Protein AF-A0AAE3GH94-F1 (afdb_monomer_lite)

pLDDT: mean 83.67, std 16.28, range [31.56, 98.62]

Structure (mmCIF, N/CA/C/O backbone):
data_AF-A0AAE3GH94-F1
#
_entry.id   AF-A0AAE3GH94-F1
#
loop_
_atom_site.group_PDB
_atom_site.id
_atom_site.type_symbol
_atom_site.label_atom_id
_atom_site.label_alt_id
_atom_site.label_comp_id
_atom_site.label_asym_id
_atom_site.label_entity_id
_atom_site.label_seq_id
_atom_site.pdbx_PDB_ins_code
_atom_site.Cartn_x
_atom_site.Cartn_y
_atom_site.Cartn_z
_atom_site.occupancy
_atom_site.B_iso_or_equiv
_atom_site.auth_seq_id
_atom_site.auth_comp_id
_atom_site.auth_asym_id
_atom_site.auth_atom_id
_atom_site.pdbx_PDB_model_num
ATOM 1 N N . MET A 1 1 ? 36.724 1.352 -7.245 1.00 81.75 1 MET A N 1
ATOM 2 C CA . MET A 1 1 ? 35.446 1.994 -6.883 1.00 81.75 1 MET A CA 1
ATOM 3 C C . MET A 1 1 ? 35.103 1.628 -5.450 1.00 81.75 1 MET A C 1
ATOM 5 O O . MET A 1 1 ? 35.293 0.478 -5.075 1.00 81.75 1 MET A O 1
ATOM 9 N N . SER A 1 2 ? 34.656 2.604 -4.660 1.00 83.94 2 SER A N 1
ATOM 10 C CA . SER A 1 2 ? 34.289 2.418 -3.252 1.00 83.94 2 SER A CA 1
ATOM 11 C C . SER A 1 2 ? 32.797 2.635 -3.061 1.00 83.94 2 SER A C 1
ATOM 13 O O . SER A 1 2 ? 32.262 3.632 -3.549 1.00 83.94 2 SER A O 1
ATOM 15 N N . PHE A 1 3 ? 32.158 1.734 -2.321 1.00 83.12 3 PHE A N 1
ATOM 16 C CA . PHE A 1 3 ? 30.743 1.806 -1.960 1.00 83.12 3 PHE A CA 1
ATOM 17 C C . PHE A 1 3 ? 30.519 2.267 -0.510 1.00 83.12 3 PHE A C 1
ATOM 19 O O . PHE A 1 3 ? 29.409 2.192 0.007 1.00 83.12 3 PHE A O 1
ATOM 26 N N . HIS A 1 4 ? 31.558 2.821 0.125 1.00 79.44 4 HIS A N 1
ATOM 27 C CA . HIS A 1 4 ? 31.550 3.304 1.515 1.00 79.44 4 HIS A CA 1
ATOM 28 C C . HIS A 1 4 ? 31.193 4.795 1.651 1.00 79.44 4 HIS A C 1
ATOM 30 O O . HIS A 1 4 ? 31.539 5.445 2.638 1.00 79.44 4 HIS A O 1
ATOM 36 N N . ARG A 1 5 ? 30.546 5.396 0.641 1.00 67.06 5 ARG A N 1
ATOM 37 C CA . ARG A 1 5 ? 30.229 6.835 0.648 1.00 67.06 5 ARG A CA 1
ATOM 38 C C . ARG A 1 5 ? 29.255 7.143 1.792 1.00 67.06 5 ARG A C 1
ATOM 40 O O . ARG A 1 5 ? 28.129 6.663 1.787 1.00 67.06 5 ARG A O 1
ATOM 47 N N . GLY A 1 6 ? 29.697 7.954 2.754 1.00 63.31 6 GLY A N 1
ATOM 48 C CA . GLY A 1 6 ? 28.941 8.278 3.972 1.00 63.31 6 GLY A CA 1
ATOM 49 C C . GLY A 1 6 ? 29.452 7.581 5.239 1.00 63.31 6 GLY A C 1
ATOM 50 O O . GLY A 1 6 ? 29.095 8.011 6.334 1.00 63.31 6 GLY A O 1
ATOM 51 N N . ASP A 1 7 ? 30.339 6.586 5.122 1.00 66.75 7 ASP A N 1
ATOM 52 C CA . ASP A 1 7 ? 31.065 6.036 6.269 1.00 66.75 7 ASP A CA 1
ATOM 53 C C . ASP A 1 7 ? 32.228 6.975 6.639 1.00 66.75 7 ASP A C 1
ATOM 55 O O . ASP A 1 7 ? 33.215 7.106 5.913 1.00 66.75 7 ASP A O 1
ATOM 59 N N . SER A 1 8 ? 32.117 7.656 7.782 1.00 65.75 8 SER A N 1
ATOM 60 C CA . SER A 1 8 ? 33.114 8.634 8.243 1.00 65.75 8 SER A CA 1
ATOM 61 C C . SER A 1 8 ? 34.468 8.022 8.619 1.00 65.75 8 SER A C 1
ATOM 63 O O . SER A 1 8 ? 35.457 8.750 8.704 1.00 65.75 8 SER A O 1
ATOM 65 N N . LYS A 1 9 ? 34.537 6.703 8.833 1.00 66.06 9 LYS A N 1
ATOM 66 C CA . LYS A 1 9 ? 35.761 5.973 9.194 1.00 66.06 9 LYS A CA 1
ATOM 67 C C . LYS A 1 9 ? 36.397 5.272 7.993 1.00 66.06 9 LYS A C 1
ATOM 69 O O . LYS A 1 9 ? 37.612 5.084 7.996 1.00 66.06 9 LYS A O 1
ATOM 74 N N . MET A 1 10 ? 35.598 4.919 6.985 1.00 70.31 10 MET A N 1
ATOM 75 C CA . MET A 1 10 ? 36.033 4.208 5.775 1.00 70.31 10 MET A CA 1
ATOM 76 C C . MET A 1 10 ? 36.027 5.072 4.511 1.00 70.31 10 MET A C 1
ATOM 78 O O . MET A 1 10 ? 36.464 4.602 3.473 1.00 70.31 10 MET A O 1
ATOM 82 N N . GLY A 1 11 ? 35.575 6.326 4.549 1.00 64.12 11 GLY A N 1
ATOM 83 C CA . GLY A 1 11 ? 35.437 7.144 3.338 1.00 64.12 11 GLY A CA 1
ATOM 84 C C . GLY A 1 11 ? 36.748 7.429 2.588 1.00 64.12 11 GLY A C 1
ATOM 85 O O . GLY A 1 11 ? 36.733 7.522 1.362 1.00 64.12 11 GLY A O 1
ATOM 86 N N . ASP A 1 12 ? 37.876 7.534 3.300 1.00 75.75 12 ASP A N 1
ATOM 87 C CA . ASP A 1 12 ? 39.181 7.893 2.713 1.00 75.75 12 ASP A CA 1
ATOM 88 C C . ASP A 1 12 ? 40.057 6.675 2.357 1.00 75.75 12 ASP A C 1
ATOM 90 O O . ASP A 1 12 ? 40.792 6.690 1.372 1.00 75.75 12 ASP A O 1
ATOM 94 N N . LEU A 1 13 ? 39.965 5.578 3.116 1.00 71.12 13 LEU A N 1
ATOM 95 C CA . LEU A 1 13 ? 40.850 4.413 2.949 1.00 71.12 13 LEU A CA 1
ATOM 96 C C . LEU A 1 13 ? 40.758 3.731 1.566 1.00 71.12 13 LEU A C 1
ATOM 98 O O . LEU A 1 13 ? 41.803 3.423 0.993 1.00 71.12 13 LEU A O 1
ATOM 102 N N . PRO A 1 14 ? 39.571 3.545 0.962 1.00 75.81 14 PRO A N 1
ATOM 103 C CA . PRO A 1 14 ? 39.425 2.960 -0.366 1.00 75.81 14 PRO A CA 1
ATOM 104 C C . PRO A 1 14 ? 40.081 3.778 -1.484 1.00 75.81 14 PRO A C 1
ATOM 106 O O . PRO A 1 14 ? 40.428 3.211 -2.515 1.00 75.81 14 PRO A O 1
ATOM 109 N N . GLN A 1 15 ? 40.269 5.092 -1.299 1.00 78.62 15 GLN A N 1
ATOM 110 C CA . GLN A 1 15 ? 40.975 5.947 -2.268 1.00 78.62 15 GLN A CA 1
ATOM 111 C C . GLN A 1 15 ? 42.496 5.744 -2.216 1.00 78.62 15 GLN A C 1
ATOM 113 O O . GLN A 1 15 ? 43.201 6.072 -3.167 1.00 78.62 15 GLN A O 1
ATOM 118 N N . ARG A 1 16 ? 43.009 5.192 -1.110 1.00 84.00 16 ARG A N 1
ATOM 119 C CA . ARG A 1 16 ? 44.436 4.908 -0.910 1.00 84.00 16 ARG A CA 1
ATOM 120 C C . ARG A 1 16 ? 44.835 3.526 -1.417 1.00 84.00 16 ARG A C 1
ATOM 122 O O . ARG A 1 16 ? 46.017 3.284 -1.652 1.00 84.00 16 ARG A O 1
ATOM 129 N N . VAL A 1 17 ? 43.865 2.626 -1.597 1.00 88.88 17 VAL A N 1
ATOM 130 C CA . VAL A 1 17 ? 44.097 1.291 -2.154 1.00 88.88 17 VAL A CA 1
ATOM 131 C C . VAL A 1 17 ? 44.686 1.425 -3.554 1.00 88.88 17 VAL A C 1
ATOM 133 O O . VAL A 1 17 ? 44.074 1.992 -4.461 1.00 88.88 17 VAL A O 1
ATOM 136 N N . ARG A 1 18 ? 45.890 0.879 -3.740 1.00 86.25 18 ARG A N 1
ATOM 137 C CA . ARG A 1 18 ? 46.581 0.937 -5.031 1.00 86.25 18 ARG A CA 1
ATOM 138 C C . ARG A 1 18 ? 45.798 0.158 -6.096 1.00 86.25 18 ARG A C 1
ATOM 140 O O . ARG A 1 18 ? 45.207 -0.877 -5.765 1.00 86.25 18 ARG A O 1
ATOM 147 N N . PRO A 1 19 ? 45.822 0.595 -7.368 1.00 88.69 19 PRO A N 1
ATOM 148 C CA . PRO A 1 19 ? 45.278 -0.186 -8.474 1.00 88.69 19 PRO A CA 1
ATOM 149 C C . PRO A 1 19 ? 45.817 -1.619 -8.477 1.00 88.69 19 PRO A C 1
ATOM 151 O O . PRO A 1 19 ? 46.950 -1.866 -8.059 1.00 88.69 19 PRO A O 1
ATOM 154 N N . ASP A 1 20 ? 44.994 -2.563 -8.928 1.00 91.31 20 ASP A N 1
ATOM 155 C CA . ASP A 1 20 ? 45.413 -3.957 -9.032 1.00 91.31 20 ASP A CA 1
ATOM 156 C C . ASP A 1 20 ? 46.510 -4.104 -10.101 1.00 91.31 20 ASP A C 1
ATOM 158 O O . ASP A 1 20 ? 46.304 -3.636 -11.225 1.00 91.31 20 ASP A O 1
ATOM 162 N N . PRO A 1 21 ? 47.668 -4.717 -9.791 1.00 89.50 21 PRO A N 1
ATOM 163 C CA . PRO A 1 21 ? 48.774 -4.824 -10.744 1.00 89.50 21 PRO A CA 1
ATOM 164 C C . PRO A 1 21 ? 48.435 -5.691 -11.965 1.00 89.50 21 PRO A C 1
ATOM 166 O O . PRO A 1 21 ? 48.989 -5.448 -13.033 1.00 89.50 21 PRO A O 1
ATOM 169 N N . ASP A 1 22 ? 47.488 -6.627 -11.839 1.00 91.81 22 ASP A N 1
ATOM 170 C CA . ASP A 1 22 ? 47.008 -7.462 -12.951 1.00 91.81 22 ASP A CA 1
ATOM 171 C C . ASP A 1 22 ? 45.865 -6.788 -13.740 1.00 91.81 22 ASP A C 1
ATOM 173 O O . ASP A 1 22 ? 45.250 -7.399 -14.612 1.00 91.81 22 ASP A O 1
ATOM 177 N N . GLY A 1 23 ? 45.539 -5.529 -13.428 1.00 93.69 23 GLY A N 1
ATOM 178 C CA . GLY A 1 23 ? 44.534 -4.749 -14.146 1.00 93.69 23 GLY A CA 1
ATOM 179 C C . GLY A 1 23 ? 43.080 -5.053 -13.776 1.00 93.69 23 GLY A C 1
ATOM 180 O O . GLY A 1 23 ? 42.188 -4.561 -14.469 1.00 93.69 23 GLY A O 1
ATOM 181 N N . ARG A 1 24 ? 42.806 -5.807 -12.698 1.00 95.75 24 ARG A N 1
ATOM 182 C CA . ARG A 1 24 ? 41.434 -6.090 -12.235 1.00 95.75 24 ARG A CA 1
ATOM 183 C C . ARG A 1 24 ? 40.701 -4.830 -11.775 1.00 95.75 24 ARG A C 1
ATOM 185 O O . ARG A 1 24 ? 41.271 -3.932 -11.149 1.00 95.75 24 ARG A O 1
ATOM 192 N N . PHE A 1 25 ? 39.393 -4.788 -12.009 1.00 96.19 25 PHE A N 1
ATOM 193 C CA . PHE A 1 25 ? 38.531 -3.746 -11.469 1.00 96.19 25 PHE A CA 1
ATOM 194 C C . PHE A 1 25 ? 38.387 -3.937 -9.960 1.00 96.19 25 PHE A C 1
ATOM 196 O O . PHE A 1 25 ? 37.930 -4.978 -9.503 1.00 96.19 25 PHE A O 1
ATOM 203 N N . THR A 1 26 ? 38.770 -2.941 -9.161 1.00 95.25 26 THR A N 1
ATOM 204 C CA . THR A 1 26 ? 38.653 -3.042 -7.699 1.00 95.25 26 THR A CA 1
ATOM 205 C C . THR A 1 26 ? 37.291 -2.544 -7.227 1.00 95.25 26 THR A C 1
ATOM 207 O O . THR A 1 26 ? 36.986 -1.361 -7.400 1.00 95.25 26 THR A O 1
ATOM 210 N N . ALA A 1 27 ? 36.516 -3.414 -6.583 1.00 94.94 27 ALA A N 1
ATOM 211 C CA . ALA A 1 27 ? 35.275 -3.077 -5.890 1.00 94.94 27 ALA A CA 1
ATOM 212 C C . ALA A 1 27 ? 35.483 -3.214 -4.373 1.00 94.94 27 ALA A C 1
ATOM 214 O O . ALA A 1 27 ? 35.805 -4.298 -3.899 1.00 94.94 27 ALA A O 1
ATOM 215 N N . ASP A 1 28 ? 35.323 -2.125 -3.618 1.00 93.31 28 ASP A N 1
ATOM 216 C CA . ASP A 1 28 ? 35.422 -2.110 -2.148 1.00 93.31 28 ASP A CA 1
ATOM 217 C C . ASP A 1 28 ? 34.030 -1.877 -1.546 1.00 93.31 28 ASP A C 1
ATOM 219 O O . 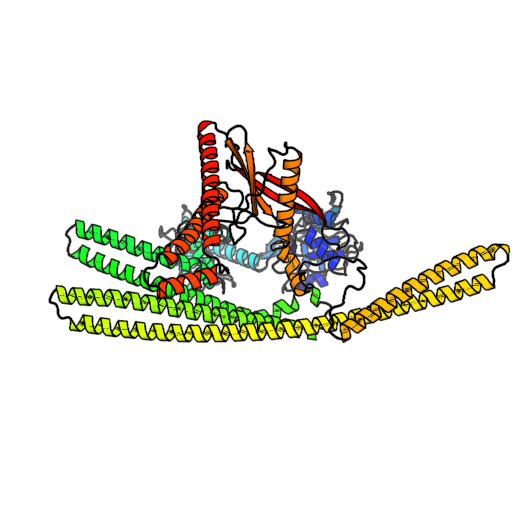ASP A 1 28 ? 33.422 -0.829 -1.789 1.00 93.31 28 ASP A O 1
ATOM 223 N N . VAL A 1 29 ? 33.503 -2.871 -0.823 1.00 93.00 29 VAL A N 1
ATOM 224 C CA . VAL A 1 29 ? 32.118 -2.900 -0.324 1.00 93.00 29 VAL A CA 1
ATOM 225 C C . VAL A 1 29 ? 32.013 -3.711 0.968 1.00 93.00 29 VAL A C 1
ATOM 227 O O . VAL A 1 29 ? 32.764 -4.660 1.191 1.00 93.00 29 VAL A O 1
ATOM 230 N N . HIS A 1 30 ? 31.062 -3.357 1.833 1.00 92.38 30 HIS A N 1
ATOM 231 C CA . HIS A 1 30 ? 30.691 -4.207 2.961 1.00 92.38 30 HIS A CA 1
ATOM 232 C C . HIS A 1 30 ? 29.959 -5.444 2.442 1.00 92.38 30 HIS A C 1
ATOM 234 O O . HIS A 1 30 ? 28.897 -5.307 1.842 1.00 92.38 30 HIS A O 1
ATOM 240 N N . VAL A 1 31 ? 30.493 -6.635 2.699 1.00 93.44 31 VAL A N 1
ATOM 241 C CA . VAL A 1 31 ? 29.781 -7.893 2.447 1.00 93.44 31 VAL A CA 1
ATOM 242 C C . VAL A 1 31 ? 29.333 -8.447 3.792 1.00 93.44 31 VAL A C 1
ATOM 244 O O . VAL A 1 31 ? 30.126 -8.543 4.728 1.00 93.44 31 VAL A O 1
ATOM 247 N N . THR A 1 32 ? 28.042 -8.729 3.913 1.00 89.19 32 THR A N 1
ATOM 248 C CA . THR A 1 32 ? 27.442 -9.264 5.130 1.00 89.19 32 THR A CA 1
ATOM 249 C C . THR A 1 32 ? 27.684 -10.774 5.235 1.00 89.19 32 THR A C 1
ATOM 251 O O . THR A 1 32 ? 27.890 -11.439 4.215 1.00 89.19 32 THR A O 1
ATOM 254 N N . PRO A 1 33 ? 27.644 -11.360 6.445 1.00 86.94 33 PRO A N 1
ATOM 255 C CA . PRO A 1 33 ? 27.850 -12.800 6.620 1.00 86.94 33 PRO A CA 1
ATOM 256 C C . PRO A 1 33 ? 26.886 -13.684 5.811 1.00 86.94 33 PRO A C 1
ATOM 258 O O . PRO A 1 33 ? 27.263 -14.776 5.403 1.00 86.94 33 PRO A O 1
ATOM 261 N N . ASP A 1 34 ? 25.668 -13.205 5.552 1.00 87.31 34 ASP A N 1
ATOM 262 C CA . ASP A 1 34 ? 24.623 -13.869 4.762 1.00 87.31 34 ASP A CA 1
ATOM 263 C C . ASP A 1 34 ? 24.766 -13.673 3.239 1.00 87.31 34 ASP A C 1
ATOM 265 O O . ASP A 1 34 ? 23.902 -14.106 2.481 1.00 87.31 34 ASP A O 1
ATOM 269 N N . GLY A 1 35 ? 25.857 -13.056 2.773 1.00 92.56 35 GLY A N 1
ATOM 270 C CA . GLY A 1 35 ? 26.172 -12.973 1.348 1.00 92.56 35 GLY A CA 1
ATOM 271 C C . GLY A 1 35 ? 25.426 -11.860 0.612 1.00 92.56 35 GLY A C 1
ATOM 272 O O . GLY A 1 35 ? 25.013 -12.057 -0.531 1.00 92.56 35 GLY A O 1
ATOM 273 N N . HIS A 1 36 ? 25.294 -10.683 1.231 1.00 95.44 36 HIS A N 1
ATOM 274 C CA . HIS A 1 36 ? 24.792 -9.470 0.582 1.00 95.44 36 HIS A CA 1
ATOM 275 C C . HIS A 1 36 ? 25.837 -8.351 0.599 1.00 95.44 36 HIS A C 1
ATOM 277 O O . HIS A 1 36 ? 26.591 -8.188 1.556 1.00 95.44 36 HIS A O 1
ATOM 283 N N . ALA A 1 37 ? 25.858 -7.530 -0.448 1.00 94.88 37 ALA A N 1
ATOM 284 C CA . ALA A 1 37 ? 26.577 -6.265 -0.444 1.00 94.88 37 ALA A CA 1
ATOM 285 C C . ALA A 1 37 ? 25.720 -5.207 0.256 1.00 94.88 37 ALA A C 1
ATOM 287 O O . ALA A 1 37 ? 24.566 -4.988 -0.105 1.00 94.88 37 ALA A O 1
ATOM 288 N N . ARG A 1 38 ? 26.282 -4.516 1.244 1.00 91.06 38 ARG A N 1
ATOM 289 C CA . ARG A 1 38 ? 25.618 -3.421 1.950 1.00 91.06 38 ARG A CA 1
ATOM 290 C C . ARG A 1 38 ? 26.154 -2.082 1.464 1.00 91.06 38 ARG A C 1
ATOM 292 O O . ARG A 1 38 ? 27.342 -1.796 1.600 1.00 91.06 38 ARG A O 1
ATOM 299 N N . ILE A 1 39 ? 25.257 -1.249 0.945 1.00 89.12 39 ILE A N 1
ATOM 300 C CA . ILE A 1 39 ? 25.559 0.114 0.495 1.00 89.12 39 ILE A CA 1
ATOM 301 C C . ILE A 1 39 ? 24.550 1.047 1.164 1.00 89.12 39 ILE A C 1
ATOM 303 O O . ILE A 1 39 ? 23.346 0.972 0.905 1.00 89.12 39 ILE A O 1
ATOM 307 N N . GLY A 1 40 ? 25.030 1.901 2.071 1.00 85.25 40 GLY A N 1
ATOM 308 C CA . GLY A 1 40 ? 24.155 2.655 2.970 1.00 85.25 40 GLY A CA 1
ATOM 309 C C . GLY A 1 40 ? 23.281 1.716 3.811 1.00 85.25 40 GLY A C 1
ATOM 310 O O . GLY A 1 40 ? 23.790 0.797 4.451 1.00 85.25 40 GLY A O 1
ATOM 311 N N . ASN A 1 41 ? 21.961 1.924 3.770 1.00 81.75 41 ASN A N 1
ATOM 312 C CA . ASN A 1 41 ? 20.976 1.116 4.504 1.00 81.75 41 ASN A CA 1
ATOM 313 C C . ASN A 1 41 ? 20.342 -0.002 3.659 1.00 81.75 41 ASN A C 1
ATOM 315 O O . ASN A 1 41 ? 19.369 -0.613 4.096 1.00 81.75 41 ASN A O 1
ATOM 319 N N . ARG A 1 42 ? 20.849 -0.251 2.445 1.00 87.88 42 ARG A N 1
ATOM 320 C CA . ARG A 1 42 ? 20.297 -1.257 1.533 1.00 87.88 42 ARG A CA 1
ATOM 321 C C . ARG A 1 42 ? 21.239 -2.447 1.389 1.00 87.88 42 ARG A C 1
ATOM 323 O O . ARG A 1 42 ? 22.458 -2.280 1.322 1.00 87.88 42 ARG A O 1
ATOM 330 N N . LEU A 1 43 ? 20.635 -3.629 1.331 1.00 93.25 43 LEU A N 1
ATOM 331 C CA . LEU A 1 43 ? 21.284 -4.885 0.982 1.00 93.25 43 LEU A CA 1
ATOM 332 C C . LEU A 1 43 ? 21.038 -5.178 -0.498 1.00 93.25 43 LEU A C 1
ATOM 334 O O . LEU A 1 43 ? 19.942 -4.940 -1.004 1.00 93.25 43 LEU A O 1
ATOM 338 N N . TYR A 1 44 ? 22.075 -5.663 -1.165 1.00 96.12 44 TYR A N 1
ATOM 339 C CA . TYR A 1 44 ? 22.068 -6.071 -2.560 1.00 96.12 44 TYR A CA 1
ATOM 340 C C . TYR A 1 44 ? 22.539 -7.515 -2.627 1.00 96.12 44 TYR A C 1
ATOM 342 O O . TYR A 1 44 ? 23.587 -7.864 -2.074 1.00 96.12 44 TYR A O 1
ATOM 350 N N . SER A 1 45 ? 21.780 -8.351 -3.319 1.00 97.81 45 SER A N 1
ATOM 351 C CA . SER A 1 45 ? 22.254 -9.666 -3.737 1.00 97.81 45 SER A CA 1
ATOM 352 C C . SER A 1 45 ? 23.493 -9.535 -4.644 1.00 97.81 45 SER A C 1
ATOM 354 O O . SER A 1 45 ? 23.744 -8.462 -5.207 1.00 97.81 45 SER A O 1
ATOM 356 N N . PRO A 1 46 ? 24.295 -10.602 -4.813 1.00 98.12 46 PRO A N 1
ATOM 357 C CA . PRO A 1 46 ? 25.414 -10.601 -5.756 1.00 98.12 46 PRO A CA 1
ATOM 358 C C . PRO A 1 46 ? 25.008 -10.203 -7.185 1.00 98.12 46 PRO A C 1
ATOM 360 O O . PRO A 1 46 ? 25.765 -9.514 -7.865 1.00 98.12 46 PRO A O 1
ATOM 363 N N . GLU A 1 47 ? 23.816 -10.599 -7.632 1.00 98.38 47 GLU A N 1
ATOM 364 C CA . GLU A 1 47 ? 23.283 -10.308 -8.964 1.00 98.38 47 GLU A CA 1
ATOM 365 C C . GLU A 1 47 ? 22.875 -8.833 -9.096 1.00 98.38 47 GLU A C 1
ATOM 367 O O . GLU A 1 47 ? 23.289 -8.161 -10.040 1.00 98.38 47 GLU A O 1
ATOM 372 N N . GLU A 1 48 ? 22.165 -8.279 -8.108 1.00 97.31 48 GLU A N 1
ATOM 373 C CA . GLU A 1 48 ? 21.858 -6.842 -8.087 1.00 97.31 48 GLU A CA 1
ATOM 374 C C . GLU A 1 48 ? 23.134 -5.991 -8.000 1.00 97.31 48 GLU A C 1
ATOM 376 O O . GLU A 1 48 ? 23.228 -4.924 -8.611 1.00 97.31 48 GLU A O 1
ATOM 381 N N . PHE A 1 49 ? 24.143 -6.458 -7.258 1.00 97.94 49 PHE A N 1
ATOM 382 C CA . PHE A 1 49 ? 25.436 -5.787 -7.188 1.00 97.94 49 PHE A CA 1
ATOM 383 C C . PHE A 1 49 ? 26.188 -5.854 -8.526 1.00 97.94 49 PHE A C 1
ATOM 385 O O . PHE A 1 49 ? 26.815 -4.868 -8.919 1.00 97.94 49 PHE A O 1
ATOM 392 N N . ALA A 1 50 ? 26.090 -6.963 -9.267 1.00 97.88 50 ALA A N 1
ATOM 393 C CA . ALA A 1 50 ? 26.630 -7.080 -10.623 1.00 97.88 50 ALA A CA 1
ATOM 394 C C . ALA A 1 50 ? 26.008 -6.044 -11.573 1.00 97.88 50 ALA A C 1
ATOM 396 O O . ALA A 1 50 ? 26.719 -5.366 -12.320 1.00 97.88 50 ALA A O 1
ATOM 397 N N . ASP A 1 51 ? 24.689 -5.866 -11.502 1.00 96.62 51 ASP A N 1
ATOM 398 C CA . ASP A 1 51 ? 23.980 -4.860 -12.293 1.00 96.62 51 ASP A CA 1
ATOM 399 C C . ASP A 1 51 ? 24.371 -3.438 -11.903 1.00 96.62 51 ASP A C 1
ATOM 401 O O . ASP A 1 51 ? 24.546 -2.575 -12.767 1.00 96.62 51 ASP A O 1
ATOM 405 N N . LEU A 1 52 ? 24.580 -3.197 -10.609 1.00 96.00 52 LEU A N 1
ATOM 406 C CA . LEU A 1 52 ? 25.084 -1.924 -10.114 1.00 96.00 52 LEU A CA 1
ATOM 407 C C . LEU A 1 52 ? 26.488 -1.628 -10.662 1.00 96.00 52 LEU A C 1
ATOM 409 O O . LEU A 1 52 ? 26.748 -0.505 -11.102 1.00 96.00 52 LEU A O 1
ATOM 413 N N . LEU A 1 53 ? 27.377 -2.627 -10.704 1.00 95.50 53 LEU A N 1
ATOM 414 C CA . LEU A 1 53 ? 28.704 -2.485 -11.306 1.00 95.50 53 LEU A CA 1
ATOM 415 C C . LEU A 1 53 ? 28.609 -2.124 -12.791 1.00 95.50 53 LEU A C 1
ATOM 417 O O . LEU A 1 53 ? 29.210 -1.131 -13.199 1.00 95.50 53 LEU A O 1
ATOM 421 N N . ARG A 1 54 ? 27.807 -2.847 -13.580 1.00 95.06 54 ARG A N 1
ATOM 422 C CA . ARG A 1 54 ? 27.596 -2.558 -15.013 1.00 95.06 54 ARG A CA 1
ATOM 423 C C . ARG A 1 54 ? 27.068 -1.149 -15.264 1.00 95.06 54 ARG A C 1
ATOM 425 O O . ARG A 1 54 ? 27.524 -0.473 -16.181 1.00 95.06 54 ARG A O 1
ATOM 432 N N . ARG A 1 55 ? 26.129 -0.689 -14.435 1.00 92.69 55 ARG A N 1
ATOM 433 C CA . ARG A 1 55 ? 25.509 0.641 -14.562 1.00 92.69 55 ARG A CA 1
ATOM 434 C C . ARG A 1 55 ? 26.403 1.780 -14.080 1.00 92.69 55 ARG A C 1
ATOM 436 O O . ARG A 1 55 ? 26.141 2.927 -14.414 1.00 92.69 55 ARG A O 1
ATOM 443 N N . SER A 1 56 ? 27.461 1.492 -13.320 1.00 85.88 56 SER A N 1
ATOM 444 C CA . SER A 1 56 ? 28.339 2.519 -12.745 1.00 85.88 56 SER A CA 1
ATOM 445 C C . SER A 1 56 ? 29.158 3.320 -13.769 1.00 85.88 56 SER A C 1
ATOM 447 O O . SER A 1 56 ? 29.827 4.279 -13.385 1.00 85.88 56 SER A O 1
ATOM 449 N N . GLY A 1 57 ? 29.183 2.899 -15.040 1.00 82.44 57 GLY A N 1
ATOM 450 C CA . GLY A 1 57 ? 29.943 3.525 -16.131 1.00 82.44 57 GLY A CA 1
ATOM 451 C C . GLY A 1 57 ? 31.463 3.317 -16.070 1.00 82.44 57 GLY A C 1
ATOM 452 O O . GLY A 1 57 ? 32.141 3.451 -17.082 1.00 82.44 57 GLY A O 1
ATOM 453 N N . ASN A 1 58 ? 32.008 2.946 -14.906 1.00 85.56 58 ASN A N 1
ATOM 454 C CA . ASN A 1 58 ? 33.448 2.768 -14.683 1.00 85.56 58 ASN A CA 1
ATOM 455 C C . ASN A 1 58 ? 33.909 1.306 -14.777 1.00 85.56 58 ASN A C 1
ATOM 457 O O . ASN A 1 58 ? 35.113 1.032 -14.783 1.00 85.56 58 ASN A O 1
ATOM 461 N N . TYR A 1 59 ? 32.963 0.369 -14.790 1.00 94.88 59 TYR A N 1
ATOM 462 C CA . TYR A 1 59 ? 33.227 -1.049 -14.972 1.00 94.88 59 TYR A CA 1
ATOM 463 C C . TYR A 1 59 ? 33.099 -1.418 -16.451 1.00 94.88 59 TYR A C 1
ATOM 465 O O . TYR A 1 59 ? 32.067 -1.183 -17.070 1.00 94.88 59 TYR A O 1
ATOM 473 N N . ASP A 1 60 ? 34.147 -2.009 -17.009 1.00 93.50 60 ASP A N 1
ATOM 474 C CA . ASP A 1 60 ? 34.309 -2.309 -18.437 1.00 93.50 60 ASP A CA 1
ATOM 475 C C . ASP A 1 60 ? 34.307 -3.821 -18.733 1.00 93.50 60 ASP A C 1
ATOM 477 O O . ASP A 1 60 ? 34.780 -4.249 -19.782 1.00 93.50 60 ASP A O 1
ATOM 481 N N . GLY A 1 61 ? 33.808 -4.643 -17.804 1.00 95.31 61 GLY A N 1
ATOM 482 C CA . GLY A 1 61 ? 33.738 -6.102 -17.960 1.00 95.31 61 GLY A CA 1
ATOM 483 C C . GLY A 1 61 ? 35.022 -6.861 -17.604 1.00 95.31 61 GLY A C 1
ATOM 484 O O . GLY A 1 61 ? 35.046 -8.090 -17.665 1.00 95.31 61 GLY A O 1
ATOM 485 N N . ARG A 1 62 ? 36.099 -6.173 -17.197 1.00 96.94 62 ARG A N 1
ATOM 486 C CA . ARG A 1 62 ? 37.338 -6.839 -16.754 1.00 96.94 62 ARG A CA 1
ATOM 487 C C . ARG A 1 62 ? 37.127 -7.655 -15.455 1.00 96.94 62 ARG A C 1
ATOM 489 O O . ARG A 1 62 ? 36.177 -7.377 -14.718 1.00 96.94 62 ARG A O 1
ATOM 496 N N . PRO A 1 63 ? 38.017 -8.606 -15.110 1.00 98.25 63 PRO A N 1
ATOM 497 C CA . PRO A 1 63 ? 37.928 -9.346 -13.848 1.00 98.25 63 PRO A CA 1
ATOM 498 C C . PRO A 1 63 ? 37.896 -8.433 -12.621 1.00 98.25 63 PRO A C 1
ATOM 500 O O . PRO A 1 63 ? 38.491 -7.353 -12.627 1.00 98.25 63 PRO A O 1
ATOM 503 N N . VAL A 1 64 ? 37.227 -8.862 -11.552 1.00 98.06 64 VAL A N 1
ATOM 504 C CA . VAL A 1 64 ? 37.005 -8.045 -10.351 1.00 98.06 64 VAL A CA 1
ATOM 505 C C . VAL A 1 64 ? 37.933 -8.475 -9.219 1.00 98.06 64 VAL A C 1
ATOM 507 O O . VAL A 1 64 ? 38.035 -9.651 -8.891 1.00 98.06 64 VAL A O 1
ATOM 510 N N . ARG A 1 65 ? 38.579 -7.509 -8.565 1.00 97.69 65 ARG A N 1
ATOM 511 C CA . ARG A 1 65 ? 39.146 -7.659 -7.222 1.00 97.69 65 ARG A CA 1
ATOM 512 C C . ARG A 1 65 ? 38.138 -7.116 -6.215 1.00 97.69 65 ARG A C 1
ATOM 514 O O . ARG A 1 65 ? 37.946 -5.902 -6.127 1.00 97.69 65 ARG A O 1
ATOM 521 N N . LEU A 1 66 ? 37.511 -8.005 -5.458 1.00 97.19 66 LEU A N 1
ATOM 522 C CA . LEU A 1 66 ? 36.510 -7.670 -4.455 1.00 97.19 66 LEU A CA 1
ATOM 523 C C . LEU A 1 66 ? 37.160 -7.547 -3.072 1.00 97.19 66 LEU A C 1
ATOM 525 O O . LEU A 1 66 ? 37.679 -8.517 -2.525 1.00 97.19 66 LEU A O 1
ATOM 529 N N . ILE A 1 67 ? 37.108 -6.349 -2.494 1.00 95.81 67 ILE A N 1
ATOM 530 C CA . ILE A 1 67 ? 37.526 -6.062 -1.120 1.00 95.81 67 ILE A CA 1
ATOM 531 C C . ILE A 1 67 ? 36.257 -6.015 -0.267 1.00 95.81 67 ILE A C 1
ATOM 533 O O . ILE A 1 67 ? 35.652 -4.963 -0.085 1.00 95.81 67 ILE A O 1
ATOM 537 N N . GLY A 1 68 ? 35.839 -7.180 0.217 1.00 93.88 68 GLY A N 1
ATOM 538 C CA . GLY A 1 68 ? 34.686 -7.348 1.097 1.00 93.88 68 GLY A CA 1
ATOM 539 C C . GLY A 1 68 ? 34.931 -8.508 2.051 1.00 93.88 68 GLY A C 1
ATOM 540 O O . GLY A 1 68 ? 35.516 -9.513 1.650 1.00 93.88 68 GLY A O 1
ATOM 541 N N . CYS A 1 69 ? 34.557 -8.352 3.320 1.00 92.62 69 CYS A N 1
ATOM 542 C CA . CYS A 1 69 ? 34.813 -9.377 4.331 1.00 92.62 69 CYS A CA 1
ATOM 543 C C . CYS A 1 69 ? 34.116 -10.689 3.980 1.00 92.62 69 CYS A C 1
ATOM 545 O O . CYS A 1 69 ? 32.945 -10.685 3.615 1.00 92.62 69 CYS A O 1
ATOM 547 N N . ASP A 1 70 ? 34.864 -11.790 4.079 1.00 90.75 70 ASP A N 1
ATOM 548 C CA . ASP A 1 70 ? 34.358 -13.160 3.923 1.00 90.75 70 ASP A CA 1
ATOM 549 C C . ASP A 1 70 ? 33.699 -13.442 2.559 1.00 90.75 70 ASP A C 1
ATOM 551 O O . ASP A 1 70 ? 33.065 -14.476 2.360 1.00 90.75 70 ASP A O 1
ATOM 555 N N . ALA A 1 71 ? 33.890 -12.556 1.577 1.00 94.94 71 ALA A N 1
ATOM 556 C CA . ALA A 1 71 ? 33.213 -12.632 0.288 1.00 94.94 71 ALA A CA 1
ATOM 557 C C . ALA A 1 71 ? 33.594 -13.884 -0.522 1.00 94.94 71 ALA A C 1
ATOM 559 O O . ALA A 1 71 ? 32.820 -14.337 -1.366 1.00 94.94 71 ALA A O 1
ATOM 560 N N . GLY A 1 72 ? 34.783 -14.445 -0.274 1.00 93.88 72 GLY A N 1
ATOM 561 C CA . GLY A 1 72 ? 35.218 -15.711 -0.861 1.00 93.88 72 GLY A CA 1
ATOM 562 C C . GLY A 1 72 ? 34.669 -16.955 -0.153 1.00 93.88 72 GLY A C 1
ATOM 563 O O . GLY A 1 72 ? 34.667 -18.035 -0.738 1.00 93.88 72 GLY A O 1
ATOM 564 N N . SER A 1 73 ? 34.185 -16.832 1.088 1.00 92.88 73 SER A N 1
ATOM 565 C CA . SER A 1 73 ? 33.704 -17.956 1.907 1.00 92.88 73 SER A CA 1
ATOM 566 C C . SER A 1 73 ? 32.178 -18.005 2.076 1.00 92.88 73 SER A C 1
ATOM 568 O O . SER A 1 73 ? 31.655 -19.075 2.382 1.00 92.88 73 SER A O 1
ATOM 570 N N . ASN A 1 74 ? 31.451 -16.913 1.812 1.00 90.69 74 ASN A N 1
ATOM 571 C CA . ASN A 1 74 ? 29.989 -16.806 1.975 1.00 90.69 74 ASN A CA 1
ATOM 572 C C . ASN A 1 74 ? 29.185 -16.836 0.654 1.00 90.69 74 ASN A C 1
ATOM 574 O O . ASN A 1 74 ? 28.101 -16.267 0.567 1.00 90.69 74 ASN A O 1
ATOM 578 N N . ASP A 1 75 ? 29.721 -17.480 -0.387 1.00 93.62 75 ASP A N 1
ATOM 579 C CA . ASP A 1 75 ? 29.131 -17.611 -1.734 1.00 93.62 75 ASP A CA 1
ATOM 580 C C . ASP A 1 75 ? 29.022 -16.317 -2.572 1.00 93.62 75 ASP A C 1
ATOM 582 O O . ASP A 1 75 ? 28.817 -16.376 -3.789 1.00 93.62 75 ASP A O 1
ATOM 586 N N . PHE A 1 76 ? 29.227 -15.142 -1.972 1.00 97.69 76 PHE A N 1
ATOM 587 C CA . PHE A 1 76 ? 29.055 -13.862 -2.658 1.00 97.69 76 PHE A CA 1
ATOM 588 C C . PHE A 1 76 ? 29.925 -13.754 -3.918 1.00 97.69 76 PHE A C 1
ATOM 590 O O . PHE A 1 76 ? 29.417 -13.474 -5.004 1.00 97.69 76 PHE A O 1
ATOM 597 N N . ALA A 1 77 ? 31.230 -14.029 -3.812 1.00 98.00 77 ALA A N 1
ATOM 598 C CA . ALA A 1 77 ? 32.159 -13.911 -4.937 1.00 98.00 77 ALA A CA 1
ATOM 599 C C . ALA A 1 77 ? 31.884 -14.924 -6.061 1.00 98.00 77 ALA A C 1
ATOM 601 O O . ALA A 1 77 ? 32.041 -14.591 -7.237 1.00 98.00 77 ALA A O 1
ATOM 602 N N . ARG A 1 78 ? 31.429 -16.139 -5.727 1.00 98.12 78 ARG A N 1
ATOM 603 C CA . ARG A 1 78 ? 31.072 -17.170 -6.717 1.00 98.12 78 ARG A CA 1
ATOM 604 C C . ARG A 1 78 ? 29.840 -16.754 -7.518 1.00 98.12 78 ARG A C 1
ATOM 606 O O . ARG A 1 78 ? 29.851 -16.844 -8.745 1.00 98.12 78 ARG A O 1
ATOM 613 N N . ARG A 1 79 ? 28.797 -16.273 -6.840 1.00 98.31 79 ARG A N 1
ATOM 614 C CA . ARG A 1 79 ? 27.582 -15.762 -7.492 1.00 98.31 79 ARG A CA 1
ATOM 615 C C . ARG A 1 79 ? 27.862 -14.507 -8.310 1.00 98.31 79 ARG A C 1
ATOM 617 O O . ARG A 1 79 ? 27.451 -14.440 -9.462 1.00 98.31 79 ARG A O 1
ATOM 624 N N . LEU A 1 80 ? 28.648 -13.574 -7.772 1.00 98.50 80 LEU A N 1
ATOM 625 C CA . LEU A 1 80 ? 29.062 -12.370 -8.493 1.00 98.50 80 LEU A CA 1
ATOM 626 C C . LEU A 1 80 ? 29.849 -12.708 -9.770 1.00 98.50 80 LEU A C 1
ATOM 628 O O . LEU A 1 80 ? 29.620 -12.091 -10.806 1.00 98.50 80 LEU A O 1
ATOM 632 N N . SER A 1 81 ? 30.740 -13.704 -9.719 1.00 98.62 81 SER A N 1
ATOM 633 C CA . SER A 1 81 ? 31.519 -14.152 -10.882 1.00 98.62 81 SER A CA 1
ATOM 634 C C . SER A 1 81 ? 30.631 -14.674 -12.012 1.00 98.62 81 SER A C 1
ATOM 636 O O . SER A 1 81 ? 30.816 -14.289 -13.164 1.00 98.62 81 SER A O 1
ATOM 638 N N . ARG A 1 82 ? 29.611 -15.474 -11.680 1.00 98.31 82 ARG A N 1
ATOM 639 C CA . ARG A 1 82 ? 28.588 -15.924 -12.639 1.00 98.31 82 ARG A CA 1
ATOM 640 C C . ARG A 1 82 ? 27.762 -14.769 -13.177 1.00 98.31 82 ARG A C 1
ATOM 642 O O . ARG A 1 82 ? 27.553 -14.674 -14.378 1.00 98.31 82 ARG A O 1
ATOM 649 N N . ALA A 1 83 ? 27.312 -13.893 -12.283 1.00 97.94 83 ALA A N 1
ATOM 650 C CA . ALA A 1 83 ? 26.457 -12.777 -12.640 1.00 97.94 83 ALA A CA 1
ATOM 651 C C . ALA A 1 83 ? 27.157 -11.805 -13.589 1.00 97.94 83 ALA A C 1
ATOM 653 O O . ALA A 1 83 ? 26.484 -11.279 -14.464 1.00 97.94 83 ALA A O 1
ATOM 654 N N . LEU A 1 84 ? 28.470 -11.581 -13.440 1.00 97.94 84 LEU A N 1
ATOM 655 C CA . LEU A 1 84 ? 29.285 -10.707 -14.295 1.00 97.94 84 LEU A CA 1
ATOM 656 C C . LEU A 1 84 ? 29.895 -11.401 -15.521 1.00 97.94 84 LEU A C 1
ATOM 658 O O . LEU A 1 84 ? 30.380 -10.695 -16.402 1.00 97.94 84 LEU A O 1
ATOM 662 N N . ASP A 1 85 ? 29.881 -12.734 -15.567 1.00 97.81 85 ASP A N 1
ATOM 663 C CA . ASP A 1 85 ? 30.613 -13.555 -16.541 1.00 97.81 85 ASP A CA 1
ATOM 664 C C . ASP A 1 85 ? 32.123 -13.232 -16.596 1.00 97.81 85 ASP A C 1
ATOM 666 O O . ASP A 1 85 ? 32.744 -13.106 -17.648 1.00 97.81 85 ASP A O 1
ATOM 670 N N . THR A 1 86 ? 32.738 -13.049 -15.422 1.00 98.12 86 THR A N 1
ATOM 671 C CA . THR A 1 86 ? 34.183 -12.802 -15.292 1.00 98.12 86 THR A CA 1
ATOM 672 C C . THR A 1 86 ? 34.738 -13.362 -13.985 1.00 98.12 86 THR A C 1
ATOM 674 O O . THR A 1 86 ? 33.988 -13.690 -13.065 1.00 98.12 86 THR A O 1
ATOM 677 N N . GLU A 1 87 ? 36.062 -13.462 -13.862 1.00 98.12 87 GLU A N 1
ATOM 678 C CA . GLU A 1 87 ? 36.698 -13.920 -12.622 1.00 98.12 87 GLU A CA 1
ATOM 679 C C . GLU A 1 87 ? 36.555 -12.888 -11.485 1.00 98.12 87 GLU A C 1
ATOM 681 O O . GLU A 1 87 ? 36.696 -11.680 -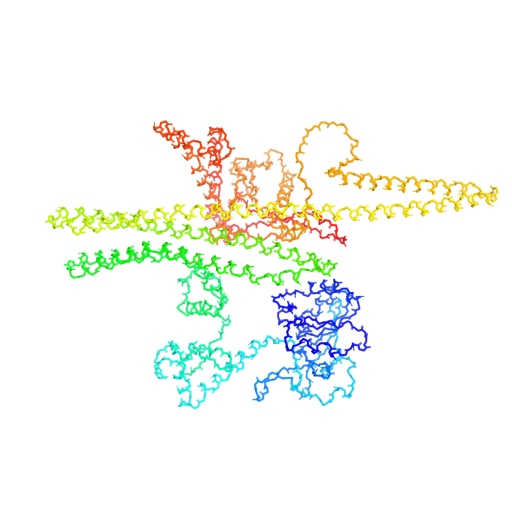11.697 1.00 98.12 87 GLU A O 1
ATOM 686 N N . VAL A 1 88 ? 36.343 -13.367 -10.254 1.00 98.50 88 VAL A N 1
ATOM 687 C CA . VAL A 1 88 ? 36.299 -12.541 -9.036 1.00 98.50 88 VAL A CA 1
ATOM 688 C C . VAL A 1 88 ? 37.348 -13.026 -8.037 1.00 98.50 88 VAL A C 1
ATOM 690 O O . VAL A 1 88 ? 37.273 -14.143 -7.534 1.00 98.50 88 VAL A O 1
ATOM 693 N N . LEU A 1 89 ? 38.321 -12.173 -7.723 1.00 98.38 89 LEU A N 1
ATOM 694 C CA . LEU A 1 89 ? 39.318 -12.368 -6.671 1.00 98.38 89 LEU A CA 1
ATOM 695 C C . LEU A 1 89 ? 38.780 -11.804 -5.348 1.00 98.38 89 LEU A C 1
ATOM 697 O O . LEU A 1 89 ? 38.564 -10.596 -5.254 1.00 98.38 89 LEU A O 1
ATOM 701 N N . ALA A 1 90 ? 38.596 -12.645 -4.331 1.00 97.88 90 ALA A N 1
ATOM 702 C CA . ALA A 1 90 ? 38.013 -12.259 -3.044 1.00 97.88 90 ALA A CA 1
ATOM 703 C C . ALA A 1 90 ? 38.748 -12.901 -1.849 1.00 97.88 90 ALA A C 1
ATOM 705 O O . ALA A 1 90 ? 39.351 -13.969 -1.997 1.00 97.88 90 ALA A O 1
ATOM 706 N N . PRO A 1 91 ? 38.718 -12.278 -0.659 1.00 97.12 91 PRO A N 1
ATOM 707 C CA . PRO A 1 91 ? 39.316 -12.842 0.542 1.00 97.12 91 PRO A CA 1
ATOM 708 C C . PRO A 1 91 ? 38.367 -13.841 1.218 1.00 97.12 91 PRO A C 1
ATOM 710 O O . PRO A 1 91 ? 37.149 -13.668 1.215 1.00 97.12 91 PRO A O 1
ATOM 713 N N . ASN A 1 92 ? 38.928 -14.873 1.848 1.00 95.06 92 ASN A N 1
ATOM 714 C CA . ASN A 1 92 ? 38.160 -15.862 2.621 1.00 95.06 92 ASN A CA 1
ATOM 715 C C . ASN A 1 92 ? 37.919 -15.462 4.090 1.00 95.06 92 ASN A C 1
ATOM 717 O O . ASN A 1 92 ? 37.299 -16.219 4.837 1.00 95.06 92 ASN A O 1
ATOM 721 N N . ARG A 1 93 ? 38.470 -14.315 4.499 1.00 94.00 93 ARG A N 1
ATOM 722 C CA . ARG A 1 93 ? 38.411 -13.734 5.843 1.00 94.00 93 ARG A CA 1
ATOM 723 C C . ARG A 1 93 ? 38.106 -12.239 5.755 1.00 94.00 93 ARG A C 1
ATOM 725 O O . ARG A 1 93 ? 38.009 -11.679 4.660 1.00 94.00 93 ARG A O 1
ATOM 732 N N . ALA A 1 94 ? 38.029 -11.570 6.905 1.00 93.50 94 ALA A N 1
ATOM 733 C CA . ALA A 1 94 ? 37.905 -10.121 6.963 1.00 93.50 94 ALA A CA 1
ATOM 734 C C . ALA A 1 94 ? 39.010 -9.419 6.149 1.00 93.50 94 ALA A C 1
ATOM 736 O O . ALA A 1 94 ? 40.204 -9.692 6.308 1.00 93.50 94 ALA A O 1
ATOM 737 N N . ALA A 1 95 ? 38.583 -8.517 5.265 1.00 94.62 95 ALA A N 1
ATOM 738 C CA . ALA A 1 95 ? 39.440 -7.751 4.374 1.00 94.62 95 ALA A CA 1
ATOM 739 C C . ALA A 1 95 ? 39.844 -6.441 5.050 1.00 94.62 95 ALA A C 1
ATOM 741 O O . ALA A 1 95 ? 38.977 -5.637 5.394 1.00 94.62 95 ALA A O 1
ATOM 742 N N . TRP A 1 96 ? 41.143 -6.210 5.202 1.00 94.50 96 TRP A N 1
ATOM 743 C CA . TRP A 1 96 ? 41.721 -5.050 5.867 1.00 94.50 96 TRP A CA 1
ATOM 744 C C . TRP A 1 96 ? 42.419 -4.125 4.877 1.00 94.50 96 TRP A C 1
ATOM 746 O O . TRP A 1 96 ? 42.966 -4.558 3.861 1.00 94.50 96 TRP A O 1
ATOM 756 N N . SER A 1 97 ? 42.433 -2.832 5.193 1.00 93.12 97 SER A N 1
ATOM 757 C CA . SER A 1 97 ? 43.372 -1.893 4.583 1.00 93.12 97 SER A CA 1
ATOM 758 C C . SER A 1 97 ? 43.881 -0.902 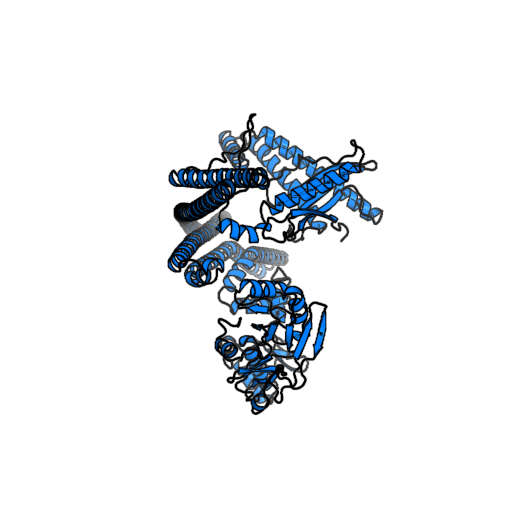5.601 1.00 93.12 97 SER A C 1
ATOM 760 O O . SER A 1 97 ? 43.107 -0.435 6.437 1.00 93.12 97 SER A O 1
ATOM 762 N N . ASP A 1 98 ? 45.169 -0.603 5.522 1.00 91.44 98 ASP A N 1
ATOM 763 C CA . ASP A 1 98 ? 45.826 0.376 6.377 1.00 91.44 98 ASP A CA 1
ATOM 764 C C . ASP A 1 98 ? 45.959 1.750 5.709 1.00 91.44 98 ASP A C 1
ATOM 766 O O . ASP A 1 98 ? 45.516 1.980 4.579 1.00 91.44 98 ASP A O 1
ATOM 770 N N . THR A 1 99 ? 46.568 2.690 6.430 1.00 88.31 99 THR A N 1
ATOM 771 C CA . THR A 1 99 ? 46.776 4.068 5.970 1.00 88.31 99 THR A CA 1
ATOM 772 C C . THR A 1 99 ? 47.691 4.194 4.755 1.00 88.31 99 THR A C 1
ATOM 774 O O . THR A 1 99 ? 47.636 5.237 4.096 1.00 88.31 99 THR A O 1
ATOM 777 N N . ASP A 1 100 ? 48.487 3.164 4.450 1.00 89.00 100 ASP A N 1
ATOM 778 C CA . ASP A 1 100 ? 49.385 3.097 3.290 1.00 89.00 100 ASP A CA 1
ATOM 779 C C . ASP A 1 100 ? 48.700 2.466 2.064 1.00 89.00 100 ASP A C 1
ATOM 781 O O . ASP A 1 100 ? 49.309 2.331 0.997 1.00 89.00 100 ASP A O 1
ATOM 785 N N . GLY A 1 101 ? 47.426 2.076 2.206 1.00 90.12 101 GLY A N 1
ATOM 786 C CA . GLY A 1 101 ? 46.634 1.457 1.150 1.00 90.12 101 GLY A CA 1
ATOM 787 C C . GLY A 1 101 ? 46.980 -0.010 0.900 1.00 90.12 101 GLY A C 1
ATOM 788 O O . GLY A 1 101 ? 46.625 -0.543 -0.156 1.00 90.12 101 GLY A O 1
ATOM 789 N N . ARG A 1 102 ? 47.684 -0.667 1.832 1.00 92.62 102 ARG A N 1
ATOM 790 C CA . ARG A 1 102 ? 47.997 -2.099 1.742 1.00 92.62 102 ARG A CA 1
ATOM 791 C C . ARG A 1 102 ? 46.738 -2.898 2.042 1.00 92.62 102 ARG A C 1
ATOM 793 O O . ARG A 1 102 ? 46.058 -2.609 3.020 1.00 92.62 102 ARG A O 1
ATOM 800 N N . VAL A 1 103 ? 46.428 -3.896 1.215 1.00 94.81 103 VAL A N 1
ATOM 801 C CA . VAL A 1 103 ? 45.220 -4.725 1.352 1.00 94.81 103 VAL A CA 1
ATOM 802 C C . VAL A 1 103 ? 45.610 -6.150 1.718 1.00 94.81 103 VAL A C 1
ATOM 804 O O . VAL A 1 103 ? 46.431 -6.770 1.041 1.00 94.81 103 VAL A O 1
ATOM 807 N N . PHE A 1 104 ? 45.010 -6.676 2.780 1.00 96.00 104 PHE A N 1
ATOM 808 C CA . PHE A 1 104 ? 45.289 -8.021 3.273 1.00 96.00 104 PHE A CA 1
ATOM 809 C C . PHE A 1 104 ? 44.059 -8.632 3.951 1.00 96.00 104 PHE A C 1
ATOM 811 O O . PHE A 1 104 ? 43.155 -7.930 4.389 1.00 96.00 104 PHE A O 1
ATOM 818 N N . ALA A 1 105 ? 44.014 -9.954 4.020 1.00 96.62 105 ALA A N 1
ATOM 819 C CA . ALA A 1 105 ? 42.980 -10.741 4.663 1.00 96.62 105 ALA A CA 1
ATOM 820 C C . ALA A 1 105 ? 43.526 -11.273 5.990 1.00 96.62 105 ALA A C 1
ATOM 822 O O . ALA A 1 105 ? 44.585 -11.902 6.031 1.00 96.62 105 ALA A O 1
ATOM 823 N N . SER A 1 106 ? 42.818 -11.019 7.087 1.00 95.88 106 SER A N 1
ATOM 824 C CA . SER A 1 106 ? 43.236 -11.487 8.409 1.00 95.88 106 SER A CA 1
ATOM 825 C C . SER A 1 106 ? 42.045 -11.656 9.338 1.00 95.88 106 SER A C 1
ATOM 827 O O . SER A 1 106 ? 41.074 -10.900 9.265 1.00 95.88 106 SER A O 1
ATOM 829 N N . GLU A 1 107 ? 42.123 -12.635 10.233 1.00 92.62 107 GLU A N 1
ATOM 830 C CA . GLU A 1 107 ? 41.193 -12.746 11.351 1.00 92.62 107 GLU A CA 1
ATOM 831 C C . GLU A 1 107 ? 41.201 -11.458 12.189 1.00 92.62 107 GLU A C 1
ATOM 833 O O . GLU A 1 107 ? 42.267 -10.889 12.461 1.00 92.62 107 GLU A O 1
ATOM 838 N N . PRO A 1 108 ? 40.025 -10.991 12.632 1.00 91.25 108 PRO A N 1
ATOM 839 C CA . PRO A 1 108 ? 39.971 -9.933 13.618 1.00 91.25 108 PRO A CA 1
ATOM 840 C C . PRO A 1 108 ? 40.416 -10.445 14.989 1.00 91.25 108 PRO A C 1
ATOM 842 O O . PRO A 1 108 ? 39.993 -11.506 15.442 1.00 91.25 108 PRO A O 1
ATOM 845 N N . GLU A 1 109 ? 41.191 -9.635 15.697 1.00 90.94 109 GLU A N 1
ATOM 846 C CA . GLU A 1 109 ? 41.429 -9.778 17.128 1.00 90.94 109 GLU A CA 1
ATOM 847 C C . GLU A 1 109 ? 41.016 -8.501 17.864 1.00 90.94 109 GLU A C 1
ATOM 849 O O . GLU A 1 109 ? 41.017 -7.398 17.313 1.00 90.94 109 GLU A O 1
ATOM 854 N N . ILE A 1 110 ? 40.641 -8.647 19.132 1.00 85.25 110 ILE A N 1
ATOM 855 C CA . ILE A 1 110 ? 40.347 -7.508 19.996 1.00 85.25 110 ILE A CA 1
ATOM 856 C C . ILE A 1 110 ? 41.634 -7.138 20.726 1.00 85.25 110 ILE A C 1
ATOM 858 O O . ILE A 1 110 ? 42.139 -7.907 21.544 1.00 85.25 110 ILE A O 1
ATOM 862 N N . GLY A 1 111 ? 42.176 -5.964 20.408 1.00 79.50 111 GLY A N 1
ATOM 863 C CA . GLY A 1 111 ? 43.383 -5.446 21.034 1.00 79.50 111 GLY A CA 1
ATOM 864 C C . GLY A 1 111 ? 43.181 -5.096 22.516 1.00 79.50 111 GLY A C 1
ATOM 865 O O . GLY A 1 111 ? 42.049 -5.012 22.995 1.00 79.50 111 GLY A O 1
ATOM 866 N N . PRO A 1 112 ? 44.265 -4.817 23.264 1.00 77.44 112 PRO A N 1
ATOM 867 C CA . PRO A 1 112 ? 44.194 -4.465 24.689 1.00 77.44 112 PRO A CA 1
ATOM 868 C C . PRO A 1 112 ? 43.337 -3.228 24.997 1.00 77.44 112 PRO A C 1
ATOM 870 O O . PRO A 1 112 ? 42.765 -3.105 26.075 1.00 77.44 112 PRO A O 1
ATOM 873 N N . ASN A 1 113 ? 43.223 -2.309 24.037 1.00 75.69 113 ASN A N 1
ATOM 874 C CA . ASN A 1 113 ? 42.360 -1.129 24.105 1.00 75.69 113 ASN A CA 1
ATOM 875 C C . ASN A 1 113 ? 40.889 -1.439 23.756 1.00 75.69 113 ASN A C 1
ATOM 877 O O . ASN A 1 113 ? 40.062 -0.527 23.690 1.00 75.69 113 ASN A O 1
ATOM 881 N N . GLY A 1 114 ? 40.562 -2.709 23.508 1.00 73.81 114 GLY A N 1
ATOM 882 C CA . GLY A 1 114 ? 39.271 -3.212 23.060 1.00 73.81 114 GLY A CA 1
ATOM 883 C C . GLY A 1 114 ? 38.902 -2.798 21.635 1.00 73.81 114 GLY A C 1
ATOM 884 O O . GLY A 1 114 ? 37.731 -2.850 21.281 1.00 73.81 114 GLY A O 1
ATOM 885 N N . GLU A 1 115 ? 39.845 -2.294 20.840 1.00 80.44 115 GLU A N 1
ATOM 886 C CA . GLU A 1 115 ? 39.615 -2.032 19.419 1.00 80.44 115 GLU A CA 1
ATOM 887 C C . GLU A 1 115 ? 39.824 -3.304 18.606 1.00 80.44 115 GLU A C 1
ATOM 889 O O . GLU A 1 115 ? 40.739 -4.086 18.874 1.00 80.44 115 GLU A O 1
ATOM 894 N N . ARG A 1 116 ? 38.974 -3.498 17.600 1.00 85.00 116 ARG A N 1
ATOM 895 C CA . ARG A 1 116 ? 39.141 -4.565 16.624 1.00 85.00 116 ARG A CA 1
ATOM 896 C C . ARG A 1 116 ? 40.304 -4.203 15.704 1.00 85.00 116 ARG A C 1
ATOM 898 O O . ARG A 1 116 ? 40.331 -3.112 15.137 1.00 85.00 116 ARG A O 1
ATOM 905 N N . ARG A 1 117 ? 41.269 -5.105 15.593 1.00 92.69 117 ARG A N 1
ATOM 906 C CA . ARG A 1 117 ? 42.480 -4.953 14.782 1.00 92.69 117 ARG A CA 1
ATOM 907 C C . ARG A 1 117 ? 42.768 -6.271 14.057 1.00 92.69 117 ARG A C 1
ATOM 909 O O . ARG A 1 117 ? 42.285 -7.311 14.508 1.00 92.69 117 ARG A O 1
ATOM 916 N N . PRO A 1 118 ? 43.514 -6.272 12.947 1.00 94.81 118 PRO A N 1
ATOM 917 C CA . PRO A 1 118 ? 43.880 -7.521 12.303 1.00 94.81 118 PRO A CA 1
ATOM 918 C C . PRO A 1 118 ? 44.899 -8.276 13.149 1.00 94.81 118 PRO A C 1
ATOM 920 O O . PRO A 1 118 ? 45.776 -7.674 13.774 1.00 94.81 118 PRO A O 1
ATOM 923 N N . LYS A 1 119 ? 44.848 -9.603 13.088 1.00 95.25 119 LYS A N 1
ATOM 924 C CA . LYS A 1 119 ? 45.963 -10.438 13.521 1.00 95.25 119 LYS A CA 1
ATOM 925 C C . LYS A 1 119 ? 47.154 -10.235 12.578 1.00 95.25 119 LYS A C 1
ATOM 927 O O . LYS A 1 119 ? 46.986 -10.271 11.358 1.00 95.25 119 LYS A O 1
ATOM 932 N N . ILE A 1 120 ? 48.343 -10.005 13.137 1.00 93.44 120 ILE A N 1
ATOM 933 C CA . ILE A 1 120 ? 49.599 -9.826 12.392 1.00 93.44 120 ILE A CA 1
ATOM 934 C C . ILE A 1 120 ? 50.591 -10.925 12.828 1.00 93.44 120 ILE A C 1
ATOM 936 O O . ILE A 1 120 ? 50.813 -11.069 14.033 1.00 93.44 120 ILE A O 1
ATOM 940 N N . PRO A 1 121 ? 51.201 -11.695 11.901 1.00 93.88 121 PRO A N 1
ATOM 941 C CA . PRO A 1 121 ? 51.050 -11.608 10.444 1.00 93.88 121 PRO A CA 1
ATOM 942 C C . PRO A 1 121 ? 49.628 -11.969 9.966 1.00 93.88 121 PRO A C 1
ATOM 944 O O . PRO A 1 121 ? 48.949 -12.744 10.649 1.00 93.88 121 PRO A O 1
ATOM 947 N N . PRO A 1 122 ? 49.167 -11.405 8.829 1.00 96.50 122 PRO A N 1
ATOM 948 C CA . PRO A 1 122 ? 47.884 -11.758 8.233 1.00 96.50 122 PRO A CA 1
ATOM 949 C C . PRO A 1 122 ? 47.782 -13.265 8.013 1.00 96.50 122 PRO A C 1
ATOM 951 O O . PRO A 1 122 ? 48.729 -13.896 7.553 1.00 96.50 122 PRO A O 1
ATOM 954 N N . ASN A 1 123 ? 46.641 -13.850 8.366 1.00 94.81 123 ASN A N 1
ATOM 955 C CA . ASN A 1 123 ? 46.433 -15.296 8.281 1.00 94.81 123 ASN A CA 1
ATOM 956 C C . ASN A 1 123 ? 45.286 -15.701 7.347 1.00 94.81 123 ASN A C 1
ATOM 958 O O . ASN A 1 123 ? 44.886 -16.864 7.362 1.00 94.81 123 ASN A O 1
ATOM 962 N N . GLY A 1 124 ? 44.733 -14.755 6.582 1.00 94.50 124 GLY A N 1
ATOM 963 C CA . GLY A 1 124 ? 43.730 -14.996 5.548 1.00 94.50 124 GLY A CA 1
ATOM 964 C C . GLY A 1 124 ? 44.302 -15.565 4.255 1.00 94.50 124 GLY A C 1
ATOM 965 O O . GLY A 1 124 ? 45.504 -15.733 4.094 1.00 94.50 124 GLY A O 1
ATOM 966 N N . GLU A 1 125 ? 43.412 -15.861 3.319 1.00 95.69 125 GLU A N 1
ATOM 967 C CA . GLU A 1 125 ? 43.753 -16.284 1.965 1.00 95.69 125 GLU A CA 1
ATOM 968 C C . GLU A 1 125 ? 42.897 -15.513 0.964 1.00 95.69 125 GLU A C 1
ATOM 970 O O . GLU A 1 125 ? 41.803 -15.037 1.283 1.00 95.69 125 GLU A O 1
ATOM 975 N N . TRP A 1 126 ? 43.389 -15.442 -0.266 1.00 97.25 126 TRP A N 1
ATOM 976 C CA . TRP A 1 126 ? 42.648 -14.914 -1.402 1.00 97.25 126 TRP A CA 1
ATOM 977 C C . TRP A 1 126 ? 42.316 -16.041 -2.368 1.00 97.25 126 TRP A C 1
ATOM 979 O O . TRP A 1 126 ? 43.125 -16.947 -2.584 1.00 97.25 126 TRP A O 1
ATOM 989 N N . GLN A 1 127 ? 41.123 -15.988 -2.945 1.00 97.75 127 GLN A N 1
ATOM 990 C CA . GLN A 1 127 ? 40.591 -17.007 -3.840 1.00 97.75 127 GLN A CA 1
ATOM 991 C C . GLN A 1 127 ? 40.075 -16.348 -5.118 1.00 97.75 127 GLN A C 1
ATOM 993 O O . GLN A 1 127 ? 39.439 -15.298 -5.068 1.00 97.75 127 GLN A O 1
ATOM 998 N N . VAL A 1 128 ? 40.372 -16.958 -6.264 1.00 98.19 128 VAL A N 1
ATOM 999 C CA . VAL A 1 128 ? 39.787 -16.605 -7.561 1.00 98.19 128 VAL A CA 1
ATOM 1000 C C . VAL A 1 128 ? 38.595 -17.517 -7.799 1.00 98.19 128 VAL A C 1
ATOM 1002 O O . VAL A 1 128 ? 38.763 -18.735 -7.867 1.00 98.19 128 VAL A O 1
ATOM 1005 N N . HIS A 1 129 ? 37.420 -16.921 -7.946 1.00 98.38 129 HIS A N 1
ATOM 1006 C CA . HIS A 1 129 ? 36.178 -17.574 -8.338 1.00 98.38 129 HIS A CA 1
ATOM 1007 C C . HIS A 1 129 ? 35.938 -17.348 -9.828 1.00 98.38 129 HIS A C 1
ATOM 1009 O O . HIS A 1 129 ? 36.128 -16.231 -10.315 1.00 98.38 129 HIS A O 1
ATOM 1015 N N . ARG A 1 130 ? 35.535 -18.400 -10.542 1.00 98.44 130 ARG A N 1
ATOM 1016 C CA . ARG A 1 130 ? 35.270 -18.366 -11.985 1.00 98.44 130 ARG A CA 1
ATOM 1017 C C . ARG A 1 130 ? 33.783 -18.554 -12.302 1.00 98.44 130 ARG A C 1
ATOM 1019 O O . ARG A 1 130 ? 33.081 -19.202 -11.516 1.00 98.44 130 ARG A O 1
ATOM 1026 N N . PRO A 1 131 ? 33.304 -18.072 -13.469 1.00 97.94 131 PRO A N 1
ATOM 1027 C CA . PRO A 1 131 ? 31.902 -18.227 -13.869 1.00 97.94 131 PRO A CA 1
ATOM 1028 C C . PRO A 1 131 ? 31.459 -19.694 -13.960 1.00 97.94 131 PRO A C 1
ATOM 1030 O O . PRO A 1 131 ? 30.329 -20.034 -13.616 1.00 97.94 131 PRO A O 1
ATOM 1033 N N . ASP A 1 132 ? 32.376 -20.598 -14.315 1.00 96.12 132 ASP A N 1
ATOM 1034 C CA . ASP A 1 132 ? 32.137 -22.047 -14.356 1.00 96.12 132 ASP A CA 1
ATOM 1035 C C . ASP A 1 132 ? 31.915 -22.688 -12.966 1.00 96.12 132 ASP A C 1
ATOM 1037 O O . ASP A 1 132 ? 31.563 -23.862 -12.856 1.00 96.12 132 ASP A O 1
ATOM 1041 N N . GLY A 1 133 ? 32.063 -21.913 -11.887 1.00 93.69 133 GLY A N 1
ATOM 1042 C CA . GLY A 1 133 ? 31.907 -22.355 -10.506 1.00 93.69 133 GLY A CA 1
ATOM 1043 C C . GLY A 1 133 ? 33.177 -22.925 -9.878 1.00 93.69 133 GLY A C 1
ATOM 1044 O O . GLY A 1 133 ? 33.126 -23.320 -8.712 1.00 93.69 133 GLY A O 1
ATOM 1045 N N . THR A 1 134 ? 34.300 -22.964 -10.600 1.00 97.38 134 THR A N 1
ATOM 1046 C CA . THR A 1 134 ? 35.590 -23.363 -10.032 1.00 97.38 134 THR A CA 1
ATOM 1047 C C . THR A 1 134 ? 36.180 -22.254 -9.159 1.00 97.38 134 THR A C 1
ATOM 1049 O O . THR A 1 134 ? 36.011 -21.060 -9.417 1.00 97.38 134 THR A O 1
ATOM 1052 N N . THR A 1 135 ? 36.903 -22.662 -8.114 1.00 96.94 135 THR A N 1
ATOM 1053 C CA . THR A 1 135 ? 37.616 -21.755 -7.208 1.00 96.94 135 THR A CA 1
ATOM 1054 C C . THR A 1 135 ? 39.070 -22.198 -7.094 1.00 96.94 135 THR A C 1
ATOM 1056 O O . THR A 1 135 ? 39.347 -23.373 -6.853 1.00 96.94 135 THR A O 1
ATOM 1059 N N . THR A 1 136 ? 40.012 -21.266 -7.236 1.00 97.31 136 THR A N 1
ATOM 1060 C CA . THR A 1 136 ? 41.452 -21.524 -7.073 1.00 97.31 136 THR A CA 1
ATOM 1061 C C . THR A 1 136 ? 42.065 -20.571 -6.059 1.00 97.31 136 THR A C 1
ATOM 1063 O O . THR A 1 136 ? 41.814 -19.368 -6.109 1.00 97.31 136 THR A O 1
ATOM 1066 N N . ARG A 1 137 ? 42.908 -21.086 -5.160 1.00 96.06 137 ARG A N 1
ATOM 1067 C CA . ARG A 1 137 ? 43.673 -20.260 -4.215 1.00 96.06 137 ARG A CA 1
ATOM 1068 C C . ARG A 1 137 ? 44.651 -19.355 -4.972 1.00 96.06 137 ARG A C 1
ATOM 1070 O O . ARG A 1 137 ? 45.327 -19.815 -5.886 1.00 96.06 137 ARG A O 1
ATOM 1077 N N . ALA A 1 138 ? 44.721 -18.090 -4.572 1.00 91.94 138 ALA A N 1
ATOM 1078 C CA . ALA A 1 138 ? 45.528 -17.052 -5.212 1.00 91.94 138 ALA A CA 1
ATOM 1079 C C . ALA A 1 138 ? 46.754 -16.625 -4.380 1.00 91.94 138 ALA A C 1
ATOM 1081 O O . ALA A 1 138 ? 47.659 -15.989 -4.910 1.00 91.94 138 ALA A O 1
ATOM 1082 N N . GLY A 1 139 ? 46.797 -16.980 -3.091 1.00 86.88 139 GLY A N 1
ATOM 1083 C CA . GLY A 1 139 ? 47.916 -16.705 -2.184 1.00 86.88 139 GLY A CA 1
ATOM 1084 C C . GLY A 1 139 ? 47.715 -17.329 -0.798 1.00 86.88 139 GLY A C 1
ATOM 1085 O O . GLY A 1 139 ? 46.612 -17.779 -0.463 1.00 86.88 139 GLY A O 1
ATOM 1086 N N . ASP A 1 140 ? 48.780 -17.389 -0.000 1.00 83.75 140 ASP A N 1
ATOM 1087 C CA . ASP A 1 140 ? 48.809 -17.992 1.340 1.00 83.75 140 ASP A CA 1
ATOM 1088 C C . ASP A 1 140 ? 49.368 -17.090 2.449 1.00 83.75 140 ASP A C 1
ATOM 1090 O O . ASP A 1 140 ? 49.231 -17.422 3.623 1.00 83.75 140 ASP A O 1
ATOM 1094 N N . ASP A 1 141 ? 49.921 -15.931 2.103 1.00 91.62 141 ASP A N 1
ATOM 1095 C CA . ASP A 1 141 ? 50.520 -14.973 3.039 1.00 91.62 141 ASP A CA 1
ATOM 1096 C C . ASP A 1 141 ? 49.526 -13.920 3.569 1.00 91.62 141 ASP A C 1
ATOM 1098 O O . ASP A 1 141 ? 49.915 -12.965 4.242 1.00 91.62 141 ASP A O 1
ATOM 1102 N N . GLY A 1 142 ? 48.238 -14.074 3.245 1.00 93.12 142 GLY A N 1
ATOM 1103 C CA . GLY A 1 142 ? 47.164 -13.144 3.587 1.00 93.12 142 GLY A CA 1
ATOM 1104 C C . GLY A 1 142 ? 47.168 -11.840 2.797 1.00 93.12 142 GLY A C 1
ATOM 1105 O O . GLY A 1 142 ? 46.191 -11.098 2.869 1.00 93.12 142 GLY A O 1
ATOM 1106 N N . PHE A 1 143 ? 48.179 -11.554 1.983 1.00 95.00 143 PHE A N 1
ATOM 1107 C CA . PHE A 1 143 ? 48.180 -10.369 1.137 1.00 95.00 143 PHE A CA 1
ATOM 1108 C C . PHE A 1 143 ? 47.441 -10.630 -0.168 1.00 95.00 143 PHE A C 1
ATOM 1110 O O . PHE A 1 143 ? 47.370 -11.756 -0.663 1.00 95.00 143 PHE A O 1
ATOM 1117 N N . VAL A 1 144 ? 46.870 -9.570 -0.740 1.00 93.44 144 VAL A N 1
ATOM 1118 C CA . VAL A 1 144 ? 46.305 -9.679 -2.084 1.00 93.44 144 VAL A CA 1
ATOM 1119 C C . VAL A 1 144 ? 47.423 -10.050 -3.078 1.00 93.44 144 VAL A C 1
ATOM 1121 O O . VAL A 1 144 ? 48.530 -9.501 -2.971 1.00 93.44 144 VAL A O 1
ATOM 1124 N N . PRO A 1 145 ? 47.180 -10.964 -4.039 1.00 92.50 145 PRO A N 1
ATOM 1125 C CA . PRO A 1 145 ? 48.136 -11.285 -5.095 1.00 92.50 145 PRO A CA 1
ATOM 1126 C C . PRO A 1 145 ? 48.739 -10.035 -5.748 1.00 92.50 145 PRO A C 1
ATOM 1128 O O . PRO A 1 145 ? 48.048 -9.046 -5.988 1.00 92.50 145 PRO A O 1
ATOM 1131 N N . GLY A 1 146 ? 50.050 -10.064 -5.999 1.00 88.44 146 GLY A N 1
ATOM 1132 C CA . GLY A 1 146 ? 50.789 -8.926 -6.560 1.00 88.44 146 GLY A CA 1
ATOM 1133 C C . GLY A 1 146 ? 51.221 -7.857 -5.543 1.00 88.44 146 GLY A C 1
ATOM 1134 O O . GLY A 1 146 ? 51.826 -6.856 -5.933 1.00 88.44 146 GLY A O 1
ATOM 1135 N N . THR A 1 147 ? 50.975 -8.055 -4.241 1.00 90.56 147 THR A N 1
ATOM 1136 C CA . THR A 1 147 ? 51.555 -7.200 -3.188 1.00 90.56 147 THR A CA 1
ATOM 1137 C C . THR A 1 147 ? 53.083 -7.314 -3.182 1.00 90.56 147 THR A C 1
ATOM 1139 O O . THR A 1 147 ? 53.626 -8.419 -3.164 1.00 90.56 147 THR A O 1
ATOM 1142 N N . ARG A 1 148 ? 53.793 -6.176 -3.180 1.00 90.25 148 ARG A N 1
ATOM 1143 C CA . ARG A 1 148 ? 55.267 -6.133 -3.169 1.00 90.25 148 ARG A CA 1
ATOM 1144 C C . ARG A 1 148 ? 55.802 -6.606 -1.822 1.00 90.25 148 ARG A C 1
ATOM 1146 O O . ARG A 1 148 ? 55.238 -6.244 -0.797 1.00 90.25 148 ARG A O 1
ATOM 1153 N N . ASP A 1 149 ? 56.945 -7.286 -1.797 1.00 90.69 149 ASP A N 1
ATOM 1154 C CA . ASP A 1 149 ? 57.535 -7.784 -0.541 1.00 90.69 149 ASP A CA 1
ATOM 1155 C C . ASP A 1 149 ? 57.798 -6.675 0.491 1.00 90.69 149 ASP A C 1
ATOM 1157 O O . ASP A 1 149 ? 57.600 -6.877 1.686 1.00 90.69 149 ASP A O 1
ATOM 1161 N N . ALA A 1 150 ? 58.153 -5.468 0.036 1.00 89.88 150 ALA A N 1
ATOM 1162 C CA . ALA A 1 150 ? 58.311 -4.301 0.905 1.00 89.88 150 ALA A CA 1
ATOM 1163 C C . ALA A 1 150 ? 56.996 -3.858 1.578 1.00 89.88 150 ALA A C 1
ATOM 1165 O O . ALA A 1 150 ? 57.028 -3.314 2.677 1.00 89.88 150 ALA A O 1
ATOM 1166 N N . ASP A 1 151 ? 55.846 -4.107 0.943 1.00 89.25 151 ASP A N 1
ATOM 1167 C CA . ASP A 1 151 ? 54.523 -3.809 1.497 1.00 89.25 151 ASP A CA 1
ATOM 1168 C C . ASP A 1 151 ? 54.020 -4.947 2.419 1.00 89.25 151 ASP A C 1
ATOM 1170 O O . ASP A 1 151 ? 53.067 -4.743 3.169 1.00 89.25 151 ASP A O 1
ATOM 1174 N N . LYS A 1 152 ? 54.668 -6.126 2.420 1.00 91.94 152 LYS A N 1
ATOM 1175 C CA . LYS A 1 152 ? 54.309 -7.270 3.285 1.00 91.94 152 LYS A CA 1
ATOM 1176 C C . LYS A 1 152 ? 54.888 -7.190 4.700 1.00 91.94 152 LYS A C 1
ATOM 1178 O O . LYS A 1 152 ? 54.528 -7.979 5.573 1.00 91.94 152 LYS A O 1
ATOM 1183 N N . VAL A 1 153 ? 55.796 -6.247 4.938 1.00 91.38 153 VAL A N 1
ATOM 1184 C CA . VAL A 1 153 ? 56.468 -6.039 6.226 1.00 91.38 153 VAL A CA 1
ATOM 1185 C C . VAL A 1 153 ? 56.025 -4.727 6.872 1.00 91.38 153 VAL A C 1
ATOM 1187 O O . VAL A 1 153 ? 55.582 -3.803 6.197 1.00 91.38 153 VAL A O 1
ATOM 1190 N N . GLY A 1 154 ? 56.134 -4.635 8.201 1.00 89.44 154 GLY A N 1
ATOM 1191 C CA . GLY A 1 154 ? 55.816 -3.403 8.933 1.00 89.44 154 GLY A CA 1
ATOM 1192 C C . GLY A 1 154 ? 54.343 -2.989 8.840 1.00 89.44 154 GLY A C 1
ATOM 1193 O O . GLY A 1 154 ? 54.051 -1.807 8.655 1.00 89.44 154 GLY A O 1
ATOM 1194 N N . LEU A 1 155 ? 53.416 -3.951 8.898 1.00 91.44 155 LEU A N 1
ATOM 1195 C CA . LEU A 1 155 ? 51.991 -3.655 9.054 1.00 91.44 155 LEU A CA 1
ATOM 1196 C C . LEU A 1 155 ? 51.740 -3.067 10.442 1.00 91.44 155 LEU A C 1
ATOM 1198 O O . LEU A 1 155 ? 52.120 -3.671 11.447 1.00 91.44 155 LEU A O 1
ATOM 1202 N N . ASP A 1 156 ? 51.075 -1.916 10.493 1.00 90.62 156 ASP A N 1
ATOM 1203 C CA . ASP A 1 156 ? 50.580 -1.352 11.745 1.00 90.62 156 ASP A CA 1
ATOM 1204 C C . ASP A 1 156 ? 49.110 -1.770 11.941 1.00 90.62 156 ASP A C 1
ATOM 1206 O O . ASP A 1 156 ? 48.224 -1.279 11.236 1.00 90.62 156 ASP A O 1
ATOM 1210 N N . PRO A 1 157 ? 48.802 -2.674 12.890 1.00 89.50 157 PRO A N 1
ATOM 1211 C CA . PRO A 1 157 ? 47.429 -3.110 13.121 1.00 89.50 157 PRO A CA 1
ATOM 1212 C C . PRO A 1 157 ? 46.508 -1.973 13.598 1.00 89.50 157 PRO A C 1
ATOM 1214 O O . PRO A 1 157 ? 45.290 -2.113 13.511 1.00 89.50 157 PRO A O 1
ATOM 1217 N N . HIS A 1 158 ? 47.046 -0.854 14.096 1.00 86.00 158 HIS A N 1
ATOM 1218 C CA . HIS A 1 158 ? 46.251 0.273 14.593 1.00 86.00 158 HIS A CA 1
ATOM 1219 C C . HIS A 1 158 ? 45.707 1.174 13.480 1.00 86.00 158 HIS A C 1
ATOM 1221 O O . HIS A 1 158 ? 44.669 1.822 13.661 1.00 86.00 158 HIS A O 1
ATOM 1227 N N . THR A 1 159 ? 46.378 1.200 12.330 1.00 85.69 159 THR A N 1
ATOM 1228 C CA . THR A 1 159 ? 45.961 1.983 11.160 1.00 85.69 159 THR A CA 1
ATOM 1229 C C . THR A 1 159 ? 45.064 1.188 10.213 1.00 85.69 159 THR A C 1
ATOM 1231 O O . THR A 1 159 ? 44.428 1.774 9.338 1.00 85.69 159 THR A O 1
ATOM 1234 N N . ALA A 1 160 ? 44.964 -0.128 10.411 1.00 89.50 160 ALA A N 1
ATOM 1235 C CA . ALA A 1 160 ? 44.134 -1.016 9.616 1.00 89.50 160 ALA A CA 1
ATOM 1236 C C . ALA A 1 160 ? 42.641 -0.933 9.986 1.00 89.50 160 ALA A C 1
ATOM 1238 O O . ALA A 1 160 ? 42.253 -0.855 11.159 1.00 89.50 160 ALA A O 1
ATOM 1239 N N . ARG A 1 161 ? 41.783 -0.988 8.964 1.00 88.81 161 ARG A N 1
ATOM 1240 C CA . ARG A 1 161 ? 40.321 -1.087 9.091 1.00 88.81 161 ARG A CA 1
ATOM 1241 C C . ARG A 1 161 ? 39.776 -2.202 8.219 1.00 88.81 161 ARG A C 1
ATOM 1243 O O . ARG A 1 161 ? 40.266 -2.389 7.105 1.00 88.81 161 ARG A O 1
ATOM 1250 N N . ASP A 1 162 ? 38.773 -2.920 8.707 1.00 86.75 162 ASP A N 1
ATOM 1251 C CA . ASP A 1 162 ? 38.111 -3.982 7.960 1.00 86.75 162 ASP A CA 1
ATOM 1252 C C . ASP A 1 162 ? 36.745 -3.559 7.404 1.00 86.75 162 ASP A C 1
ATOM 1254 O O . ASP A 1 162 ? 36.225 -2.499 7.737 1.00 86.75 162 ASP A O 1
ATOM 1258 N N . ARG A 1 163 ? 36.167 -4.388 6.529 1.00 82.56 163 ARG A N 1
ATOM 1259 C CA . ARG A 1 163 ? 34.873 -4.139 5.861 1.00 82.56 163 ARG A CA 1
ATOM 1260 C C . ARG A 1 163 ? 33.717 -4.906 6.518 1.00 82.56 163 ARG A C 1
ATOM 1262 O O . ARG A 1 163 ? 32.659 -5.043 5.913 1.00 82.56 163 ARG A O 1
ATOM 1269 N N . GLY A 1 164 ? 33.903 -5.450 7.718 1.00 67.19 164 GLY A N 1
ATOM 1270 C CA . GLY A 1 164 ? 32.940 -6.346 8.361 1.00 67.19 164 GLY A CA 1
ATOM 1271 C C . GLY A 1 164 ? 32.067 -5.659 9.402 1.00 67.19 164 GLY A C 1
ATOM 1272 O O . GLY A 1 164 ? 30.928 -6.071 9.589 1.00 67.19 164 GLY A O 1
ATOM 1273 N N . ASP A 1 165 ? 32.561 -4.603 10.056 1.00 60.62 165 ASP A N 1
ATOM 1274 C CA . ASP A 1 165 ? 31.835 -4.005 11.174 1.00 60.62 165 ASP A CA 1
ATOM 1275 C C . ASP A 1 165 ? 31.009 -2.785 10.787 1.00 60.62 165 ASP A C 1
ATOM 1277 O O . ASP A 1 165 ? 31.500 -1.793 10.250 1.00 60.62 165 ASP A O 1
ATOM 1281 N N . ASP A 1 166 ? 29.746 -2.845 11.193 1.00 60.09 166 ASP A N 1
ATOM 1282 C CA . ASP A 1 166 ? 29.036 -1.661 11.632 1.00 60.09 166 ASP A CA 1
ATOM 1283 C C . ASP A 1 166 ? 29.757 -1.127 12.889 1.00 60.09 166 ASP A C 1
ATOM 1285 O O . ASP A 1 166 ? 29.781 -1.810 13.923 1.00 60.09 166 ASP A O 1
ATOM 1289 N N . PRO A 1 167 ? 30.379 0.066 12.842 1.00 55.84 167 PRO A N 1
ATOM 1290 C CA . PRO A 1 167 ? 31.098 0.619 13.985 1.00 55.84 167 PRO A CA 1
ATOM 1291 C C . PRO A 1 167 ? 30.205 0.786 15.222 1.00 55.84 167 PRO A C 1
ATOM 1293 O O . PRO A 1 167 ? 30.731 0.888 16.333 1.00 55.84 167 PRO A O 1
ATOM 1296 N N . GLU A 1 168 ? 28.881 0.808 15.052 1.00 56.41 168 GLU A N 1
ATOM 1297 C CA . GLU A 1 168 ? 27.920 0.813 16.147 1.00 56.41 168 GLU A CA 1
ATOM 1298 C C . GLU A 1 168 ? 27.851 -0.559 16.838 1.00 56.41 168 GLU A C 1
ATOM 1300 O O . GLU A 1 168 ? 27.947 -0.623 18.066 1.00 56.41 168 GLU A O 1
ATOM 1305 N N . LYS A 1 169 ? 27.825 -1.665 16.081 1.00 61.59 169 LYS A N 1
ATOM 1306 C CA . LYS A 1 169 ? 27.816 -3.031 16.637 1.00 61.59 169 LYS A CA 1
ATOM 1307 C C . LYS A 1 169 ? 29.108 -3.369 17.382 1.00 61.59 169 LYS A C 1
ATOM 1309 O O . LYS A 1 169 ? 29.046 -3.835 18.522 1.00 61.59 169 LYS A O 1
ATOM 1314 N N . ALA A 1 170 ? 30.267 -3.049 16.806 1.00 63.12 170 ALA A N 1
ATOM 1315 C CA . ALA A 1 170 ? 31.565 -3.283 17.448 1.00 63.12 170 ALA A CA 1
ATOM 1316 C C . ALA A 1 170 ? 31.710 -2.520 18.775 1.00 63.12 170 ALA A C 1
ATOM 1318 O O . ALA A 1 170 ? 32.218 -3.048 19.769 1.00 63.12 170 ALA A O 1
ATOM 1319 N N . ASN A 1 171 ? 31.246 -1.264 18.807 1.00 68.12 171 ASN A N 1
ATOM 1320 C CA . ASN A 1 171 ? 31.294 -0.436 20.009 1.00 68.12 171 ASN A CA 1
ATOM 1321 C C . ASN A 1 171 ? 30.327 -0.953 21.086 1.00 68.12 171 ASN A C 1
ATOM 1323 O O . ASN A 1 171 ? 30.684 -1.003 22.264 1.00 68.12 171 ASN A O 1
ATOM 1327 N N . VAL A 1 172 ? 29.131 -1.399 20.686 1.00 68.81 172 VAL A N 1
ATOM 1328 C CA . VAL A 1 172 ? 28.155 -2.018 21.594 1.00 68.81 172 VAL A CA 1
ATOM 1329 C C . VAL A 1 172 ? 28.720 -3.292 22.220 1.00 68.81 172 VAL A C 1
ATOM 1331 O O . VAL A 1 172 ? 28.687 -3.433 23.443 1.00 68.81 172 VAL A O 1
ATOM 1334 N N . GLU A 1 173 ? 29.315 -4.184 21.427 1.00 74.12 173 GLU A N 1
ATOM 1335 C CA . GLU A 1 173 ? 29.881 -5.433 21.944 1.00 74.12 173 GLU A CA 1
ATOM 1336 C C . GLU A 1 173 ? 31.085 -5.195 22.871 1.00 74.12 173 GLU A C 1
ATOM 1338 O O . GLU A 1 173 ? 31.200 -5.827 23.926 1.00 74.12 173 GLU A O 1
ATOM 1343 N N . LYS A 1 174 ? 31.953 -4.230 22.540 1.00 77.69 174 LYS A N 1
ATOM 1344 C CA . LYS A 1 174 ? 33.067 -3.804 23.401 1.00 77.69 174 LYS A CA 1
ATOM 1345 C C . LYS A 1 174 ? 32.575 -3.324 24.766 1.00 77.69 174 LYS A C 1
ATOM 1347 O O . LYS A 1 174 ? 33.120 -3.720 25.802 1.00 77.69 174 LYS A O 1
ATOM 1352 N N . VAL A 1 175 ? 31.538 -2.486 24.784 1.00 79.06 175 VAL A N 1
ATOM 1353 C CA . VAL A 1 175 ? 30.955 -1.992 26.035 1.00 79.06 175 VAL A CA 1
ATOM 1354 C C . VAL A 1 175 ? 30.259 -3.118 26.795 1.00 79.06 175 VAL A C 1
ATOM 1356 O O . VAL A 1 175 ? 30.421 -3.202 28.011 1.00 79.06 175 VAL A O 1
ATOM 1359 N N . HIS A 1 176 ? 29.570 -4.036 26.113 1.00 81.50 176 HIS A N 1
ATOM 1360 C CA . HIS A 1 176 ? 28.970 -5.212 26.748 1.00 81.50 176 HIS A CA 1
ATOM 1361 C C . HIS A 1 176 ? 30.022 -6.077 27.453 1.00 81.50 176 HIS A C 1
ATOM 1363 O O . HIS A 1 176 ? 29.868 -6.350 28.641 1.00 81.50 176 HIS A O 1
ATOM 1369 N N . LYS A 1 177 ? 31.139 -6.409 26.791 1.00 82.88 177 LYS A N 1
ATOM 1370 C CA . LYS A 1 177 ? 32.237 -7.184 27.403 1.00 82.88 177 LYS A CA 1
ATOM 1371 C C . LYS A 1 177 ? 32.868 -6.466 28.596 1.00 82.88 177 LYS A C 1
ATOM 1373 O O . LYS A 1 177 ? 33.182 -7.093 29.604 1.00 82.88 177 LYS A O 1
ATOM 1378 N N . LYS A 1 178 ? 33.021 -5.138 28.528 1.00 85.62 178 LYS A N 1
ATOM 1379 C CA . LYS A 1 178 ? 33.518 -4.322 29.654 1.00 85.62 178 LYS A CA 1
ATOM 1380 C C . LYS A 1 178 ? 32.563 -4.356 30.851 1.00 85.62 178 LYS A C 1
ATOM 1382 O O . LYS A 1 178 ? 33.009 -4.318 31.995 1.00 85.62 178 LYS A O 1
ATOM 1387 N N . ILE A 1 179 ? 31.260 -4.418 30.592 1.00 86.44 179 ILE A N 1
ATOM 1388 C CA . ILE A 1 179 ? 30.217 -4.524 31.614 1.00 86.44 179 ILE A CA 1
ATOM 1389 C C . ILE A 1 179 ? 30.204 -5.930 32.219 1.00 86.44 179 ILE A C 1
ATOM 1391 O O . ILE A 1 179 ? 30.237 -6.049 33.439 1.00 86.44 179 ILE A O 1
ATOM 1395 N N . GLU A 1 180 ? 30.264 -6.978 31.397 1.00 85.94 180 GLU A N 1
ATOM 1396 C CA . GLU A 1 180 ? 30.401 -8.368 31.853 1.00 85.94 180 GLU A CA 1
ATOM 1397 C C . GLU A 1 180 ? 31.654 -8.566 32.711 1.00 85.94 180 GLU A C 1
ATOM 1399 O O . GLU A 1 180 ? 31.567 -9.134 33.794 1.00 85.94 180 GLU A O 1
ATOM 1404 N N . ALA A 1 181 ? 32.804 -8.025 32.300 1.00 88.00 181 ALA A N 1
ATOM 1405 C CA . ALA A 1 181 ? 34.041 -8.107 33.077 1.00 88.00 181 ALA A CA 1
ATOM 1406 C C . ALA A 1 181 ? 33.910 -7.453 34.464 1.00 88.00 181 ALA A C 1
ATOM 1408 O O . ALA A 1 181 ? 34.437 -7.973 35.445 1.00 88.00 181 ALA A O 1
ATOM 1409 N N . LYS A 1 182 ? 33.178 -6.335 34.570 1.00 90.50 182 LYS A N 1
ATOM 1410 C CA . LYS A 1 182 ? 32.900 -5.690 35.864 1.00 90.50 182 LYS A CA 1
ATOM 1411 C C . LYS A 1 182 ? 31.935 -6.495 36.731 1.00 90.50 182 LYS A C 1
ATOM 1413 O O . LYS A 1 182 ? 32.070 -6.474 37.949 1.00 90.50 182 LYS A O 1
ATOM 1418 N N . LEU A 1 183 ? 30.984 -7.195 36.120 1.00 86.50 183 LEU A N 1
ATOM 1419 C CA . LEU A 1 183 ? 30.021 -8.042 36.829 1.00 86.50 183 LEU A CA 1
ATOM 1420 C C . LEU A 1 183 ? 30.618 -9.378 37.277 1.00 86.50 183 LEU A C 1
ATOM 1422 O O . LEU A 1 183 ? 30.219 -9.899 38.312 1.00 86.50 183 LEU A O 1
ATOM 1426 N N . ASN A 1 184 ? 31.594 -9.891 36.531 1.00 85.88 184 ASN A N 1
ATOM 1427 C CA . ASN A 1 184 ? 32.326 -11.119 36.842 1.00 85.88 184 ASN A CA 1
ATOM 1428 C C . ASN A 1 184 ? 33.565 -10.877 37.728 1.00 85.88 184 ASN A C 1
ATOM 1430 O O . ASN A 1 184 ? 34.287 -11.821 38.044 1.00 85.88 184 ASN A O 1
ATOM 1434 N N . GLY A 1 185 ? 33.837 -9.623 38.109 1.00 86.69 185 GLY A N 1
ATOM 1435 C CA . GLY A 1 185 ? 34.931 -9.249 39.007 1.00 86.69 185 GLY A CA 1
ATOM 1436 C C . GLY A 1 185 ? 34.679 -9.633 40.475 1.00 86.69 185 GLY A C 1
ATOM 1437 O O . GLY A 1 185 ? 33.682 -10.284 40.797 1.00 86.69 185 GLY A O 1
ATOM 1438 N N . PRO A 1 186 ? 35.566 -9.223 41.405 1.00 91.31 186 PRO A N 1
ATOM 1439 C CA . PRO A 1 186 ? 35.375 -9.457 42.834 1.00 91.31 186 PRO A CA 1
ATOM 1440 C C . PRO A 1 186 ? 33.982 -9.010 43.288 1.00 91.31 186 PRO A C 1
ATOM 1442 O O . PRO A 1 186 ? 33.545 -7.909 42.954 1.00 91.31 186 PRO A O 1
ATOM 1445 N N . ARG A 1 187 ? 33.292 -9.844 44.077 1.00 82.56 187 ARG A N 1
ATOM 1446 C CA . ARG A 1 187 ? 31.871 -9.658 44.433 1.00 82.56 187 ARG A CA 1
ATOM 1447 C C . ARG A 1 187 ? 31.532 -8.233 44.885 1.00 82.56 187 ARG A C 1
ATOM 1449 O O . ARG A 1 187 ? 30.535 -7.677 44.443 1.00 82.56 187 ARG A O 1
ATOM 1456 N N . ALA A 1 188 ? 32.375 -7.629 45.722 1.00 83.88 188 ALA A N 1
ATOM 1457 C CA . ALA A 1 188 ? 32.172 -6.271 46.228 1.00 83.88 188 ALA A CA 1
ATOM 1458 C C . ALA A 1 188 ? 32.214 -5.196 45.121 1.00 83.88 188 ALA A C 1
ATOM 1460 O O . ALA A 1 188 ? 31.485 -4.205 45.183 1.00 83.88 188 ALA A O 1
ATOM 1461 N N . GLU A 1 189 ? 33.044 -5.384 44.093 1.00 87.50 189 GLU A N 1
ATOM 1462 C CA . GLU A 1 189 ? 33.144 -4.475 42.947 1.00 87.50 189 GLU A CA 1
ATOM 1463 C C . GLU A 1 189 ? 31.984 -4.671 41.973 1.00 87.50 189 GLU A C 1
ATOM 1465 O O . GLU A 1 189 ? 31.393 -3.684 41.527 1.00 87.50 189 GLU A O 1
ATOM 1470 N N . ALA A 1 190 ? 31.613 -5.927 41.710 1.00 85.62 190 ALA A N 1
ATOM 1471 C CA . ALA A 1 190 ? 30.440 -6.274 40.916 1.00 85.62 190 ALA A CA 1
ATOM 1472 C C . ALA A 1 190 ? 29.157 -5.719 41.552 1.00 85.62 190 ALA A C 1
ATOM 1474 O O . ALA A 1 190 ? 28.334 -5.119 40.865 1.00 85.62 190 ALA A O 1
ATOM 1475 N N . GLU A 1 191 ? 29.017 -5.828 42.875 1.00 84.00 191 GLU A N 1
ATOM 1476 C CA . GLU A 1 191 ? 27.885 -5.286 43.624 1.00 84.00 191 GLU A CA 1
ATOM 1477 C C . GLU A 1 191 ? 27.837 -3.761 43.594 1.00 84.00 191 GLU A C 1
ATOM 1479 O O . GLU A 1 191 ? 26.776 -3.172 43.372 1.00 84.00 191 GLU A O 1
ATOM 1484 N N . LYS A 1 192 ? 28.987 -3.105 43.757 1.00 88.75 192 LYS A N 1
ATOM 1485 C CA . LYS A 1 192 ? 29.085 -1.650 43.633 1.00 88.75 192 LYS A CA 1
ATOM 1486 C C . LYS A 1 192 ? 28.703 -1.186 42.227 1.00 88.75 192 LYS A C 1
ATOM 1488 O O . LYS A 1 192 ? 27.947 -0.225 42.088 1.00 88.75 192 LYS A O 1
ATOM 1493 N N . PHE A 1 193 ? 29.197 -1.872 41.196 1.00 89.31 193 PHE A N 1
ATOM 1494 C CA . PHE A 1 193 ? 28.867 -1.588 39.802 1.00 89.31 193 PHE A CA 1
ATOM 1495 C C . PHE A 1 193 ? 27.381 -1.839 39.510 1.00 89.31 193 PHE A C 1
ATOM 1497 O O . PHE A 1 193 ? 26.730 -1.027 38.862 1.00 89.31 193 PHE A O 1
ATOM 1504 N N . TYR A 1 194 ? 26.810 -2.913 40.045 1.00 85.94 194 TYR A N 1
ATOM 1505 C CA . TYR A 1 194 ? 25.397 -3.230 39.897 1.00 85.94 194 TYR A CA 1
ATOM 1506 C C . TYR A 1 194 ? 24.498 -2.182 40.572 1.00 85.94 194 TYR A C 1
ATOM 1508 O O . TYR A 1 194 ? 23.622 -1.607 39.931 1.00 85.94 194 TYR A O 1
ATOM 1516 N N . ARG A 1 195 ? 24.756 -1.824 41.835 1.00 86.75 195 ARG A N 1
ATOM 1517 C CA . ARG A 1 195 ? 23.983 -0.789 42.551 1.00 86.75 195 ARG A CA 1
ATOM 1518 C C . ARG A 1 195 ? 24.109 0.597 41.916 1.00 86.75 195 ARG A C 1
ATOM 1520 O O . ARG A 1 195 ? 23.229 1.435 42.099 1.00 86.75 195 ARG A O 1
ATOM 1527 N N . GLN A 1 196 ? 25.179 0.843 41.156 1.00 89.44 196 GLN A N 1
ATOM 1528 C CA . GLN A 1 196 ? 25.351 2.091 40.418 1.00 89.44 196 GLN A CA 1
ATOM 1529 C C . GLN A 1 196 ? 24.272 2.277 39.343 1.00 89.44 196 GLN A C 1
ATOM 1531 O O . GLN A 1 196 ? 23.843 3.408 39.140 1.00 89.44 196 GLN A O 1
ATOM 1536 N N . TYR A 1 197 ? 23.784 1.209 38.703 1.00 88.62 197 TYR A N 1
ATOM 1537 C CA . TYR A 1 197 ? 22.840 1.310 37.578 1.00 88.62 197 TYR A CA 1
ATOM 1538 C C . TYR A 1 197 ? 21.512 0.548 37.794 1.00 88.62 197 TYR A C 1
ATOM 1540 O O . TYR A 1 197 ? 20.562 0.747 37.035 1.00 88.62 197 TYR A O 1
ATOM 1548 N N . TRP A 1 198 ? 21.386 -0.272 38.842 1.00 87.62 198 TRP A N 1
ATOM 1549 C CA . TRP A 1 198 ? 20.187 -1.064 39.148 1.00 87.62 198 TRP A CA 1
ATOM 1550 C C . TRP A 1 198 ? 19.682 -0.864 40.584 1.00 87.62 198 TRP A C 1
ATOM 1552 O O . TRP A 1 198 ? 20.452 -0.645 41.516 1.00 87.62 198 TRP A O 1
ATOM 1562 N N . ASN A 1 199 ? 18.359 -0.928 40.742 1.00 77.88 199 ASN A N 1
ATOM 1563 C CA . ASN A 1 199 ? 17.632 -0.959 42.005 1.00 77.88 199 ASN A CA 1
ATOM 1564 C C . ASN A 1 199 ? 17.449 -2.417 42.458 1.00 77.88 199 ASN A C 1
ATOM 1566 O O . ASN A 1 199 ? 17.059 -3.280 41.670 1.00 77.88 199 ASN A O 1
ATOM 1570 N N . GLY A 1 200 ? 17.685 -2.678 43.744 1.00 70.94 200 GLY A N 1
ATOM 1571 C CA . GLY A 1 200 ? 17.575 -4.005 44.356 1.00 70.94 200 GLY A CA 1
ATOM 1572 C C . GLY A 1 200 ? 18.855 -4.424 45.080 1.00 70.94 200 GLY A C 1
ATOM 1573 O O . GLY A 1 200 ? 19.928 -3.862 44.859 1.00 70.94 200 GLY A O 1
ATOM 1574 N N . SER A 1 201 ? 18.740 -5.400 45.984 1.00 68.50 201 SER A N 1
ATOM 1575 C CA . SER A 1 201 ? 19.916 -6.013 46.610 1.00 68.50 201 SER A CA 1
ATOM 1576 C C . SER A 1 201 ? 20.602 -6.943 45.611 1.00 68.50 201 SER A C 1
ATOM 1578 O O . SER A 1 201 ? 19.924 -7.683 44.894 1.00 68.50 201 SER A O 1
ATOM 1580 N N . PHE A 1 202 ? 21.934 -6.957 45.620 1.00 64.25 202 PHE A N 1
ATOM 1581 C CA . PHE A 1 202 ? 22.752 -7.947 44.912 1.00 64.25 202 PHE A CA 1
ATOM 1582 C C . PHE A 1 202 ? 22.411 -9.391 45.327 1.00 64.25 202 PHE A C 1
ATOM 1584 O O . PHE A 1 202 ? 22.566 -10.327 44.547 1.00 64.25 202 PHE A O 1
ATOM 1591 N N . ASP A 1 203 ? 21.858 -9.549 46.535 1.00 60.28 203 ASP A N 1
ATOM 1592 C CA . ASP A 1 203 ? 21.427 -10.821 47.122 1.00 60.28 203 ASP A CA 1
ATOM 1593 C C . ASP A 1 203 ? 19.920 -11.081 46.997 1.00 60.28 203 ASP A C 1
ATOM 1595 O O . ASP A 1 203 ? 19.428 -12.090 47.494 1.00 60.28 203 ASP A O 1
ATOM 1599 N N . SER A 1 204 ? 19.152 -10.193 46.357 1.00 59.78 204 SER A N 1
ATOM 1600 C CA . SER A 1 204 ? 17.716 -10.439 46.195 1.00 59.78 204 SER A CA 1
ATOM 1601 C C . SER A 1 204 ? 17.462 -11.562 45.184 1.00 59.78 204 SER A C 1
ATOM 1603 O O . SER A 1 204 ? 18.043 -11.571 44.099 1.00 59.78 204 SER A O 1
ATOM 1605 N N . ASN A 1 205 ? 16.538 -12.473 45.508 1.00 59.75 205 ASN A N 1
ATOM 1606 C CA . ASN A 1 205 ? 15.981 -13.465 44.575 1.00 59.75 205 ASN A CA 1
ATOM 1607 C C . ASN A 1 205 ? 15.046 -12.821 43.537 1.00 59.75 205 ASN A C 1
ATOM 1609 O O . ASN A 1 205 ? 14.148 -13.477 43.026 1.00 59.75 205 ASN A O 1
ATOM 1613 N N . ASN A 1 206 ? 15.205 -11.527 43.251 1.00 62.41 206 ASN A N 1
ATOM 1614 C CA . ASN A 1 206 ? 14.437 -10.874 42.211 1.00 62.41 206 ASN A CA 1
ATOM 1615 C C . ASN A 1 206 ? 15.071 -11.239 40.856 1.00 62.41 206 ASN A C 1
ATOM 1617 O O . ASN A 1 206 ? 16.166 -10.748 40.565 1.00 62.41 206 ASN A O 1
ATOM 1621 N N . PRO A 1 207 ? 14.414 -12.059 40.015 1.00 58.97 207 PRO A N 1
ATOM 1622 C CA . PRO A 1 207 ? 14.944 -12.414 38.700 1.00 58.97 207 PRO A CA 1
ATOM 1623 C C . PRO A 1 207 ? 15.015 -11.203 37.750 1.00 58.97 207 PRO A C 1
ATOM 1625 O O . PRO A 1 207 ? 15.611 -11.289 36.671 1.00 58.97 207 PRO A O 1
ATOM 1628 N N . HIS A 1 208 ? 14.416 -10.063 38.128 1.00 61.44 208 HIS A N 1
ATOM 1629 C CA . HIS A 1 208 ? 14.262 -8.875 37.292 1.00 61.44 208 HIS A CA 1
ATOM 1630 C C . HIS A 1 208 ? 14.620 -7.584 38.049 1.00 61.44 208 HIS A C 1
ATOM 1632 O O . HIS A 1 208 ? 13.740 -6.826 38.474 1.00 61.44 208 HIS A O 1
ATOM 1638 N N . PRO A 1 209 ? 15.916 -7.284 38.224 1.00 69.06 209 PRO A N 1
ATOM 1639 C CA . PRO A 1 209 ? 16.320 -6.006 38.787 1.00 69.06 209 PRO A CA 1
ATOM 1640 C C . PRO A 1 209 ? 15.942 -4.846 37.870 1.00 69.06 209 PRO A C 1
ATOM 1642 O O . PRO A 1 209 ? 16.268 -4.821 36.680 1.00 69.06 209 PRO A O 1
ATOM 1645 N N . THR A 1 210 ? 15.256 -3.853 38.428 1.00 76.69 210 THR A N 1
ATOM 1646 C CA . THR A 1 210 ? 14.875 -2.647 37.693 1.00 76.69 210 THR A CA 1
ATOM 1647 C C . THR A 1 210 ? 16.063 -1.699 37.620 1.00 76.69 210 THR A C 1
ATOM 1649 O O . THR A 1 210 ? 16.872 -1.620 38.540 1.00 76.69 210 THR A O 1
ATOM 1652 N N . ARG A 1 211 ? 16.221 -0.967 36.517 1.00 79.19 211 ARG A N 1
ATOM 1653 C CA . ARG A 1 211 ? 17.272 0.056 36.438 1.00 79.19 211 ARG A CA 1
ATOM 1654 C C . ARG A 1 211 ? 16.952 1.201 37.386 1.00 79.19 211 ARG A C 1
ATOM 1656 O O . ARG A 1 211 ? 15.804 1.634 37.468 1.00 79.19 211 ARG A O 1
ATOM 1663 N N . ASN A 1 212 ? 17.972 1.723 38.052 1.00 78.19 212 ASN A N 1
ATOM 1664 C CA . ASN A 1 212 ? 17.842 2.986 38.765 1.00 78.19 212 ASN A CA 1
ATOM 1665 C C . ASN A 1 212 ? 17.938 4.163 37.767 1.00 78.19 212 ASN A C 1
ATOM 1667 O O . ASN A 1 212 ? 18.190 3.969 36.573 1.00 78.19 212 ASN A O 1
ATOM 1671 N N . ALA A 1 213 ? 17.754 5.399 38.236 1.00 76.25 213 ALA A N 1
ATOM 1672 C CA . ALA A 1 213 ? 17.815 6.584 37.371 1.00 76.25 213 ALA A CA 1
ATOM 1673 C C . ALA A 1 213 ? 19.152 6.707 36.606 1.00 76.25 213 ALA A C 1
ATOM 1675 O O . ALA A 1 213 ? 19.174 7.141 35.450 1.00 76.25 213 ALA A O 1
ATOM 1676 N N . ALA A 1 214 ? 20.255 6.270 37.221 1.00 76.69 214 ALA A N 1
ATOM 1677 C CA . ALA A 1 214 ? 21.568 6.234 36.592 1.00 76.69 214 ALA A CA 1
ATOM 1678 C C . ALA A 1 214 ? 21.696 5.103 35.559 1.00 76.69 214 ALA A C 1
ATOM 1680 O O . ALA A 1 214 ? 22.364 5.307 34.561 1.00 76.69 214 ALA A O 1
ATOM 1681 N N . GLY A 1 215 ? 21.026 3.957 35.697 1.00 76.81 215 GLY A N 1
ATOM 1682 C CA . GLY A 1 215 ? 20.966 2.918 34.655 1.00 76.81 215 GLY A CA 1
ATOM 1683 C C . GLY A 1 215 ? 20.058 3.256 33.474 1.00 76.81 215 GLY A C 1
ATOM 1684 O O . GLY A 1 215 ? 20.284 2.771 32.361 1.00 76.81 215 GLY A O 1
ATOM 1685 N N . MET A 1 216 ? 19.035 4.088 33.692 1.00 69.50 216 MET A N 1
ATOM 1686 C CA . MET A 1 216 ? 18.175 4.585 32.611 1.00 69.50 216 MET A CA 1
ATOM 1687 C C . MET A 1 216 ? 18.889 5.621 31.740 1.00 69.50 216 MET A C 1
ATOM 1689 O O . MET A 1 216 ? 18.767 5.578 30.522 1.00 69.50 216 MET A O 1
ATOM 1693 N N . LYS A 1 217 ? 19.673 6.524 32.340 1.00 74.19 217 LYS A N 1
ATOM 1694 C CA . LYS A 1 217 ? 20.391 7.591 31.612 1.00 74.19 217 LYS A CA 1
ATOM 1695 C C . LYS A 1 217 ? 21.879 7.303 31.385 1.00 74.19 217 LYS A C 1
ATOM 1697 O O . LYS A 1 217 ? 22.553 8.042 30.674 1.00 74.19 217 LYS A O 1
ATOM 1702 N N . GLY A 1 218 ? 22.400 6.259 32.019 1.00 76.69 218 GLY A N 1
ATOM 1703 C CA . GLY A 1 218 ? 23.817 5.931 32.047 1.00 76.69 218 GLY A CA 1
ATOM 1704 C C . GLY A 1 218 ? 24.288 5.339 30.735 1.00 76.69 218 GLY A C 1
ATOM 1705 O O . GLY A 1 218 ? 23.779 4.318 30.269 1.00 76.69 218 GLY A O 1
ATOM 1706 N N . LYS A 1 219 ? 25.321 5.967 30.185 1.00 80.88 219 LYS A N 1
ATOM 1707 C CA . LYS A 1 219 ? 26.104 5.437 29.078 1.00 80.88 219 LYS A CA 1
ATOM 1708 C C . LYS A 1 219 ? 27.487 5.070 29.597 1.00 80.88 219 LYS A C 1
ATOM 1710 O O . LYS A 1 219 ? 28.083 5.839 30.349 1.00 80.88 219 LYS A O 1
ATOM 1715 N N . ILE A 1 220 ? 27.999 3.918 29.188 1.00 79.12 220 ILE A N 1
ATOM 1716 C CA . ILE A 1 220 ? 29.402 3.547 29.379 1.00 79.12 220 ILE A CA 1
ATOM 1717 C C . ILE A 1 220 ? 30.049 3.664 28.006 1.00 79.12 220 ILE A C 1
ATOM 1719 O O . ILE A 1 220 ? 29.594 3.037 27.058 1.00 79.12 220 ILE A O 1
ATOM 1723 N N . ASP A 1 221 ? 31.049 4.536 27.888 1.00 80.94 221 ASP A N 1
ATOM 1724 C CA . ASP A 1 221 ? 31.742 4.832 26.626 1.00 80.94 221 ASP A CA 1
ATOM 1725 C C . ASP A 1 221 ? 30.775 5.181 25.465 1.00 80.94 221 ASP A C 1
ATOM 1727 O O . ASP A 1 221 ? 30.946 4.764 24.323 1.00 80.94 221 ASP A O 1
ATOM 1731 N N . GLY A 1 222 ? 29.713 5.940 25.771 1.00 73.88 222 GLY A N 1
ATOM 1732 C CA . GLY A 1 222 ? 28.709 6.385 24.792 1.00 73.88 222 GLY A CA 1
ATOM 1733 C C . GLY A 1 222 ? 27.628 5.353 24.442 1.00 73.88 222 GLY A C 1
ATOM 1734 O O . GLY A 1 222 ? 26.620 5.730 23.843 1.00 73.88 222 GLY A O 1
ATOM 1735 N N . VAL A 1 223 ? 27.772 4.099 24.877 1.00 72.94 223 VAL A N 1
ATOM 1736 C CA . VAL A 1 223 ? 26.785 3.029 24.677 1.00 72.94 223 VAL A CA 1
ATOM 1737 C C . VAL A 1 223 ? 25.871 2.935 25.892 1.00 72.94 223 VAL A C 1
ATOM 1739 O O . VAL A 1 223 ? 26.323 2.966 27.040 1.00 72.94 223 VAL A O 1
ATOM 1742 N N . GLN A 1 224 ? 24.567 2.820 25.649 1.00 80.62 224 GLN A N 1
ATOM 1743 C CA . GLN A 1 224 ? 23.596 2.607 26.716 1.00 80.62 224 GLN A CA 1
ATOM 1744 C C . GLN A 1 224 ? 23.916 1.299 27.445 1.00 80.62 224 GLN A C 1
ATOM 1746 O O . GLN A 1 224 ? 24.027 0.248 26.819 1.00 80.62 224 GLN A O 1
ATOM 1751 N N . VAL A 1 225 ? 24.013 1.349 28.775 1.00 80.88 225 VAL A N 1
ATOM 1752 C CA . VAL A 1 225 ? 24.207 0.147 29.598 1.00 80.88 225 VAL A CA 1
ATOM 1753 C C . VAL A 1 225 ? 23.132 -0.894 29.218 1.00 80.88 225 VAL A C 1
ATOM 1755 O O . VAL A 1 225 ? 21.962 -0.513 29.156 1.00 80.88 225 VAL A O 1
ATOM 1758 N N . PRO A 1 226 ? 23.452 -2.163 28.907 1.00 80.00 226 PRO A N 1
ATOM 1759 C CA . PRO A 1 226 ? 22.487 -3.198 28.529 1.00 80.00 226 PRO A CA 1
ATOM 1760 C C . PRO A 1 226 ? 21.823 -3.832 29.756 1.00 80.00 226 PRO A C 1
ATOM 1762 O O . PRO A 1 226 ? 22.274 -3.611 30.873 1.00 80.00 226 PRO A O 1
ATOM 1765 N N . PRO A 1 227 ? 20.701 -4.557 29.611 1.00 78.62 227 PRO A N 1
ATOM 1766 C CA . PRO A 1 227 ? 20.054 -5.213 30.739 1.00 78.62 227 PRO A CA 1
ATOM 1767 C C . PRO A 1 227 ? 20.938 -6.342 31.262 1.00 78.62 227 PRO A C 1
ATOM 1769 O O . PRO A 1 227 ? 21.520 -7.083 30.472 1.00 78.62 227 PRO A O 1
ATOM 1772 N N . ILE A 1 228 ? 20.981 -6.499 32.580 1.00 81.31 228 ILE A N 1
ATOM 1773 C CA . ILE A 1 228 ? 21.655 -7.617 33.229 1.00 81.31 228 ILE A CA 1
ATOM 1774 C C . ILE A 1 228 ? 20.584 -8.596 33.711 1.00 81.31 228 ILE A C 1
ATOM 1776 O O . ILE A 1 228 ? 19.616 -8.188 34.352 1.00 81.31 228 ILE A O 1
ATOM 1780 N N . GLY A 1 229 ? 20.746 -9.870 33.371 1.00 77.12 229 GLY A N 1
ATOM 1781 C CA . GLY A 1 229 ? 20.030 -10.988 33.973 1.00 77.12 229 GLY A CA 1
ATOM 1782 C C . GLY A 1 229 ? 20.899 -11.706 35.003 1.00 77.12 229 GLY A C 1
ATOM 1783 O O . GLY A 1 229 ? 22.104 -11.462 35.099 1.00 77.12 229 GLY A O 1
ATOM 1784 N N . ARG A 1 230 ? 20.280 -12.598 35.773 1.00 74.19 230 ARG A N 1
ATOM 1785 C CA . ARG A 1 230 ? 20.966 -13.457 36.736 1.00 74.19 230 ARG A CA 1
ATOM 1786 C C . ARG A 1 230 ? 20.660 -14.914 36.410 1.00 74.19 230 ARG A C 1
ATOM 1788 O O . ARG A 1 230 ? 19.503 -15.241 36.160 1.00 74.19 230 ARG A O 1
ATOM 1795 N N . ASN A 1 231 ? 21.689 -15.748 36.370 1.00 72.19 231 ASN A N 1
ATOM 1796 C CA . ASN A 1 231 ? 21.561 -17.194 36.233 1.00 72.19 231 ASN A CA 1
ATOM 1797 C C . ASN A 1 231 ? 21.120 -17.815 37.568 1.00 72.19 231 ASN A C 1
ATOM 1799 O O . ASN A 1 231 ? 21.222 -17.183 38.624 1.00 72.19 231 ASN A O 1
ATOM 1803 N N . GLU A 1 232 ? 20.661 -19.066 37.529 1.00 69.88 232 GLU A N 1
ATOM 1804 C CA . GLU A 1 232 ? 20.247 -19.820 38.725 1.00 69.88 232 GLU A CA 1
ATOM 1805 C C . GLU A 1 232 ? 21.386 -20.000 39.743 1.00 69.88 232 GLU A C 1
ATOM 1807 O O . GLU A 1 232 ? 21.146 -20.025 40.948 1.00 69.88 232 GLU A O 1
ATOM 1812 N N . ASP A 1 233 ? 22.637 -20.041 39.277 1.00 72.50 233 ASP A N 1
ATOM 1813 C CA . ASP A 1 233 ? 23.844 -20.108 40.114 1.00 72.50 233 ASP A CA 1
ATOM 1814 C C . ASP A 1 233 ? 24.226 -18.760 40.762 1.00 72.50 233 ASP A C 1
ATOM 1816 O O . ASP A 1 233 ? 25.225 -18.648 41.476 1.00 72.50 233 ASP A O 1
ATOM 1820 N N . GLY A 1 234 ? 23.430 -17.716 40.518 1.00 70.50 234 GLY A N 1
ATOM 1821 C CA . GLY A 1 234 ? 23.625 -16.379 41.052 1.00 70.50 234 GLY A CA 1
ATOM 1822 C C . GLY A 1 234 ? 24.625 -15.514 40.281 1.00 70.50 234 GLY A C 1
ATOM 1823 O O . GLY A 1 234 ? 24.795 -14.355 40.678 1.00 70.50 234 GLY A O 1
ATOM 1824 N N . SER A 1 235 ? 25.245 -16.024 39.208 1.00 76.12 235 SER A N 1
ATOM 1825 C CA . SER A 1 235 ? 26.099 -15.249 38.297 1.00 76.12 235 SER A CA 1
ATOM 1826 C C . SER A 1 235 ? 25.276 -14.292 37.429 1.00 76.12 235 SER A C 1
ATOM 1828 O O . SER A 1 235 ? 24.092 -14.514 37.171 1.00 76.12 235 SER A O 1
ATOM 1830 N N . PHE A 1 236 ? 25.886 -13.190 36.994 1.00 79.38 236 PHE A N 1
ATOM 1831 C CA . PHE A 1 236 ? 25.229 -12.193 36.150 1.00 79.38 236 PHE A CA 1
ATOM 1832 C C . PHE A 1 236 ? 25.575 -12.415 34.681 1.00 79.38 236 PHE A C 1
ATOM 1834 O O . PHE A 1 236 ? 26.697 -12.783 34.346 1.00 79.38 236 PHE A O 1
ATOM 1841 N N . PHE A 1 237 ? 24.632 -12.118 33.793 1.00 78.44 237 PHE A N 1
ATOM 1842 C CA . PHE A 1 237 ? 24.867 -12.113 32.352 1.00 78.44 237 PHE A CA 1
ATOM 1843 C C . PHE A 1 237 ? 24.246 -10.877 31.709 1.00 78.44 237 PHE A C 1
ATOM 1845 O O . PHE A 1 237 ? 23.232 -10.356 32.175 1.00 78.44 237 PHE A O 1
ATOM 1852 N N . VAL A 1 238 ? 24.833 -10.393 30.618 1.00 81.44 238 VAL A N 1
ATOM 1853 C CA . VAL A 1 238 ? 24.252 -9.302 29.832 1.00 81.44 238 VAL A CA 1
ATOM 1854 C C . VAL A 1 238 ? 23.262 -9.885 28.818 1.00 81.44 238 VAL A C 1
ATOM 1856 O O . VAL A 1 238 ? 23.610 -10.751 28.019 1.00 81.44 238 VAL A O 1
ATOM 1859 N N . LYS A 1 239 ? 22.007 -9.415 28.820 1.00 73.81 239 LYS A N 1
ATOM 1860 C CA . LYS A 1 239 ? 20.998 -9.850 27.837 1.00 73.81 239 LYS A CA 1
ATOM 1861 C C . LYS A 1 239 ? 21.321 -9.266 26.453 1.00 73.81 239 LYS A C 1
ATOM 1863 O O . LYS A 1 239 ? 21.381 -8.042 26.302 1.00 73.81 239 LYS A O 1
ATOM 1868 N N . LYS A 1 240 ? 21.490 -10.125 25.438 1.00 65.12 240 LYS A N 1
ATOM 1869 C CA . LYS A 1 240 ? 21.694 -9.717 24.033 1.00 65.12 240 LYS A CA 1
ATOM 1870 C C . LYS A 1 240 ? 20.403 -9.111 23.457 1.00 65.12 240 LYS A C 1
ATOM 1872 O O . LYS A 1 240 ? 19.326 -9.666 23.641 1.00 65.12 240 LYS A O 1
ATOM 1877 N N . LEU A 1 241 ? 20.512 -7.960 22.786 1.00 52.44 241 LEU A N 1
ATOM 1878 C CA . LEU A 1 241 ? 19.381 -7.170 22.267 1.00 52.44 241 LEU A CA 1
ATOM 1879 C C . LEU A 1 241 ? 18.672 -7.812 21.056 1.00 52.44 241 LEU A C 1
ATOM 1881 O O . LEU A 1 241 ? 17.459 -7.690 20.946 1.00 52.44 241 LEU A O 1
ATOM 1885 N N . GLU A 1 242 ? 19.397 -8.529 20.194 1.00 47.03 242 GLU A N 1
ATOM 1886 C CA . GLU A 1 242 ? 18.892 -9.019 18.894 1.00 47.03 242 GLU A CA 1
ATOM 1887 C C . GLU A 1 242 ? 17.802 -10.109 19.016 1.00 47.03 242 GLU A C 1
ATOM 1889 O O . GLU A 1 242 ? 16.905 -10.188 18.184 1.00 47.03 242 GLU A O 1
ATOM 1894 N N . GLN A 1 243 ? 17.795 -10.909 20.091 1.00 44.62 243 GLN A N 1
ATOM 1895 C CA . GLN A 1 243 ? 16.757 -11.934 20.317 1.00 44.62 243 GLN A CA 1
ATOM 1896 C C . GLN A 1 243 ? 15.383 -11.352 20.701 1.00 44.62 243 GLN A C 1
ATOM 1898 O O . GLN A 1 243 ? 14.384 -12.069 20.674 1.00 44.62 243 GLN A O 1
ATOM 1903 N N . ALA A 1 244 ? 15.327 -10.071 21.074 1.00 46.72 244 ALA A N 1
ATOM 1904 C CA . ALA A 1 244 ? 14.095 -9.386 21.448 1.00 46.72 244 ALA A CA 1
ATOM 1905 C C . ALA A 1 244 ? 13.363 -8.738 20.261 1.00 46.72 244 ALA A C 1
ATOM 1907 O O . ALA A 1 244 ? 12.140 -8.639 20.304 1.00 46.72 244 ALA A O 1
ATOM 1908 N N . GLU A 1 245 ? 14.089 -8.306 19.223 1.00 37.59 245 GLU A N 1
ATOM 1909 C CA . GLU A 1 245 ? 13.517 -7.620 18.052 1.00 37.59 245 GLU A CA 1
ATOM 1910 C C . GLU A 1 245 ? 12.697 -8.571 17.169 1.00 37.59 245 GLU A C 1
ATOM 1912 O O . GLU A 1 245 ? 11.558 -8.257 16.843 1.00 37.59 245 GLU A O 1
ATOM 1917 N N . VAL A 1 246 ? 13.228 -9.761 16.856 1.00 38.81 246 VAL A N 1
ATOM 1918 C CA . VAL A 1 246 ? 12.609 -10.719 15.912 1.00 38.81 246 VAL A CA 1
ATOM 1919 C C . VAL A 1 246 ? 11.244 -11.230 16.396 1.00 38.81 246 VAL A C 1
ATOM 1921 O O . VAL A 1 246 ? 10.310 -11.357 15.612 1.00 38.81 246 VAL A O 1
ATOM 1924 N N . LYS A 1 247 ? 11.082 -11.461 17.704 1.00 38.69 247 LYS A N 1
ATOM 1925 C CA . LYS A 1 247 ? 9.845 -12.034 18.268 1.00 38.69 247 LYS A CA 1
ATOM 1926 C C . LYS A 1 247 ? 8.742 -11.008 18.543 1.00 38.69 247 LYS A C 1
ATOM 1928 O O . LYS A 1 247 ? 7.587 -11.391 18.705 1.00 38.69 247 LYS A O 1
ATOM 1933 N N . ALA A 1 248 ? 9.075 -9.718 18.628 1.00 43.78 248 ALA A N 1
ATOM 1934 C CA . ALA A 1 248 ? 8.083 -8.664 18.850 1.00 43.78 248 ALA A CA 1
ATOM 1935 C C . ALA A 1 248 ? 7.251 -8.399 17.583 1.00 43.78 248 ALA A C 1
ATOM 1937 O O . ALA A 1 248 ? 6.049 -8.169 17.682 1.00 43.78 248 ALA A O 1
ATOM 1938 N N . THR A 1 249 ? 7.871 -8.501 16.403 1.00 42.88 249 THR A N 1
ATOM 1939 C CA . THR A 1 249 ? 7.213 -8.332 15.098 1.00 42.88 249 THR A CA 1
ATOM 1940 C C . THR A 1 249 ? 6.295 -9.491 14.702 1.00 42.88 249 THR A C 1
ATOM 1942 O O . THR A 1 249 ? 5.338 -9.265 13.974 1.00 42.88 249 THR A O 1
ATOM 1945 N N . GLU A 1 250 ? 6.531 -10.709 15.199 1.00 42.97 250 GLU A N 1
ATOM 1946 C CA . GLU A 1 250 ? 5.760 -11.908 14.817 1.00 42.97 250 GLU A CA 1
ATOM 1947 C C . GLU A 1 250 ? 4.449 -12.102 15.606 1.00 42.97 250 GLU A C 1
ATOM 1949 O O . GLU A 1 250 ? 3.553 -12.804 15.152 1.00 42.97 250 GLU A O 1
ATOM 1954 N N . SER A 1 251 ? 4.310 -11.516 16.800 1.00 47.03 251 SER A N 1
ATOM 1955 C CA . SER A 1 251 ? 3.287 -11.962 17.771 1.00 47.03 251 SER A CA 1
ATOM 1956 C C . SER A 1 251 ? 1.929 -11.244 17.736 1.00 47.03 251 SER A C 1
ATOM 1958 O O . SER A 1 251 ? 0.996 -11.710 18.392 1.00 47.03 251 SER A O 1
ATOM 1960 N N . GLY A 1 252 ? 1.802 -10.121 17.017 1.00 45.00 252 GLY A N 1
ATOM 1961 C CA . GLY A 1 252 ? 0.545 -9.389 16.769 1.00 45.00 252 GLY A CA 1
ATOM 1962 C C . GLY A 1 252 ? -0.234 -8.835 17.981 1.00 45.00 252 GLY A C 1
ATOM 1963 O O . GLY A 1 252 ? -1.096 -7.983 17.794 1.00 45.00 252 GLY A O 1
ATOM 1964 N N . SER A 1 253 ? 0.048 -9.259 19.218 1.00 51.72 253 SER A N 1
ATOM 1965 C CA . SER A 1 253 ? -0.638 -8.815 20.436 1.00 51.72 253 SER A CA 1
ATOM 1966 C C . SER A 1 253 ? 0.314 -8.760 21.628 1.00 51.72 253 SER A C 1
ATOM 1968 O O . SER A 1 253 ? 1.079 -9.682 21.897 1.00 51.72 253 SER A O 1
ATOM 1970 N N . ARG A 1 254 ? 0.218 -7.689 22.424 1.00 53.50 254 ARG A N 1
ATOM 1971 C CA . ARG A 1 254 ? 0.947 -7.541 23.694 1.00 53.50 254 ARG A CA 1
ATOM 1972 C C . ARG A 1 254 ? 0.650 -8.689 24.666 1.00 53.50 254 ARG A C 1
ATOM 1974 O O . ARG A 1 254 ? 1.491 -8.984 25.510 1.00 53.50 254 ARG A O 1
ATOM 1981 N N . ASP A 1 255 ? -0.513 -9.333 24.560 1.00 53.25 255 ASP A N 1
ATOM 1982 C CA . ASP A 1 255 ? -0.931 -10.390 25.480 1.00 53.25 255 ASP A CA 1
ATOM 1983 C C . ASP A 1 255 ? -0.491 -11.807 25.075 1.00 53.25 255 ASP A C 1
ATOM 1985 O O . ASP A 1 255 ? -0.393 -12.678 25.941 1.00 53.25 255 ASP A O 1
ATOM 1989 N N . SER A 1 256 ? -0.129 -12.029 23.808 1.00 50.62 256 SER A N 1
ATOM 1990 C CA . SER A 1 256 ? 0.490 -13.288 23.354 1.00 50.62 256 SER A CA 1
ATOM 1991 C C . SER A 1 256 ? 1.985 -13.364 23.687 1.00 50.62 256 SER A C 1
ATOM 1993 O O . SER A 1 256 ? 2.588 -14.436 23.658 1.00 50.62 256 SER A O 1
ATOM 1995 N N . LEU A 1 257 ? 2.582 -12.229 24.054 1.00 55.91 257 LEU A N 1
ATOM 1996 C CA . LEU A 1 257 ? 3.962 -12.134 24.501 1.00 55.91 257 LEU A CA 1
ATOM 1997 C C . LEU A 1 257 ? 4.120 -12.634 25.941 1.00 55.91 257 LEU A C 1
ATOM 1999 O O . LEU A 1 257 ? 3.346 -12.269 26.832 1.00 55.91 257 LEU A O 1
ATOM 2003 N N . SER A 1 258 ? 5.179 -13.404 26.203 1.00 63.41 258 SER A N 1
ATOM 2004 C CA . SER A 1 258 ? 5.614 -13.705 27.566 1.00 63.41 258 SER A CA 1
ATOM 2005 C C . SER A 1 258 ? 5.946 -12.405 28.316 1.00 63.41 258 SER A C 1
ATOM 2007 O O . SER A 1 258 ? 6.289 -11.394 27.687 1.00 63.41 258 SER A O 1
ATOM 2009 N N . PRO A 1 259 ? 5.891 -12.391 29.657 1.00 50.69 259 PRO A N 1
ATOM 2010 C CA . PRO A 1 259 ? 6.287 -11.226 30.448 1.00 50.69 259 PRO A CA 1
ATOM 2011 C C . PRO A 1 259 ? 7.677 -10.669 30.077 1.00 50.69 259 PRO A C 1
ATOM 2013 O O . PRO A 1 259 ? 7.863 -9.451 30.046 1.00 50.69 259 PRO A O 1
ATOM 2016 N N . GLU A 1 260 ? 8.636 -11.531 29.708 1.00 43.31 260 GLU A N 1
ATOM 2017 C CA . GLU A 1 260 ? 9.962 -11.123 29.223 1.00 43.31 260 GLU A CA 1
ATOM 2018 C C . GLU A 1 260 ? 9.930 -10.467 27.836 1.00 43.31 260 GLU A C 1
ATOM 2020 O O . GLU A 1 260 ? 10.708 -9.545 27.578 1.00 43.31 260 GLU A O 1
ATOM 2025 N N . GLN A 1 261 ? 9.045 -10.920 26.945 1.00 53.72 261 GLN A N 1
ATOM 2026 C CA . GLN A 1 261 ? 8.900 -10.377 25.594 1.00 53.72 261 GLN A CA 1
ATOM 2027 C C . GLN A 1 261 ? 8.146 -9.039 25.589 1.00 53.72 261 GLN A C 1
ATOM 2029 O O . GLN A 1 261 ? 8.545 -8.123 24.871 1.00 53.72 261 GLN A O 1
ATOM 2034 N N . ARG A 1 262 ? 7.127 -8.876 26.446 1.00 55.72 262 ARG A N 1
ATOM 2035 C CA . ARG A 1 262 ? 6.412 -7.595 26.639 1.00 55.72 262 ARG A CA 1
ATOM 2036 C C . ARG A 1 262 ? 7.366 -6.490 27.071 1.00 55.72 262 ARG A C 1
ATOM 2038 O O . ARG A 1 262 ? 7.372 -5.401 26.509 1.00 55.72 262 ARG A O 1
ATOM 2045 N N . TRP A 1 263 ? 8.234 -6.810 28.026 1.00 50.66 263 TRP A N 1
ATOM 2046 C CA . TRP A 1 263 ? 9.250 -5.889 28.520 1.00 50.66 263 TRP A CA 1
ATOM 2047 C C . TRP A 1 263 ? 10.281 -5.503 27.444 1.00 50.66 263 TRP A C 1
ATOM 2049 O O . TRP A 1 263 ? 10.773 -4.374 27.418 1.00 50.66 263 TRP A O 1
ATOM 2059 N N . ALA A 1 264 ? 10.620 -6.428 26.543 1.00 49.28 264 ALA A N 1
ATOM 2060 C CA . ALA A 1 264 ? 11.581 -6.179 25.477 1.00 49.28 264 ALA A CA 1
ATOM 2061 C C . ALA A 1 264 ? 10.990 -5.333 24.332 1.00 49.28 264 ALA A C 1
ATOM 2063 O O . ALA A 1 264 ? 11.682 -4.451 23.816 1.00 49.28 264 ALA A O 1
ATOM 2064 N N . ALA A 1 265 ? 9.705 -5.534 24.018 1.00 52.50 265 ALA A N 1
ATOM 2065 C CA . ALA A 1 265 ? 8.934 -4.670 23.129 1.00 52.50 265 ALA A CA 1
ATOM 2066 C C . ALA A 1 265 ? 8.834 -3.240 23.695 1.00 52.50 265 ALA A C 1
ATOM 2068 O O . ALA A 1 265 ? 9.240 -2.296 23.023 1.00 52.50 265 ALA A O 1
ATOM 2069 N N . ASP A 1 266 ? 8.451 -3.081 24.969 1.00 51.81 266 ASP A N 1
ATOM 2070 C CA . ASP A 1 266 ? 8.356 -1.772 25.646 1.00 51.81 266 ASP A CA 1
ATOM 2071 C C . ASP A 1 266 ? 9.690 -0.996 25.644 1.00 51.81 266 ASP A C 1
ATOM 2073 O O . ASP A 1 266 ? 9.729 0.234 25.594 1.00 51.81 266 ASP A O 1
ATOM 2077 N N . ARG A 1 267 ? 10.821 -1.710 25.654 1.00 45.50 267 ARG A N 1
ATOM 2078 C CA . ARG A 1 267 ? 12.163 -1.113 25.631 1.00 45.50 267 ARG A CA 1
ATOM 2079 C C . ARG A 1 267 ? 12.590 -0.613 24.245 1.00 45.50 267 ARG A C 1
ATOM 2081 O O . ARG A 1 267 ? 13.303 0.389 24.174 1.00 45.50 267 ARG A O 1
ATOM 2088 N N . LEU A 1 268 ? 12.203 -1.289 23.162 1.00 48.03 268 LEU A N 1
ATOM 2089 C CA . LEU A 1 268 ? 12.488 -0.857 21.782 1.00 48.03 268 LEU A CA 1
ATOM 2090 C C . LEU A 1 268 ? 11.745 0.436 21.433 1.00 48.03 268 LEU A C 1
ATOM 2092 O O . LEU A 1 268 ? 12.297 1.317 20.773 1.00 48.03 268 LEU A O 1
ATOM 2096 N N . VAL A 1 269 ? 10.539 0.577 21.977 1.00 47.50 269 VAL A N 1
ATOM 2097 C CA . VAL A 1 269 ? 9.659 1.735 21.809 1.00 47.50 269 VAL A CA 1
ATOM 2098 C C . VAL A 1 269 ? 10.276 3.028 22.369 1.00 47.50 269 VAL A C 1
ATOM 2100 O O . VAL A 1 269 ? 10.082 4.100 21.805 1.00 47.50 269 VAL A O 1
ATOM 2103 N N . HIS A 1 270 ? 11.098 2.940 23.420 1.00 41.84 270 HIS A N 1
ATOM 2104 C CA . HIS A 1 270 ? 11.698 4.106 24.085 1.00 41.84 270 HIS A CA 1
ATOM 2105 C C . HIS A 1 270 ? 13.104 4.507 23.582 1.00 41.84 270 HIS A C 1
ATOM 2107 O O . HIS A 1 270 ? 13.643 5.512 24.047 1.00 41.84 270 HIS A O 1
ATOM 2113 N N . MET A 1 271 ? 13.740 3.751 22.673 1.00 38.12 271 MET A N 1
ATOM 2114 C CA . MET A 1 271 ? 15.135 4.005 22.251 1.00 38.12 271 MET A CA 1
ATOM 2115 C C . MET A 1 271 ? 15.299 4.675 20.874 1.00 38.12 271 MET A C 1
ATOM 2117 O O . MET A 1 271 ? 16.418 5.069 20.542 1.00 38.12 271 MET A O 1
ATOM 2121 N N . ARG A 1 272 ? 14.233 4.859 20.082 1.00 42.12 272 ARG A N 1
ATOM 2122 C CA . ARG A 1 272 ? 14.293 5.546 18.776 1.00 42.12 272 ARG A CA 1
ATOM 2123 C C . ARG A 1 272 ? 13.211 6.631 18.651 1.00 42.12 272 ARG A C 1
ATOM 2125 O O . ARG A 1 272 ? 12.038 6.307 18.842 1.00 42.12 272 ARG A O 1
ATOM 2132 N N . PRO A 1 273 ? 13.564 7.880 18.279 1.00 40.12 273 PRO A N 1
ATOM 2133 C CA . PRO A 1 273 ? 12.580 8.860 17.810 1.00 40.12 273 PRO A CA 1
ATOM 2134 C C . PRO A 1 273 ? 11.778 8.254 16.642 1.00 40.12 273 PRO A C 1
ATOM 2136 O O . PRO A 1 273 ? 12.381 7.672 15.739 1.00 40.12 273 PRO A O 1
ATOM 2139 N N . GLY A 1 274 ? 10.445 8.302 16.702 1.00 51.06 274 GLY A N 1
ATOM 2140 C CA . GLY A 1 274 ? 9.542 7.749 15.683 1.00 51.06 274 GLY A CA 1
ATOM 2141 C C . GLY A 1 274 ? 9.013 6.326 15.894 1.00 51.06 274 GLY A C 1
ATOM 2142 O O . GLY A 1 274 ? 8.116 5.919 15.158 1.00 51.06 274 GLY A O 1
ATOM 2143 N N . ILE A 1 275 ? 9.498 5.550 16.877 1.00 52.81 275 ILE A N 1
ATOM 2144 C CA . ILE A 1 275 ? 8.891 4.235 17.197 1.00 52.81 275 ILE A CA 1
ATOM 2145 C C . ILE A 1 275 ? 7.730 4.371 18.188 1.00 52.81 275 ILE A C 1
ATOM 2147 O O . ILE A 1 275 ? 6.754 3.644 18.046 1.00 52.81 275 ILE A O 1
ATOM 2151 N N . GLN A 1 276 ? 7.785 5.317 19.133 1.00 54.91 276 GLN A N 1
ATOM 2152 C CA . GLN A 1 276 ? 6.682 5.561 20.074 1.00 54.91 276 GLN A CA 1
ATOM 2153 C C . GLN A 1 276 ? 5.373 5.882 19.342 1.00 54.91 276 GLN A C 1
ATOM 2155 O O . GLN A 1 276 ? 4.374 5.239 19.620 1.00 54.91 276 GLN A O 1
ATOM 2160 N N . SER A 1 277 ? 5.398 6.765 18.337 1.00 52.91 277 SER A N 1
ATOM 2161 C CA . SER A 1 277 ? 4.221 7.065 17.507 1.00 52.91 277 SER A CA 1
ATOM 2162 C C . SER A 1 277 ? 3.680 5.820 16.793 1.00 52.91 277 SER A C 1
ATOM 2164 O O . SER A 1 277 ? 2.481 5.583 16.830 1.00 52.91 277 SER A O 1
ATOM 2166 N N . ARG A 1 278 ? 4.543 4.988 16.194 1.00 57.00 278 ARG A N 1
ATOM 2167 C CA . ARG A 1 278 ? 4.111 3.754 15.511 1.00 57.00 278 ARG A CA 1
ATOM 2168 C C . ARG A 1 278 ? 3.570 2.704 16.476 1.00 57.00 278 ARG A C 1
ATOM 2170 O O . ARG A 1 278 ? 2.685 1.939 16.111 1.00 57.00 278 ARG A O 1
ATOM 2177 N N . TYR A 1 279 ? 4.122 2.645 17.684 1.00 58.81 279 TYR A N 1
ATOM 2178 C CA . TYR A 1 279 ? 3.635 1.765 18.737 1.00 58.81 279 TYR A CA 1
ATOM 2179 C C . TYR A 1 279 ? 2.299 2.257 19.286 1.00 58.81 279 TYR A C 1
ATOM 2181 O O . TYR A 1 279 ? 1.393 1.453 19.431 1.00 58.81 279 TYR A O 1
ATOM 2189 N N . ASP A 1 280 ? 2.142 3.558 19.525 1.00 60.47 280 ASP A N 1
ATOM 2190 C CA . ASP A 1 280 ? 0.886 4.148 19.990 1.00 60.47 280 ASP A CA 1
ATOM 2191 C C . ASP A 1 280 ? -0.210 4.058 18.910 1.00 60.47 280 ASP A C 1
ATOM 2193 O O . ASP A 1 280 ? -1.370 3.808 19.236 1.00 60.47 280 ASP A O 1
ATOM 2197 N N . ASP A 1 281 ? 0.150 4.159 17.625 1.00 58.88 281 ASP A N 1
ATOM 2198 C CA . ASP A 1 281 ? -0.746 3.887 16.492 1.00 58.88 281 ASP A CA 1
ATOM 2199 C C . ASP A 1 281 ? -1.169 2.409 16.436 1.00 58.88 281 ASP A C 1
ATOM 2201 O O . ASP A 1 281 ? -2.334 2.110 16.167 1.00 58.88 281 ASP A O 1
ATOM 2205 N N . ALA A 1 282 ? -0.246 1.480 16.713 1.00 61.84 282 ALA A N 1
ATOM 2206 C CA . ALA A 1 282 ? -0.528 0.045 16.753 1.00 61.84 282 ALA A CA 1
ATOM 2207 C C . ALA A 1 282 ? -1.286 -0.387 18.023 1.00 61.84 282 ALA A C 1
ATOM 2209 O O . ALA A 1 282 ? -2.074 -1.327 17.970 1.00 61.84 282 ALA A O 1
ATOM 2210 N N . ASP A 1 283 ? -1.074 0.292 19.153 1.00 69.75 283 ASP A N 1
ATOM 2211 C CA . ASP A 1 283 ? -1.668 -0.020 20.459 1.00 69.75 283 ASP A CA 1
ATOM 2212 C C . ASP A 1 283 ? -3.010 0.701 20.685 1.00 69.75 283 ASP A C 1
ATOM 2214 O O . ASP A 1 283 ? -3.848 0.250 21.470 1.00 69.75 283 ASP A O 1
ATOM 2218 N N . GLY A 1 284 ? -3.256 1.796 19.958 1.00 70.31 284 GLY A N 1
ATOM 2219 C CA . GLY A 1 284 ? -4.503 2.562 19.976 1.00 70.31 284 GLY A CA 1
ATOM 2220 C C . GLY A 1 284 ? -5.769 1.714 19.770 1.00 70.31 284 GLY A C 1
ATOM 2221 O O . GLY A 1 284 ? -6.698 1.845 20.572 1.00 70.31 284 GLY A O 1
ATOM 2222 N N . PRO A 1 285 ? -5.827 0.806 18.772 1.00 66.81 285 PRO A N 1
ATOM 2223 C CA . PRO A 1 285 ? -6.942 -0.129 18.596 1.00 66.81 285 PRO A CA 1
ATOM 2224 C C . PRO A 1 285 ? -7.196 -1.025 19.819 1.00 66.81 285 PRO A C 1
ATOM 2226 O O . PRO A 1 285 ? -8.348 -1.279 20.171 1.00 66.81 285 PRO A O 1
ATOM 2229 N N . PHE A 1 286 ? -6.141 -1.438 20.526 1.00 78.94 286 PHE A N 1
ATOM 2230 C CA . PHE A 1 286 ? -6.236 -2.307 21.704 1.00 78.94 286 PHE A CA 1
ATOM 2231 C C . PHE A 1 286 ? -6.561 -1.545 22.996 1.00 78.94 286 PHE A C 1
ATOM 2233 O O . PHE A 1 286 ? -6.955 -2.147 23.997 1.00 78.94 286 PHE A O 1
ATOM 2240 N N . ALA A 1 287 ? -6.431 -0.214 23.012 1.00 80.00 287 ALA A N 1
ATOM 2241 C CA . ALA A 1 287 ? -6.786 0.596 24.175 1.00 80.00 287 ALA A CA 1
ATOM 2242 C C . ALA A 1 287 ? -8.276 0.465 24.537 1.00 80.00 287 ALA A C 1
ATOM 2244 O O . ALA A 1 287 ? -8.610 0.405 25.722 1.00 80.00 287 ALA A O 1
ATOM 2245 N N . ILE A 1 288 ? -9.150 0.367 23.528 1.00 80.12 288 ILE A N 1
ATOM 2246 C CA . ILE A 1 288 ? -10.593 0.156 23.714 1.00 80.12 288 ILE A CA 1
ATOM 2247 C C . ILE A 1 288 ? -10.853 -1.252 24.253 1.00 80.12 288 ILE A C 1
ATOM 2249 O O . ILE A 1 288 ? -11.524 -1.393 25.271 1.00 80.12 288 ILE A O 1
ATOM 2253 N N . GLU A 1 289 ? -10.251 -2.278 23.647 1.00 83.88 289 GLU A N 1
ATOM 2254 C CA . GLU A 1 289 ? -10.417 -3.673 24.072 1.00 83.88 289 GLU A CA 1
ATOM 2255 C C . GLU A 1 289 ? -9.972 -3.893 25.527 1.00 83.88 289 GLU A C 1
ATOM 2257 O O . GLU A 1 289 ? -10.672 -4.533 26.316 1.00 83.88 289 GLU A O 1
ATOM 2262 N N . ARG A 1 290 ? -8.839 -3.301 25.931 1.00 88.00 290 ARG A N 1
ATOM 2263 C CA . ARG A 1 290 ? -8.366 -3.353 27.323 1.00 88.00 290 ARG A CA 1
ATOM 2264 C C . ARG A 1 290 ? -9.315 -2.655 28.284 1.00 88.00 290 ARG A C 1
ATOM 2266 O O . ARG A 1 290 ? -9.492 -3.121 29.408 1.00 88.00 290 ARG A O 1
ATOM 2273 N N . ALA A 1 291 ? -9.898 -1.534 27.874 1.00 88.06 291 ALA A N 1
ATOM 2274 C CA . ALA A 1 291 ? -10.859 -0.840 28.710 1.00 88.06 291 ALA A CA 1
ATOM 2275 C C . ALA A 1 291 ? -12.176 -1.625 28.820 1.00 88.06 291 ALA A C 1
ATOM 2277 O O . ALA A 1 291 ? -12.701 -1.760 29.920 1.00 88.06 291 ALA A O 1
ATOM 2278 N N . ASP A 1 292 ? -12.651 -2.234 27.730 1.00 88.12 292 ASP A N 1
ATOM 2279 C CA . ASP A 1 292 ? -13.806 -3.141 27.733 1.00 88.12 292 ASP A CA 1
ATOM 2280 C C . ASP A 1 292 ? -13.558 -4.382 28.604 1.00 88.12 292 ASP A C 1
ATOM 2282 O O . ASP A 1 292 ? -14.454 -4.840 29.313 1.00 88.12 292 ASP A O 1
ATOM 2286 N N . LYS A 1 293 ? -12.336 -4.928 28.597 1.00 92.94 293 LYS A N 1
ATOM 2287 C CA . LYS A 1 293 ? -11.933 -6.011 29.504 1.00 92.94 293 LYS A CA 1
ATOM 2288 C C . LYS A 1 293 ? -12.016 -5.578 30.970 1.00 92.94 293 LYS A C 1
ATOM 2290 O O . LYS A 1 293 ? -12.660 -6.268 31.749 1.00 92.94 293 LYS A O 1
ATOM 2295 N N . LYS A 1 294 ? -11.456 -4.417 31.327 1.00 93.56 294 LYS A N 1
ATOM 2296 C CA . LYS A 1 294 ? -11.534 -3.882 32.698 1.00 93.56 294 LYS A CA 1
ATOM 2297 C C . LYS A 1 294 ? -12.966 -3.615 33.156 1.00 93.56 294 LYS A C 1
ATOM 2299 O O . LYS A 1 294 ? -13.279 -3.825 34.320 1.00 93.56 294 LYS A O 1
ATOM 2304 N N . VAL A 1 295 ? -13.836 -3.146 32.257 1.00 93.38 295 VAL A N 1
ATOM 2305 C CA . VAL A 1 295 ? -15.263 -2.967 32.563 1.00 93.38 295 VAL A CA 1
ATOM 2306 C C . VAL A 1 295 ? -15.900 -4.316 32.885 1.00 93.38 295 VAL A C 1
ATOM 2308 O O . VAL A 1 295 ? -16.578 -4.416 33.899 1.00 93.38 295 VAL A O 1
ATOM 2311 N N . ARG A 1 296 ? -15.643 -5.355 32.079 1.00 95.19 296 ARG A N 1
ATOM 2312 C CA . ARG A 1 296 ? -16.151 -6.712 32.342 1.00 95.19 296 ARG A CA 1
ATOM 2313 C C . ARG A 1 296 ? -15.650 -7.275 33.671 1.00 95.19 296 ARG A C 1
ATOM 2315 O O . ARG A 1 296 ? -16.457 -7.777 34.442 1.00 95.19 296 ARG A O 1
ATOM 2322 N N . GLU A 1 297 ? -14.355 -7.147 33.955 1.00 95.50 297 GLU A N 1
ATOM 2323 C CA . GLU A 1 297 ? -13.756 -7.583 35.227 1.00 95.50 297 GLU A CA 1
ATOM 2324 C C . GLU A 1 297 ? -14.423 -6.876 36.421 1.00 95.50 297 GLU A C 1
ATOM 2326 O O . GLU A 1 297 ? -14.870 -7.535 37.357 1.00 95.50 297 GLU A O 1
ATOM 2331 N N . ALA A 1 298 ? -14.613 -5.555 36.346 1.00 95.75 298 ALA A N 1
ATOM 2332 C CA . ALA A 1 298 ? -15.286 -4.797 37.401 1.00 95.75 298 ALA A CA 1
ATOM 2333 C C . ALA A 1 298 ? -16.791 -5.129 37.532 1.00 95.75 298 ALA A C 1
ATOM 2335 O O . ALA A 1 298 ? -17.360 -5.044 38.621 1.00 95.75 298 ALA A O 1
ATOM 2336 N N . GLU A 1 299 ? -17.466 -5.512 36.440 1.00 96.19 299 GLU A N 1
ATOM 2337 C CA . GLU A 1 299 ? -18.854 -6.003 36.480 1.00 96.19 299 GLU A CA 1
ATOM 2338 C C . GLU A 1 299 ? -18.952 -7.373 37.170 1.00 96.19 299 GLU A C 1
ATOM 2340 O O . GLU A 1 299 ? -19.882 -7.604 37.948 1.00 96.19 299 GLU A O 1
ATOM 2345 N N . GLU A 1 300 ? -17.983 -8.264 36.946 1.00 96.62 300 GLU A N 1
ATOM 2346 C CA . GLU A 1 300 ? -17.888 -9.556 37.637 1.00 96.62 300 GLU A CA 1
ATOM 2347 C C . GLU A 1 300 ? -17.562 -9.398 39.130 1.00 96.62 300 GLU A C 1
ATOM 2349 O O . GLU A 1 300 ? -18.163 -10.077 39.972 1.00 96.62 300 GLU A O 1
ATOM 2354 N N . GLU A 1 301 ?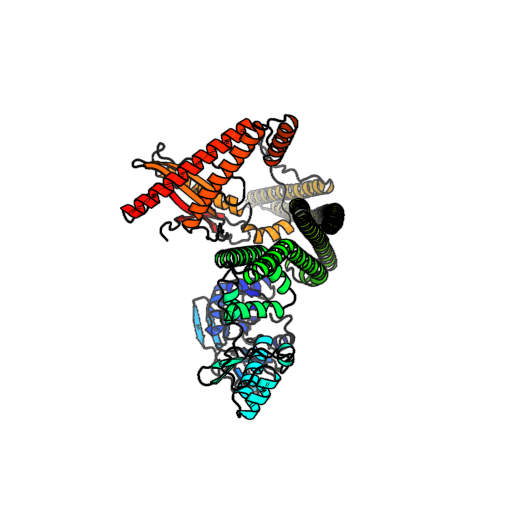 -16.670 -8.470 39.482 1.00 95.94 301 GLU A N 1
ATOM 2355 C CA . GLU A 1 301 ? -16.361 -8.121 40.874 1.00 95.94 301 GLU A CA 1
ATOM 2356 C C . GLU A 1 301 ? -17.582 -7.539 41.592 1.00 95.94 301 GLU A C 1
ATOM 2358 O O . GLU A 1 301 ? -17.888 -7.943 42.718 1.00 95.94 301 GLU A O 1
ATOM 2363 N N . LEU A 1 302 ? -18.340 -6.657 40.928 1.00 96.62 302 LEU A N 1
ATOM 2364 C CA . LEU A 1 302 ? -19.588 -6.122 41.469 1.00 96.62 302 LEU A CA 1
ATOM 2365 C C . LEU A 1 302 ? -20.609 -7.228 41.725 1.00 96.62 302 LEU A C 1
ATOM 2367 O O . LEU A 1 302 ? -21.182 -7.280 42.812 1.00 96.62 302 LEU A O 1
ATOM 2371 N N . LYS A 1 303 ? -20.796 -8.136 40.766 1.00 96.44 303 LYS A N 1
ATOM 2372 C CA . LYS A 1 303 ? -21.700 -9.277 40.926 1.00 96.44 303 LYS A CA 1
ATOM 2373 C C . LYS A 1 303 ? -21.288 -10.160 42.108 1.00 96.44 303 LYS A C 1
ATOM 2375 O O . LYS A 1 303 ? -22.115 -10.495 42.949 1.00 96.44 303 LYS A O 1
ATOM 2380 N N . THR A 1 304 ? -19.998 -10.472 42.220 1.00 96.69 304 THR A N 1
ATOM 2381 C CA . THR A 1 304 ? -19.450 -11.269 43.331 1.00 96.69 304 THR A CA 1
ATOM 2382 C C . THR A 1 304 ? -19.661 -10.575 44.681 1.00 96.69 304 THR A C 1
ATOM 2384 O O . THR A 1 304 ? -20.006 -11.214 45.678 1.00 96.69 304 THR A O 1
ATOM 2387 N N . ALA A 1 305 ? -19.486 -9.253 44.730 1.00 96.62 305 ALA A N 1
ATOM 2388 C CA . ALA A 1 305 ? -19.738 -8.464 45.926 1.00 96.62 305 ALA A CA 1
ATOM 2389 C C . ALA A 1 305 ? -21.228 -8.456 46.311 1.00 96.62 305 ALA A C 1
ATOM 2391 O O . ALA A 1 305 ? -21.543 -8.588 47.496 1.00 96.62 305 ALA A O 1
ATOM 2392 N N . GLU A 1 306 ? -22.135 -8.347 45.337 1.00 95.75 306 GLU A N 1
ATOM 2393 C CA . GLU A 1 306 ? -23.586 -8.424 45.548 1.00 95.75 306 GLU A CA 1
ATOM 2394 C C . GLU A 1 306 ? -24.009 -9.797 46.088 1.00 95.75 306 GLU A C 1
ATOM 2396 O O . GLU A 1 306 ? -24.727 -9.855 47.089 1.00 95.75 306 GLU A O 1
ATOM 2401 N N . ASP A 1 307 ? -23.480 -10.885 45.522 1.00 95.94 307 ASP A N 1
ATOM 2402 C CA . ASP A 1 307 ? -23.744 -12.258 45.975 1.00 95.94 307 ASP A CA 1
ATOM 2403 C C . ASP A 1 307 ? -23.263 -12.506 47.419 1.00 95.94 307 ASP A C 1
ATOM 2405 O O . ASP A 1 307 ? -23.854 -13.295 48.159 1.00 95.94 307 ASP A O 1
ATOM 2409 N N . SER A 1 308 ? -22.209 -11.807 47.858 1.00 96.38 308 SER A N 1
ATOM 2410 C CA . SER A 1 308 ? -21.682 -11.922 49.226 1.00 96.38 308 SER A CA 1
ATOM 2411 C C . SER A 1 308 ? -22.534 -11.221 50.295 1.00 96.38 308 SER A C 1
ATOM 2413 O O . SER A 1 308 ? -22.357 -11.481 51.487 1.00 96.38 308 SER A O 1
ATOM 2415 N N . GLY A 1 309 ? -23.416 -10.294 49.899 1.00 96.69 309 GLY A N 1
ATOM 2416 C CA . GLY A 1 309 ? -24.192 -9.454 50.817 1.00 96.69 309 GLY A CA 1
ATOM 2417 C C . GLY A 1 309 ? -23.368 -8.460 51.653 1.00 96.69 309 GLY A C 1
ATOM 2418 O O . GLY A 1 309 ? -23.889 -7.889 52.610 1.00 96.69 309 GLY A O 1
ATOM 2419 N N . ASN A 1 310 ? -22.084 -8.246 51.340 1.00 96.62 310 ASN A N 1
ATOM 2420 C CA . ASN A 1 310 ? -21.219 -7.323 52.076 1.00 96.62 310 ASN A CA 1
ATOM 2421 C C . ASN A 1 310 ? -21.297 -5.891 51.511 1.00 96.62 310 ASN A C 1
ATOM 2423 O O . ASN A 1 310 ? -20.681 -5.569 50.494 1.00 96.62 310 ASN A O 1
ATOM 2427 N N . ASP A 1 311 ? -21.974 -4.994 52.233 1.00 94.69 311 ASP A N 1
ATOM 2428 C CA . ASP A 1 311 ? -22.146 -3.577 51.866 1.00 94.69 311 ASP A CA 1
ATOM 2429 C C . ASP A 1 311 ? -20.838 -2.798 51.635 1.00 94.69 311 ASP A C 1
ATOM 2431 O O . ASP A 1 311 ? -20.832 -1.776 50.940 1.00 94.69 311 ASP A O 1
ATOM 2435 N N . ALA A 1 312 ? -19.724 -3.201 52.255 1.00 94.81 312 ALA A N 1
ATOM 2436 C CA . ALA A 1 312 ? -18.427 -2.569 52.013 1.00 94.81 312 ALA A CA 1
ATOM 2437 C C . ALA A 1 312 ? -17.851 -3.004 50.658 1.00 94.81 312 ALA A C 1
ATOM 2439 O O . ALA A 1 312 ? -17.441 -2.147 49.876 1.00 94.81 312 ALA A O 1
ATOM 2440 N N . SER A 1 313 ? -17.903 -4.304 50.353 1.00 95.12 313 SER A N 1
ATOM 2441 C CA . SER A 1 313 ? -17.463 -4.861 49.069 1.00 95.12 313 SER A CA 1
ATOM 2442 C C . SER A 1 313 ? -18.294 -4.323 47.906 1.00 95.12 313 SER A C 1
ATOM 2444 O O . SER A 1 313 ? -17.733 -3.919 46.894 1.00 95.12 313 SER A O 1
ATOM 2446 N N . ILE A 1 314 ? -19.619 -4.218 48.070 1.00 93.88 314 ILE A N 1
ATOM 2447 C CA . ILE A 1 314 ? -20.511 -3.665 47.035 1.00 93.88 314 ILE A CA 1
ATOM 2448 C C . ILE A 1 314 ? -20.161 -2.201 46.741 1.00 93.88 314 ILE A C 1
ATOM 2450 O O . ILE A 1 314 ? -20.201 -1.765 45.591 1.00 93.88 314 ILE A O 1
ATOM 2454 N N . ARG A 1 315 ? -19.825 -1.411 47.770 1.00 93.88 315 ARG A N 1
ATOM 2455 C CA . ARG A 1 315 ? -19.438 -0.005 47.586 1.00 93.88 315 ARG A CA 1
ATOM 2456 C C . ARG A 1 315 ? -18.110 0.146 46.852 1.00 93.88 315 ARG A C 1
ATOM 2458 O O . ARG A 1 315 ? -18.028 1.024 45.996 1.00 93.88 315 ARG A O 1
ATOM 2465 N N . GLU A 1 316 ? -17.111 -0.678 47.164 1.00 96.00 316 GLU A N 1
ATOM 2466 C CA . GLU A 1 316 ? -15.822 -0.620 46.463 1.00 96.00 316 GLU A CA 1
ATOM 2467 C C . GLU A 1 316 ? -15.960 -1.094 45.012 1.00 96.00 316 GLU A C 1
ATOM 2469 O O . GLU A 1 316 ? -15.582 -0.355 44.108 1.00 96.00 316 GLU A O 1
ATOM 2474 N N . ALA A 1 317 ? -16.646 -2.213 44.765 1.00 94.69 317 ALA A N 1
ATOM 2475 C CA . ALA A 1 317 ? -16.839 -2.719 43.407 1.00 94.69 317 ALA A CA 1
ATOM 2476 C C . ALA A 1 317 ? -17.646 -1.749 42.518 1.00 94.69 317 ALA A C 1
ATOM 2478 O O . ALA A 1 317 ? -17.348 -1.566 41.340 1.00 94.69 317 ALA A O 1
ATOM 2479 N N . LYS A 1 318 ? -18.637 -1.029 43.075 1.00 93.81 318 LYS A N 1
ATOM 2480 C CA . LYS A 1 318 ? -19.340 0.049 42.342 1.00 93.81 318 LYS A CA 1
ATOM 2481 C C . LYS A 1 318 ? -18.411 1.195 41.951 1.00 93.81 318 LYS A C 1
ATOM 2483 O O . LYS A 1 318 ? -18.585 1.786 40.886 1.00 93.81 318 LYS A O 1
ATOM 2488 N N . LYS A 1 319 ? -17.456 1.534 42.816 1.00 95.31 319 LYS A N 1
ATOM 2489 C CA . LYS A 1 319 ? -16.463 2.578 42.560 1.00 95.31 319 LYS A CA 1
ATOM 2490 C C . LYS A 1 319 ? -15.453 2.123 41.503 1.00 95.31 319 LYS A C 1
ATOM 2492 O O . LYS A 1 319 ? -15.161 2.905 40.603 1.00 95.31 319 LYS A O 1
ATOM 2497 N N . GLU A 1 320 ? -14.987 0.879 41.562 1.00 95.00 320 GLU A N 1
ATOM 2498 C CA . GLU A 1 320 ? -14.109 0.283 40.544 1.00 95.00 320 GLU A CA 1
ATOM 2499 C C . GLU A 1 320 ? -14.802 0.207 39.180 1.00 95.00 320 GLU A C 1
ATOM 2501 O O . GLU A 1 320 ? -14.233 0.638 38.177 1.00 95.00 320 GLU A O 1
ATOM 2506 N N . LEU A 1 321 ? -16.075 -0.202 39.135 1.00 94.25 321 LEU A N 1
ATOM 2507 C CA . LEU A 1 321 ? -16.866 -0.200 37.904 1.00 94.25 321 LEU A CA 1
ATOM 2508 C C . LEU A 1 321 ? -17.045 1.209 37.323 1.00 94.25 321 LEU A C 1
ATOM 2510 O O . LEU A 1 321 ? -16.939 1.395 36.109 1.00 94.25 321 LEU A O 1
ATOM 2514 N N . ALA A 1 322 ? -17.299 2.213 38.167 1.00 89.44 322 ALA A N 1
ATOM 2515 C CA . ALA A 1 322 ? -17.391 3.602 37.722 1.00 89.44 322 ALA A CA 1
ATOM 2516 C C . ALA A 1 322 ? -16.063 4.084 37.108 1.00 89.44 322 ALA A C 1
ATOM 2518 O O . ALA A 1 322 ? -16.068 4.644 36.013 1.00 89.44 322 ALA A O 1
ATOM 2519 N N . GLN A 1 323 ? -14.930 3.788 37.754 1.00 93.44 323 GLN A N 1
ATOM 2520 C CA . GLN A 1 323 ? -13.593 4.110 37.238 1.00 93.44 323 GLN A CA 1
ATOM 2521 C C . GLN A 1 323 ? -13.276 3.368 35.933 1.00 93.44 323 GLN A C 1
ATOM 2523 O O . GLN A 1 323 ? -12.719 3.953 35.004 1.00 93.44 323 GLN A O 1
ATOM 2528 N N . ALA A 1 324 ? -13.649 2.091 35.822 1.00 92.25 324 ALA A N 1
ATOM 2529 C CA . ALA A 1 324 ? -13.453 1.308 34.606 1.00 92.25 324 ALA A CA 1
ATOM 2530 C C . ALA A 1 324 ? -14.272 1.872 33.434 1.00 92.25 324 ALA A C 1
ATOM 2532 O O . ALA A 1 324 ? -13.753 2.007 32.323 1.00 92.25 324 ALA A O 1
ATOM 2533 N N . ARG A 1 325 ? -15.528 2.266 33.681 1.00 91.12 325 ARG A N 1
ATOM 2534 C CA . ARG A 1 325 ? -16.394 2.906 32.678 1.00 91.12 325 ARG A CA 1
ATOM 2535 C C . ARG A 1 325 ? -15.879 4.277 32.253 1.00 91.12 325 ARG A C 1
ATOM 2537 O O . ARG A 1 325 ? -15.911 4.570 31.061 1.00 91.12 325 ARG A O 1
ATOM 2544 N N . GLU A 1 326 ? -15.363 5.075 33.185 1.00 90.94 326 GLU A N 1
ATOM 2545 C CA . GLU A 1 326 ? -14.706 6.352 32.881 1.00 90.94 326 GLU A CA 1
ATOM 2546 C C . GLU A 1 326 ? -13.467 6.137 32.001 1.00 90.94 326 GLU A C 1
ATOM 2548 O O . GLU A 1 326 ? -13.365 6.712 30.918 1.00 90.94 326 GLU A O 1
ATOM 2553 N N . HIS A 1 327 ? -12.579 5.211 32.375 1.00 91.38 327 HIS A N 1
ATOM 2554 C CA . HIS A 1 327 ? -11.414 4.859 31.559 1.00 91.38 327 HIS A CA 1
ATOM 2555 C C . HIS A 1 327 ? -11.780 4.366 30.156 1.00 91.38 327 HIS A C 1
ATOM 2557 O O . HIS A 1 327 ? -11.097 4.704 29.187 1.00 91.38 327 HIS A O 1
ATOM 2563 N N . ARG A 1 328 ? -12.856 3.584 30.034 1.00 93.38 328 ARG A N 1
ATOM 2564 C CA . ARG A 1 328 ? -13.383 3.121 28.748 1.00 93.38 328 ARG A CA 1
ATOM 2565 C C . ARG A 1 328 ? -13.932 4.260 27.903 1.00 93.38 328 ARG A C 1
ATOM 2567 O O . ARG A 1 328 ? -13.687 4.289 26.701 1.00 93.38 328 ARG A O 1
ATOM 2574 N N . ALA A 1 329 ? -14.621 5.212 28.520 1.00 88.25 329 ALA A N 1
ATOM 2575 C CA . ALA A 1 329 ? -15.134 6.387 27.832 1.00 88.25 329 ALA A CA 1
ATOM 2576 C C . ALA A 1 329 ? -13.995 7.319 27.353 1.00 88.25 329 ALA A C 1
ATOM 2578 O O . ALA A 1 329 ? -14.110 7.928 26.291 1.00 88.25 329 ALA A O 1
ATOM 2579 N N . GLU A 1 330 ? -12.874 7.386 28.081 1.00 92.56 330 GLU A N 1
ATOM 2580 C CA . GLU A 1 330 ? -11.677 8.151 27.690 1.00 92.56 330 GLU A CA 1
ATOM 2581 C C . GLU A 1 330 ? -10.802 7.467 26.625 1.00 92.56 330 GLU A C 1
ATOM 2583 O O . GLU A 1 330 ? -10.039 8.146 25.931 1.00 92.56 330 GLU A O 1
ATOM 2588 N N . ALA A 1 331 ? -10.851 6.136 26.503 1.00 91.62 331 ALA A N 1
ATOM 2589 C CA . ALA A 1 331 ? -9.936 5.380 25.644 1.00 91.62 331 ALA A CA 1
ATOM 2590 C C . ALA A 1 331 ? -9.945 5.836 24.166 1.00 91.62 331 ALA A C 1
ATOM 2592 O O . ALA A 1 331 ? -8.856 6.042 23.621 1.00 91.62 331 ALA A O 1
ATOM 2593 N N . PRO A 1 332 ? -11.105 6.103 23.525 1.00 90.81 332 PRO A N 1
ATOM 2594 C CA . PRO A 1 332 ? -11.142 6.649 22.166 1.00 90.81 332 PRO A CA 1
ATOM 2595 C C . PRO A 1 332 ? -10.464 8.019 22.034 1.00 90.81 332 PRO A C 1
ATOM 2597 O O . PRO A 1 332 ? -9.838 8.295 21.013 1.00 90.81 332 PRO A O 1
ATOM 2600 N N . VAL A 1 333 ? -10.546 8.873 23.065 1.00 93.19 333 VAL A N 1
ATOM 2601 C CA . VAL A 1 333 ? -9.896 10.196 23.065 1.00 93.19 333 VAL A CA 1
ATOM 2602 C C . VAL A 1 333 ? -8.379 10.037 23.071 1.00 93.19 333 VAL A C 1
ATOM 2604 O O . VAL A 1 333 ? -7.706 10.659 22.254 1.00 93.19 333 VAL A O 1
ATOM 2607 N N . LYS A 1 334 ? -7.842 9.161 23.930 1.00 90.81 334 LYS A N 1
ATOM 2608 C CA . LYS A 1 334 ? -6.395 8.887 24.001 1.00 90.81 334 LYS A CA 1
ATOM 2609 C C . LYS A 1 334 ? -5.864 8.277 22.704 1.00 90.81 334 LYS A C 1
ATOM 2611 O O . LYS A 1 334 ? -4.806 8.679 22.234 1.00 90.81 334 LYS A O 1
ATOM 2616 N N . ALA A 1 335 ? -6.616 7.356 22.098 1.00 86.19 335 ALA A N 1
ATOM 2617 C CA . ALA A 1 335 ? -6.257 6.771 20.808 1.00 86.19 335 ALA A CA 1
ATOM 2618 C C . ALA A 1 335 ? -6.233 7.824 19.683 1.00 86.19 335 ALA A C 1
ATOM 2620 O O . ALA A 1 335 ? -5.314 7.839 18.867 1.00 86.19 335 ALA A O 1
ATOM 2621 N N . ALA A 1 336 ? -7.204 8.742 19.652 1.00 88.75 336 ALA A N 1
ATOM 2622 C CA . ALA A 1 336 ? -7.205 9.840 18.688 1.00 88.75 336 ALA A CA 1
ATOM 2623 C C . ALA A 1 336 ? -6.048 10.833 18.928 1.00 88.75 336 ALA A C 1
ATOM 2625 O O . ALA A 1 336 ? -5.440 11.320 17.977 1.00 88.75 336 ALA A O 1
ATOM 2626 N N . GLU A 1 337 ? -5.703 11.117 20.188 1.00 92.06 337 GLU A N 1
ATOM 2627 C CA . GLU A 1 337 ? -4.573 11.990 20.537 1.00 92.06 337 GLU A CA 1
ATOM 2628 C C . GLU A 1 337 ? -3.221 11.387 20.131 1.00 92.06 337 GLU A C 1
ATOM 2630 O O . GLU A 1 337 ? -2.354 12.119 19.650 1.00 92.06 337 GLU A O 1
ATOM 2635 N N . ALA A 1 338 ? -3.061 10.066 20.254 1.00 87.69 338 ALA A N 1
ATOM 2636 C CA . ALA A 1 338 ? -1.895 9.343 19.750 1.00 87.69 338 ALA A CA 1
ATOM 2637 C C . ALA A 1 338 ? -1.748 9.486 18.225 1.00 87.69 338 ALA A C 1
ATOM 2639 O O . ALA A 1 338 ? -0.690 9.905 17.754 1.00 87.69 338 ALA A O 1
ATOM 2640 N N . LYS A 1 339 ? -2.834 9.270 17.467 1.00 88.12 339 LYS A N 1
ATOM 2641 C CA . LYS A 1 339 ? -2.848 9.484 16.007 1.00 88.12 339 LYS A CA 1
ATOM 2642 C C . LYS A 1 339 ? -2.491 10.919 15.624 1.00 88.12 339 LYS A C 1
ATOM 2644 O O . LYS A 1 339 ? -1.767 11.152 14.659 1.00 88.12 339 LYS A O 1
ATOM 2649 N N . LEU A 1 340 ? -2.972 11.905 16.385 1.00 93.69 340 LEU A N 1
ATOM 2650 C CA . LEU A 1 340 ? -2.620 13.308 16.164 1.00 93.69 340 LEU A CA 1
ATOM 2651 C C . LEU A 1 340 ? -1.130 13.576 16.419 1.00 93.69 340 LEU A C 1
ATOM 2653 O O . LEU A 1 340 ? -0.507 14.327 15.666 1.00 93.69 340 LEU A O 1
ATOM 2657 N N . ALA A 1 341 ? -0.547 12.976 17.458 1.00 90.31 341 ALA A N 1
ATOM 2658 C CA . ALA A 1 341 ? 0.886 13.075 17.715 1.00 90.31 341 ALA A CA 1
ATOM 2659 C C . ALA A 1 341 ? 1.703 12.455 16.569 1.00 90.31 341 ALA A C 1
ATOM 2661 O O . ALA A 1 341 ? 2.625 13.100 16.067 1.00 90.31 341 ALA A O 1
ATOM 2662 N N . ALA A 1 342 ? 1.302 11.272 16.094 1.00 85.75 342 ALA A N 1
ATOM 2663 C CA . ALA A 1 342 ? 1.909 10.594 14.952 1.00 85.75 342 ALA A CA 1
ATOM 2664 C C . ALA A 1 342 ? 1.845 11.434 13.666 1.00 85.75 342 ALA A C 1
ATOM 2666 O O . ALA A 1 342 ? 2.855 11.629 12.987 1.00 85.75 342 ALA A O 1
ATOM 2667 N N . ALA A 1 343 ? 0.679 12.011 13.360 1.00 89.50 343 ALA A N 1
ATOM 2668 C CA . ALA A 1 343 ? 0.499 12.869 12.192 1.00 89.50 343 ALA A CA 1
ATOM 2669 C C . ALA A 1 343 ? 1.387 14.127 12.249 1.00 89.50 343 ALA A C 1
ATOM 2671 O O . ALA A 1 343 ? 1.955 14.539 11.235 1.00 89.50 343 ALA A O 1
ATOM 2672 N N . ARG A 1 344 ? 1.551 14.733 13.434 1.00 93.50 344 ARG A N 1
ATOM 2673 C CA . ARG A 1 344 ? 2.435 15.897 13.625 1.00 93.50 344 ARG A CA 1
ATOM 2674 C C . ARG A 1 344 ? 3.906 15.532 13.454 1.00 93.50 344 ARG A C 1
ATOM 2676 O O . ARG A 1 344 ? 4.630 16.264 12.783 1.00 93.50 344 ARG A O 1
ATOM 2683 N N . GLU A 1 345 ? 4.333 14.389 13.981 1.00 88.50 345 GLU A N 1
ATOM 2684 C CA . GLU A 1 345 ? 5.694 13.884 13.771 1.00 88.50 345 GLU A CA 1
ATOM 2685 C C . GLU A 1 345 ? 5.962 13.601 12.283 1.00 88.50 345 GLU A C 1
ATOM 2687 O O . GLU A 1 345 ? 6.994 14.008 11.746 1.00 88.50 345 GLU A O 1
ATOM 2692 N N . ALA A 1 346 ? 5.006 12.990 11.575 1.00 86.38 346 ALA A N 1
ATOM 2693 C CA . ALA A 1 346 ? 5.097 12.774 10.131 1.00 86.38 346 ALA A CA 1
ATOM 2694 C C . ALA A 1 346 ? 5.203 14.099 9.353 1.00 86.38 346 ALA A C 1
ATOM 2696 O O . ALA A 1 346 ? 6.001 14.211 8.417 1.00 86.38 346 ALA A O 1
ATOM 2697 N N . GLN A 1 347 ? 4.458 15.127 9.767 1.00 90.69 347 GLN A N 1
ATOM 2698 C CA . GLN A 1 347 ? 4.542 16.466 9.186 1.00 90.69 347 GLN A CA 1
ATOM 2699 C C . GLN A 1 347 ? 5.924 17.107 9.392 1.00 90.69 347 GLN A C 1
ATOM 2701 O O . GLN A 1 347 ? 6.482 17.679 8.451 1.00 90.69 347 GLN A O 1
ATOM 2706 N N . GLU A 1 348 ? 6.512 16.991 10.583 1.00 88.81 348 GLU A N 1
ATOM 2707 C CA . GLU A 1 348 ? 7.875 17.465 10.861 1.00 88.81 348 GLU A CA 1
ATOM 2708 C C . GLU A 1 348 ? 8.930 16.681 10.057 1.00 88.81 348 GLU A C 1
ATOM 2710 O O . GLU A 1 348 ? 9.864 17.263 9.486 1.00 88.81 348 GLU A O 1
ATOM 2715 N N . GLY A 1 349 ? 8.743 15.365 9.924 1.00 84.81 349 GLY A N 1
ATOM 2716 C CA . GLY A 1 349 ? 9.557 14.485 9.083 1.00 84.81 349 GLY A CA 1
ATOM 2717 C C . GLY A 1 349 ? 9.521 14.873 7.601 1.00 84.81 349 GLY A C 1
ATOM 2718 O O . GLY A 1 349 ? 10.560 14.937 6.939 1.00 84.81 349 GLY A O 1
ATOM 2719 N N . ALA A 1 350 ? 8.343 15.219 7.077 1.00 80.69 350 ALA A N 1
ATOM 2720 C CA . ALA A 1 350 ? 8.178 15.668 5.695 1.00 80.69 350 ALA A CA 1
ATOM 2721 C C . ALA A 1 350 ? 8.943 16.974 5.409 1.00 80.69 350 ALA A C 1
ATOM 2723 O O . ALA A 1 350 ? 9.504 17.147 4.326 1.00 80.69 350 ALA A O 1
ATOM 2724 N N . VAL A 1 351 ? 9.027 17.880 6.389 1.00 75.31 351 VAL A N 1
ATOM 2725 C CA . VAL A 1 351 ? 9.789 19.133 6.261 1.00 75.31 351 VAL A CA 1
ATOM 2726 C C . VAL A 1 351 ? 11.300 18.885 6.295 1.00 75.31 351 VAL A C 1
ATOM 2728 O O . VAL A 1 351 ? 12.047 19.553 5.578 1.00 75.31 351 VAL A O 1
ATOM 2731 N N . THR A 1 352 ? 11.765 17.924 7.093 1.00 71.88 352 THR A N 1
ATOM 2732 C CA . THR A 1 352 ? 13.199 17.630 7.269 1.00 71.88 352 THR A CA 1
ATOM 2733 C C . THR A 1 352 ? 13.777 16.727 6.172 1.00 71.88 352 THR A C 1
ATOM 2735 O O . THR A 1 352 ? 14.946 16.877 5.815 1.00 71.88 352 THR A O 1
ATOM 2738 N N . SER A 1 353 ? 12.961 15.871 5.546 1.00 64.44 353 SER A N 1
ATOM 2739 C CA . SER A 1 353 ? 13.364 14.974 4.443 1.00 64.44 353 SER A CA 1
ATOM 2740 C C . SER A 1 353 ? 13.721 15.698 3.125 1.00 64.44 353 SER A C 1
ATOM 2742 O O . SER A 1 353 ? 14.295 15.092 2.218 1.00 64.44 353 SER A O 1
ATOM 2744 N N . ARG A 1 354 ? 13.477 17.019 3.046 1.00 61.00 354 ARG A N 1
ATOM 2745 C CA . ARG A 1 354 ? 13.724 17.923 1.897 1.00 61.00 354 ARG A CA 1
ATOM 2746 C C . ARG A 1 354 ? 15.041 17.728 1.144 1.00 61.00 354 ARG A C 1
ATOM 2748 O O . ARG A 1 354 ? 15.098 18.023 -0.041 1.00 61.00 354 ARG A O 1
ATOM 2755 N N . ARG A 1 355 ? 16.102 17.288 1.821 1.00 53.44 355 ARG A N 1
ATOM 2756 C CA . ARG A 1 355 ? 17.455 17.253 1.249 1.00 53.44 355 ARG A CA 1
ATOM 2757 C C . ARG A 1 355 ? 17.889 15.874 0.757 1.00 53.44 355 ARG A C 1
ATOM 2759 O O . ARG A 1 355 ? 18.660 15.783 -0.185 1.00 53.44 355 ARG A O 1
ATOM 2766 N N . TYR A 1 356 ? 17.384 14.804 1.368 1.00 55.12 356 TYR A N 1
ATOM 2767 C CA . TYR A 1 356 ? 17.914 13.460 1.124 1.00 55.12 356 TYR A CA 1
ATOM 2768 C C . TYR A 1 356 ? 17.305 12.799 -0.120 1.00 55.12 356 TYR A C 1
ATOM 2770 O O . TYR A 1 356 ? 17.989 12.064 -0.826 1.00 55.12 356 TYR A O 1
ATOM 2778 N N . ALA A 1 357 ? 16.029 13.074 -0.410 1.00 54.94 357 ALA A N 1
ATOM 2779 C CA . ALA A 1 357 ? 15.316 12.431 -1.515 1.00 54.94 357 ALA A CA 1
ATOM 2780 C C . ALA A 1 357 ? 15.700 12.989 -2.899 1.00 54.94 357 ALA A C 1
ATOM 2782 O O . ALA A 1 357 ? 15.782 12.228 -3.852 1.00 54.94 357 ALA A O 1
ATOM 2783 N N . ALA A 1 358 ? 15.981 14.293 -3.011 1.00 53.88 358 ALA A N 1
ATOM 2784 C CA . ALA A 1 358 ? 16.360 14.910 -4.287 1.00 53.88 358 ALA A CA 1
ATOM 2785 C C . ALA A 1 358 ? 17.806 14.583 -4.708 1.00 53.88 358 ALA A C 1
ATOM 2787 O O . ALA A 1 358 ? 18.106 14.513 -5.893 1.00 53.88 358 ALA A O 1
ATOM 2788 N N . GLU A 1 359 ? 18.703 14.355 -3.742 1.00 51.94 359 GLU A N 1
ATOM 2789 C CA . GLU A 1 359 ? 20.126 14.076 -3.994 1.00 51.94 359 GLU A CA 1
ATOM 2790 C C . GLU A 1 359 ? 20.423 12.583 -4.262 1.00 51.94 359 GLU A C 1
ATOM 2792 O O . GLU A 1 359 ? 21.540 12.248 -4.651 1.00 51.94 359 GLU A O 1
ATOM 2797 N N . SER A 1 360 ? 19.456 11.678 -4.050 1.00 55.16 360 SER A N 1
ATOM 2798 C CA . SER A 1 360 ? 19.661 10.219 -4.123 1.00 55.16 360 SER A CA 1
ATOM 2799 C C . SER A 1 360 ? 19.009 9.519 -5.322 1.00 55.16 360 SER A C 1
ATOM 2801 O O . SER A 1 360 ? 19.212 8.315 -5.478 1.00 55.16 360 SER A O 1
ATOM 2803 N N . ASP A 1 361 ? 18.269 10.232 -6.180 1.00 55.00 361 ASP A N 1
ATOM 2804 C CA . ASP A 1 361 ? 17.559 9.626 -7.314 1.00 55.00 361 ASP A CA 1
ATOM 2805 C C . ASP A 1 361 ? 18.498 9.435 -8.537 1.00 55.00 361 ASP A C 1
ATOM 2807 O O . ASP A 1 361 ? 18.951 10.426 -9.120 1.00 55.00 361 ASP A O 1
ATOM 2811 N N . PRO A 1 362 ? 18.822 8.191 -8.958 1.00 48.00 362 PRO A N 1
ATOM 2812 C CA . PRO A 1 362 ? 19.860 7.919 -9.961 1.00 48.00 362 PRO A CA 1
ATOM 2813 C C . PRO A 1 362 ? 19.588 8.500 -11.355 1.00 48.00 362 PRO A C 1
ATOM 2815 O O . PRO A 1 362 ? 20.534 8.771 -12.089 1.00 48.00 362 PRO A O 1
ATOM 2818 N N . TRP A 1 363 ? 18.322 8.717 -11.730 1.00 46.53 363 TRP A N 1
ATOM 2819 C CA . TRP A 1 363 ? 17.964 9.318 -13.028 1.00 46.53 363 TRP A CA 1
ATOM 2820 C C . TRP A 1 363 ? 18.241 10.833 -13.101 1.00 46.53 363 TRP A C 1
ATOM 2822 O O . TRP A 1 363 ? 18.233 11.401 -14.188 1.00 46.53 363 TRP A O 1
ATOM 2832 N N . MET A 1 364 ? 18.498 11.489 -11.962 1.00 53.34 364 MET A N 1
ATOM 2833 C CA . MET A 1 364 ? 18.808 12.924 -11.883 1.00 53.34 364 MET A CA 1
ATOM 2834 C C . MET A 1 364 ? 20.314 13.205 -11.935 1.00 53.34 364 MET A C 1
ATOM 2836 O O . MET A 1 364 ? 20.709 14.367 -11.901 1.00 53.34 364 MET A O 1
ATOM 2840 N N . ALA A 1 365 ? 21.160 12.170 -12.022 1.00 56.91 365 ALA A N 1
ATOM 2841 C CA . ALA A 1 365 ? 22.616 12.322 -12.039 1.00 56.91 365 ALA A CA 1
ATOM 2842 C C . ALA A 1 365 ? 23.123 13.147 -13.239 1.00 56.91 365 ALA A C 1
ATOM 2844 O O . ALA A 1 365 ? 24.122 13.854 -13.103 1.00 56.91 365 ALA A O 1
ATOM 2845 N N . ASP A 1 366 ? 22.395 13.105 -14.361 1.00 58.09 366 ASP A N 1
ATOM 2846 C CA . ASP A 1 366 ? 22.715 13.828 -15.599 1.00 58.09 366 ASP A CA 1
ATOM 2847 C C . ASP A 1 366 ? 21.817 15.061 -15.837 1.00 58.09 366 ASP A C 1
ATOM 2849 O O . ASP A 1 366 ? 21.992 15.788 -16.816 1.00 58.09 366 ASP A O 1
ATOM 2853 N N . ALA A 1 367 ? 20.842 15.316 -14.956 1.00 65.19 367 ALA A N 1
ATOM 2854 C CA . ALA A 1 367 ? 19.943 16.461 -15.070 1.00 65.19 367 ALA A CA 1
ATOM 2855 C C . ALA A 1 367 ? 20.621 17.751 -14.578 1.00 65.19 367 ALA A C 1
ATOM 2857 O O . ALA A 1 367 ? 21.444 17.734 -13.663 1.00 65.19 367 ALA A O 1
ATOM 2858 N N . ASP A 1 368 ? 20.240 18.897 -15.158 1.00 78.44 368 ASP A N 1
ATOM 2859 C CA . ASP A 1 368 ? 20.684 20.214 -14.683 1.00 78.44 368 ASP A CA 1
ATOM 2860 C C . ASP A 1 368 ? 20.424 20.333 -13.164 1.00 78.44 368 ASP A C 1
ATOM 2862 O O . ASP A 1 368 ? 19.261 20.264 -12.748 1.00 78.44 368 ASP A O 1
ATOM 2866 N N . PRO A 1 369 ? 21.461 20.552 -12.327 1.00 70.81 369 PRO A N 1
ATOM 2867 C CA . PRO A 1 369 ? 21.329 20.661 -10.874 1.00 70.81 369 PRO A CA 1
ATOM 2868 C C . PRO A 1 369 ? 20.263 21.658 -10.410 1.00 70.81 369 PRO A C 1
ATOM 2870 O O . PRO A 1 369 ? 19.715 21.515 -9.313 1.00 70.81 369 PRO A O 1
ATOM 2873 N N . LYS A 1 370 ? 19.959 22.678 -11.224 1.00 79.56 370 LYS A N 1
ATOM 2874 C CA . LYS A 1 370 ? 18.877 23.622 -10.942 1.00 79.56 370 LYS A CA 1
ATOM 2875 C C . LYS A 1 370 ? 17.500 22.954 -11.028 1.00 79.56 370 LYS A C 1
ATOM 2877 O O . LYS A 1 370 ? 16.705 23.114 -10.107 1.00 79.56 370 LYS A O 1
ATOM 2882 N N . ARG A 1 371 ? 17.248 22.155 -12.069 1.00 71.31 371 ARG A N 1
ATOM 2883 C CA . ARG A 1 371 ? 15.985 21.417 -12.256 1.00 71.31 371 ARG A CA 1
ATOM 2884 C C . ARG A 1 371 ? 15.790 20.339 -11.194 1.00 71.31 371 ARG A C 1
ATOM 2886 O O . ARG A 1 371 ? 14.685 20.176 -10.690 1.00 71.31 371 ARG A O 1
ATOM 2893 N N . VAL A 1 372 ? 16.869 19.655 -10.801 1.00 67.94 372 VAL A N 1
ATOM 2894 C CA . VAL A 1 372 ? 16.841 18.676 -9.697 1.00 67.94 372 VAL A CA 1
ATOM 2895 C C . VAL A 1 372 ? 16.391 19.340 -8.395 1.00 67.94 372 VAL A C 1
ATOM 2897 O O . VAL A 1 372 ? 15.577 18.791 -7.652 1.00 67.94 372 VAL A O 1
ATOM 2900 N N . ARG A 1 373 ? 16.899 20.549 -8.125 1.00 74.81 373 ARG A N 1
ATOM 2901 C CA . ARG A 1 373 ? 16.523 21.324 -6.940 1.00 74.81 373 ARG A CA 1
ATOM 2902 C C . ARG A 1 373 ? 15.059 21.755 -6.984 1.00 74.81 373 ARG A C 1
ATOM 2904 O O . ARG A 1 373 ? 14.370 21.556 -5.993 1.00 74.81 373 ARG A O 1
ATOM 2911 N N . GLU A 1 374 ? 14.595 22.290 -8.110 1.00 79.31 374 GLU A N 1
ATOM 2912 C CA . GLU A 1 374 ? 13.203 22.731 -8.292 1.00 79.31 374 GLU A CA 1
ATOM 2913 C C . GLU A 1 374 ? 12.218 21.557 -8.125 1.00 79.31 374 GLU A C 1
ATOM 2915 O O . GLU A 1 374 ? 11.307 21.629 -7.304 1.00 79.31 374 GLU A O 1
ATOM 2920 N N . ALA A 1 375 ? 12.468 20.418 -8.781 1.00 72.38 375 ALA A N 1
ATOM 2921 C CA . ALA A 1 375 ? 11.635 19.221 -8.636 1.00 72.38 375 ALA A CA 1
ATOM 2922 C C . ALA A 1 375 ? 11.650 18.653 -7.203 1.00 72.38 375 ALA A C 1
ATOM 2924 O O . ALA A 1 375 ? 10.623 18.208 -6.687 1.00 72.38 375 ALA A O 1
ATOM 2925 N N . GLY A 1 376 ? 12.806 18.690 -6.532 1.00 76.31 376 GLY A N 1
ATOM 2926 C CA . GLY A 1 376 ? 12.929 18.302 -5.128 1.00 76.31 376 GLY A CA 1
ATOM 2927 C C . GLY A 1 376 ? 12.155 19.222 -4.178 1.00 76.31 376 GLY A C 1
ATOM 2928 O O . GLY A 1 376 ? 11.536 18.745 -3.222 1.00 76.31 376 GLY A O 1
ATOM 2929 N N . GLU A 1 377 ? 12.162 20.530 -4.443 1.00 83.50 377 GLU A N 1
ATOM 2930 C CA . GLU A 1 377 ? 11.397 21.528 -3.692 1.00 83.50 377 GLU A CA 1
ATOM 2931 C C . GLU A 1 377 ? 9.888 21.326 -3.869 1.00 83.50 377 GLU A C 1
ATOM 2933 O O . GLU A 1 377 ? 9.163 21.309 -2.868 1.00 83.50 377 GLU A O 1
ATOM 2938 N N . ASP A 1 378 ? 9.429 21.073 -5.095 1.00 80.81 378 ASP A N 1
ATOM 2939 C CA . ASP A 1 378 ? 8.019 20.823 -5.391 1.00 80.81 378 ASP A CA 1
ATOM 2940 C C . ASP A 1 378 ? 7.521 19.513 -4.766 1.00 80.81 378 ASP A C 1
ATOM 2942 O O . ASP A 1 378 ? 6.488 19.496 -4.093 1.00 80.81 378 ASP A O 1
ATOM 2946 N N . ALA A 1 379 ? 8.287 18.424 -4.880 1.00 77.81 379 ALA A N 1
ATOM 2947 C CA . ALA A 1 379 ? 7.940 17.145 -4.260 1.00 77.81 379 ALA A CA 1
ATOM 2948 C C . ALA A 1 379 ? 7.917 17.229 -2.723 1.00 77.81 379 ALA A C 1
ATOM 2950 O O . ALA A 1 379 ? 7.123 16.557 -2.055 1.00 77.81 379 ALA A O 1
ATOM 2951 N N . ALA A 1 380 ? 8.784 18.048 -2.123 1.00 82.56 380 ALA A N 1
ATOM 2952 C CA . ALA A 1 380 ? 8.745 18.302 -0.688 1.00 82.56 380 ALA A CA 1
ATOM 2953 C C . ALA A 1 380 ? 7.548 19.174 -0.285 1.00 82.56 380 ALA A C 1
ATOM 2955 O O . ALA A 1 380 ? 6.997 19.013 0.809 1.00 82.56 380 ALA A O 1
ATOM 2956 N N . LEU A 1 381 ? 7.146 20.104 -1.150 1.00 86.94 381 LEU A N 1
ATOM 2957 C CA . LEU A 1 381 ? 5.982 20.945 -0.930 1.00 86.94 381 LEU A CA 1
ATOM 2958 C C . LEU A 1 381 ? 4.684 20.128 -1.033 1.00 86.94 381 LEU A C 1
ATOM 2960 O O . LEU A 1 381 ? 3.836 20.273 -0.154 1.00 86.94 381 LEU A O 1
ATOM 2964 N N . ALA A 1 382 ? 4.595 19.185 -1.977 1.00 85.25 382 ALA A N 1
ATOM 2965 C CA . ALA A 1 382 ? 3.506 18.208 -2.081 1.00 85.25 382 ALA A CA 1
ATOM 2966 C C . ALA A 1 382 ? 3.312 17.441 -0.766 1.00 85.25 382 ALA A C 1
ATOM 2968 O O . ALA A 1 382 ? 2.258 17.510 -0.134 1.00 85.25 382 ALA A O 1
ATOM 2969 N N . ARG A 1 383 ? 4.389 16.809 -0.273 1.00 86.88 383 ARG A N 1
ATOM 2970 C CA . ARG A 1 383 ? 4.377 16.055 0.993 1.00 86.88 383 ARG A CA 1
ATOM 2971 C C . ARG A 1 383 ? 3.969 16.913 2.184 1.00 86.88 383 ARG A C 1
ATOM 2973 O O . ARG A 1 383 ? 3.292 16.428 3.085 1.00 86.88 383 ARG A O 1
ATOM 2980 N N . LYS A 1 384 ? 4.363 18.190 2.200 1.00 91.12 384 LYS A N 1
ATOM 2981 C CA . LYS A 1 384 ? 3.968 19.131 3.253 1.00 91.12 384 LYS A CA 1
ATOM 2982 C C . LYS A 1 384 ? 2.454 19.371 3.259 1.00 91.12 384 LYS A C 1
ATOM 2984 O O . LYS A 1 384 ? 1.881 19.427 4.346 1.00 91.12 384 LYS A O 1
ATOM 2989 N N . TYR A 1 385 ? 1.823 19.538 2.094 1.00 91.12 385 TYR A N 1
ATOM 2990 C CA . TYR A 1 385 ? 0.373 19.741 2.003 1.00 91.12 385 TYR A CA 1
ATOM 2991 C C . TYR A 1 385 ? -0.404 18.486 2.410 1.00 91.12 385 TYR A C 1
ATOM 2993 O O . TYR A 1 385 ? -1.298 18.591 3.249 1.00 91.12 385 TYR A O 1
ATOM 3001 N N . THR A 1 386 ? 0.009 17.308 1.941 1.00 90.88 386 THR A N 1
ATOM 3002 C CA . THR A 1 386 ? -0.590 16.028 2.355 1.00 90.88 386 THR A CA 1
ATOM 3003 C C . THR A 1 386 ? -0.456 15.797 3.860 1.00 90.88 386 THR A C 1
ATOM 3005 O O . THR A 1 386 ? -1.440 15.510 4.540 1.00 90.88 386 THR A O 1
ATOM 3008 N N . ALA A 1 387 ? 0.735 16.007 4.431 1.00 91.12 387 ALA A N 1
ATOM 3009 C CA . ALA A 1 387 ? 0.933 15.853 5.872 1.00 91.12 387 ALA A CA 1
ATOM 3010 C C . ALA A 1 387 ? 0.121 16.879 6.688 1.00 91.12 387 ALA A C 1
ATOM 3012 O O . ALA A 1 387 ? -0.371 16.568 7.770 1.00 91.12 387 ALA A O 1
ATOM 3013 N N . ALA A 1 388 ? -0.071 18.100 6.173 1.00 92.81 388 ALA A N 1
ATOM 3014 C CA . ALA A 1 388 ? -0.945 19.084 6.809 1.00 92.81 388 ALA A CA 1
ATOM 3015 C C . ALA A 1 388 ? -2.419 18.642 6.811 1.00 92.81 388 ALA A C 1
ATOM 3017 O O . ALA A 1 388 ? -3.094 18.821 7.826 1.00 92.81 388 ALA A O 1
ATOM 3018 N N . ALA A 1 389 ? -2.909 18.044 5.720 1.00 92.62 389 ALA A N 1
ATOM 3019 C CA . ALA A 1 389 ? -4.260 17.489 5.658 1.00 92.62 389 ALA A CA 1
ATOM 3020 C C . ALA A 1 389 ? -4.448 16.329 6.654 1.00 92.62 389 ALA A C 1
ATOM 3022 O O . ALA A 1 389 ? -5.440 16.312 7.382 1.00 92.62 389 ALA A O 1
ATOM 3023 N N . GLN A 1 390 ? -3.460 15.436 6.776 1.00 93.31 390 GLN A N 1
ATOM 3024 C CA . GLN A 1 390 ? -3.471 14.332 7.748 1.00 93.31 390 GLN A CA 1
ATOM 3025 C C . GLN A 1 390 ? -3.526 14.821 9.202 1.00 93.31 390 GLN A C 1
ATOM 3027 O O . GLN A 1 390 ? -4.288 14.290 10.009 1.00 93.31 390 GLN A O 1
ATOM 3032 N N . VAL A 1 391 ? -2.772 15.873 9.546 1.00 95.88 391 VAL A N 1
ATOM 3033 C CA . VAL A 1 391 ? -2.852 16.485 10.884 1.00 95.88 391 VAL A CA 1
ATOM 3034 C C . VAL A 1 391 ? -4.256 17.025 11.153 1.00 95.88 391 VAL A C 1
ATOM 3036 O O . VAL A 1 391 ? -4.788 16.811 12.240 1.00 95.88 391 VAL A O 1
ATOM 3039 N N . LYS A 1 392 ? -4.885 17.689 10.176 1.00 97.19 392 LYS A N 1
ATOM 3040 C CA . LYS A 1 392 ? -6.253 18.208 10.335 1.00 97.19 392 LYS A CA 1
ATOM 3041 C C . LYS A 1 392 ? -7.304 17.111 10.459 1.00 97.19 392 LYS A C 1
ATOM 3043 O O . LYS A 1 392 ? -8.255 17.272 11.221 1.00 97.19 392 LYS A O 1
ATOM 3048 N N . GLU A 1 393 ? -7.114 15.989 9.780 1.00 95.31 393 GLU A N 1
ATOM 3049 C CA . GLU A 1 393 ? -7.969 14.813 9.927 1.00 95.31 393 GLU A CA 1
ATOM 3050 C C . GLU A 1 393 ? -7.855 14.213 11.334 1.00 95.31 393 GLU A C 1
ATOM 3052 O O . GLU A 1 393 ? -8.869 13.994 11.995 1.00 95.31 393 GLU A O 1
ATOM 3057 N N . ALA A 1 394 ? -6.637 14.079 11.862 1.00 92.94 394 ALA A N 1
ATOM 3058 C CA . ALA A 1 394 ? -6.435 13.618 13.232 1.00 92.94 394 ALA A CA 1
ATOM 3059 C C . ALA A 1 394 ? -6.977 14.608 14.290 1.00 92.94 394 ALA A C 1
ATOM 3061 O O . ALA A 1 394 ? -7.518 14.190 15.315 1.00 92.94 394 ALA A O 1
ATOM 3062 N N . GLU A 1 395 ? -6.899 15.926 14.053 1.00 96.31 395 GLU A N 1
ATOM 3063 C CA . GLU A 1 395 ? -7.538 16.936 14.918 1.00 96.31 395 GLU A CA 1
ATOM 3064 C C . GLU A 1 395 ? -9.069 16.786 14.940 1.00 96.31 395 GLU A C 1
ATOM 3066 O O . GLU A 1 395 ? -9.690 16.932 16.001 1.00 96.31 395 GLU A O 1
ATOM 3071 N N . LEU A 1 396 ? -9.679 16.454 13.797 1.00 96.62 396 LEU A N 1
ATOM 3072 C CA . LEU A 1 396 ? -11.108 16.162 13.697 1.00 96.62 396 LEU A CA 1
ATOM 3073 C C . LEU A 1 396 ? -11.487 14.894 14.472 1.00 96.62 396 LEU A C 1
ATOM 3075 O O . LEU A 1 396 ? -12.491 14.903 15.190 1.00 96.62 396 LEU A O 1
ATOM 3079 N N . ASP A 1 397 ? -10.683 13.838 14.387 1.00 93.56 397 ASP A N 1
ATOM 3080 C CA . ASP A 1 397 ? -10.912 12.600 15.136 1.00 93.56 397 ASP A CA 1
ATOM 3081 C C . ASP A 1 397 ? -10.873 12.834 16.652 1.00 93.56 397 ASP A C 1
ATOM 3083 O O . ASP A 1 397 ? -11.774 12.393 17.371 1.00 93.56 397 ASP A O 1
ATOM 3087 N N . VAL A 1 398 ? -9.902 13.614 17.147 1.00 95.44 398 VAL A N 1
ATOM 3088 C CA . VAL A 1 398 ? -9.842 14.014 18.567 1.00 95.44 398 VAL A CA 1
ATOM 3089 C C . VAL A 1 398 ? -11.085 14.811 18.966 1.00 95.44 398 VAL A C 1
ATOM 3091 O O . VAL A 1 398 ? -11.650 14.593 20.042 1.00 95.44 398 VAL A O 1
ATOM 3094 N N . ALA A 1 399 ? -11.538 15.736 18.115 1.00 94.81 399 ALA A N 1
ATOM 3095 C CA . ALA A 1 399 ? -12.736 16.524 18.385 1.00 94.81 399 ALA A CA 1
ATOM 3096 C C . ALA A 1 399 ? -13.996 15.643 18.464 1.00 94.81 399 ALA A C 1
ATOM 3098 O O . ALA A 1 399 ? -14.795 15.813 19.389 1.00 94.81 399 ALA A O 1
ATOM 3099 N N . LYS A 1 400 ? -14.153 14.679 17.545 1.00 95.12 400 LYS A N 1
ATOM 3100 C CA . LYS A 1 400 ? -15.271 13.719 17.536 1.00 95.12 400 LYS A CA 1
ATOM 3101 C C . LYS A 1 400 ? -15.244 12.818 18.767 1.00 95.12 400 LYS A C 1
ATOM 3103 O O . LYS A 1 400 ? -16.253 12.730 19.461 1.00 95.12 400 LYS A O 1
ATOM 3108 N N . ALA A 1 401 ? -14.086 12.251 19.107 1.00 92.69 401 ALA A N 1
ATOM 3109 C CA . ALA A 1 401 ? -13.935 11.411 20.292 1.00 92.69 401 ALA A CA 1
ATOM 3110 C C . ALA A 1 401 ? -14.300 12.167 21.583 1.00 92.69 401 ALA A C 1
ATOM 3112 O O . ALA A 1 401 ? -15.003 11.638 22.443 1.00 92.69 401 ALA A O 1
ATOM 3113 N N . ARG A 1 402 ? -13.888 13.438 21.710 1.00 96.31 402 ARG A N 1
ATOM 3114 C CA . ARG A 1 402 ? -14.249 14.283 22.863 1.00 96.31 402 ARG A CA 1
ATOM 3115 C C . ARG A 1 402 ? -15.738 14.630 22.905 1.00 96.31 402 ARG A C 1
ATOM 3117 O O . ARG A 1 402 ? -16.306 14.669 23.994 1.00 96.31 402 ARG A O 1
ATOM 3124 N N . ARG A 1 403 ? -16.377 14.867 21.752 1.00 97.12 403 ARG A N 1
ATOM 3125 C CA . ARG A 1 403 ? -17.838 15.049 21.664 1.00 97.12 403 ARG A CA 1
ATOM 3126 C C . ARG A 1 403 ? -18.561 13.798 22.150 1.00 97.12 403 ARG A C 1
ATOM 3128 O O . ARG A 1 403 ? -19.453 13.909 22.984 1.00 97.12 403 ARG A O 1
ATOM 3135 N N . ASP A 1 404 ? -18.154 12.629 21.672 1.00 92.81 404 ASP A N 1
ATOM 3136 C CA . ASP A 1 404 ? -18.802 11.361 22.009 1.00 92.81 404 ASP A CA 1
ATOM 3137 C C . ASP A 1 404 ? -18.621 11.018 23.496 1.00 92.81 404 ASP A C 1
ATOM 3139 O O . ASP A 1 404 ? -19.578 10.613 24.160 1.00 92.81 404 ASP A O 1
ATOM 3143 N N . HIS A 1 405 ? -17.438 11.293 24.056 1.00 93.69 405 HIS A N 1
ATOM 3144 C CA . HIS A 1 405 ? -17.182 11.213 25.494 1.00 93.69 405 HIS A CA 1
ATOM 3145 C C . HIS A 1 405 ? -18.111 12.138 26.302 1.00 93.69 405 HIS A C 1
ATOM 3147 O O . HIS A 1 405 ? -18.765 11.697 27.250 1.00 93.69 405 HIS A O 1
ATOM 3153 N N . ALA A 1 406 ? -18.231 13.410 25.908 1.00 93.81 406 ALA A N 1
ATOM 3154 C CA . ALA A 1 406 ? -19.123 14.357 26.574 1.00 93.81 406 ALA A CA 1
ATOM 3155 C C . ALA A 1 406 ? -20.601 13.936 26.456 1.00 93.81 406 ALA A C 1
ATOM 3157 O O . ALA A 1 406 ? -21.341 14.028 27.432 1.00 93.81 406 ALA A O 1
ATOM 3158 N N . ALA A 1 407 ? -21.024 13.406 25.304 1.00 94.62 407 ALA A N 1
ATOM 3159 C CA . ALA A 1 407 ? -22.376 12.888 25.093 1.00 94.62 407 ALA A CA 1
ATOM 3160 C C . ALA A 1 407 ? -22.680 11.687 26.004 1.00 94.62 407 ALA A C 1
ATOM 3162 O O . ALA A 1 407 ? -23.774 11.592 26.563 1.00 94.62 407 ALA A O 1
ATOM 3163 N N . ALA A 1 408 ? -21.713 10.783 26.193 1.00 91.50 408 ALA A N 1
ATOM 3164 C CA . ALA A 1 408 ? -21.840 9.671 27.132 1.00 91.50 408 ALA A CA 1
ATOM 3165 C C . ALA A 1 408 ? -21.994 10.168 28.579 1.00 91.50 408 ALA A C 1
ATOM 3167 O O . ALA A 1 408 ? -22.866 9.687 29.303 1.00 91.50 408 ALA A O 1
ATOM 3168 N N . ARG A 1 409 ? -21.224 11.189 28.978 1.00 94.56 409 ARG A N 1
ATOM 3169 C CA . ARG A 1 409 ? -21.351 11.813 30.304 1.00 94.56 409 ARG A CA 1
ATOM 3170 C C . ARG A 1 409 ? -22.696 12.517 30.501 1.00 94.56 409 ARG A C 1
ATOM 3172 O O . ARG A 1 409 ? -23.214 12.485 31.612 1.00 94.56 409 ARG A O 1
ATOM 3179 N N . VAL A 1 410 ? -23.283 13.119 29.455 1.00 95.88 410 VAL A N 1
ATOM 3180 C CA . VAL A 1 410 ? -24.645 13.690 29.537 1.00 95.88 410 VAL A CA 1
ATOM 3181 C C . VAL A 1 410 ? -25.642 12.595 29.913 1.00 95.88 410 VAL A C 1
ATOM 3183 O O . VAL A 1 410 ? -26.423 12.793 30.838 1.00 95.88 410 VAL A O 1
ATOM 3186 N N . LYS A 1 411 ? -25.581 11.430 29.255 1.00 94.81 411 LYS A N 1
ATOM 3187 C CA . LYS A 1 411 ? -26.489 10.305 29.538 1.00 94.81 411 LYS A CA 1
ATOM 3188 C C . LYS A 1 411 ? -26.354 9.790 30.974 1.00 94.81 411 LYS A C 1
ATOM 3190 O O . LYS A 1 411 ? -27.366 9.502 31.607 1.00 94.81 411 LYS A O 1
ATOM 3195 N N . GLU A 1 412 ? -25.130 9.691 31.498 1.00 92.06 412 GLU A N 1
ATOM 3196 C CA . GLU A 1 412 ? -24.924 9.257 32.889 1.00 92.06 412 GLU A CA 1
ATOM 3197 C C . GLU A 1 412 ? -25.430 10.310 33.887 1.00 92.06 412 GLU A C 1
ATOM 3199 O O . GLU A 1 412 ? -26.137 9.965 34.828 1.00 92.06 412 GLU A O 1
ATOM 3204 N N . ALA A 1 413 ? -25.187 11.602 33.638 1.00 93.81 413 ALA A N 1
ATOM 3205 C CA . ALA A 1 413 ? -25.703 12.678 34.487 1.00 93.81 413 ALA A CA 1
ATOM 3206 C C . ALA A 1 413 ? -27.245 12.764 34.476 1.00 93.81 413 ALA A C 1
ATOM 3208 O O . ALA A 1 413 ? -27.860 13.081 35.495 1.00 93.81 413 ALA A O 1
ATOM 3209 N N . GLU A 1 414 ? -27.892 12.460 33.344 1.00 96.62 414 GLU A N 1
ATOM 3210 C CA . GLU A 1 414 ? -29.356 12.346 33.258 1.00 96.62 414 GLU A CA 1
ATOM 3211 C C . GLU A 1 414 ? -29.879 11.190 34.118 1.00 96.62 414 GLU A C 1
ATOM 3213 O O . GLU A 1 414 ? -30.842 11.358 34.868 1.00 96.62 414 GLU A O 1
ATOM 3218 N N . LYS A 1 415 ? -29.196 10.043 34.086 1.00 94.75 415 LYS A N 1
ATOM 3219 C CA . LYS A 1 415 ? -29.524 8.886 34.922 1.00 94.75 415 LYS A CA 1
ATOM 3220 C C . LYS A 1 415 ? -29.324 9.173 36.414 1.00 94.75 415 LYS A C 1
ATOM 3222 O O . LYS A 1 415 ? -30.181 8.801 37.217 1.00 94.75 415 LYS A O 1
ATOM 3227 N N . ASP A 1 416 ? -28.246 9.859 36.788 1.00 91.75 416 ASP A N 1
ATOM 3228 C CA . ASP A 1 416 ? -27.990 10.282 38.171 1.00 91.75 416 ASP A CA 1
ATOM 3229 C C . ASP A 1 416 ? -29.082 11.232 38.681 1.00 91.75 416 ASP A C 1
ATOM 3231 O O . ASP A 1 416 ? -29.549 11.106 39.819 1.00 91.75 416 ASP A O 1
ATOM 3235 N N . LEU A 1 417 ? -29.544 12.152 37.829 1.00 95.62 417 LEU A N 1
ATOM 3236 C CA . LEU A 1 417 ? -30.662 13.039 38.137 1.00 95.62 417 LEU A CA 1
ATOM 3237 C C . LEU A 1 417 ? -31.968 12.260 38.351 1.00 95.62 417 LEU A C 1
ATOM 3239 O O . LEU A 1 417 ? -32.678 12.503 39.332 1.00 95.62 417 LEU A O 1
ATOM 3243 N N . ASP A 1 418 ? -32.277 11.295 37.488 1.00 95.38 418 ASP A N 1
ATOM 3244 C CA . ASP A 1 418 ? -33.463 10.445 37.633 1.00 95.38 418 ASP A CA 1
ATOM 3245 C C . ASP A 1 418 ? -33.386 9.554 38.887 1.00 95.38 418 ASP A C 1
ATOM 3247 O O . ASP A 1 418 ? -34.380 9.369 39.606 1.00 95.38 418 ASP A O 1
ATOM 3251 N N . GLN A 1 419 ? -32.194 9.070 39.240 1.00 93.25 419 GLN A N 1
ATOM 3252 C CA . GLN A 1 419 ? -31.967 8.332 40.480 1.00 93.25 419 GLN A CA 1
ATOM 3253 C C . GLN A 1 419 ? -32.124 9.226 41.724 1.00 93.25 419 GLN A C 1
ATOM 3255 O O . GLN A 1 419 ? -32.719 8.810 42.725 1.00 93.25 419 GLN A O 1
ATOM 3260 N N . ALA A 1 420 ? -31.642 10.471 41.686 1.00 93.56 420 ALA A N 1
ATOM 3261 C CA . ALA A 1 420 ? -31.847 11.437 42.767 1.00 93.56 420 ALA A CA 1
ATOM 3262 C C . ALA A 1 420 ? -33.344 11.733 42.976 1.00 93.56 420 ALA A C 1
ATOM 3264 O O . ALA A 1 420 ? -33.830 11.695 44.111 1.00 93.56 420 ALA A O 1
ATOM 3265 N N . ARG A 1 421 ? -34.091 11.916 41.877 1.00 95.06 421 ARG A N 1
ATOM 3266 C CA . ARG A 1 421 ? -35.548 12.133 41.884 1.00 95.06 421 ARG A CA 1
ATOM 3267 C C . ARG A 1 421 ? -36.310 10.956 42.488 1.00 95.06 421 ARG A C 1
ATOM 3269 O O . ARG A 1 421 ? -37.134 11.145 43.381 1.00 95.06 421 ARG A O 1
ATOM 3276 N N . THR A 1 422 ? -36.018 9.736 42.044 1.00 96.06 422 THR A N 1
ATOM 3277 C CA . THR A 1 422 ? -36.702 8.515 42.515 1.00 96.06 422 THR A CA 1
ATOM 3278 C C . THR A 1 422 ? -36.385 8.191 43.978 1.00 96.06 422 THR A C 1
ATOM 3280 O O . THR A 1 422 ? -37.268 7.760 44.719 1.00 96.06 422 THR A O 1
ATOM 3283 N N . SER A 1 423 ? -35.160 8.470 44.435 1.00 93.81 423 SER A N 1
ATOM 3284 C CA . SER A 1 423 ? -34.737 8.269 45.830 1.00 93.81 423 SER A CA 1
ATOM 3285 C C . SER A 1 423 ? -35.159 9.386 46.797 1.00 93.81 423 SER A C 1
ATOM 3287 O O . SER A 1 423 ? -34.844 9.302 47.986 1.00 93.81 423 SER A O 1
ATOM 3289 N N . ARG A 1 424 ? -35.879 10.416 46.320 1.00 94.31 424 ARG A N 1
ATOM 3290 C CA . ARG A 1 424 ? -36.278 11.613 47.092 1.00 94.31 424 ARG A CA 1
ATOM 3291 C C . ARG A 1 424 ? -35.093 12.332 47.759 1.00 94.31 424 ARG A C 1
ATOM 3293 O O . ARG A 1 424 ? -35.247 12.930 48.824 1.00 94.31 424 ARG A O 1
ATOM 3300 N N . ARG A 1 425 ? -33.903 12.256 47.157 1.00 93.00 425 ARG A N 1
ATOM 3301 C CA . ARG A 1 425 ? -32.726 13.039 47.568 1.00 93.00 425 ARG A CA 1
ATOM 3302 C C . ARG A 1 425 ? -32.802 14.434 46.934 1.00 93.00 425 ARG A C 1
ATOM 3304 O O . ARG A 1 425 ? -33.534 14.630 45.969 1.00 93.00 425 ARG A O 1
ATOM 3311 N N . SER A 1 426 ? -32.058 15.406 47.472 1.00 92.94 426 SER A N 1
ATOM 3312 C CA . SER A 1 426 ? -31.916 16.717 46.812 1.00 92.94 426 SER A CA 1
ATOM 3313 C C . SER A 1 426 ? -31.364 16.520 45.393 1.00 92.94 426 SER A C 1
ATOM 3315 O O . SER A 1 426 ? -30.409 15.765 45.195 1.00 92.94 426 SER A O 1
ATOM 3317 N N . THR A 1 427 ? -31.993 17.178 44.416 1.00 97.12 427 THR A N 1
ATOM 3318 C CA . THR A 1 427 ? -31.631 17.126 42.992 1.00 97.12 427 THR A CA 1
ATOM 3319 C C . THR A 1 427 ? -30.664 18.233 42.587 1.00 97.12 427 THR A C 1
ATOM 3321 O O . THR A 1 427 ? -30.071 18.134 41.519 1.00 97.12 427 THR A O 1
ATOM 3324 N N . ASP A 1 428 ? -30.450 19.243 43.437 1.00 95.88 428 ASP A N 1
ATOM 3325 C CA . ASP A 1 428 ? -29.719 20.473 43.094 1.00 95.88 428 ASP A CA 1
ATOM 3326 C C . ASP A 1 428 ? -28.318 20.182 42.539 1.00 95.88 428 ASP A C 1
ATOM 3328 O O . ASP A 1 428 ? -27.895 20.760 41.538 1.00 95.88 428 ASP A O 1
ATOM 3332 N N . LYS A 1 429 ? -27.605 19.233 43.161 1.00 94.69 429 LYS A N 1
ATOM 3333 C CA . LYS A 1 429 ? -26.277 18.815 42.702 1.00 94.69 429 LYS A CA 1
ATOM 3334 C C . LYS A 1 429 ? -26.336 18.115 41.339 1.00 94.69 429 LYS A C 1
ATOM 3336 O O . LYS A 1 429 ? -25.563 18.464 40.458 1.00 94.69 429 LYS A O 1
ATOM 3341 N N . ALA A 1 430 ? -27.254 17.165 41.158 1.00 93.69 430 ALA A N 1
ATOM 3342 C CA . ALA A 1 430 ? -27.374 16.415 39.907 1.00 93.69 430 ALA A CA 1
ATOM 3343 C C . ALA A 1 430 ? -27.810 17.316 38.735 1.00 93.69 430 ALA A C 1
ATOM 3345 O O . ALA A 1 430 ? -27.335 17.150 37.615 1.00 93.69 430 ALA A O 1
ATOM 3346 N N . GLU A 1 431 ? -28.662 18.314 38.990 1.00 97.31 431 GLU A N 1
ATOM 3347 C CA . GLU A 1 431 ? -29.044 19.316 37.989 1.00 97.31 431 GLU A CA 1
ATOM 3348 C C . GLU A 1 431 ? -27.868 20.225 37.608 1.00 97.31 431 GLU A C 1
ATOM 3350 O O . GLU A 1 431 ? -27.671 20.505 36.422 1.00 97.31 431 GLU A O 1
ATOM 3355 N N . ALA A 1 432 ? -27.057 20.646 38.585 1.00 96.88 432 ALA A N 1
ATOM 3356 C CA . ALA A 1 432 ? -25.844 21.419 38.330 1.00 96.88 432 ALA A CA 1
ATOM 3357 C C . ALA A 1 432 ? -24.799 20.614 37.535 1.00 96.88 432 ALA A C 1
ATOM 3359 O O . ALA A 1 432 ? -24.241 21.134 36.564 1.00 96.88 432 ALA A O 1
ATOM 3360 N N . ASP A 1 433 ? -24.578 19.347 37.898 1.00 95.00 433 ASP A N 1
ATOM 3361 C CA . ASP A 1 433 ? -23.658 18.439 37.205 1.00 95.00 433 ASP A CA 1
ATOM 3362 C C . ASP A 1 433 ? -24.125 18.198 35.754 1.00 95.00 433 ASP A C 1
ATOM 3364 O O . ASP A 1 433 ? -23.345 18.356 34.811 1.00 95.00 433 ASP A O 1
ATOM 3368 N N . LEU A 1 434 ? -25.422 17.936 35.539 1.00 96.94 434 LEU A N 1
ATOM 3369 C CA . LEU A 1 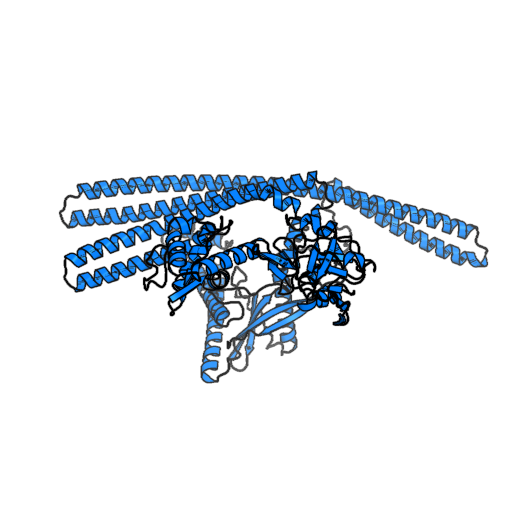434 ? -26.002 17.790 34.201 1.00 96.94 434 LEU A CA 1
ATOM 3370 C C . LEU A 1 434 ? -25.848 19.063 33.354 1.00 96.94 434 LEU A C 1
ATOM 3372 O O . LEU A 1 434 ? -25.497 18.988 32.173 1.00 96.94 434 LEU A O 1
ATOM 3376 N N . ALA A 1 435 ? -26.091 20.241 33.934 1.00 97.31 435 ALA A N 1
ATOM 3377 C CA . ALA A 1 435 ? -25.919 21.511 33.233 1.00 97.31 435 ALA A CA 1
ATOM 3378 C C . ALA A 1 435 ? -24.455 21.745 32.816 1.00 97.31 435 ALA A C 1
ATOM 3380 O O . ALA A 1 435 ? -24.199 22.191 31.693 1.00 97.31 435 ALA A O 1
ATOM 3381 N N . ALA A 1 436 ? -23.496 21.406 33.684 1.00 97.56 436 ALA A N 1
ATOM 3382 C CA . ALA A 1 436 ? -22.070 21.510 33.386 1.00 97.56 436 ALA A CA 1
ATOM 3383 C C . ALA A 1 436 ? -21.655 20.583 32.231 1.00 97.56 436 ALA A C 1
ATOM 3385 O O . ALA A 1 436 ? -20.998 21.032 31.290 1.00 97.56 436 ALA A O 1
ATOM 3386 N N . VAL A 1 437 ? -22.094 19.321 32.249 1.00 96.12 437 VAL A N 1
ATOM 3387 C CA . VAL A 1 437 ? -21.750 18.343 31.204 1.00 96.12 437 VAL A CA 1
ATOM 3388 C C . VAL A 1 437 ? -22.434 18.664 29.867 1.00 96.12 437 VAL A C 1
ATOM 3390 O O . VAL A 1 437 ? -21.818 18.532 28.811 1.00 96.12 437 VAL A O 1
ATOM 3393 N N . ARG A 1 438 ? -23.673 19.176 29.874 1.00 97.69 438 ARG A N 1
ATOM 3394 C CA . ARG A 1 438 ? -24.340 19.657 28.646 1.00 97.69 438 ARG A CA 1
ATOM 3395 C C . ARG A 1 438 ? -23.592 20.817 27.993 1.00 97.69 438 ARG A C 1
ATOM 3397 O O . ARG A 1 438 ? -23.504 20.874 26.767 1.00 97.69 438 ARG A O 1
ATOM 3404 N N . LYS A 1 439 ? -23.031 21.725 28.797 1.00 97.69 439 LYS A N 1
ATOM 3405 C CA . LYS A 1 439 ? -22.173 22.803 28.291 1.00 97.69 439 LYS A CA 1
ATOM 3406 C C . LYS A 1 439 ? -20.891 22.247 27.663 1.00 97.69 439 LYS A C 1
ATOM 3408 O O . LYS A 1 439 ? -20.542 22.654 26.561 1.00 97.69 439 LYS A O 1
ATOM 3413 N N . GLU A 1 440 ? -20.235 21.290 28.320 1.00 96.06 440 GLU A N 1
ATOM 3414 C CA . GLU A 1 440 ? -19.044 20.614 27.784 1.00 96.06 440 GLU A CA 1
ATOM 3415 C C . GLU A 1 440 ? -19.330 19.918 26.443 1.00 96.06 440 GLU A C 1
ATOM 3417 O O . GLU A 1 440 ? -18.545 20.044 25.503 1.00 96.06 440 GLU A O 1
ATOM 3422 N N . HIS A 1 441 ? -20.480 19.247 26.324 1.00 96.88 441 HIS A N 1
ATOM 3423 C CA . HIS A 1 441 ? -20.925 18.636 25.072 1.00 96.88 441 HIS A CA 1
ATOM 3424 C C . HIS A 1 441 ? -21.119 19.674 23.956 1.00 96.88 441 HIS A C 1
ATOM 3426 O O . HIS A 1 441 ? -20.598 19.490 22.856 1.00 96.88 441 HIS A O 1
ATOM 3432 N N . ALA A 1 442 ? -21.795 20.793 24.236 1.00 97.12 442 ALA A N 1
ATOM 3433 C CA . ALA A 1 442 ? -21.981 21.870 23.260 1.00 97.12 442 ALA A CA 1
ATOM 3434 C C . ALA A 1 442 ? -20.644 22.493 22.805 1.00 97.12 442 ALA A C 1
ATOM 3436 O O . ALA A 1 442 ? -20.443 22.753 21.615 1.00 97.12 442 ALA A O 1
ATOM 3437 N N . ASP A 1 443 ? -19.697 22.683 23.730 1.00 96.62 443 ASP A N 1
ATOM 3438 C CA . ASP A 1 443 ? -18.348 23.160 23.411 1.00 96.62 443 ASP A CA 1
ATOM 3439 C C . ASP A 1 443 ? -17.579 22.144 22.541 1.00 96.62 443 ASP A C 1
ATOM 3441 O O . ASP A 1 443 ? -16.847 22.531 21.623 1.00 96.62 443 ASP A O 1
ATOM 3445 N N . ALA A 1 444 ? -17.754 20.841 22.787 1.00 94.75 444 ALA A N 1
ATOM 3446 C CA . ALA A 1 444 ? -17.163 19.780 21.976 1.00 94.75 444 ALA A CA 1
ATOM 3447 C C . ALA A 1 444 ? -17.769 19.715 20.561 1.00 94.75 444 ALA A C 1
ATOM 3449 O O . ALA A 1 444 ? -17.019 19.620 19.588 1.00 94.75 444 ALA A O 1
ATOM 3450 N N . GLU A 1 445 ? -19.088 19.866 20.407 1.00 96.56 445 GLU A N 1
ATOM 3451 C CA . GLU A 1 445 ? -19.736 19.982 19.091 1.00 96.56 445 GLU A CA 1
ATOM 3452 C C . GLU A 1 445 ? -19.216 21.185 18.292 1.00 96.56 445 GLU A C 1
ATOM 3454 O O . GLU A 1 445 ? -18.948 21.079 17.092 1.00 96.56 445 GLU A O 1
ATOM 3459 N N . ALA A 1 446 ? -19.028 22.333 18.948 1.00 97.19 446 ALA A N 1
ATOM 3460 C CA . ALA A 1 446 ? -18.460 23.513 18.304 1.00 97.19 446 ALA A CA 1
ATOM 3461 C C . ALA A 1 446 ? -17.012 23.280 17.832 1.00 97.19 446 ALA A C 1
ATOM 3463 O O . ALA A 1 446 ? -16.616 23.802 16.787 1.00 97.19 446 ALA A O 1
ATOM 3464 N N . ARG A 1 447 ? -16.221 22.483 18.568 1.00 96.38 447 ARG A N 1
ATOM 3465 C CA . ARG A 1 447 ? -14.864 22.079 18.156 1.00 96.38 447 ARG A CA 1
ATOM 3466 C C . ARG A 1 447 ? -14.881 21.158 16.939 1.00 96.38 447 ARG A C 1
ATOM 3468 O O . ARG A 1 447 ? -14.066 21.378 16.050 1.00 96.38 447 ARG A O 1
ATOM 3475 N N . VAL A 1 448 ? -15.813 20.202 16.864 1.00 96.12 448 VAL A N 1
ATOM 3476 C CA . VAL A 1 448 ? -15.978 19.333 15.681 1.00 96.12 448 VAL A CA 1
ATOM 3477 C C . VAL A 1 448 ? -16.229 20.177 14.433 1.00 96.12 448 VAL A C 1
ATOM 3479 O O . VAL A 1 448 ? -15.473 20.067 13.476 1.00 96.12 448 VAL A O 1
ATOM 3482 N N . LYS A 1 449 ? -17.189 21.111 14.478 1.00 96.56 449 LYS A N 1
ATOM 3483 C CA . LYS A 1 449 ? -17.499 21.986 13.329 1.00 96.56 449 LYS A CA 1
ATOM 3484 C C . LYS A 1 449 ? -16.299 22.815 12.857 1.00 96.56 449 LYS A C 1
ATOM 3486 O O . LYS A 1 449 ? -16.123 23.025 11.661 1.00 96.56 449 LYS A O 1
ATOM 3491 N N . ARG A 1 450 ? -15.470 23.308 13.787 1.00 97.31 450 ARG A N 1
ATOM 3492 C CA . ARG A 1 450 ? -14.234 24.037 13.444 1.00 97.31 450 ARG A CA 1
ATOM 3493 C C . ARG A 1 450 ? -13.192 23.116 12.809 1.00 97.31 450 ARG A C 1
ATOM 3495 O O . ARG A 1 450 ? -12.596 23.503 11.813 1.00 97.31 450 ARG A O 1
ATOM 3502 N N . ALA A 1 451 ? -13.001 21.916 13.354 1.00 94.50 451 ALA A N 1
ATOM 3503 C CA . ALA A 1 451 ? -12.054 20.943 12.816 1.00 94.50 451 ALA A CA 1
ATOM 3504 C C . ALA A 1 451 ? -12.461 20.441 11.415 1.00 94.50 451 ALA A C 1
ATOM 3506 O O . ALA A 1 451 ? -11.597 20.281 10.559 1.00 94.50 451 ALA A O 1
ATOM 3507 N N . GLU A 1 452 ? -13.761 20.270 11.146 1.00 96.50 452 GLU A N 1
ATOM 3508 C CA . GLU A 1 452 ? -14.280 19.954 9.803 1.00 96.50 452 GLU A CA 1
ATOM 3509 C C . GLU A 1 452 ? -13.950 21.067 8.800 1.00 96.50 452 GLU A C 1
ATOM 3511 O O . GLU A 1 452 ? -13.398 20.799 7.734 1.00 96.50 452 GLU A O 1
ATOM 3516 N N . ALA A 1 453 ? -14.203 22.329 9.165 1.00 96.06 453 ALA A N 1
ATOM 3517 C CA . ALA A 1 453 ? -13.882 23.472 8.310 1.00 96.06 453 ALA A CA 1
ATOM 3518 C C . ALA A 1 453 ? -12.369 23.606 8.034 1.00 96.06 453 ALA A C 1
ATOM 3520 O O . ALA A 1 453 ? -11.973 23.928 6.909 1.00 96.06 453 ALA A O 1
ATOM 3521 N N . ASP A 1 454 ? -11.529 23.342 9.040 1.00 95.12 454 ASP A N 1
ATOM 3522 C CA . ASP A 1 454 ? -10.067 23.331 8.919 1.00 95.12 454 ASP A CA 1
ATOM 3523 C C . ASP A 1 454 ? -9.571 22.207 7.991 1.00 95.12 454 ASP A C 1
ATOM 3525 O O . ASP A 1 454 ? -8.692 22.445 7.158 1.00 95.12 454 ASP A O 1
ATOM 3529 N N . LEU A 1 455 ? -10.135 20.997 8.105 1.00 95.88 455 LEU A N 1
ATOM 3530 C CA . LEU A 1 455 ? -9.809 19.866 7.231 1.00 95.88 455 LEU A CA 1
ATOM 3531 C C . LEU A 1 455 ? -10.195 20.156 5.778 1.00 95.88 455 LEU A C 1
ATOM 3533 O O . LEU A 1 455 ? -9.384 19.950 4.875 1.00 95.88 455 LEU A O 1
ATOM 3537 N N . ASP A 1 456 ? -11.391 20.695 5.547 1.00 93.31 456 ASP A N 1
ATOM 3538 C CA . ASP A 1 456 ? -11.835 21.091 4.210 1.00 93.31 456 ASP A CA 1
ATOM 3539 C C . ASP A 1 456 ? -10.921 22.160 3.597 1.00 93.31 456 ASP A C 1
ATOM 3541 O O . ASP A 1 456 ? -10.618 22.125 2.402 1.00 93.31 456 ASP A O 1
ATOM 3545 N N . ALA A 1 457 ? -10.458 23.123 4.401 1.00 94.81 457 ALA A N 1
ATOM 3546 C CA . ALA A 1 457 ? -9.501 24.129 3.952 1.00 94.81 457 ALA A CA 1
ATOM 3547 C C . ALA A 1 457 ? -8.135 23.513 3.599 1.00 94.81 457 ALA A C 1
ATOM 3549 O O . ALA A 1 457 ? -7.558 23.881 2.575 1.00 94.81 457 ALA A O 1
ATOM 3550 N N . ALA A 1 458 ? -7.643 22.558 4.395 1.00 93.25 458 ALA A N 1
ATOM 3551 C CA . ALA A 1 458 ? -6.392 21.854 4.121 1.00 93.25 458 ALA A CA 1
ATOM 3552 C C . ALA A 1 458 ? -6.472 20.997 2.845 1.00 93.25 458 ALA A C 1
ATOM 3554 O O . ALA A 1 458 ? -5.579 21.085 2.005 1.00 93.25 458 ALA A O 1
ATOM 3555 N N . ARG A 1 459 ? -7.568 20.249 2.648 1.00 93.38 459 ARG A N 1
ATOM 3556 C CA . ARG A 1 459 ? -7.801 19.441 1.435 1.00 93.38 459 ARG A CA 1
ATOM 3557 C C . ARG A 1 459 ? -7.921 20.296 0.175 1.00 93.38 459 ARG A C 1
ATOM 3559 O O . ARG A 1 459 ? -7.383 19.926 -0.864 1.00 93.38 459 ARG A O 1
ATOM 3566 N N . ARG A 1 460 ? -8.569 21.466 0.254 1.00 94.25 460 ARG A N 1
ATOM 3567 C CA . ARG A 1 460 ? -8.579 22.435 -0.859 1.00 94.25 460 ARG A CA 1
ATOM 3568 C C . ARG A 1 460 ? -7.173 22.932 -1.192 1.00 94.25 460 ARG A C 1
ATOM 3570 O O . ARG A 1 460 ? -6.812 22.962 -2.360 1.00 94.25 460 ARG A O 1
ATOM 3577 N N . ALA A 1 461 ? -6.369 23.271 -0.182 1.00 92.62 461 ALA A N 1
ATOM 3578 C CA . ALA A 1 461 ? -4.994 23.720 -0.398 1.00 92.62 461 ALA A CA 1
ATOM 3579 C C . ALA A 1 461 ? -4.105 22.629 -1.024 1.00 92.62 461 ALA A C 1
ATOM 3581 O O . ALA A 1 461 ? -3.285 22.935 -1.887 1.00 92.62 461 ALA A O 1
ATOM 3582 N N . GLU A 1 462 ? -4.284 21.370 -0.619 1.00 92.00 462 GLU A N 1
ATOM 3583 C CA . GLU A 1 462 ? -3.623 20.214 -1.234 1.00 92.00 462 GLU A CA 1
ATOM 3584 C C . GLU A 1 462 ? -4.053 20.019 -2.695 1.00 92.00 462 GLU A C 1
ATOM 3586 O O . GLU A 1 462 ? -3.201 19.902 -3.573 1.00 92.00 462 GLU A O 1
ATOM 3591 N N . ALA A 1 463 ? -5.358 20.052 -2.981 1.00 89.88 463 ALA A N 1
ATOM 3592 C CA . ALA A 1 463 ? -5.877 19.917 -4.341 1.00 89.88 463 ALA A CA 1
ATOM 3593 C C . ALA A 1 463 ? -5.383 21.042 -5.268 1.00 89.88 463 ALA A C 1
ATOM 3595 O O . ALA A 1 463 ? -4.933 20.768 -6.381 1.00 89.88 463 ALA A O 1
ATOM 3596 N N . ASP A 1 464 ? -5.401 22.292 -4.797 1.00 92.88 464 ASP A N 1
ATOM 3597 C CA . ASP A 1 464 ? -4.889 23.449 -5.538 1.00 92.88 464 ASP A CA 1
ATOM 3598 C C . ASP A 1 464 ? -3.386 23.323 -5.824 1.00 92.88 464 ASP A C 1
ATOM 3600 O O . ASP A 1 464 ? -2.921 23.700 -6.903 1.00 92.88 464 ASP A O 1
ATOM 3604 N N . PHE A 1 465 ? -2.613 22.804 -4.864 1.00 91.00 465 PHE A N 1
ATOM 3605 C CA . PHE A 1 465 ? -1.190 22.544 -5.056 1.00 91.00 465 PHE A CA 1
ATOM 3606 C C . PHE A 1 465 ? -0.965 21.450 -6.107 1.00 91.00 465 PHE A C 1
ATOM 3608 O O . PHE A 1 465 ? -0.218 21.670 -7.060 1.00 91.00 465 PHE A O 1
ATOM 3615 N N . ASN A 1 466 ? -1.656 20.316 -5.988 1.00 84.38 466 ASN A N 1
ATOM 3616 C CA . ASN A 1 466 ? -1.529 19.196 -6.921 1.00 84.38 466 ASN A CA 1
ATOM 3617 C C . ASN A 1 466 ? -1.944 19.584 -8.347 1.00 84.38 466 ASN A C 1
ATOM 3619 O O . ASN A 1 466 ? -1.289 19.185 -9.307 1.00 84.38 466 ASN A O 1
ATOM 3623 N N . ALA A 1 467 ? -2.979 20.415 -8.504 1.00 88.19 467 ALA A N 1
ATOM 3624 C CA . ALA A 1 467 ? -3.391 20.931 -9.808 1.00 88.19 467 ALA A CA 1
ATOM 3625 C C . ALA A 1 467 ? -2.293 21.787 -10.465 1.00 88.19 467 ALA A C 1
ATOM 3627 O O . ALA A 1 467 ? -1.988 21.600 -11.645 1.00 88.19 467 ALA A O 1
ATOM 3628 N N . LYS A 1 468 ? -1.661 22.684 -9.694 1.00 87.56 468 LYS A N 1
ATOM 3629 C CA . LYS A 1 468 ? -0.535 23.508 -10.167 1.00 87.56 468 LYS A CA 1
ATOM 3630 C C . LYS A 1 468 ? 0.693 22.665 -10.488 1.00 87.56 468 LYS A C 1
ATOM 3632 O O . LYS A 1 468 ? 1.343 22.906 -11.500 1.00 87.56 468 LYS A O 1
ATOM 3637 N N . TYR A 1 469 ? 0.988 21.667 -9.658 1.00 84.31 469 TYR A N 1
ATOM 3638 C CA . TYR A 1 469 ? 2.093 20.743 -9.887 1.00 84.31 469 TYR A CA 1
ATOM 3639 C C . TYR A 1 469 ? 1.893 19.945 -11.182 1.00 84.31 469 TYR A C 1
ATOM 3641 O O . TYR A 1 469 ? 2.767 19.944 -12.042 1.00 84.31 469 TYR A O 1
ATOM 3649 N N . ALA A 1 470 ? 0.703 19.378 -11.398 1.00 82.12 470 ALA A N 1
ATOM 3650 C CA . ALA A 1 470 ? 0.371 18.655 -12.626 1.00 82.12 470 ALA A CA 1
ATOM 3651 C C . ALA A 1 470 ? 0.386 19.552 -13.880 1.00 82.12 470 ALA A C 1
ATOM 3653 O O . ALA A 1 470 ? 0.662 19.094 -14.990 1.00 82.12 470 ALA A O 1
ATOM 3654 N N . GLU A 1 471 ? 0.057 20.840 -13.755 1.00 84.00 471 GLU A N 1
ATOM 3655 C CA . GLU A 1 471 ? 0.224 21.812 -14.841 1.00 84.00 471 GLU A CA 1
ATOM 3656 C C . GLU A 1 471 ? 1.705 22.080 -15.147 1.00 84.00 471 GLU A C 1
ATOM 3658 O O . GLU A 1 471 ? 2.103 22.015 -16.313 1.00 84.00 471 GLU A O 1
ATOM 3663 N N . ALA A 1 472 ? 2.530 22.301 -14.120 1.00 80.06 472 ALA A N 1
ATOM 3664 C CA . ALA A 1 472 ? 3.971 22.496 -14.267 1.00 80.06 472 ALA A CA 1
ATOM 3665 C C . ALA A 1 472 ? 4.656 21.263 -14.878 1.00 80.06 472 ALA A C 1
ATOM 3667 O O . ALA A 1 472 ? 5.476 21.389 -15.787 1.00 80.06 472 ALA A O 1
ATOM 3668 N N . GLU A 1 473 ? 4.268 20.064 -14.448 1.00 80.00 473 GLU A N 1
ATOM 3669 C CA . GLU A 1 473 ? 4.799 18.810 -14.972 1.00 80.00 473 GLU A CA 1
ATOM 3670 C C . GLU A 1 473 ? 4.426 18.618 -16.451 1.00 80.00 473 GLU A C 1
ATOM 3672 O O . GLU A 1 473 ? 5.282 18.287 -17.277 1.00 80.00 473 GLU A O 1
ATOM 3677 N N . ARG A 1 474 ? 3.168 18.900 -16.825 1.00 81.88 474 ARG A N 1
ATOM 3678 C CA . ARG A 1 474 ? 2.723 18.904 -18.231 1.00 81.88 474 ARG A CA 1
ATOM 3679 C C . ARG A 1 474 ? 3.513 19.899 -19.075 1.00 81.88 474 ARG A C 1
ATOM 3681 O O . ARG A 1 474 ? 3.932 19.543 -20.177 1.00 81.88 474 ARG A O 1
ATOM 3688 N N . ALA A 1 475 ? 3.760 21.102 -18.562 1.00 78.50 475 ALA A N 1
ATOM 3689 C CA . ALA A 1 475 ? 4.582 22.098 -19.243 1.00 78.50 475 ALA A CA 1
ATOM 3690 C C . ALA A 1 475 ? 6.035 21.618 -19.415 1.00 78.50 475 ALA A C 1
ATOM 3692 O O . ALA A 1 475 ? 6.601 21.742 -20.502 1.00 78.50 475 ALA A O 1
ATOM 3693 N N . HIS A 1 476 ? 6.617 20.995 -18.387 1.00 77.62 476 HIS A N 1
ATOM 3694 C CA . HIS A 1 476 ? 7.970 20.441 -18.449 1.00 77.62 476 HIS A CA 1
ATOM 3695 C C . HIS A 1 476 ? 8.085 19.309 -19.480 1.00 77.62 476 HIS A C 1
ATOM 3697 O O . HIS A 1 476 ? 9.021 19.279 -20.276 1.00 77.62 476 HIS A O 1
ATOM 3703 N N . ARG A 1 477 ? 7.108 18.397 -19.526 1.00 78.00 477 ARG A N 1
ATOM 3704 C CA . ARG A 1 477 ? 7.048 17.317 -20.528 1.00 78.00 477 ARG A CA 1
ATOM 3705 C C . ARG A 1 477 ? 6.909 17.849 -21.943 1.00 78.00 477 ARG A C 1
ATOM 3707 O O . ARG A 1 477 ? 7.550 17.331 -22.852 1.00 78.00 477 ARG A O 1
ATOM 3714 N N . ALA A 1 478 ? 6.072 18.868 -22.129 1.00 79.12 478 ALA A N 1
ATOM 3715 C CA . ALA A 1 478 ? 5.912 19.516 -23.422 1.00 79.12 478 ALA A CA 1
ATOM 3716 C C . ALA A 1 478 ? 7.235 20.143 -23.892 1.00 79.12 478 ALA A C 1
ATOM 3718 O O . ALA A 1 478 ? 7.597 19.981 -25.055 1.00 79.12 478 ALA A O 1
ATOM 3719 N N . ALA A 1 479 ? 7.985 20.776 -22.982 1.00 78.25 479 ALA A N 1
ATOM 3720 C CA . ALA A 1 479 ? 9.307 21.324 -23.277 1.00 78.25 479 ALA A CA 1
ATOM 3721 C C . ALA A 1 479 ? 10.335 20.228 -23.618 1.00 78.25 479 ALA A C 1
ATOM 3723 O O . ALA A 1 479 ? 10.991 20.318 -24.650 1.00 78.25 479 ALA A O 1
ATOM 3724 N N . ALA A 1 480 ? 10.424 19.159 -22.820 1.00 77.62 480 ALA A N 1
ATOM 3725 C CA . ALA A 1 480 ? 11.343 18.048 -23.090 1.00 77.62 480 ALA A CA 1
ATOM 3726 C C . ALA A 1 480 ? 11.051 17.371 -24.442 1.00 77.62 480 ALA A C 1
ATOM 3728 O O . ALA A 1 480 ? 11.957 17.130 -25.235 1.00 77.62 480 ALA A O 1
ATOM 3729 N N . ARG A 1 481 ? 9.767 17.151 -24.752 1.00 84.88 481 ARG A N 1
ATOM 3730 C CA . ARG A 1 481 ? 9.344 16.600 -26.045 1.00 84.88 481 ARG A CA 1
ATOM 3731 C C . ARG A 1 481 ? 9.722 17.510 -27.216 1.00 84.88 481 ARG A C 1
ATOM 3733 O O . ARG A 1 481 ? 10.023 17.009 -28.294 1.00 84.88 481 ARG A O 1
ATOM 3740 N N . HIS A 1 482 ? 9.680 18.828 -27.030 1.00 84.44 482 HIS A N 1
ATOM 3741 C CA . HIS A 1 482 ? 10.096 19.773 -28.063 1.00 84.44 482 HIS A CA 1
ATOM 3742 C C . HIS A 1 482 ? 11.594 19.634 -28.375 1.00 84.44 482 HIS A C 1
ATOM 3744 O O . HIS A 1 482 ? 11.954 19.539 -29.548 1.00 84.44 482 HIS A O 1
ATOM 3750 N N . ASP A 1 483 ? 12.443 19.544 -27.348 1.00 81.06 483 ASP A N 1
ATOM 3751 C CA . ASP A 1 483 ? 13.894 19.369 -27.506 1.00 81.06 483 ASP A CA 1
ATOM 3752 C C . ASP A 1 483 ? 14.241 18.038 -28.208 1.00 81.06 483 ASP A C 1
ATOM 3754 O O . ASP A 1 483 ? 15.094 18.002 -29.103 1.00 81.06 483 ASP A O 1
ATOM 3758 N N . ASP A 1 484 ? 13.534 16.956 -27.863 1.00 83.56 484 ASP A N 1
ATOM 3759 C CA . ASP A 1 484 ? 13.693 15.642 -28.500 1.00 83.56 484 ASP A CA 1
ATOM 3760 C C . ASP A 1 484 ? 13.289 15.660 -29.982 1.00 83.56 484 ASP A C 1
ATOM 3762 O O . ASP A 1 484 ? 14.017 15.136 -30.833 1.00 83.56 484 ASP A O 1
ATOM 3766 N N . LEU A 1 485 ? 12.162 16.303 -30.310 1.00 88.81 485 LEU A N 1
ATOM 3767 C CA . LEU A 1 485 ? 11.683 16.441 -31.689 1.00 88.81 485 LEU A CA 1
ATOM 3768 C C . LEU A 1 485 ? 12.629 17.302 -32.534 1.00 88.81 485 LEU A C 1
ATOM 3770 O O . LEU A 1 485 ? 12.892 16.966 -33.688 1.00 88.81 485 LEU A O 1
ATOM 3774 N N . GLU A 1 486 ? 13.213 18.365 -31.974 1.00 90.44 486 GLU A N 1
ATOM 3775 C CA . GLU A 1 486 ? 14.266 19.120 -32.664 1.00 90.44 486 GLU A CA 1
ATOM 3776 C C . GLU A 1 486 ? 15.511 18.264 -32.932 1.00 90.44 486 GLU A C 1
ATOM 3778 O O . GLU A 1 486 ? 16.113 18.345 -34.006 1.00 90.44 486 GLU A O 1
ATOM 3783 N N . ALA A 1 487 ? 15.919 17.430 -31.971 1.00 89.69 487 ALA A N 1
ATOM 3784 C CA . ALA A 1 487 ? 17.036 16.510 -32.160 1.00 89.69 487 ALA A CA 1
ATOM 3785 C C . ALA A 1 487 ? 16.726 15.428 -33.210 1.00 89.69 487 ALA A C 1
ATOM 3787 O O . ALA A 1 487 ? 17.617 15.020 -33.958 1.00 89.69 487 ALA A O 1
ATOM 3788 N N . GLU A 1 488 ? 15.482 14.959 -33.294 1.00 91.38 488 GLU A N 1
ATOM 3789 C CA . GLU A 1 488 ? 15.024 14.042 -34.339 1.00 91.38 488 GLU A CA 1
ATOM 3790 C C . GLU A 1 488 ? 15.003 14.697 -35.725 1.00 91.38 488 GLU A C 1
ATOM 3792 O O . GLU A 1 488 ? 15.530 14.105 -36.667 1.00 91.38 488 GLU A O 1
ATOM 3797 N N . ILE A 1 489 ? 14.518 15.939 -35.842 1.00 93.06 489 ILE A N 1
ATOM 3798 C CA . ILE A 1 489 ? 14.590 16.714 -37.090 1.00 93.06 489 ILE A CA 1
ATOM 3799 C C . ILE A 1 489 ? 16.041 16.850 -37.551 1.00 93.06 489 ILE A C 1
ATOM 3801 O O . ILE A 1 489 ? 16.342 16.500 -38.689 1.00 93.06 489 ILE A O 1
ATOM 3805 N N . ARG A 1 490 ? 16.963 17.263 -36.667 1.00 94.50 490 ARG A N 1
ATOM 3806 C CA . ARG A 1 490 ? 18.393 17.389 -37.010 1.00 94.50 490 ARG A CA 1
ATOM 3807 C C . ARG A 1 490 ? 18.988 16.070 -37.512 1.00 94.50 490 ARG A C 1
ATOM 3809 O O . ARG A 1 490 ? 19.749 16.061 -38.478 1.00 94.50 490 ARG A O 1
ATOM 3816 N N . ARG A 1 491 ? 18.630 14.943 -36.882 1.00 93.94 491 ARG A N 1
ATOM 3817 C CA . ARG A 1 491 ? 19.054 13.604 -37.329 1.00 93.94 491 ARG A CA 1
ATOM 3818 C C . ARG A 1 491 ? 18.474 13.259 -38.701 1.00 93.94 491 ARG A C 1
ATOM 3820 O O . ARG A 1 491 ? 19.204 12.762 -39.554 1.00 93.94 491 ARG A O 1
ATOM 3827 N N . ALA A 1 492 ? 17.196 13.543 -38.939 1.00 92.06 492 ALA A N 1
ATOM 3828 C CA . ALA A 1 492 ? 16.555 13.275 -40.222 1.00 92.06 492 ALA A CA 1
ATOM 3829 C C . ALA A 1 492 ? 17.135 14.140 -41.357 1.00 92.06 492 ALA A C 1
ATOM 3831 O O . ALA A 1 492 ? 17.412 13.624 -42.441 1.00 92.06 492 ALA A O 1
ATOM 3832 N N . GLU A 1 493 ? 17.402 15.422 -41.097 1.00 94.88 493 GLU A N 1
ATOM 3833 C CA . GLU A 1 493 ? 18.084 16.331 -42.027 1.00 94.88 493 GLU A CA 1
ATOM 3834 C C . GLU A 1 493 ? 19.483 15.818 -42.393 1.00 94.88 493 GLU A C 1
ATOM 3836 O O . GLU A 1 493 ? 19.855 15.823 -43.571 1.00 94.88 493 GLU A O 1
ATOM 3841 N N . GLN A 1 494 ? 20.241 15.311 -41.412 1.00 95.38 494 GLN A N 1
ATOM 3842 C CA . GLN A 1 494 ? 21.548 14.696 -41.651 1.00 95.38 494 GLN A CA 1
ATOM 3843 C C . GLN A 1 494 ? 21.436 13.462 -42.560 1.00 95.38 494 GLN A C 1
ATOM 3845 O O . GLN A 1 494 ? 22.152 13.377 -43.556 1.00 95.38 494 GLN A O 1
ATOM 3850 N N . VAL A 1 495 ? 20.494 12.551 -42.288 1.00 95.06 495 VAL A N 1
ATOM 3851 C CA . VAL A 1 495 ? 20.262 11.351 -43.118 1.00 95.06 495 VAL A CA 1
ATOM 3852 C C . VAL A 1 495 ? 19.883 11.728 -44.556 1.00 95.06 495 VAL A C 1
ATOM 3854 O O . VAL A 1 495 ? 20.354 11.107 -45.513 1.00 95.06 495 VAL A O 1
ATOM 3857 N N . VAL A 1 496 ? 19.071 12.775 -44.740 1.00 95.94 496 VAL A N 1
ATOM 3858 C CA . VAL A 1 496 ? 18.740 13.313 -46.069 1.00 95.94 496 VAL A CA 1
ATOM 3859 C C . VAL A 1 496 ? 19.971 13.920 -46.746 1.00 95.94 496 VAL A C 1
ATOM 3861 O O . VAL A 1 496 ? 20.151 13.731 -47.953 1.00 95.94 496 VAL A O 1
ATOM 3864 N N . GLY A 1 497 ? 20.826 14.621 -46.000 1.00 94.81 497 GLY A N 1
ATOM 3865 C CA . GLY A 1 497 ? 22.116 15.126 -46.473 1.00 94.81 497 GLY A CA 1
ATOM 3866 C C . GLY A 1 497 ? 23.026 14.009 -46.990 1.00 94.81 497 GLY A C 1
ATOM 3867 O O . GLY A 1 497 ? 23.478 14.066 -48.138 1.00 94.81 497 GLY A O 1
ATOM 3868 N N . ASP A 1 498 ? 23.206 12.952 -46.199 1.00 94.12 498 ASP A N 1
ATOM 3869 C CA . ASP A 1 498 ? 24.032 11.790 -46.542 1.00 94.12 498 ASP A CA 1
ATOM 3870 C C . ASP A 1 498 ? 23.472 11.031 -47.756 1.00 94.12 498 ASP A C 1
ATOM 3872 O O . ASP A 1 498 ? 24.213 10.639 -48.661 1.00 94.12 498 ASP A O 1
ATOM 3876 N N . ALA A 1 499 ? 22.147 10.864 -47.839 1.00 94.56 499 ALA A N 1
ATOM 3877 C CA . ALA A 1 499 ? 21.495 10.250 -48.997 1.00 94.56 499 ALA A CA 1
ATOM 3878 C C . ALA A 1 499 ? 21.664 11.088 -50.280 1.00 94.56 499 ALA A C 1
ATOM 3880 O O . ALA A 1 499 ? 21.879 10.535 -51.361 1.00 94.56 499 ALA A O 1
ATOM 3881 N N . ARG A 1 500 ? 21.629 12.428 -50.188 1.00 97.69 500 ARG A N 1
ATOM 3882 C CA . ARG A 1 500 ? 21.922 13.315 -51.333 1.00 97.69 500 ARG A CA 1
ATOM 3883 C C . ARG A 1 500 ? 23.375 13.191 -51.787 1.00 97.69 500 ARG A C 1
ATOM 3885 O O . ARG A 1 500 ? 23.615 13.178 -52.994 1.00 97.69 500 ARG A O 1
ATOM 3892 N N . ALA A 1 501 ? 24.320 13.090 -50.851 1.00 96.31 501 ALA A N 1
ATOM 3893 C CA . ALA A 1 501 ? 25.734 12.895 -51.163 1.00 96.31 501 ALA A CA 1
ATOM 3894 C C . ALA A 1 501 ? 25.966 11.563 -51.896 1.00 96.31 501 ALA A C 1
ATOM 3896 O O . ALA A 1 501 ? 26.563 11.566 -52.974 1.00 96.31 501 ALA A O 1
ATOM 3897 N N . ARG A 1 502 ? 25.391 10.460 -51.387 1.00 96.88 502 ARG A N 1
ATOM 3898 C CA . ARG A 1 502 ? 25.423 9.141 -52.045 1.00 96.88 502 ARG A CA 1
ATOM 3899 C C . ARG A 1 502 ? 24.800 9.175 -53.440 1.00 96.88 502 ARG A C 1
ATOM 3901 O O . ARG A 1 502 ? 25.352 8.599 -54.370 1.00 96.88 502 ARG A O 1
ATOM 3908 N N . ARG A 1 503 ? 23.680 9.888 -53.625 1.00 98.00 503 ARG A N 1
ATOM 3909 C CA . ARG A 1 503 ? 23.042 10.027 -54.948 1.00 98.00 503 ARG A CA 1
ATOM 3910 C C . ARG A 1 503 ? 23.957 10.744 -55.936 1.00 98.00 503 ARG A C 1
ATOM 3912 O O . ARG A 1 503 ? 24.051 10.337 -57.089 1.00 98.00 503 ARG A O 1
ATOM 3919 N N . ALA A 1 504 ? 24.616 11.816 -55.495 1.00 96.50 504 ALA A N 1
ATOM 3920 C CA . ALA A 1 504 ? 25.554 12.559 -56.330 1.00 96.50 504 ALA A CA 1
ATOM 3921 C C . ALA A 1 504 ? 26.777 11.710 -56.716 1.00 96.50 504 ALA A C 1
ATOM 3923 O O . ALA A 1 504 ? 27.269 11.831 -57.833 1.00 96.50 504 ALA A O 1
ATOM 3924 N N . GLU A 1 505 ? 27.253 10.847 -55.817 1.00 97.19 505 GLU A N 1
ATOM 3925 C CA . GLU A 1 505 ? 28.320 9.884 -56.099 1.00 97.19 505 GLU A CA 1
ATOM 3926 C C . GLU A 1 505 ? 27.880 8.807 -57.096 1.00 97.19 505 GLU A C 1
ATOM 3928 O O . GLU A 1 505 ? 28.504 8.684 -58.145 1.00 97.19 505 GLU A O 1
ATOM 3933 N N . ALA A 1 506 ? 26.746 8.142 -56.857 1.00 96.69 506 ALA A N 1
ATOM 3934 C CA . ALA A 1 506 ? 26.197 7.139 -57.772 1.00 96.69 506 ALA A CA 1
ATOM 3935 C C . ALA A 1 506 ? 25.923 7.705 -59.179 1.00 96.69 506 ALA A C 1
ATOM 3937 O O . ALA A 1 506 ? 26.109 7.016 -60.180 1.00 96.69 506 ALA A O 1
ATOM 3938 N N . GLN A 1 507 ? 25.517 8.977 -59.275 1.00 97.88 507 GLN A N 1
ATOM 3939 C CA . GLN A 1 507 ? 25.365 9.659 -60.560 1.00 97.88 507 GLN A CA 1
ATOM 3940 C C . GLN A 1 507 ? 26.713 9.854 -61.269 1.00 97.88 507 GLN A C 1
ATOM 3942 O O . GLN A 1 507 ? 26.799 9.614 -62.470 1.00 97.88 507 GLN A O 1
ATOM 3947 N N . ARG A 1 508 ? 27.771 10.251 -60.545 1.00 97.56 508 ARG A N 1
ATOM 3948 C CA . ARG A 1 508 ? 29.123 10.361 -61.121 1.00 97.56 508 ARG A CA 1
ATOM 3949 C C . ARG A 1 508 ? 29.639 9.008 -61.604 1.00 97.56 508 ARG A C 1
ATOM 3951 O O . ARG A 1 508 ? 30.228 8.946 -62.680 1.00 97.56 508 ARG A O 1
ATOM 3958 N N . ASP A 1 509 ? 29.389 7.944 -60.846 1.00 96.81 509 ASP A N 1
ATOM 3959 C CA . ASP A 1 509 ? 29.769 6.583 -61.229 1.00 96.81 509 ASP A CA 1
ATOM 3960 C C . ASP A 1 509 ? 29.026 6.130 -62.489 1.00 96.81 509 ASP A C 1
ATOM 3962 O O . ASP A 1 509 ? 29.632 5.551 -63.388 1.00 96.81 509 ASP A O 1
ATOM 3966 N N . LEU A 1 510 ? 27.732 6.449 -62.597 1.00 97.19 510 LEU A N 1
ATOM 3967 C CA . LEU A 1 510 ? 26.945 6.198 -63.804 1.00 97.19 510 LEU A CA 1
ATOM 3968 C C . LEU A 1 510 ? 27.494 6.956 -65.020 1.00 97.19 510 LEU A C 1
ATOM 3970 O O . LEU A 1 510 ? 27.600 6.377 -66.102 1.00 97.19 510 LEU A O 1
ATOM 3974 N N . ASP A 1 511 ? 27.863 8.225 -64.848 1.00 96.19 511 ASP A N 1
ATOM 3975 C CA . ASP A 1 511 ? 28.417 9.053 -65.923 1.00 96.19 511 ASP A CA 1
ATOM 3976 C C . ASP A 1 511 ? 29.807 8.558 -66.377 1.00 96.19 511 ASP A C 1
ATOM 3978 O O . ASP A 1 511 ? 30.160 8.692 -67.551 1.00 96.19 511 ASP A O 1
ATOM 3982 N N . ALA A 1 512 ? 30.584 7.959 -65.466 1.00 96.75 512 ALA A N 1
ATOM 3983 C CA . ALA A 1 512 ? 31.915 7.407 -65.729 1.00 96.75 512 ALA A CA 1
ATOM 3984 C C . ALA A 1 512 ? 31.914 5.932 -66.189 1.00 96.75 512 ALA A C 1
ATOM 3986 O O . ALA A 1 512 ? 32.952 5.432 -66.635 1.00 96.75 512 ALA A O 1
ATOM 3987 N N . ALA A 1 513 ? 30.787 5.221 -66.083 1.00 96.88 513 ALA A N 1
ATOM 3988 C CA . ALA A 1 513 ? 30.726 3.781 -66.317 1.00 96.88 513 ALA A CA 1
ATOM 3989 C C . ALA A 1 513 ? 30.926 3.406 -67.803 1.00 96.88 513 ALA A C 1
ATOM 3991 O O . ALA A 1 513 ? 30.248 3.949 -68.687 1.00 96.88 513 ALA A O 1
ATOM 3992 N N . PRO A 1 514 ? 31.791 2.420 -68.119 1.00 96.75 514 PRO A N 1
ATOM 3993 C CA . PRO A 1 514 ? 31.880 1.872 -69.467 1.00 96.75 514 PRO A CA 1
ATOM 3994 C C . PRO A 1 514 ? 30.571 1.151 -69.853 1.00 96.75 514 PRO A C 1
ATOM 3996 O O . PRO A 1 514 ? 29.825 0.704 -68.977 1.00 96.75 514 PRO A O 1
ATOM 3999 N N . PRO A 1 515 ? 30.281 0.959 -71.159 1.00 97.06 515 PRO A N 1
ATOM 4000 C CA . PRO A 1 515 ? 29.010 0.381 -71.611 1.00 97.06 515 PRO A CA 1
ATOM 4001 C C . PRO A 1 515 ? 28.648 -0.970 -70.978 1.00 97.06 515 PRO A C 1
ATOM 4003 O O . PRO A 1 515 ? 27.469 -1.240 -70.770 1.00 97.06 515 PRO A O 1
ATOM 4006 N N . ALA A 1 516 ? 29.646 -1.799 -70.655 1.00 95.94 516 ALA A N 1
ATOM 4007 C CA . ALA A 1 516 ? 29.444 -3.105 -70.028 1.00 95.94 516 ALA A CA 1
ATOM 4008 C C . ALA A 1 516 ? 28.933 -3.019 -68.574 1.00 95.94 516 ALA A C 1
ATOM 4010 O O . ALA A 1 516 ? 28.202 -3.908 -68.144 1.00 95.94 516 ALA A O 1
ATOM 4011 N N . ASP A 1 517 ? 29.256 -1.944 -67.845 1.00 96.31 517 ASP A N 1
ATOM 4012 C CA . ASP A 1 517 ? 28.930 -1.781 -66.419 1.00 96.31 517 ASP A CA 1
ATOM 4013 C C . ASP A 1 517 ? 27.761 -0.815 -66.168 1.00 96.31 517 ASP A C 1
ATOM 4015 O O . ASP A 1 517 ? 27.231 -0.737 -65.057 1.00 96.31 517 ASP A O 1
ATOM 4019 N N . ARG A 1 518 ? 27.308 -0.100 -67.206 1.00 95.12 518 ARG A N 1
ATOM 4020 C CA . ARG A 1 518 ? 26.274 0.941 -67.109 1.00 95.12 518 ARG A CA 1
ATOM 4021 C C . ARG A 1 518 ? 24.979 0.453 -66.453 1.00 95.12 518 ARG A C 1
ATOM 4023 O O . ARG A 1 518 ? 24.442 1.139 -65.593 1.00 95.12 518 ARG A O 1
ATOM 4030 N N . ALA A 1 519 ? 24.510 -0.751 -66.787 1.00 95.62 519 ALA A N 1
ATOM 4031 C CA . ALA A 1 519 ? 23.290 -1.315 -66.199 1.00 95.62 519 ALA A CA 1
ATOM 4032 C C . ALA A 1 519 ? 23.396 -1.518 -64.673 1.00 95.62 519 ALA A C 1
ATOM 4034 O O . ALA A 1 519 ? 22.416 -1.340 -63.949 1.00 95.62 519 ALA A O 1
ATOM 4035 N N . ARG A 1 520 ? 24.591 -1.859 -64.168 1.00 96.19 520 ARG A N 1
ATOM 4036 C CA . ARG A 1 520 ? 24.847 -2.008 -62.730 1.00 96.19 520 ARG A CA 1
ATOM 4037 C C . ARG A 1 520 ? 24.874 -0.649 -62.031 1.00 96.19 520 ARG A C 1
ATOM 4039 O O . ARG A 1 520 ? 24.293 -0.521 -60.957 1.00 96.19 520 ARG A O 1
ATOM 4046 N N . ALA A 1 521 ? 25.493 0.357 -62.649 1.00 94.81 521 ALA A N 1
ATOM 4047 C CA . ALA A 1 521 ? 25.500 1.725 -62.130 1.00 94.81 521 ALA A CA 1
ATOM 4048 C C . ALA A 1 521 ? 24.087 2.344 -62.104 1.00 94.81 521 ALA A C 1
ATOM 4050 O O . ALA A 1 521 ? 23.710 2.982 -61.124 1.00 94.81 521 ALA A O 1
ATOM 4051 N N . GLU A 1 522 ? 23.257 2.084 -63.123 1.00 97.25 522 GLU A N 1
ATOM 4052 C CA . GLU A 1 522 ? 21.845 2.503 -63.143 1.00 97.25 522 GLU A CA 1
ATOM 4053 C C . GLU A 1 522 ? 21.029 1.849 -62.017 1.00 97.25 522 GLU A C 1
ATOM 4055 O O . GLU A 1 522 ? 20.189 2.507 -61.401 1.00 97.25 522 GLU A O 1
ATOM 4060 N N . ALA A 1 523 ? 21.270 0.567 -61.721 1.00 96.19 523 ALA A N 1
ATOM 4061 C CA . ALA A 1 523 ? 20.618 -0.120 -60.607 1.00 96.19 523 ALA A CA 1
ATOM 4062 C C . ALA A 1 523 ? 21.030 0.470 -59.245 1.00 96.19 523 ALA A C 1
ATOM 4064 O O . ALA A 1 523 ? 20.159 0.733 -58.417 1.00 96.19 523 ALA A O 1
ATOM 4065 N N . ALA A 1 524 ? 22.324 0.745 -59.047 1.00 95.88 524 ALA A N 1
ATOM 4066 C CA . ALA A 1 524 ? 22.835 1.379 -57.830 1.00 95.88 524 ALA A CA 1
ATOM 4067 C C . ALA A 1 524 ? 22.251 2.789 -57.626 1.00 95.88 524 ALA A C 1
ATOM 4069 O O . ALA A 1 524 ? 21.837 3.137 -56.521 1.00 95.88 524 ALA A O 1
ATOM 4070 N N . LEU A 1 525 ? 22.133 3.586 -58.696 1.00 97.06 525 LEU A N 1
ATOM 4071 C CA . LEU A 1 525 ? 21.485 4.896 -58.624 1.00 97.06 525 LEU A CA 1
ATOM 4072 C C . LEU A 1 525 ? 20.013 4.781 -58.191 1.00 97.06 525 LEU A C 1
ATOM 4074 O O . LEU A 1 525 ? 19.580 5.544 -57.332 1.00 97.06 525 LEU A O 1
ATOM 4078 N N . ARG A 1 526 ? 19.252 3.812 -58.725 1.00 97.31 526 ARG A N 1
ATOM 4079 C CA . ARG A 1 526 ? 17.844 3.591 -58.332 1.00 97.31 526 ARG A CA 1
ATOM 4080 C C . ARG A 1 526 ? 17.691 3.209 -56.860 1.00 97.31 526 ARG A C 1
ATOM 4082 O O . ARG A 1 526 ? 16.753 3.674 -56.218 1.00 97.31 526 ARG A O 1
ATOM 4089 N N . GLU A 1 527 ? 18.586 2.378 -56.333 1.00 96.56 527 GLU A N 1
ATOM 4090 C CA . GLU A 1 527 ? 18.598 2.006 -54.913 1.00 96.56 527 GLU A CA 1
ATOM 4091 C C . GLU A 1 527 ? 18.835 3.236 -54.026 1.00 96.56 527 GLU A C 1
ATOM 4093 O O . GLU A 1 527 ? 18.058 3.511 -53.113 1.00 96.56 527 GLU A O 1
ATOM 4098 N N . VAL A 1 528 ? 19.830 4.060 -54.367 1.00 96.62 528 VAL A N 1
ATOM 4099 C CA . VAL A 1 528 ? 20.125 5.296 -53.628 1.00 96.62 528 VAL A CA 1
ATOM 4100 C C . VAL A 1 528 ? 18.996 6.334 -53.748 1.00 96.62 528 VAL A C 1
ATOM 4102 O O . VAL A 1 528 ? 18.726 7.082 -52.805 1.00 96.62 528 VAL A O 1
ATOM 4105 N N . GLU A 1 529 ? 18.294 6.393 -54.881 1.00 96.62 529 GLU A N 1
ATOM 4106 C CA . GLU A 1 529 ? 17.104 7.240 -55.032 1.00 96.62 529 GLU A CA 1
ATOM 4107 C C . GLU A 1 529 ? 15.928 6.769 -54.163 1.00 96.62 529 GLU A C 1
ATOM 4109 O O . GLU A 1 529 ? 15.207 7.610 -53.615 1.00 96.62 529 GLU A O 1
ATOM 4114 N N . ALA A 1 530 ? 15.761 5.455 -53.975 1.00 95.38 530 ALA A N 1
ATOM 4115 C CA . ALA A 1 530 ? 14.777 4.898 -53.048 1.00 95.38 530 ALA A CA 1
ATOM 4116 C C . ALA A 1 530 ? 15.123 5.227 -51.583 1.00 95.38 530 ALA A C 1
ATOM 4118 O O . ALA A 1 530 ? 14.246 5.680 -50.840 1.00 95.38 530 ALA A O 1
ATOM 4119 N N . ASP A 1 531 ? 16.397 5.107 -51.195 1.00 93.62 531 ASP A N 1
ATOM 4120 C CA . ASP A 1 531 ? 16.905 5.528 -49.881 1.00 93.62 531 ASP A CA 1
ATOM 4121 C C . ASP A 1 531 ? 16.629 7.014 -49.614 1.00 93.62 531 ASP A C 1
ATOM 4123 O O . ASP A 1 531 ? 16.131 7.388 -48.549 1.00 93.62 531 ASP A O 1
ATOM 4127 N N . LEU A 1 532 ? 16.902 7.884 -50.595 1.00 96.25 532 LEU A N 1
ATOM 4128 C CA . LEU A 1 532 ? 16.636 9.319 -50.481 1.00 96.25 532 LEU A CA 1
ATOM 4129 C C . LEU A 1 532 ? 15.136 9.614 -50.317 1.00 96.25 532 LEU A C 1
ATOM 4131 O O . LEU A 1 532 ? 14.763 10.514 -49.559 1.00 96.25 532 LEU A O 1
ATOM 4135 N N . ALA A 1 533 ? 14.265 8.875 -51.009 1.00 93.75 533 ALA A N 1
ATOM 4136 C CA . ALA A 1 533 ? 12.819 9.009 -50.854 1.00 93.75 533 ALA A CA 1
ATOM 4137 C C . ALA A 1 533 ? 12.347 8.572 -49.454 1.00 93.75 533 ALA A C 1
ATOM 4139 O O . ALA A 1 533 ? 11.517 9.256 -48.847 1.00 93.75 533 ALA A O 1
ATOM 4140 N N . ALA A 1 534 ? 12.902 7.483 -48.913 1.00 93.25 534 ALA A N 1
ATOM 4141 C CA . ALA A 1 534 ? 12.619 7.023 -47.554 1.00 93.25 534 ALA A CA 1
ATOM 4142 C C . ALA A 1 534 ? 13.104 8.028 -46.493 1.00 93.25 534 ALA A C 1
ATOM 4144 O O . ALA A 1 534 ? 12.342 8.371 -45.586 1.00 93.25 534 ALA A O 1
ATOM 4145 N N . ALA A 1 535 ? 14.315 8.570 -46.655 1.00 93.50 535 ALA A N 1
ATOM 4146 C CA . ALA A 1 535 ? 14.881 9.590 -45.775 1.00 93.50 535 ALA A CA 1
ATOM 4147 C C . ALA A 1 535 ? 14.017 10.864 -45.737 1.00 93.50 535 ALA A C 1
ATOM 4149 O O . ALA A 1 535 ? 13.667 11.348 -44.663 1.00 93.50 535 ALA A O 1
ATOM 4150 N N . ARG A 1 536 ? 13.570 11.362 -46.900 1.00 95.56 536 ARG A N 1
ATOM 4151 C CA . ARG A 1 536 ? 12.659 12.522 -46.980 1.00 95.56 536 ARG A CA 1
ATOM 4152 C C . ARG A 1 536 ? 11.311 12.267 -46.309 1.00 95.56 536 ARG A C 1
ATOM 4154 O O . ARG A 1 536 ? 10.720 13.178 -45.737 1.00 95.56 536 ARG A O 1
ATOM 4161 N N . LYS A 1 537 ? 10.804 11.033 -46.373 1.00 94.00 537 LYS A N 1
ATOM 4162 C CA . LYS A 1 537 ? 9.564 10.655 -45.684 1.00 94.00 537 LYS A CA 1
ATOM 4163 C C . LYS A 1 537 ? 9.736 10.687 -44.162 1.00 94.00 537 LYS A C 1
ATOM 4165 O O . LYS A 1 537 ? 8.798 11.073 -43.470 1.00 94.00 537 LYS A O 1
ATOM 4170 N N . GLN A 1 538 ? 10.899 10.284 -43.648 1.00 91.69 538 GLN A N 1
ATOM 4171 C CA . GLN A 1 538 ? 11.221 10.389 -42.221 1.00 91.69 538 GLN A CA 1
ATOM 4172 C C . GLN A 1 538 ? 11.380 11.849 -41.780 1.00 91.69 538 GLN A C 1
ATOM 4174 O O . GLN A 1 538 ? 10.759 12.241 -40.799 1.00 91.69 538 GLN A O 1
ATOM 4179 N N . GLU A 1 539 ? 12.110 12.666 -42.545 1.00 95.12 539 GLU A N 1
ATOM 4180 C CA . GLU A 1 539 ? 12.243 14.114 -42.311 1.00 95.12 539 GLU A CA 1
ATOM 4181 C C . GLU A 1 539 ? 10.874 14.803 -42.239 1.00 95.12 539 GLU A C 1
ATOM 4183 O O . GLU A 1 539 ? 10.576 15.503 -41.272 1.00 95.12 539 GLU A O 1
ATOM 4188 N N . TRP A 1 540 ? 9.996 14.534 -43.210 1.00 93.81 540 TRP A N 1
ATOM 4189 C CA . TRP A 1 540 ? 8.644 15.090 -43.221 1.00 93.81 540 TRP A CA 1
ATOM 4190 C C . TRP A 1 540 ? 7.815 14.667 -41.999 1.00 93.81 540 TRP A C 1
ATOM 4192 O O . TRP A 1 540 ? 7.071 15.483 -41.457 1.00 93.81 540 TRP A O 1
ATOM 4202 N N . ARG A 1 541 ? 7.944 13.414 -41.537 1.00 92.12 541 ARG A N 1
ATOM 4203 C CA . ARG A 1 541 ? 7.259 12.936 -40.322 1.00 92.12 541 ARG A CA 1
ATOM 4204 C C . ARG A 1 541 ? 7.747 13.671 -39.077 1.00 92.12 541 ARG A C 1
ATOM 4206 O O . ARG A 1 541 ? 6.914 14.194 -38.346 1.00 92.12 541 ARG A O 1
ATOM 4213 N N . ALA A 1 542 ? 9.062 13.773 -38.889 1.00 89.81 542 ALA A N 1
ATOM 4214 C CA . ALA A 1 542 ? 9.647 14.485 -37.754 1.00 89.81 542 ALA A CA 1
ATOM 4215 C C . ALA A 1 542 ? 9.216 15.965 -37.731 1.00 89.81 542 ALA A C 1
ATOM 4217 O O . ALA A 1 542 ? 8.804 16.484 -36.694 1.00 89.81 542 ALA A O 1
ATOM 4218 N N . GLN A 1 543 ? 9.209 16.632 -38.892 1.00 92.56 543 GLN A N 1
ATOM 4219 C CA . GLN A 1 543 ? 8.731 18.014 -39.025 1.00 92.56 543 GLN A CA 1
ATOM 4220 C C . GLN A 1 543 ? 7.226 18.156 -38.743 1.00 92.56 543 GLN A C 1
ATOM 4222 O O . GLN A 1 543 ? 6.807 19.109 -38.086 1.00 92.56 543 GLN A O 1
ATOM 4227 N N . ALA A 1 544 ? 6.399 17.217 -39.211 1.00 89.81 544 ALA A N 1
ATOM 4228 C CA . ALA A 1 544 ? 4.961 17.232 -38.952 1.00 89.81 544 ALA A CA 1
ATOM 4229 C C . ALA A 1 544 ? 4.643 17.014 -37.463 1.00 89.81 544 ALA A C 1
ATOM 4231 O O . ALA A 1 544 ? 3.776 17.695 -36.913 1.00 89.81 544 ALA A O 1
ATOM 4232 N N . GLU A 1 545 ? 5.356 16.104 -36.797 1.00 88.62 545 GLU A N 1
ATOM 4233 C CA . GLU A 1 545 ? 5.207 15.857 -35.361 1.00 88.62 545 GLU A CA 1
ATOM 4234 C C . GLU A 1 545 ? 5.654 17.054 -34.519 1.00 88.62 545 GLU A C 1
ATOM 4236 O O . GLU A 1 545 ? 4.952 17.436 -33.581 1.00 88.62 545 GLU A O 1
ATOM 4241 N N . HIS A 1 546 ? 6.757 17.706 -34.894 1.00 91.25 546 HIS A N 1
ATOM 4242 C CA . HIS A 1 546 ? 7.197 18.960 -34.279 1.00 91.25 546 HIS A CA 1
ATOM 4243 C C . HIS A 1 546 ? 6.173 20.082 -34.453 1.00 91.25 546 HIS A C 1
ATOM 4245 O O . HIS A 1 546 ? 5.821 20.744 -33.478 1.00 91.25 546 HIS A O 1
ATOM 4251 N N . HIS A 1 547 ? 5.604 20.239 -35.650 1.00 89.31 547 HIS A N 1
ATOM 4252 C CA . HIS A 1 547 ? 4.570 21.242 -35.900 1.00 89.31 547 HIS A CA 1
ATOM 4253 C C . HIS A 1 547 ? 3.298 20.999 -35.071 1.00 89.31 547 HIS A C 1
ATOM 4255 O O . HIS A 1 547 ? 2.727 21.941 -34.520 1.00 89.31 547 HIS A O 1
ATOM 4261 N N . LEU A 1 548 ? 2.866 19.739 -34.934 1.00 86.50 548 LEU A N 1
ATOM 4262 C CA . LEU A 1 548 ? 1.736 19.375 -34.072 1.00 86.50 548 LEU A CA 1
ATOM 4263 C C . LEU A 1 548 ? 2.037 19.661 -32.595 1.00 86.50 548 LEU A C 1
ATOM 4265 O O . LEU A 1 548 ? 1.187 20.218 -31.897 1.00 86.50 548 LEU A O 1
ATOM 4269 N N . ALA A 1 549 ? 3.254 19.350 -32.138 1.00 84.06 549 ALA A N 1
ATOM 4270 C CA . ALA A 1 549 ? 3.695 19.644 -30.779 1.00 84.06 549 ALA A CA 1
ATOM 4271 C C . ALA A 1 549 ? 3.718 21.157 -30.490 1.00 84.06 549 ALA A C 1
ATOM 4273 O O . ALA A 1 549 ? 3.245 21.578 -29.436 1.00 84.06 549 ALA A O 1
ATOM 4274 N N . GLN A 1 550 ? 4.170 21.988 -31.438 1.00 85.44 550 GLN A N 1
ATOM 4275 C CA . GLN A 1 550 ? 4.143 23.454 -31.315 1.00 85.44 550 GLN A CA 1
ATOM 4276 C C . GLN A 1 550 ? 2.725 24.029 -31.204 1.00 85.44 550 GLN A C 1
ATOM 4278 O O . GLN A 1 550 ? 2.521 25.054 -30.557 1.00 85.44 550 GLN A O 1
ATOM 4283 N N . GLN A 1 551 ? 1.734 23.373 -31.811 1.00 87.38 551 GLN A N 1
ATOM 4284 C CA . GLN A 1 551 ? 0.328 23.777 -31.722 1.00 87.38 551 GLN A CA 1
ATOM 4285 C C . GLN A 1 551 ? -0.372 23.270 -30.452 1.00 87.38 551 GLN A C 1
ATOM 4287 O O . GLN A 1 551 ? -1.564 23.518 -30.275 1.00 87.38 551 GLN A O 1
ATOM 4292 N N . GLY A 1 552 ? 0.332 22.539 -29.578 1.00 81.44 552 GLY A N 1
ATOM 4293 C CA . GLY A 1 552 ? -0.266 21.891 -28.409 1.00 81.44 552 GLY A CA 1
ATOM 4294 C C . GLY A 1 552 ? -1.277 20.799 -28.776 1.00 81.44 552 GLY A C 1
ATOM 4295 O O . GLY A 1 552 ? -2.084 20.399 -27.937 1.00 81.44 552 GLY A O 1
ATOM 4296 N N . LEU A 1 553 ? -1.263 20.324 -30.026 1.00 78.38 553 LEU A N 1
ATOM 4297 C CA . LEU A 1 553 ? -2.153 19.267 -30.480 1.00 78.38 553 LEU A CA 1
ATOM 4298 C C . LEU A 1 553 ? -1.521 17.907 -30.165 1.00 78.38 553 LEU A C 1
ATOM 4300 O O . LEU A 1 553 ? -0.335 17.697 -30.436 1.00 78.38 553 LEU A O 1
ATOM 4304 N N . PRO A 1 554 ? -2.290 16.947 -29.622 1.00 67.38 554 PRO A N 1
ATOM 4305 C CA . PRO A 1 554 ? -1.800 15.586 -29.491 1.00 67.38 554 PRO A CA 1
ATOM 4306 C C . PRO A 1 554 ? -1.459 15.060 -30.887 1.00 67.38 554 PRO A C 1
ATOM 4308 O O . PRO A 1 554 ? -2.231 15.246 -31.833 1.00 67.38 554 PRO A O 1
ATOM 4311 N N . ALA A 1 555 ? -0.299 14.413 -31.019 1.00 60.38 555 ALA A N 1
ATOM 4312 C CA . ALA A 1 555 ? 0.109 13.786 -32.268 1.00 60.38 555 ALA A CA 1
ATOM 4313 C C . ALA A 1 555 ? -0.985 12.802 -32.701 1.00 60.38 555 ALA A C 1
ATOM 4315 O O . ALA A 1 555 ? -1.174 11.753 -32.086 1.00 60.38 555 ALA A O 1
ATOM 4316 N N . ARG A 1 556 ? -1.748 13.160 -33.737 1.00 57.00 556 ARG A N 1
ATOM 4317 C CA . ARG A 1 556 ? -2.658 12.213 -34.373 1.00 57.00 556 ARG A CA 1
ATOM 4318 C C . ARG A 1 556 ? -1.785 11.168 -35.041 1.00 57.00 556 ARG A C 1
ATOM 4320 O O . ARG A 1 556 ? -0.939 11.514 -35.861 1.00 57.00 556 ARG A O 1
ATOM 4327 N N . THR A 1 557 ? -2.005 9.906 -34.704 1.00 45.88 557 THR A N 1
ATOM 4328 C CA . THR A 1 557 ? -1.446 8.748 -35.400 1.00 45.88 557 THR A CA 1
ATOM 4329 C C . THR A 1 557 ? -1.929 8.755 -36.853 1.00 45.88 557 THR A C 1
ATOM 4331 O O . THR A 1 557 ? -2.891 8.099 -37.235 1.00 45.88 557 THR A O 1
ATOM 4334 N N . ALA A 1 558 ? -1.275 9.548 -37.699 1.00 45.28 558 ALA A N 1
ATOM 4335 C CA . ALA A 1 558 ? -1.544 9.639 -39.126 1.00 45.28 558 ALA A CA 1
ATOM 4336 C C . ALA A 1 558 ? -0.916 8.431 -39.842 1.00 45.28 558 ALA A C 1
ATOM 4338 O O . ALA A 1 558 ? 0.034 8.575 -40.611 1.00 45.28 558 ALA A O 1
ATOM 4339 N N . ALA A 1 559 ? -1.397 7.221 -39.534 1.00 43.75 559 ALA A N 1
ATOM 4340 C CA . ALA A 1 559 ? -0.966 5.993 -40.202 1.00 43.75 559 ALA A CA 1
ATOM 4341 C C . ALA A 1 559 ? -1.940 4.797 -40.111 1.00 43.75 559 ALA A C 1
ATOM 4343 O O . ALA A 1 559 ? -1.520 3.692 -40.441 1.00 43.75 559 ALA A O 1
ATOM 4344 N N . SER A 1 560 ? -3.214 4.960 -39.733 1.00 38.75 560 SER A N 1
ATOM 4345 C CA . SER A 1 560 ? -4.228 3.917 -39.972 1.00 38.75 560 SER A CA 1
ATOM 4346 C C . SER A 1 560 ? -5.134 4.323 -41.133 1.00 38.75 560 SER A C 1
ATOM 4348 O O . SER A 1 560 ? -6.119 5.044 -40.994 1.00 38.75 560 SER A O 1
ATOM 4350 N N . GLY A 1 561 ? -4.762 3.876 -42.330 1.00 39.88 561 GLY A N 1
ATOM 4351 C CA . GLY A 1 561 ? -5.721 3.730 -43.412 1.00 39.88 561 GLY A CA 1
ATOM 4352 C C . GLY A 1 561 ? -6.532 2.471 -43.151 1.00 39.88 561 GLY A C 1
ATOM 4353 O O . GLY A 1 561 ? -6.160 1.423 -43.656 1.00 39.88 561 GLY A O 1
ATOM 4354 N N . ASP A 1 562 ? -7.594 2.576 -42.358 1.00 33.09 562 ASP A N 1
ATOM 4355 C CA . ASP A 1 562 ? -8.656 1.574 -42.340 1.00 33.09 562 ASP A CA 1
ATOM 4356 C C . ASP A 1 562 ? -10.000 2.257 -42.079 1.00 33.09 562 ASP A C 1
ATOM 4358 O O . ASP A 1 562 ? -10.139 3.095 -41.185 1.00 33.09 562 ASP A O 1
ATOM 4362 N N . LYS A 1 563 ? -10.968 1.957 -42.944 1.00 42.41 563 LYS A N 1
ATOM 4363 C CA . LYS A 1 563 ? -12.355 2.409 -42.847 1.00 42.41 563 LYS A CA 1
ATOM 4364 C C . LYS A 1 563 ? -13.159 1.229 -42.315 1.00 42.41 563 LYS A C 1
ATOM 4366 O O . LYS A 1 563 ? -13.309 0.267 -43.051 1.00 42.41 563 LYS A O 1
ATOM 4371 N N . ASP A 1 564 ? -13.623 1.303 -41.068 1.00 35.38 564 ASP A N 1
ATOM 4372 C CA . ASP A 1 564 ? -15.029 1.082 -40.691 1.00 35.38 564 ASP A CA 1
ATOM 4373 C C . ASP A 1 564 ? -15.224 0.973 -39.163 1.00 35.38 564 ASP A C 1
ATOM 4375 O O . ASP A 1 564 ? -14.714 0.082 -38.494 1.00 35.38 564 ASP A O 1
ATOM 4379 N N . THR A 1 565 ? -16.095 1.859 -38.668 1.00 35.16 565 THR A N 1
ATOM 4380 C CA . THR A 1 565 ? -16.899 1.821 -37.425 1.00 35.16 565 THR A CA 1
ATOM 4381 C C . THR A 1 565 ? -16.259 1.907 -36.024 1.00 35.16 565 THR A C 1
ATOM 4383 O O . THR A 1 565 ? -15.083 1.614 -35.839 1.00 35.16 565 THR A O 1
ATOM 4386 N N . PRO A 1 566 ? -17.041 2.408 -35.033 1.00 50.19 566 PRO A N 1
ATOM 4387 C CA . PRO A 1 566 ? -16.525 3.056 -33.834 1.00 50.19 566 PRO A CA 1
ATOM 4388 C C . PRO A 1 566 ? -16.780 2.242 -32.562 1.00 50.19 566 PRO A C 1
ATOM 4390 O O . PRO A 1 566 ? -17.922 1.877 -32.299 1.00 50.19 566 PRO A O 1
ATOM 4393 N N . ASN A 1 567 ? -15.761 2.078 -31.724 1.00 37.88 567 ASN A N 1
ATOM 4394 C CA . ASN A 1 567 ? -15.878 2.217 -30.274 1.00 37.88 567 ASN A CA 1
ATOM 4395 C C . ASN A 1 567 ? -14.478 2.249 -29.635 1.00 37.88 567 ASN A C 1
ATOM 4397 O O . ASN A 1 567 ? -13.494 1.889 -30.275 1.00 37.88 567 ASN A O 1
ATOM 4401 N N . ASP A 1 568 ? -14.460 2.654 -28.368 1.00 31.56 568 ASP A N 1
ATOM 4402 C CA . ASP A 1 568 ? -13.456 2.358 -27.341 1.00 31.56 568 ASP A CA 1
ATOM 4403 C C . ASP A 1 568 ? -12.538 3.529 -26.975 1.00 31.56 568 ASP A C 1
ATOM 4405 O O . ASP A 1 568 ? -11.581 3.897 -27.660 1.00 31.56 568 ASP A O 1
ATOM 4409 N N . GLY A 1 569 ? -12.866 4.124 -25.824 1.00 41.44 569 GLY A N 1
ATOM 4410 C CA . GLY A 1 569 ? -12.004 5.053 -25.116 1.00 41.44 569 GLY A CA 1
ATOM 4411 C C . GLY A 1 569 ? -10.661 4.399 -24.809 1.00 41.44 569 GLY A C 1
ATOM 4412 O O . GLY A 1 569 ? -10.596 3.370 -24.144 1.00 41.44 569 GLY A O 1
ATOM 4413 N N . GLN A 1 570 ? -9.587 5.021 -25.287 1.00 33.50 570 GLN A N 1
ATOM 4414 C CA . GLN A 1 570 ? -8.224 4.649 -24.932 1.00 33.50 570 GLN A CA 1
ATOM 4415 C C . GLN A 1 570 ? -7.646 5.633 -23.906 1.00 33.50 570 GLN A C 1
ATOM 4417 O O . GLN A 1 570 ? -7.884 6.841 -24.029 1.00 33.50 570 GLN A O 1
ATOM 4422 N N . PRO A 1 571 ? -6.873 5.155 -22.913 1.00 39.69 571 PRO A N 1
ATOM 4423 C CA . PRO A 1 571 ? -6.183 6.019 -21.966 1.00 39.69 571 PRO A CA 1
ATOM 4424 C C . PRO A 1 571 ? -4.964 6.689 -22.625 1.00 39.69 571 PRO A C 1
ATOM 4426 O O . PRO A 1 571 ? -4.328 6.132 -23.521 1.00 39.69 571 PRO A O 1
ATOM 4429 N N . GLY A 1 572 ? -4.656 7.916 -22.197 1.00 42.69 572 GLY A N 1
ATOM 4430 C CA . GLY A 1 572 ? -3.538 8.717 -22.711 1.00 42.69 572 GLY A CA 1
ATOM 4431 C C . GLY A 1 572 ? -2.151 8.259 -22.214 1.00 42.69 572 GLY A C 1
ATOM 4432 O O . GLY A 1 572 ? -2.055 7.420 -21.321 1.00 42.69 572 GLY A O 1
ATOM 4433 N N . PRO A 1 573 ? -1.054 8.810 -22.770 1.00 42.94 573 PRO A N 1
ATOM 4434 C CA . PRO A 1 573 ? 0.310 8.393 -22.436 1.00 42.94 573 PRO A CA 1
ATOM 4435 C C . PRO A 1 573 ? 0.823 8.985 -21.103 1.00 42.94 573 PRO A C 1
ATOM 4437 O O . PRO A 1 573 ? 1.178 10.160 -21.046 1.00 42.94 573 PRO A O 1
ATOM 4440 N N . VAL A 1 574 ? 0.918 8.163 -20.052 1.00 44.75 574 VAL A N 1
ATOM 4441 C CA . VAL A 1 574 ? 2.191 7.535 -19.638 1.00 44.75 574 VAL A CA 1
ATOM 4442 C C . VAL A 1 574 ? 3.321 8.440 -19.091 1.00 44.75 574 VAL A C 1
ATOM 4444 O O . VAL A 1 574 ? 4.242 8.739 -19.853 1.00 44.75 574 VAL A O 1
ATOM 4447 N N . SER A 1 575 ? 3.327 8.885 -17.833 1.00 44.31 575 SER A N 1
ATOM 4448 C CA . SER A 1 575 ? 4.356 9.762 -17.245 1.00 44.31 575 SER A CA 1
ATOM 4449 C C . SER A 1 575 ? 5.718 9.131 -16.863 1.00 44.31 575 SER A C 1
ATOM 4451 O O . SER A 1 575 ? 5.715 8.026 -16.363 1.00 44.31 575 SER A O 1
ATOM 4453 N N . PRO A 1 576 ? 6.898 9.805 -16.981 1.00 40.59 576 PRO A N 1
ATOM 4454 C CA . PRO A 1 576 ? 8.145 9.351 -16.328 1.00 40.59 576 PRO A CA 1
ATOM 4455 C C . PRO A 1 576 ? 8.121 9.139 -14.802 1.00 40.59 576 PRO A C 1
ATOM 4457 O O . PRO A 1 576 ? 8.931 8.372 -14.284 1.00 40.59 576 PRO A O 1
ATOM 4460 N N . GLU A 1 577 ? 7.212 9.794 -14.081 1.00 40.59 577 GLU A N 1
ATOM 4461 C CA . GLU A 1 577 ? 6.956 9.553 -12.655 1.00 40.59 577 GLU A CA 1
ATOM 4462 C C . GLU A 1 577 ? 5.968 8.382 -12.470 1.00 40.59 577 GLU A C 1
ATOM 4464 O O . GLU A 1 577 ? 6.164 7.554 -11.583 1.00 40.59 577 GLU A O 1
ATOM 4469 N N . GLU A 1 578 ? 5.027 8.199 -13.407 1.00 42.56 578 GLU A N 1
ATOM 4470 C CA . GLU A 1 578 ? 4.235 6.965 -13.567 1.00 42.56 578 GLU A CA 1
ATOM 4471 C C . GLU A 1 578 ? 5.098 5.762 -14.029 1.00 42.56 578 GLU A C 1
ATOM 4473 O O . GLU A 1 578 ? 4.780 4.634 -13.680 1.00 42.56 578 GLU A O 1
ATOM 4478 N N . LEU A 1 579 ? 6.240 5.973 -14.702 1.00 39.81 579 LEU A N 1
ATOM 4479 C CA . LEU A 1 579 ? 7.230 4.948 -15.095 1.00 39.81 579 LEU A CA 1
ATOM 4480 C C . LEU A 1 579 ? 8.124 4.518 -13.917 1.00 39.81 579 LEU A C 1
ATOM 4482 O O . LEU A 1 579 ? 8.529 3.360 -13.814 1.00 39.81 579 LEU A O 1
ATOM 4486 N N . ARG A 1 580 ? 8.442 5.450 -13.006 1.00 40.69 580 ARG A N 1
ATOM 4487 C CA . ARG A 1 580 ? 9.141 5.148 -11.741 1.00 40.69 580 ARG A CA 1
ATOM 4488 C C . ARG A 1 580 ? 8.204 4.503 -10.723 1.00 40.69 580 ARG A C 1
ATOM 4490 O O . ARG A 1 580 ? 8.647 3.660 -9.945 1.00 40.69 580 ARG A O 1
ATOM 4497 N N . ALA A 1 581 ? 6.917 4.830 -10.793 1.00 42.38 581 ALA A N 1
ATOM 4498 C CA . ALA A 1 581 ? 5.872 4.072 -10.136 1.00 42.38 581 ALA A CA 1
ATOM 4499 C C . ALA A 1 581 ? 5.687 2.686 -10.800 1.00 42.38 581 ALA A C 1
ATOM 4501 O O . ALA A 1 581 ? 5.638 1.720 -10.052 1.00 42.38 581 ALA A O 1
ATOM 4502 N N . GLU A 1 582 ? 5.735 2.535 -12.141 1.00 39.62 582 GLU A N 1
ATOM 4503 C CA . GLU A 1 582 ? 5.560 1.267 -12.907 1.00 39.62 582 GLU A CA 1
ATOM 4504 C C . GLU A 1 582 ? 6.441 0.099 -12.435 1.00 39.62 582 GLU A C 1
ATOM 4506 O O . GLU A 1 582 ? 5.981 -1.041 -12.432 1.00 39.62 582 GLU A O 1
ATOM 4511 N N . HIS A 1 583 ? 7.675 0.347 -11.982 1.00 39.09 583 HIS A N 1
ATOM 4512 C CA . HIS A 1 583 ? 8.535 -0.721 -11.448 1.00 39.09 583 HIS A CA 1
ATOM 4513 C C . HIS A 1 583 ? 8.172 -1.153 -10.014 1.00 39.09 583 HIS A C 1
ATOM 4515 O O . HIS A 1 583 ? 8.440 -2.289 -9.641 1.00 39.09 583 HIS A O 1
ATOM 4521 N N . GLY A 1 584 ? 7.529 -0.288 -9.221 1.00 38.78 584 GLY A N 1
ATOM 4522 C CA . GLY A 1 584 ? 6.857 -0.671 -7.968 1.00 38.78 584 GLY A CA 1
ATOM 4523 C C . GLY A 1 584 ? 5.398 -1.128 -8.167 1.00 38.78 584 GLY A C 1
ATOM 4524 O O . GLY A 1 584 ? 4.813 -1.734 -7.272 1.00 38.78 584 GLY A O 1
ATOM 4525 N N . ILE A 1 585 ? 4.835 -0.864 -9.353 1.00 40.16 585 ILE A N 1
ATOM 4526 C CA . ILE A 1 585 ? 3.446 -1.074 -9.809 1.00 40.16 585 ILE A CA 1
ATOM 4527 C C . ILE A 1 585 ? 3.275 -2.362 -10.633 1.00 40.16 585 ILE A C 1
ATOM 4529 O O . ILE A 1 585 ? 2.182 -2.648 -11.109 1.00 40.16 585 ILE A O 1
ATOM 4533 N N . MET A 1 586 ? 4.252 -3.276 -10.679 1.00 41.75 586 MET A N 1
ATOM 4534 C CA . MET A 1 586 ? 3.893 -4.679 -10.979 1.00 41.75 586 MET A CA 1
ATOM 4535 C C . MET A 1 586 ? 2.913 -5.274 -9.938 1.00 41.75 586 MET A C 1
ATOM 4537 O O . MET A 1 586 ? 2.372 -6.358 -10.152 1.00 41.75 586 MET A O 1
ATOM 4541 N N . ARG A 1 587 ? 2.611 -4.526 -8.861 1.00 44.97 587 ARG A N 1
ATOM 4542 C CA . ARG A 1 587 ? 1.540 -4.779 -7.889 1.00 44.97 587 ARG A CA 1
ATOM 4543 C C . ARG A 1 587 ? 0.156 -4.164 -8.209 1.00 44.97 587 ARG A C 1
ATOM 4545 O O . ARG A 1 587 ? -0.751 -4.456 -7.444 1.00 44.97 587 ARG A O 1
ATOM 4552 N N . SER A 1 588 ? -0.063 -3.357 -9.259 1.00 66.62 588 SER A N 1
ATOM 4553 C CA . SER A 1 588 ? -1.384 -2.724 -9.518 1.00 66.62 588 SER A CA 1
ATOM 4554 C C . SER A 1 588 ? -1.816 -2.749 -10.989 1.00 66.62 588 SER A C 1
ATOM 4556 O O . SER A 1 588 ? -0.961 -2.652 -11.866 1.00 66.62 588 SER A O 1
ATOM 4558 N N . GLU A 1 589 ? -3.131 -2.884 -11.229 1.00 62.84 589 GLU A N 1
ATOM 4559 C CA . GLU A 1 589 ? -3.912 -2.923 -12.491 1.00 62.84 589 GLU A CA 1
ATOM 4560 C C . GLU A 1 589 ? -3.353 -3.783 -13.638 1.00 62.84 589 GLU A C 1
ATOM 4562 O O . GLU A 1 589 ? -4.013 -4.688 -14.136 1.00 62.84 589 GLU A O 1
ATOM 4567 N N . ARG A 1 590 ? -2.115 -3.553 -14.074 1.00 69.75 590 ARG A N 1
ATOM 4568 C CA . ARG A 1 590 ? -1.435 -4.355 -15.094 1.00 69.75 590 ARG A CA 1
ATOM 4569 C C . ARG A 1 590 ? -1.032 -5.733 -14.573 1.00 69.75 590 ARG A C 1
ATOM 4571 O O . ARG A 1 590 ? -1.125 -6.705 -15.317 1.00 69.75 590 ARG A O 1
ATOM 4578 N N . GLY A 1 591 ? -0.585 -5.827 -13.319 1.00 74.25 591 GLY A N 1
ATOM 4579 C CA . GLY A 1 591 ? -0.316 -7.113 -12.666 1.00 74.25 591 GLY A CA 1
ATOM 4580 C C . GLY A 1 591 ? -1.587 -7.957 -12.533 1.00 74.25 591 GLY A C 1
ATOM 4581 O O . GLY A 1 591 ? -1.565 -9.143 -12.855 1.00 74.25 591 GLY A O 1
ATOM 4582 N N . GLU A 1 592 ? -2.693 -7.313 -12.156 1.00 78.31 592 GLU A N 1
ATOM 4583 C CA . GLU A 1 592 ? -4.037 -7.904 -12.103 1.00 78.31 592 GLU A CA 1
ATOM 4584 C C . GLU A 1 592 ? -4.501 -8.325 -13.500 1.00 78.31 592 GLU A C 1
ATOM 4586 O O . GLU A 1 592 ? -4.878 -9.473 -13.692 1.00 78.31 592 GLU A O 1
ATOM 4591 N N . TYR A 1 593 ? -4.352 -7.471 -14.518 1.00 82.75 593 TYR A N 1
ATOM 4592 C CA . TYR A 1 593 ? -4.701 -7.802 -15.903 1.00 82.75 593 TYR A CA 1
ATOM 4593 C C . TYR A 1 593 ? -3.922 -9.010 -16.441 1.00 82.75 593 TYR A C 1
ATOM 4595 O O . TYR A 1 593 ? -4.488 -9.892 -17.086 1.00 82.75 593 TYR A O 1
ATOM 4603 N N . ILE A 1 594 ? -2.611 -9.067 -16.190 1.00 79.75 594 ILE A N 1
ATOM 4604 C CA . ILE A 1 594 ? -1.770 -10.187 -16.627 1.00 79.75 594 ILE A CA 1
ATOM 4605 C C . ILE A 1 594 ? -2.127 -11.463 -15.842 1.00 79.75 594 ILE A C 1
ATOM 4607 O O . ILE A 1 594 ? -2.149 -12.547 -16.427 1.00 79.75 594 ILE A O 1
ATOM 4611 N N . GLY A 1 595 ? -2.443 -11.343 -14.549 1.00 81.94 595 GLY A N 1
ATOM 4612 C CA . GLY A 1 595 ? -3.008 -12.434 -13.755 1.00 81.94 595 GLY A CA 1
ATOM 4613 C C . GLY A 1 595 ? -4.317 -12.942 -14.361 1.00 81.94 595 GLY A C 1
ATOM 4614 O O . GLY A 1 595 ? -4.443 -14.134 -14.641 1.00 81.94 595 GLY A O 1
ATOM 4615 N N . GLN A 1 596 ? -5.265 -12.046 -14.635 1.00 87.62 596 GLN A N 1
ATOM 4616 C CA . GLN A 1 596 ? -6.564 -12.361 -15.233 1.00 87.62 596 GLN A CA 1
ATOM 4617 C C . GLN A 1 596 ? -6.403 -13.053 -16.588 1.00 87.62 596 GLN A C 1
ATOM 4619 O O . GLN A 1 596 ? -7.095 -14.022 -16.899 1.00 87.62 596 GLN A O 1
ATOM 4624 N N . PHE A 1 597 ? -5.442 -12.596 -17.393 1.00 86.31 597 PHE A N 1
ATOM 4625 C CA . PHE A 1 597 ? -5.090 -13.242 -18.650 1.00 86.31 597 PHE A CA 1
ATOM 4626 C C . PHE A 1 597 ? -4.576 -14.672 -18.433 1.00 86.31 597 PHE A C 1
ATOM 4628 O O . PHE A 1 597 ? -4.998 -15.583 -19.142 1.00 86.31 597 PHE A O 1
ATOM 4635 N N . ALA A 1 598 ? -3.709 -14.893 -17.439 1.00 84.88 598 ALA A N 1
ATOM 4636 C CA . ALA A 1 598 ? -3.215 -16.224 -17.089 1.00 84.88 598 ALA A CA 1
ATOM 4637 C C . ALA A 1 598 ? -4.341 -17.167 -16.637 1.00 84.88 598 ALA A C 1
ATOM 4639 O O . ALA A 1 598 ? -4.390 -18.311 -17.086 1.00 84.88 598 ALA A O 1
ATOM 4640 N N . MET A 1 599 ? -5.268 -16.674 -15.817 1.00 93.12 599 MET A N 1
ATOM 4641 C CA . MET A 1 599 ? -6.458 -17.413 -15.402 1.00 93.12 599 MET A CA 1
ATOM 4642 C C . MET A 1 599 ? -7.340 -17.791 -16.601 1.00 93.12 599 MET A C 1
ATOM 4644 O O . MET A 1 599 ? -7.680 -18.960 -16.776 1.00 93.12 599 MET A O 1
ATOM 4648 N N . ASN A 1 600 ? -7.671 -16.831 -17.468 1.00 89.81 600 ASN A N 1
ATOM 4649 C CA . ASN A 1 600 ? -8.498 -17.086 -18.651 1.00 89.81 600 ASN A CA 1
ATOM 4650 C C . ASN A 1 600 ? -7.831 -18.072 -19.620 1.00 89.81 600 ASN A C 1
ATOM 4652 O O . ASN A 1 600 ? -8.499 -18.948 -20.170 1.00 89.81 600 ASN A O 1
ATOM 4656 N N . HIS A 1 601 ? -6.512 -17.966 -19.802 1.00 90.00 601 HIS A N 1
ATOM 4657 C CA . HIS A 1 601 ? -5.735 -18.912 -20.599 1.00 90.00 601 HIS A CA 1
ATOM 4658 C C . HIS A 1 601 ? -5.809 -20.326 -20.007 1.00 90.00 601 HIS A C 1
ATOM 4660 O O . HIS A 1 601 ? -6.065 -21.283 -20.737 1.00 90.00 601 HIS A O 1
ATOM 4666 N N . ARG A 1 602 ? -5.692 -20.463 -18.679 1.00 92.25 602 ARG A N 1
ATOM 4667 C CA . ARG A 1 602 ? -5.846 -21.754 -18.002 1.00 92.25 602 ARG A CA 1
ATOM 4668 C C . ARG A 1 602 ? -7.233 -22.361 -18.206 1.00 92.25 602 ARG A C 1
ATOM 4670 O O . ARG A 1 602 ? -7.347 -23.537 -18.547 1.00 92.25 602 ARG A O 1
ATOM 4677 N N . VAL A 1 603 ? -8.292 -21.579 -18.016 1.00 92.25 603 VAL A N 1
ATOM 4678 C CA . VAL A 1 603 ? -9.664 -22.074 -18.200 1.00 92.25 603 VAL A CA 1
ATOM 4679 C C . VAL A 1 603 ? -9.916 -22.477 -19.654 1.00 92.25 603 VAL A C 1
ATOM 4681 O O . VAL A 1 603 ? -10.563 -23.495 -19.900 1.00 92.25 603 VAL A O 1
ATOM 4684 N N . ALA A 1 604 ? -9.358 -21.746 -20.622 1.00 91.31 604 ALA A N 1
ATOM 4685 C CA . ALA A 1 604 ? -9.418 -22.129 -22.030 1.00 91.31 604 ALA A CA 1
ATOM 4686 C C . ALA A 1 604 ? -8.741 -23.488 -22.288 1.00 91.31 604 ALA A C 1
ATOM 4688 O O . ALA A 1 604 ? -9.330 -24.336 -22.961 1.00 91.31 604 ALA A O 1
ATOM 4689 N N . ASP A 1 605 ? -7.565 -23.736 -21.702 1.00 91.44 605 ASP A N 1
ATOM 4690 C CA . ASP A 1 605 ? -6.866 -25.024 -21.810 1.00 91.44 605 ASP A CA 1
ATOM 4691 C C . ASP A 1 605 ? -7.642 -26.175 -21.161 1.00 91.44 605 ASP A C 1
ATOM 4693 O O . ASP A 1 605 ? -7.665 -27.285 -21.702 1.00 91.44 605 ASP A O 1
ATOM 4697 N N . LEU A 1 606 ? -8.285 -25.930 -20.013 1.00 92.00 606 LEU A N 1
ATOM 4698 C CA . LEU A 1 606 ? -9.174 -26.905 -19.376 1.00 92.00 606 LEU A CA 1
ATOM 4699 C C . LEU A 1 606 ? -10.368 -27.210 -20.280 1.00 92.00 606 LEU A C 1
ATOM 4701 O O . LEU A 1 606 ? -10.669 -28.373 -20.528 1.00 92.00 606 LEU A O 1
ATOM 4705 N N . ASN A 1 607 ? -11.016 -26.185 -20.829 1.00 95.12 607 ASN A N 1
ATOM 4706 C CA . ASN A 1 607 ? -12.172 -26.352 -21.706 1.00 95.12 607 ASN A CA 1
ATOM 4707 C C . ASN A 1 607 ? -11.826 -27.059 -23.019 1.00 95.12 607 ASN A C 1
ATOM 4709 O O . ASN A 1 607 ? -12.630 -27.851 -23.502 1.00 95.12 607 ASN A O 1
ATOM 4713 N N . ALA A 1 608 ? -10.623 -26.859 -23.560 1.00 93.75 608 ALA A N 1
ATOM 4714 C CA . ALA A 1 608 ? -10.148 -27.581 -24.740 1.00 93.75 608 ALA A CA 1
ATOM 4715 C C . ALA A 1 608 ? -10.026 -29.103 -24.513 1.00 93.75 608 ALA A C 1
ATOM 4717 O O . ALA A 1 608 ? -10.056 -29.875 -25.472 1.00 93.75 608 ALA A O 1
ATOM 4718 N N . GLN A 1 609 ? -9.906 -29.541 -23.256 1.00 95.00 609 GLN A N 1
ATOM 4719 C CA . GLN A 1 609 ? -9.797 -30.952 -22.869 1.00 95.00 609 GLN A CA 1
ATOM 4720 C C . GLN A 1 609 ? -11.147 -31.581 -22.494 1.00 95.00 609 GLN A C 1
ATOM 4722 O O . GLN A 1 609 ? -11.206 -32.777 -22.202 1.00 95.00 609 GLN A O 1
ATOM 4727 N N . ARG A 1 610 ? -12.235 -30.801 -22.485 1.00 93.81 610 ARG A N 1
ATOM 4728 C CA . ARG A 1 610 ? -13.562 -31.245 -22.043 1.00 93.81 610 ARG A CA 1
ATOM 4729 C C . ARG A 1 610 ? -14.568 -31.243 -23.198 1.00 93.81 610 ARG A C 1
ATOM 4731 O O . ARG A 1 610 ? -14.440 -30.455 -24.134 1.00 93.81 610 ARG A O 1
ATOM 4738 N N . PRO A 1 611 ? -15.600 -32.102 -23.147 1.00 94.00 611 PRO A N 1
ATOM 4739 C CA . PRO A 1 611 ? -16.770 -31.956 -24.006 1.00 94.00 611 PRO A CA 1
ATOM 4740 C C . PRO A 1 611 ? -17.394 -30.552 -23.866 1.00 94.00 611 PRO A C 1
ATOM 4742 O O . PRO A 1 611 ? -17.412 -30.021 -22.754 1.00 94.00 611 PRO A O 1
ATOM 4745 N N . PRO A 1 612 ? -17.939 -29.946 -24.940 1.00 92.56 612 PRO A N 1
ATOM 4746 C CA . PRO A 1 612 ? -18.510 -28.596 -24.878 1.00 92.56 612 PRO A CA 1
ATOM 4747 C C . PRO A 1 612 ? -19.641 -28.420 -23.852 1.00 92.56 612 PRO A C 1
ATOM 4749 O O . PRO A 1 612 ? -19.778 -27.349 -23.273 1.00 92.56 612 PRO A O 1
ATOM 4752 N N . ASP A 1 613 ? -20.428 -29.466 -23.588 1.00 94.25 613 ASP A N 1
ATOM 4753 C CA . ASP A 1 613 ? -21.486 -29.489 -22.566 1.00 94.25 613 ASP A CA 1
ATOM 4754 C C . ASP A 1 613 ? -20.947 -29.619 -21.128 1.00 94.25 613 ASP A C 1
ATOM 4756 O O . ASP A 1 613 ? -21.712 -29.590 -20.167 1.00 94.25 613 ASP A O 1
ATOM 4760 N N . ARG A 1 614 ? -19.625 -29.757 -20.981 1.00 95.31 614 ARG A N 1
ATOM 4761 C CA . ARG A 1 614 ? -18.878 -29.835 -19.718 1.00 95.31 614 ARG A CA 1
ATOM 4762 C C . ARG A 1 614 ? -17.832 -28.729 -19.584 1.00 95.31 614 ARG A C 1
ATOM 4764 O O . ARG A 1 614 ? -16.974 -28.812 -18.707 1.00 95.31 614 ARG A O 1
ATOM 4771 N N . ALA A 1 615 ? -17.870 -27.725 -20.457 1.00 95.44 615 ALA A N 1
ATOM 4772 C CA . ALA A 1 615 ? -16.982 -26.579 -20.368 1.00 95.44 615 ALA A CA 1
ATOM 4773 C C . ALA A 1 615 ? -17.300 -25.741 -19.120 1.00 95.44 615 ALA A C 1
ATOM 4775 O O . ALA A 1 615 ? -18.459 -25.547 -18.757 1.00 95.44 615 ALA A O 1
ATOM 4776 N N . PHE A 1 616 ? -16.251 -25.235 -18.484 1.00 97.00 616 PHE A N 1
ATOM 4777 C CA . PHE A 1 616 ? -16.326 -24.226 -17.444 1.00 97.00 616 PHE A CA 1
ATOM 4778 C C . PHE A 1 616 ? -16.835 -22.904 -18.009 1.00 97.00 616 PHE A C 1
ATOM 4780 O O . PHE A 1 616 ? -16.300 -22.397 -19.000 1.00 97.00 616 PHE A O 1
ATOM 4787 N N . THR A 1 617 ? -17.823 -22.328 -17.335 1.00 96.31 617 THR A N 1
ATOM 4788 C CA . THR A 1 617 ? -18.368 -20.996 -17.606 1.00 96.31 617 THR A CA 1
ATOM 4789 C C . THR A 1 617 ? -18.118 -20.081 -16.418 1.00 96.31 617 THR A C 1
ATOM 4791 O O . THR A 1 617 ? -18.244 -20.516 -15.273 1.00 96.31 617 THR A O 1
ATOM 4794 N N . LEU A 1 618 ? -17.764 -18.821 -16.684 1.00 95.25 618 LEU A N 1
ATOM 4795 C CA . LEU A 1 618 ? -17.602 -17.806 -15.644 1.00 95.25 618 LEU A CA 1
ATOM 4796 C C . LEU A 1 618 ? -18.939 -17.585 -14.923 1.00 95.25 618 LEU A C 1
ATOM 4798 O O . LEU A 1 618 ? -19.981 -17.464 -15.563 1.00 95.25 618 LEU A O 1
ATOM 4802 N N . VAL A 1 619 ? -18.895 -17.533 -13.596 1.00 94.50 619 VAL A N 1
ATOM 4803 C CA . VAL A 1 619 ? -20.034 -17.201 -12.741 1.00 94.50 619 VAL A CA 1
ATOM 4804 C C . VAL A 1 619 ? -20.163 -15.677 -12.686 1.00 94.50 619 VAL A C 1
ATOM 4806 O O . VAL A 1 619 ? -19.527 -15.022 -11.863 1.00 94.50 619 VAL A O 1
ATOM 4809 N N . GLU A 1 620 ? -20.959 -15.105 -13.591 1.00 89.12 620 GLU A N 1
ATOM 4810 C CA . GLU A 1 620 ? -21.144 -13.648 -13.714 1.00 89.12 620 GLU A CA 1
ATOM 4811 C C . GLU A 1 620 ? -21.900 -13.032 -12.521 1.00 89.12 620 GLU A C 1
ATOM 4813 O O . GLU A 1 620 ? -21.846 -11.821 -12.311 1.00 89.12 620 GLU A O 1
ATOM 4818 N N . GLU A 1 621 ? -22.591 -13.844 -11.714 1.00 86.56 621 GLU A N 1
ATOM 4819 C CA . GLU A 1 621 ? -23.382 -13.372 -10.571 1.00 86.56 621 GLU A CA 1
ATOM 4820 C C . GLU A 1 621 ? -22.544 -12.953 -9.350 1.00 86.56 621 GLU A C 1
ATOM 4822 O O . GLU A 1 621 ? -23.109 -12.468 -8.369 1.00 86.56 621 GLU A O 1
ATOM 4827 N N . LEU A 1 622 ? -21.219 -13.132 -9.380 1.00 84.19 622 LEU A N 1
ATOM 4828 C CA . LEU A 1 622 ? -20.305 -12.658 -8.338 1.00 84.19 622 LEU A CA 1
ATOM 4829 C C . LEU A 1 622 ? -19.605 -11.375 -8.821 1.00 84.19 622 LEU A C 1
ATOM 4831 O O . LEU A 1 622 ? -18.773 -11.440 -9.724 1.00 84.19 622 LEU A O 1
ATOM 4835 N N . PRO A 1 623 ? -19.931 -10.196 -8.264 1.00 65.31 623 PRO A N 1
ATOM 4836 C CA . PRO A 1 623 ? -19.420 -8.932 -8.767 1.00 65.31 623 PRO A CA 1
ATOM 4837 C C . PRO A 1 623 ? -17.944 -8.706 -8.422 1.00 65.31 623 PRO A C 1
ATOM 4839 O O . PRO A 1 623 ? -17.495 -8.903 -7.294 1.00 65.31 623 PRO A O 1
ATOM 4842 N N . ASP A 1 624 ? -17.239 -8.139 -9.395 1.00 62.12 624 ASP A N 1
ATOM 4843 C CA . ASP A 1 624 ? -15.842 -7.696 -9.355 1.00 62.12 624 ASP A CA 1
ATOM 4844 C C . ASP A 1 624 ? -15.677 -6.308 -8.683 1.00 62.12 624 ASP A C 1
ATOM 4846 O O . ASP A 1 624 ? -15.237 -5.341 -9.302 1.00 62.12 624 ASP A O 1
ATOM 4850 N N . ARG A 1 625 ? -16.175 -6.097 -7.450 1.00 52.84 625 ARG A N 1
ATOM 4851 C CA . ARG A 1 625 ? -16.272 -4.725 -6.881 1.00 52.84 625 ARG A CA 1
ATOM 4852 C C . ARG A 1 625 ? -15.719 -4.553 -5.464 1.00 52.84 625 ARG A C 1
ATOM 4854 O O . ARG A 1 625 ? -16.481 -4.298 -4.520 1.00 52.84 625 ARG A O 1
ATOM 4861 N N . GLY A 1 626 ? -14.389 -4.570 -5.313 1.00 59.22 626 GLY A N 1
ATOM 4862 C CA . GLY A 1 626 ? -13.688 -4.165 -4.080 1.00 59.22 626 GLY A CA 1
ATOM 4863 C C . GLY A 1 626 ? -12.527 -5.052 -3.600 1.00 59.22 626 GLY A C 1
ATOM 4864 O O . GLY A 1 626 ? -12.135 -6.024 -4.225 1.00 59.22 626 GLY A O 1
ATOM 4865 N N . ALA A 1 627 ? -11.950 -4.702 -2.451 1.00 48.62 627 ALA A N 1
ATOM 4866 C CA . ALA A 1 627 ? -10.931 -5.529 -1.807 1.00 48.62 627 ALA A CA 1
ATOM 4867 C C . ALA A 1 627 ? -11.566 -6.803 -1.219 1.00 48.62 627 ALA A C 1
ATOM 4869 O O . ALA A 1 627 ? -12.587 -6.713 -0.532 1.00 48.62 627 ALA A O 1
ATOM 4870 N N . GLY A 1 628 ? -10.948 -7.966 -1.458 1.00 61.00 628 GLY A N 1
ATOM 4871 C CA . GLY A 1 628 ? -11.444 -9.261 -0.976 1.00 61.00 628 GLY A CA 1
ATOM 4872 C C . GLY A 1 628 ? -12.463 -9.938 -1.899 1.00 61.00 628 GLY A C 1
ATOM 4873 O O . GLY A 1 628 ? -13.390 -10.575 -1.402 1.00 61.00 628 GLY A O 1
ATOM 4874 N N . HIS A 1 629 ? -12.302 -9.813 -3.220 1.00 75.94 629 HIS A N 1
ATOM 4875 C CA . HIS A 1 629 ? -12.999 -10.655 -4.200 1.00 75.94 629 HIS A CA 1
ATOM 4876 C C . HIS A 1 629 ? -12.112 -11.796 -4.693 1.00 75.94 629 HIS A C 1
ATOM 4878 O O . HIS A 1 629 ? -10.899 -11.768 -4.517 1.00 75.94 629 HIS A O 1
ATOM 4884 N N . LEU A 1 630 ? -12.761 -12.813 -5.254 1.00 86.81 630 LEU A N 1
ATOM 4885 C CA . LEU A 1 630 ? -12.118 -13.889 -5.998 1.00 86.81 630 LEU A CA 1
ATOM 4886 C C . LEU A 1 630 ? -11.957 -13.405 -7.445 1.00 86.81 630 LEU A C 1
ATOM 4888 O O . LEU A 1 630 ? -12.941 -12.938 -8.017 1.00 86.81 630 LEU A O 1
ATOM 4892 N N . ASP A 1 631 ? -10.765 -13.527 -8.029 1.00 89.06 631 ASP A N 1
ATOM 4893 C CA . ASP A 1 631 ? -10.478 -12.994 -9.375 1.00 89.06 631 ASP A CA 1
ATOM 4894 C C . ASP A 1 631 ? -11.258 -13.722 -10.489 1.00 89.06 631 ASP A C 1
ATOM 4896 O O . ASP A 1 631 ? -11.598 -13.148 -11.529 1.00 89.06 631 ASP A O 1
ATOM 4900 N N . GLY A 1 632 ? -11.609 -14.991 -10.258 1.00 92.19 632 GLY A N 1
ATOM 4901 C CA . GLY A 1 632 ? -12.567 -15.695 -11.101 1.00 92.19 632 GLY A CA 1
ATOM 4902 C C . GLY A 1 632 ? -13.139 -16.948 -10.457 1.00 92.19 632 GLY A C 1
ATOM 4903 O O . GLY A 1 632 ? -12.429 -17.753 -9.856 1.00 92.19 632 GLY A O 1
ATOM 4904 N N . VAL A 1 633 ? -14.447 -17.135 -10.624 1.00 95.00 633 VAL A N 1
ATOM 4905 C CA . VAL A 1 633 ? -15.155 -18.359 -10.244 1.00 95.00 633 VAL A CA 1
ATOM 4906 C C . VAL A 1 633 ? -15.790 -18.947 -11.487 1.00 95.00 633 VAL A C 1
ATOM 4908 O O . VAL A 1 633 ? -16.555 -18.280 -12.176 1.00 95.00 633 VAL A O 1
ATOM 4911 N N . PHE A 1 634 ? -15.489 -20.208 -11.764 1.00 96.12 634 PHE A N 1
ATOM 4912 C CA . PHE A 1 634 ? -16.012 -20.922 -12.917 1.00 96.12 634 PHE A CA 1
ATOM 4913 C C . PHE A 1 634 ? -16.794 -22.144 -12.461 1.00 96.12 634 PHE A C 1
ATOM 4915 O O . PHE A 1 634 ? -16.344 -22.852 -11.563 1.00 96.12 634 PHE A O 1
ATOM 4922 N N . GLU A 1 635 ? -17.933 -22.416 -13.091 1.00 97.31 635 GLU A N 1
ATOM 4923 C CA . GLU A 1 635 ? -18.744 -23.608 -12.826 1.00 97.31 635 GLU A CA 1
ATOM 4924 C C . GLU A 1 635 ? -18.847 -24.509 -14.061 1.00 97.31 635 GLU A C 1
ATOM 4926 O O . GLU A 1 635 ? -18.813 -24.026 -15.192 1.00 97.31 635 GLU A O 1
ATOM 4931 N N . ALA A 1 636 ? -18.951 -25.823 -13.852 1.00 97.38 636 ALA A N 1
ATOM 4932 C CA . ALA A 1 636 ? -19.210 -26.806 -14.906 1.00 97.38 636 ALA A CA 1
ATOM 4933 C C . ALA A 1 636 ? -20.095 -27.956 -14.387 1.00 97.38 636 ALA A C 1
ATOM 4935 O O . ALA A 1 636 ? -20.054 -28.269 -13.193 1.00 97.38 636 ALA A O 1
ATOM 4936 N N . PRO A 1 637 ? -20.870 -28.638 -15.253 1.00 96.75 637 PRO A N 1
ATOM 4937 C CA . PRO A 1 637 ? -21.626 -29.822 -14.851 1.00 96.75 637 PRO A CA 1
ATOM 4938 C C . PRO A 1 637 ? -20.721 -30.992 -14.434 1.00 96.75 637 PRO A C 1
ATOM 4940 O O . PRO A 1 637 ? -19.843 -31.416 -15.189 1.00 96.75 637 PRO A O 1
ATOM 4943 N N . HIS A 1 638 ? -21.001 -31.593 -13.277 1.00 95.06 638 HIS A N 1
ATOM 4944 C CA . HIS A 1 638 ? -20.252 -32.728 -12.728 1.00 95.06 638 HIS A CA 1
ATOM 4945 C C . HIS A 1 638 ? -21.152 -33.954 -12.528 1.00 95.06 638 HIS A C 1
ATOM 4947 O O . HIS A 1 638 ? -22.236 -33.839 -11.960 1.00 95.06 638 HIS A O 1
ATOM 4953 N N . ASP A 1 639 ? -20.702 -35.143 -12.942 1.00 92.69 639 ASP A N 1
ATOM 4954 C CA . ASP A 1 639 ? -21.533 -36.364 -12.934 1.00 92.69 639 ASP A CA 1
ATOM 4955 C C . ASP A 1 639 ? -22.002 -36.769 -11.536 1.00 92.69 639 ASP A C 1
ATOM 4957 O O . ASP A 1 639 ? -23.148 -37.170 -11.345 1.00 92.69 639 ASP A O 1
ATOM 4961 N N . THR A 1 640 ? -21.120 -36.635 -10.548 1.00 92.88 640 THR A N 1
ATOM 4962 C CA . THR A 1 640 ? -21.397 -37.068 -9.172 1.00 92.88 640 THR A CA 1
ATOM 4963 C C . THR A 1 640 ? -22.112 -35.999 -8.351 1.00 92.88 640 THR A C 1
ATOM 4965 O O . THR A 1 640 ? -22.901 -36.317 -7.465 1.00 92.88 640 THR A O 1
ATOM 4968 N N . TYR A 1 641 ? -21.820 -34.726 -8.616 1.00 92.00 641 TYR A N 1
ATOM 4969 C CA . TYR A 1 641 ? -22.172 -33.622 -7.718 1.00 92.00 641 TYR A CA 1
ATOM 4970 C C . TYR A 1 641 ? -23.190 -32.656 -8.330 1.00 92.00 641 TYR A C 1
ATOM 4972 O O . TYR A 1 641 ? -23.612 -31.708 -7.677 1.00 92.00 641 TYR A O 1
ATOM 4980 N N . GLY A 1 642 ? -23.576 -32.867 -9.591 1.00 95.69 642 GLY A N 1
ATOM 4981 C CA . GLY A 1 642 ? -24.357 -31.920 -10.381 1.00 95.69 642 GLY A CA 1
ATOM 4982 C C . GLY A 1 642 ? -23.491 -30.784 -10.922 1.00 95.69 642 GLY A C 1
ATOM 4983 O O . GLY A 1 642 ? -23.490 -30.550 -12.129 1.00 95.69 642 GLY A O 1
ATOM 4984 N N . LYS A 1 643 ? -22.706 -30.133 -10.058 1.00 96.25 643 LYS A N 1
ATOM 4985 C CA . LYS A 1 643 ? -21.770 -29.060 -10.414 1.00 96.25 643 LYS A CA 1
ATOM 4986 C C . LYS A 1 643 ? -20.415 -29.222 -9.730 1.00 96.25 643 LYS A C 1
ATOM 4988 O O . LYS A 1 643 ? -20.331 -29.771 -8.634 1.00 96.25 643 LYS A O 1
ATOM 4993 N N . GLU A 1 644 ? -19.382 -28.707 -10.380 1.00 96.19 644 GLU A N 1
ATOM 4994 C CA . GLU A 1 644 ? -18.085 -28.407 -9.773 1.00 96.19 644 GLU A CA 1
ATOM 4995 C C . GLU A 1 644 ? -17.719 -26.937 -10.017 1.00 96.19 644 GLU A C 1
ATOM 4997 O O . GLU A 1 644 ? -18.180 -26.325 -10.986 1.00 96.19 644 GLU A O 1
ATOM 5002 N N . TYR A 1 645 ? -16.857 -26.405 -9.157 1.00 96.88 645 TYR A N 1
ATOM 5003 C CA . TYR A 1 645 ? -16.389 -25.030 -9.156 1.00 96.88 645 TYR A CA 1
ATOM 5004 C C . TYR A 1 645 ? -14.864 -24.976 -9.157 1.00 96.88 645 TYR A C 1
ATOM 5006 O O . TYR A 1 645 ? -14.191 -25.671 -8.390 1.00 96.88 645 TYR A O 1
ATOM 5014 N N . ARG A 1 646 ? -14.322 -24.090 -9.991 1.00 95.44 646 ARG A N 1
ATOM 5015 C CA . ARG A 1 646 ? -12.909 -23.705 -9.998 1.00 95.44 646 ARG A CA 1
ATOM 5016 C C . ARG A 1 646 ? -12.817 -22.248 -9.594 1.00 95.44 646 ARG A C 1
ATOM 5018 O O . ARG A 1 646 ? -13.367 -21.383 -10.271 1.00 95.44 646 ARG A O 1
ATOM 5025 N N . ILE A 1 647 ? -12.151 -21.999 -8.478 1.00 94.56 647 ILE A N 1
ATOM 5026 C CA . ILE A 1 647 ? -11.936 -20.658 -7.947 1.00 94.56 647 ILE A CA 1
ATOM 5027 C C . ILE A 1 647 ? -10.472 -20.309 -8.179 1.00 94.56 647 ILE A C 1
ATOM 5029 O O . ILE A 1 647 ? -9.588 -21.065 -7.779 1.00 94.56 647 ILE A O 1
ATOM 5033 N N . TYR A 1 648 ? -10.222 -19.177 -8.821 1.00 91.88 648 TYR A N 1
ATOM 5034 C CA . TYR A 1 648 ? -8.889 -18.702 -9.152 1.00 91.88 648 TYR A CA 1
ATOM 5035 C C . TYR A 1 648 ? -8.591 -17.386 -8.443 1.00 91.88 648 TYR A C 1
ATOM 5037 O O . TYR A 1 648 ? -9.400 -16.460 -8.459 1.00 91.88 648 TYR A O 1
ATOM 5045 N N . GLU A 1 649 ? -7.393 -17.320 -7.872 1.00 90.12 649 GLU A N 1
ATOM 5046 C CA . GLU A 1 649 ? -6.722 -16.086 -7.484 1.00 90.12 649 GLU A CA 1
ATOM 5047 C C . GLU A 1 649 ? -5.609 -15.811 -8.508 1.00 90.12 649 GLU A C 1
ATOM 5049 O O . GLU A 1 649 ? -4.633 -16.560 -8.641 1.00 90.12 649 GLU A O 1
ATOM 5054 N N . ALA A 1 650 ? -5.784 -14.749 -9.273 1.00 87.50 650 ALA A N 1
ATOM 5055 C CA . ALA A 1 650 ? -5.005 -14.372 -10.424 1.00 87.50 650 ALA A CA 1
ATOM 5056 C C . ALA A 1 650 ? -3.887 -13.405 -10.013 1.00 87.50 650 ALA A C 1
ATOM 5058 O O . ALA A 1 650 ? -4.120 -12.286 -9.564 1.00 87.50 650 ALA A O 1
ATOM 5059 N N . LYS A 1 651 ? -2.629 -13.825 -10.173 1.00 84.62 651 LYS A N 1
ATOM 5060 C CA . LYS A 1 651 ? -1.463 -13.051 -9.728 1.00 84.62 651 LYS A CA 1
ATOM 5061 C C . LYS A 1 651 ? -0.535 -12.674 -10.872 1.00 84.62 651 LYS A C 1
ATOM 5063 O O . LYS A 1 651 ? -0.180 -13.491 -11.726 1.00 84.62 651 LYS A O 1
ATOM 5068 N N . GLY A 1 652 ? -0.065 -11.429 -10.824 1.00 81.19 652 GLY A N 1
ATOM 5069 C CA . GLY A 1 652 ? 1.071 -10.985 -11.621 1.00 81.19 652 GLY A CA 1
ATOM 5070 C C . GLY A 1 652 ? 2.358 -11.752 -11.263 1.00 81.19 652 GLY A C 1
ATOM 5071 O O . GLY A 1 652 ? 2.455 -12.351 -10.187 1.00 81.19 652 GLY A O 1
ATOM 5072 N N . PRO A 1 653 ? 3.379 -11.720 -12.134 1.00 74.81 653 PRO A N 1
ATOM 5073 C CA . PRO A 1 653 ? 4.623 -12.484 -11.964 1.00 74.81 653 PRO A CA 1
ATOM 5074 C C . PRO A 1 653 ? 5.390 -12.160 -10.667 1.00 74.81 653 PRO A C 1
ATOM 5076 O O . PRO A 1 653 ? 6.100 -13.017 -10.138 1.00 74.81 653 PRO A O 1
ATOM 5079 N N . GLU A 1 654 ? 5.204 -10.963 -10.107 1.00 77.44 654 GLU A N 1
ATOM 5080 C CA . GLU A 1 654 ? 5.885 -10.484 -8.893 1.00 77.44 654 GLU A CA 1
ATOM 5081 C C . GLU A 1 654 ? 4.926 -10.195 -7.724 1.00 77.44 654 GLU A C 1
ATOM 5083 O O . GLU A 1 654 ? 5.330 -9.611 -6.720 1.00 77.44 654 GLU A O 1
ATOM 5088 N N . ALA A 1 655 ? 3.646 -10.569 -7.836 1.00 75.38 655 ALA A N 1
ATOM 5089 C CA . ALA A 1 655 ? 2.679 -10.309 -6.774 1.00 75.38 655 ALA A CA 1
ATOM 5090 C C . ALA A 1 655 ? 2.863 -11.291 -5.602 1.00 75.38 655 ALA A C 1
ATOM 5092 O O . ALA A 1 655 ? 2.849 -12.512 -5.794 1.00 75.38 655 ALA A O 1
ATOM 5093 N N . ASP A 1 656 ? 3.011 -10.740 -4.394 1.00 78.00 656 ASP A N 1
ATOM 5094 C CA . ASP A 1 656 ? 2.974 -11.496 -3.139 1.00 78.00 656 ASP A CA 1
ATOM 5095 C C . ASP A 1 656 ? 1.550 -12.009 -2.852 1.00 78.00 656 ASP A C 1
ATOM 5097 O O . ASP A 1 656 ? 0.557 -11.519 -3.401 1.00 78.00 656 ASP A O 1
ATOM 5101 N N . ARG A 1 657 ? 1.443 -12.987 -1.950 1.00 78.50 657 ARG A N 1
ATOM 5102 C CA . ARG A 1 657 ? 0.161 -13.486 -1.443 1.00 78.50 657 ARG A CA 1
ATOM 5103 C C . ARG A 1 657 ? -0.505 -12.439 -0.541 1.00 78.50 657 ARG A C 1
ATOM 5105 O O . ARG A 1 657 ? 0.104 -11.880 0.372 1.00 78.50 657 ARG A O 1
ATOM 5112 N N . GLY A 1 658 ? -1.777 -12.161 -0.808 1.00 75.25 658 GLY A N 1
ATOM 5113 C CA . GLY A 1 658 ? -2.628 -11.315 0.028 1.00 75.25 658 GLY A CA 1
ATOM 5114 C C . GLY A 1 658 ? -2.971 -11.982 1.362 1.00 75.25 658 GLY A C 1
ATOM 5115 O O . GLY A 1 658 ? -2.733 -13.171 1.547 1.00 75.25 658 GLY A O 1
ATOM 5116 N N . HIS A 1 659 ? -3.541 -11.220 2.296 1.00 72.75 659 HIS A N 1
ATOM 5117 C CA . HIS A 1 659 ? -3.997 -11.729 3.593 1.00 72.75 659 HIS A CA 1
ATOM 5118 C C . HIS A 1 659 ? -5.446 -11.295 3.856 1.00 72.75 659 HIS A C 1
ATOM 5120 O O . HIS A 1 659 ? -5.797 -10.147 3.589 1.00 72.75 659 HIS A O 1
ATOM 5126 N N . ALA A 1 660 ? -6.286 -12.179 4.403 1.00 71.12 660 ALA A N 1
ATOM 5127 C CA . ALA A 1 660 ? -7.653 -11.856 4.826 1.00 71.12 660 ALA A CA 1
ATOM 5128 C C . ALA A 1 660 ? -8.020 -12.606 6.113 1.00 71.12 660 ALA A C 1
ATOM 5130 O O . ALA A 1 660 ? -7.871 -13.822 6.205 1.00 71.12 660 ALA A O 1
ATOM 5131 N N . GLY A 1 661 ? -8.509 -11.875 7.123 1.00 68.50 661 GLY A N 1
ATOM 5132 C CA . GLY A 1 661 ? -8.897 -12.450 8.421 1.00 68.50 661 GLY A CA 1
ATOM 5133 C C . GLY A 1 661 ? -7.759 -13.133 9.186 1.00 68.50 661 GLY A C 1
ATOM 5134 O O . GLY A 1 661 ? -8.021 -14.037 9.965 1.00 68.50 661 GLY A O 1
ATOM 5135 N N . GLY A 1 662 ? -6.508 -12.724 8.950 1.00 81.38 662 GLY A N 1
ATOM 5136 C CA . GLY A 1 662 ? -5.325 -13.337 9.566 1.00 81.38 662 GLY A CA 1
ATOM 5137 C C . GLY A 1 662 ? -4.748 -14.532 8.802 1.00 81.38 662 GLY A C 1
ATOM 5138 O O . GLY A 1 662 ? -3.723 -15.057 9.222 1.00 81.38 662 GLY A O 1
ATOM 5139 N N . TYR A 1 663 ? -5.351 -14.923 7.675 1.00 79.81 663 TYR A N 1
ATOM 5140 C CA . TYR A 1 663 ? -4.865 -16.006 6.819 1.00 79.81 663 TYR A CA 1
ATOM 5141 C C . TYR A 1 663 ? -4.211 -15.466 5.554 1.00 79.81 663 TYR A C 1
ATOM 5143 O O . TYR A 1 663 ? -4.721 -14.522 4.949 1.00 79.81 663 TYR A O 1
ATOM 5151 N N . GLU A 1 664 ? -3.100 -16.073 5.148 1.00 83.50 664 GLU A N 1
ATOM 5152 C CA . GLU A 1 664 ? -2.453 -15.820 3.861 1.00 83.50 664 GLU A CA 1
ATOM 5153 C C . GLU A 1 664 ? -3.239 -16.502 2.725 1.00 83.50 664 GLU A C 1
ATOM 5155 O O . GLU A 1 664 ? -3.837 -17.567 2.906 1.00 83.50 664 GLU A O 1
ATOM 5160 N N . GLN A 1 665 ? -3.242 -15.893 1.540 1.00 79.12 665 GLN A N 1
ATOM 5161 C CA . GLN A 1 665 ? -3.811 -16.476 0.330 1.00 79.12 665 GLN A CA 1
ATOM 5162 C C . GLN A 1 665 ? -3.229 -17.865 0.070 1.00 79.12 665 GLN A C 1
ATOM 5164 O O . GLN A 1 665 ? -2.016 -18.049 -0.015 1.00 79.12 665 GLN A O 1
ATOM 5169 N N . GLY A 1 666 ? -4.131 -18.833 -0.065 1.00 77.44 666 GLY A N 1
ATOM 5170 C CA . GLY A 1 666 ? -3.805 -20.241 -0.243 1.00 77.44 666 GLY A CA 1
ATOM 5171 C C . GLY A 1 666 ? -4.006 -21.114 0.982 1.00 77.44 666 GLY A C 1
ATOM 5172 O O . GLY A 1 666 ? -4.028 -22.331 0.854 1.00 77.44 666 GLY A O 1
ATOM 5173 N N . HIS A 1 667 ? -4.221 -20.514 2.150 1.00 83.06 667 HIS A N 1
ATOM 5174 C CA . HIS A 1 667 ? -4.679 -21.243 3.324 1.00 83.06 667 HIS A CA 1
ATOM 5175 C C . HIS A 1 667 ? -6.165 -21.640 3.160 1.00 83.06 667 HIS A C 1
ATOM 5177 O O . HIS A 1 667 ? -6.950 -20.801 2.711 1.00 83.06 667 HIS A O 1
ATOM 5183 N N . PRO A 1 668 ? -6.624 -22.840 3.564 1.00 82.06 668 PRO A N 1
ATOM 5184 C CA . PRO A 1 668 ? -8.031 -23.228 3.395 1.00 82.06 668 PRO A CA 1
ATOM 5185 C C . PRO A 1 668 ? -9.009 -22.256 4.079 1.00 82.06 668 PRO A C 1
ATOM 5187 O O . PRO A 1 668 ? -10.007 -21.846 3.491 1.00 82.06 668 PRO A O 1
ATOM 5190 N N . GLN A 1 669 ? -8.659 -21.794 5.285 1.00 87.94 669 GLN A N 1
ATOM 5191 C CA . GLN A 1 669 ? -9.453 -20.812 6.046 1.00 87.94 669 GLN A CA 1
ATOM 5192 C C . GLN A 1 669 ? -9.517 -19.426 5.376 1.00 87.94 669 GLN A C 1
ATOM 5194 O O . GLN A 1 669 ? -10.436 -18.657 5.656 1.00 87.94 669 GLN A O 1
ATOM 5199 N N . TYR A 1 670 ? -8.588 -19.107 4.464 1.00 88.56 670 TYR A N 1
ATOM 5200 C CA . TYR A 1 670 ? -8.689 -17.902 3.639 1.00 88.56 670 TYR A CA 1
ATOM 5201 C C . TYR A 1 670 ? -9.913 -17.985 2.723 1.00 88.56 670 TYR A C 1
ATOM 5203 O O . TYR A 1 670 ? -10.720 -17.057 2.701 1.00 88.56 670 TYR A O 1
ATOM 5211 N N . LEU A 1 671 ? -10.083 -19.106 2.010 1.00 91.44 671 LEU A N 1
ATOM 5212 C CA . LEU A 1 671 ? -11.222 -19.313 1.115 1.00 91.44 671 LEU A CA 1
ATOM 5213 C C . LEU A 1 671 ? -12.542 -19.315 1.891 1.00 91.44 671 LEU A C 1
ATOM 5215 O O . LEU A 1 671 ? -13.490 -18.650 1.481 1.00 91.44 671 LEU A O 1
ATOM 5219 N N . ASP A 1 672 ? -12.590 -20.010 3.028 1.00 92.06 672 ASP A N 1
ATOM 5220 C CA . ASP A 1 672 ? -13.802 -20.087 3.848 1.00 92.06 672 ASP A CA 1
ATOM 5221 C C . ASP A 1 672 ? -14.233 -18.684 4.331 1.00 92.06 672 ASP A C 1
ATOM 5223 O O . ASP A 1 672 ? -15.398 -18.301 4.191 1.00 92.06 672 ASP A O 1
ATOM 5227 N N . ASN A 1 673 ? -13.277 -17.870 4.795 1.00 90.00 673 ASN A N 1
ATOM 5228 C CA . ASN A 1 673 ? -13.515 -16.480 5.189 1.00 90.00 673 ASN A CA 1
ATOM 5229 C C . ASN A 1 673 ? -13.945 -15.603 3.996 1.00 90.00 673 ASN A C 1
ATOM 5231 O O . ASN A 1 673 ? -14.835 -14.763 4.124 1.00 90.00 673 ASN A O 1
ATOM 5235 N N . MET A 1 674 ? -13.351 -15.792 2.816 1.00 90.88 674 MET A N 1
ATOM 5236 C CA . MET A 1 674 ? -13.738 -15.065 1.600 1.00 90.88 674 MET A CA 1
ATOM 5237 C C . MET A 1 674 ? -15.182 -15.370 1.191 1.00 90.88 674 MET A C 1
ATOM 5239 O O . MET A 1 674 ? -15.958 -14.444 0.956 1.00 90.88 674 MET A O 1
ATOM 5243 N N . LEU A 1 675 ? -15.578 -16.645 1.175 1.00 92.88 675 LEU A N 1
ATOM 5244 C CA . LEU A 1 675 ? -16.946 -17.054 0.847 1.00 92.88 675 LEU A CA 1
ATOM 5245 C C . LEU A 1 675 ? -17.968 -16.536 1.873 1.00 92.88 675 LEU A C 1
ATOM 5247 O O . LEU A 1 675 ? -19.060 -16.103 1.497 1.00 92.88 675 LEU A O 1
ATOM 5251 N N . GLU A 1 676 ? -17.620 -16.527 3.163 1.00 92.19 676 GLU A N 1
ATOM 5252 C CA . GLU A 1 676 ? -18.458 -15.929 4.208 1.00 92.19 676 GLU A CA 1
ATOM 5253 C C . GLU A 1 676 ? -18.608 -14.411 4.028 1.00 92.19 676 GLU A C 1
ATOM 5255 O O . GLU A 1 676 ? -19.721 -13.883 4.113 1.00 92.19 676 GLU A O 1
ATOM 5260 N N . ASN A 1 677 ? -17.515 -13.710 3.719 1.00 90.19 677 ASN A N 1
ATOM 5261 C CA . ASN A 1 677 ? -17.532 -12.269 3.479 1.00 90.19 677 ASN A CA 1
ATOM 5262 C C . ASN A 1 677 ? -18.361 -11.893 2.250 1.00 90.19 677 ASN A C 1
ATOM 5264 O O . ASN A 1 677 ? -19.136 -10.936 2.327 1.00 90.19 677 ASN A O 1
ATOM 5268 N N . LEU A 1 678 ? -18.243 -12.653 1.156 1.00 90.31 678 LEU A N 1
ATOM 5269 C CA . LEU A 1 678 ? -19.063 -12.478 -0.046 1.00 90.31 678 LEU A CA 1
ATOM 5270 C C . LEU A 1 678 ? -20.551 -12.626 0.286 1.00 90.31 678 LEU A C 1
ATOM 5272 O O . LEU A 1 678 ? -21.337 -11.718 0.016 1.00 90.31 678 LEU A O 1
ATOM 5276 N N . HIS A 1 679 ? -20.931 -13.717 0.960 1.00 93.25 679 HIS A N 1
ATOM 5277 C CA . HIS A 1 679 ? -22.322 -13.950 1.352 1.00 93.25 679 HIS A CA 1
ATOM 5278 C C . HIS A 1 679 ? -22.863 -12.829 2.251 1.00 93.25 679 HIS A C 1
ATOM 5280 O O . HIS A 1 679 ? -23.919 -12.258 1.972 1.00 93.25 679 HIS A O 1
ATOM 5286 N N . ARG A 1 680 ? -22.125 -12.477 3.313 1.00 93.25 680 ARG A N 1
ATOM 5287 C CA . ARG A 1 680 ? -22.519 -11.426 4.262 1.00 93.25 680 ARG A CA 1
ATOM 5288 C C . ARG A 1 680 ? -22.705 -10.079 3.567 1.00 93.25 680 ARG A C 1
ATOM 5290 O O . ARG A 1 680 ? -23.700 -9.403 3.807 1.00 93.25 680 ARG A O 1
ATOM 5297 N N . ARG A 1 681 ? -21.778 -9.688 2.689 1.00 91.25 681 ARG A N 1
ATOM 5298 C CA . ARG A 1 681 ? -21.834 -8.397 1.990 1.00 91.25 681 ARG A CA 1
ATOM 5299 C C . ARG A 1 681 ? -23.017 -8.322 1.023 1.00 91.25 681 ARG A C 1
ATOM 5301 O O . ARG A 1 681 ? -23.699 -7.296 0.985 1.00 91.25 681 ARG A O 1
ATOM 5308 N N . ALA A 1 682 ? -23.280 -9.395 0.277 1.00 91.31 682 ALA A N 1
ATOM 5309 C CA . ALA A 1 682 ? -24.443 -9.484 -0.603 1.00 91.31 682 ALA A CA 1
ATOM 5310 C C . ALA A 1 682 ? -25.755 -9.388 0.195 1.00 91.31 682 ALA A C 1
ATOM 5312 O O . ALA A 1 682 ? -26.664 -8.638 -0.169 1.00 91.31 682 ALA A O 1
ATOM 5313 N N . GLU A 1 683 ? -25.832 -10.073 1.339 1.00 94.56 683 GLU A N 1
ATOM 5314 C CA . GLU A 1 683 ? -26.978 -10.020 2.246 1.00 94.56 683 GLU A CA 1
ATOM 5315 C C . GLU A 1 683 ? -27.195 -8.624 2.852 1.00 94.56 683 GLU A C 1
ATOM 5317 O O . GLU A 1 683 ? -28.316 -8.110 2.827 1.00 94.56 683 GLU A O 1
ATOM 5322 N N . GLU A 1 684 ? -26.141 -7.975 3.349 1.00 94.06 684 GLU A N 1
ATOM 5323 C CA . GLU A 1 684 ? -26.199 -6.611 3.885 1.00 94.06 684 GLU A CA 1
ATOM 5324 C C . GLU A 1 684 ? -26.672 -5.606 2.830 1.00 94.06 684 GLU A C 1
ATOM 5326 O O . GLU A 1 684 ? -27.535 -4.771 3.110 1.00 94.06 684 GLU A O 1
ATOM 5331 N N . ASN A 1 685 ? -26.152 -5.692 1.603 1.00 93.94 685 ASN A N 1
ATOM 5332 C CA . ASN A 1 685 ? -26.542 -4.793 0.520 1.00 93.94 685 ASN A CA 1
ATOM 5333 C C . ASN A 1 685 ? -27.988 -5.039 0.054 1.00 93.94 685 ASN A C 1
ATOM 5335 O O . ASN A 1 685 ? -28.739 -4.078 -0.144 1.00 93.94 685 ASN A O 1
ATOM 5339 N N . TYR A 1 686 ? -28.405 -6.304 -0.061 1.00 95.56 686 TYR A N 1
ATOM 5340 C CA . TYR A 1 686 ? -29.791 -6.676 -0.349 1.00 95.56 686 TYR A CA 1
ATOM 5341 C C . TYR A 1 686 ? -30.750 -6.127 0.718 1.00 95.56 686 TYR A C 1
ATOM 5343 O O . TYR A 1 686 ? -31.761 -5.492 0.392 1.00 95.56 686 TYR A O 1
ATOM 5351 N N . ASN A 1 687 ? -30.418 -6.339 1.996 1.00 95.75 687 ASN A N 1
ATOM 5352 C CA . ASN A 1 687 ? -31.223 -5.881 3.124 1.00 95.75 687 ASN A CA 1
ATOM 5353 C C . ASN A 1 687 ? -31.261 -4.352 3.193 1.00 95.75 687 ASN A C 1
ATOM 5355 O O . ASN A 1 687 ? -32.335 -3.801 3.399 1.00 95.75 687 ASN A O 1
ATOM 5359 N N . ALA A 1 688 ? -30.157 -3.652 2.915 1.00 95.94 688 ALA A N 1
ATOM 5360 C CA . ALA A 1 688 ? -30.134 -2.190 2.894 1.00 95.94 688 ALA A CA 1
ATOM 5361 C C . ALA A 1 688 ? -31.147 -1.601 1.896 1.00 95.94 688 ALA A C 1
ATOM 5363 O O . ALA A 1 688 ? -31.890 -0.683 2.246 1.00 95.94 688 ALA A O 1
ATOM 5364 N N . ILE A 1 689 ? -31.236 -2.146 0.674 1.00 96.19 689 ILE A N 1
ATOM 5365 C CA . ILE A 1 689 ? -32.222 -1.682 -0.318 1.00 96.19 689 ILE A CA 1
ATOM 5366 C C . ILE A 1 689 ? -33.646 -2.063 0.105 1.00 96.19 689 ILE A C 1
ATOM 5368 O O . ILE A 1 689 ? -34.556 -1.232 0.028 1.00 96.19 689 ILE A O 1
ATOM 5372 N N . ARG A 1 690 ? -33.851 -3.304 0.568 1.00 97.75 690 ARG A N 1
ATOM 5373 C CA . ARG A 1 690 ? -35.156 -3.781 1.051 1.00 97.75 690 ARG A CA 1
ATOM 5374 C C . ARG A 1 690 ? -35.684 -2.904 2.184 1.00 97.75 690 ARG A C 1
ATOM 5376 O O . ARG A 1 690 ? -36.834 -2.472 2.154 1.00 97.75 690 ARG A O 1
ATOM 5383 N N . ASP A 1 691 ? -34.843 -2.640 3.172 1.00 97.38 691 ASP A N 1
ATOM 5384 C CA . ASP A 1 691 ? -35.208 -1.919 4.382 1.00 97.38 691 ASP A CA 1
ATOM 5385 C C . ASP A 1 691 ? -35.446 -0.439 4.062 1.00 97.38 691 ASP A C 1
ATOM 5387 O O . ASP A 1 691 ? -36.444 0.117 4.518 1.00 97.38 691 ASP A O 1
ATOM 5391 N N . ALA A 1 692 ? -34.642 0.164 3.173 1.00 97.56 692 ALA A N 1
ATOM 5392 C CA . ALA A 1 692 ? -34.886 1.513 2.662 1.00 97.56 692 ALA A CA 1
ATOM 5393 C C . ALA A 1 692 ? -36.262 1.640 1.986 1.00 97.56 692 ALA A C 1
ATOM 5395 O O . ALA A 1 692 ? -36.986 2.601 2.243 1.00 97.56 692 ALA A O 1
ATOM 5396 N N . LYS A 1 693 ? -36.676 0.656 1.171 1.00 97.25 693 LYS A N 1
ATOM 5397 C CA . LYS A 1 693 ? -38.008 0.634 0.530 1.00 97.25 693 LYS A CA 1
ATOM 5398 C C . LYS A 1 693 ? -39.157 0.527 1.540 1.00 97.25 693 LYS A C 1
ATOM 5400 O O . LYS A 1 693 ? -40.234 1.071 1.285 1.00 97.25 693 LYS A O 1
ATOM 5405 N N . ASN A 1 694 ? -38.911 -0.115 2.681 1.00 97.50 694 ASN A N 1
ATOM 5406 C CA . ASN A 1 694 ? -39.891 -0.348 3.744 1.00 97.50 694 ASN A CA 1
ATOM 5407 C C . ASN A 1 694 ? -40.003 0.801 4.765 1.00 97.50 694 ASN A C 1
ATOM 5409 O O . ASN A 1 694 ? -40.836 0.725 5.670 1.00 97.50 694 ASN A O 1
ATOM 5413 N N . ILE A 1 695 ? -39.211 1.874 4.640 1.00 97.88 695 ILE A N 1
ATOM 5414 C CA . ILE A 1 695 ? -39.331 3.052 5.510 1.00 97.88 695 ILE A CA 1
ATOM 5415 C C . ILE A 1 695 ? -40.721 3.692 5.332 1.00 97.88 695 ILE A C 1
ATOM 5417 O O . ILE A 1 695 ? -41.110 4.079 4.227 1.00 97.88 695 ILE A O 1
ATOM 5421 N N . ALA A 1 696 ? -41.462 3.821 6.438 1.00 97.56 696 ALA A N 1
ATOM 5422 C CA . ALA A 1 696 ? -42.836 4.327 6.443 1.00 97.56 696 ALA A CA 1
ATOM 5423 C C . ALA A 1 696 ? -42.938 5.833 6.138 1.00 97.56 696 ALA A C 1
ATOM 5425 O O . ALA A 1 696 ? -43.878 6.263 5.469 1.00 97.56 696 ALA A O 1
ATOM 5426 N N . ASP A 1 697 ? -41.980 6.636 6.615 1.00 97.38 697 ASP A N 1
ATOM 5427 C CA . ASP A 1 697 ? -41.924 8.070 6.319 1.00 97.38 697 ASP A CA 1
ATOM 5428 C C . ASP A 1 697 ? -41.427 8.303 4.877 1.00 97.38 697 ASP A C 1
ATOM 5430 O O . ASP A 1 697 ? -40.288 7.946 4.554 1.00 97.38 697 ASP A O 1
ATOM 5434 N N . PRO A 1 698 ? -42.232 8.924 3.992 1.00 96.44 698 PRO A N 1
ATOM 5435 C CA . PRO A 1 698 ? -41.849 9.145 2.602 1.00 96.44 698 PRO A CA 1
ATOM 5436 C C . PRO A 1 698 ? -40.601 10.023 2.432 1.00 96.44 698 PRO A C 1
ATOM 5438 O O . PRO A 1 698 ? -39.890 9.844 1.440 1.00 96.44 698 PRO A O 1
ATOM 5441 N N . VAL A 1 699 ? -40.322 10.951 3.358 1.00 96.12 699 VAL A N 1
ATOM 5442 C CA . VAL A 1 699 ? -39.142 11.828 3.273 1.00 96.12 699 VAL A CA 1
ATOM 5443 C C . VAL A 1 699 ? -37.879 11.047 3.623 1.00 96.12 699 VAL A C 1
ATOM 5445 O O . VAL A 1 699 ? -36.950 11.017 2.813 1.00 96.12 699 VAL A O 1
ATOM 5448 N N . ALA A 1 700 ? -37.871 10.357 4.768 1.00 95.31 700 ALA A N 1
ATOM 5449 C CA . ALA A 1 700 ? -36.762 9.495 5.173 1.00 95.31 700 ALA A CA 1
ATOM 5450 C C . ALA A 1 700 ? -36.492 8.379 4.149 1.00 95.31 700 ALA A C 1
ATOM 5452 O O . ALA A 1 700 ? -35.341 8.130 3.793 1.00 95.31 700 ALA A O 1
ATOM 5453 N N . ARG A 1 701 ? -37.550 7.768 3.592 1.00 98.06 701 ARG A N 1
ATOM 5454 C CA . ARG A 1 701 ? -37.433 6.777 2.513 1.00 98.06 701 ARG A CA 1
ATOM 5455 C C . ARG A 1 701 ? -36.703 7.343 1.301 1.00 98.06 701 ARG A C 1
ATOM 5457 O O . ARG A 1 701 ? -35.790 6.710 0.783 1.00 98.06 701 ARG A O 1
ATOM 5464 N N . LYS A 1 702 ? -37.103 8.530 0.833 1.00 97.31 702 LYS A N 1
ATOM 5465 C CA . LYS A 1 702 ? -36.457 9.169 -0.320 1.00 97.31 702 LYS A CA 1
ATOM 5466 C C . LYS A 1 702 ? -34.978 9.448 -0.037 1.00 97.31 702 LYS A C 1
ATOM 5468 O O . LYS A 1 702 ? -34.146 9.127 -0.875 1.00 97.31 702 LYS A O 1
ATOM 5473 N N . GLN A 1 703 ? -34.662 9.997 1.136 1.00 97.56 703 GLN A N 1
ATOM 5474 C CA . GLN A 1 703 ? -33.285 10.305 1.532 1.00 97.56 703 GLN A CA 1
ATOM 5475 C C . GLN A 1 703 ? -32.395 9.057 1.560 1.00 97.56 703 GLN A C 1
ATOM 5477 O O . GLN A 1 703 ? -31.285 9.100 1.032 1.00 97.56 703 GLN A O 1
ATOM 5482 N N . GLU A 1 704 ? -32.879 7.944 2.117 1.00 97.44 704 GLU A N 1
ATOM 5483 C CA . GLU A 1 704 ? -32.089 6.710 2.162 1.00 97.44 704 GLU A CA 1
ATOM 5484 C C . GLU A 1 704 ? -31.932 6.076 0.774 1.00 97.44 704 GLU A C 1
ATOM 5486 O O . GLU A 1 704 ? -30.838 5.638 0.422 1.00 97.44 704 GLU A O 1
ATOM 5491 N N . LEU A 1 705 ? -32.974 6.095 -0.066 1.00 96.81 705 LEU A N 1
ATOM 5492 C CA . LEU A 1 705 ? -32.855 5.637 -1.454 1.00 96.81 705 LEU A CA 1
ATOM 5493 C C . LEU A 1 705 ? -31.856 6.493 -2.248 1.00 96.81 705 LEU A C 1
ATOM 5495 O O . LEU A 1 705 ? -31.027 5.939 -2.962 1.00 96.81 705 LEU A O 1
ATOM 5499 N N . ASP A 1 706 ? -31.871 7.819 -2.093 1.00 96.88 706 ASP A N 1
ATOM 5500 C CA . ASP A 1 706 ? -30.909 8.714 -2.752 1.00 96.88 706 ASP A CA 1
ATOM 5501 C C . ASP A 1 706 ? -29.472 8.469 -2.248 1.00 96.88 706 ASP A C 1
ATOM 5503 O O . ASP A 1 706 ? -28.527 8.458 -3.042 1.00 96.88 706 ASP A O 1
ATOM 5507 N N . ARG A 1 707 ? -29.296 8.171 -0.951 1.00 97.31 707 ARG A N 1
ATOM 5508 C CA . ARG A 1 707 ? -28.004 7.752 -0.380 1.00 97.31 707 ARG A CA 1
ATOM 5509 C C . ARG A 1 707 ? -27.500 6.452 -1.007 1.00 97.31 707 ARG A C 1
ATOM 5511 O O . ARG A 1 707 ? -26.316 6.355 -1.329 1.00 97.31 707 ARG A O 1
ATOM 5518 N N . LEU A 1 708 ? -28.374 5.461 -1.197 1.00 95.12 708 LEU A N 1
ATOM 5519 C CA . LEU A 1 708 ? -28.020 4.185 -1.825 1.00 95.12 708 LEU A CA 1
ATOM 5520 C C . LEU A 1 708 ? -27.709 4.346 -3.321 1.00 95.12 708 LEU A C 1
ATOM 5522 O O . LEU A 1 708 ? -26.719 3.777 -3.780 1.00 95.12 708 LEU A O 1
ATOM 5526 N N . ARG A 1 709 ? -28.463 5.176 -4.059 1.00 96.44 709 ARG A N 1
ATOM 5527 C CA . ARG A 1 709 ? -28.140 5.532 -5.456 1.00 96.44 709 ARG A CA 1
ATOM 5528 C C . ARG A 1 709 ? -26.748 6.142 -5.568 1.00 96.44 709 ARG A C 1
ATOM 5530 O O . ARG A 1 709 ? -25.951 5.719 -6.400 1.00 96.44 709 ARG A O 1
ATOM 5537 N N . ALA A 1 710 ? -26.420 7.078 -4.675 1.00 94.00 710 ALA A N 1
ATOM 5538 C CA . ALA A 1 710 ? -25.095 7.687 -4.623 1.00 94.00 710 ALA A CA 1
ATOM 5539 C C . ALA A 1 710 ? -23.997 6.672 -4.254 1.00 94.00 710 ALA A C 1
ATOM 5541 O O . ALA A 1 710 ? -22.941 6.665 -4.886 1.00 94.00 710 ALA A O 1
ATOM 5542 N N . LYS A 1 711 ? -24.247 5.787 -3.273 1.00 93.75 711 LYS A N 1
ATOM 5543 C CA . LYS A 1 711 ? -23.303 4.736 -2.846 1.00 93.75 711 LYS A CA 1
ATOM 5544 C C . LYS A 1 711 ? -22.956 3.784 -3.993 1.00 93.75 711 LYS A C 1
ATOM 5546 O O . LYS A 1 711 ? -21.785 3.462 -4.174 1.00 93.75 711 LYS A O 1
ATOM 5551 N N . PHE A 1 712 ? -23.959 3.328 -4.743 1.00 92.25 712 PHE A N 1
ATOM 5552 C CA . PHE A 1 712 ? -23.790 2.303 -5.777 1.00 92.25 712 PHE A CA 1
ATOM 5553 C C . PHE A 1 712 ? -23.679 2.853 -7.201 1.00 92.25 712 PHE A C 1
ATOM 5555 O O . PHE A 1 712 ? -23.476 2.076 -8.129 1.00 92.25 712 PHE A O 1
ATOM 5562 N N . LYS A 1 713 ? -23.773 4.177 -7.376 1.00 94.31 713 LYS A N 1
ATOM 5563 C CA . LYS A 1 713 ? -23.699 4.864 -8.674 1.00 94.31 713 LYS A CA 1
ATOM 5564 C C . LYS A 1 713 ? -24.692 4.300 -9.704 1.00 94.31 713 LYS A C 1
ATOM 5566 O O . LYS A 1 713 ? -24.355 4.153 -10.874 1.00 94.31 713 LYS A O 1
ATOM 5571 N N . THR A 1 714 ? -25.907 3.981 -9.261 1.00 94.06 714 THR A N 1
ATOM 5572 C CA . THR A 1 714 ? -27.003 3.518 -10.124 1.00 94.06 714 THR A CA 1
ATOM 5573 C C . THR A 1 714 ? -28.310 4.178 -9.717 1.00 94.06 714 THR A C 1
ATOM 5575 O O . THR A 1 714 ? -28.563 4.383 -8.529 1.00 94.06 714 THR A O 1
ATOM 5578 N N . ASP A 1 715 ? -29.148 4.490 -10.702 1.00 95.31 715 ASP A N 1
ATOM 5579 C CA . ASP A 1 715 ? -30.507 4.981 -10.473 1.00 95.31 715 ASP A CA 1
ATOM 5580 C C . ASP A 1 715 ? -31.524 3.836 -10.318 1.00 95.31 715 ASP A C 1
ATOM 5582 O O . ASP A 1 715 ? -32.589 4.038 -9.719 1.00 95.31 715 ASP A O 1
ATOM 5586 N N . ASP A 1 716 ? -31.178 2.633 -10.793 1.00 97.12 716 ASP A N 1
ATOM 5587 C CA . ASP A 1 716 ? -32.026 1.438 -10.786 1.00 97.12 716 ASP A CA 1
ATOM 5588 C C . ASP A 1 716 ? -31.715 0.532 -9.583 1.00 97.12 716 ASP A C 1
ATOM 5590 O O . ASP A 1 716 ? -30.932 -0.419 -9.641 1.00 97.12 716 ASP A O 1
ATOM 5594 N N . LEU A 1 717 ? -32.336 0.859 -8.447 1.00 95.38 717 LEU A N 1
ATOM 5595 C CA . LEU A 1 717 ? -32.205 0.083 -7.211 1.00 95.38 717 LEU A CA 1
ATOM 5596 C C . LEU A 1 717 ? -33.010 -1.227 -7.221 1.00 95.38 717 LEU A C 1
ATOM 5598 O O . LEU A 1 717 ? -32.821 -2.047 -6.325 1.00 95.38 717 LEU A O 1
ATOM 5602 N N . ASP A 1 718 ? -33.938 -1.427 -8.161 1.00 96.19 718 ASP A N 1
ATOM 5603 C CA . ASP A 1 718 ? -34.663 -2.697 -8.296 1.00 96.19 718 ASP A CA 1
ATOM 5604 C C . ASP A 1 718 ? -33.778 -3.733 -8.993 1.00 96.19 718 ASP A C 1
ATOM 5606 O O . ASP A 1 718 ? -33.609 -4.833 -8.461 1.00 96.19 718 ASP A O 1
ATOM 5610 N N . ALA A 1 719 ? -33.140 -3.351 -10.106 1.00 93.62 719 ALA A N 1
ATOM 5611 C CA . ALA A 1 719 ? -32.146 -4.181 -10.781 1.00 93.62 719 ALA A CA 1
ATOM 5612 C C . ALA A 1 719 ? -30.987 -4.533 -9.838 1.00 93.62 719 ALA A C 1
ATOM 5614 O O . ALA A 1 719 ? -30.678 -5.708 -9.656 1.00 93.62 719 ALA A O 1
ATOM 5615 N N . LEU A 1 720 ? -30.434 -3.537 -9.136 1.00 92.56 720 LEU A N 1
ATOM 5616 C CA . LEU A 1 720 ? -29.340 -3.762 -8.190 1.00 92.56 720 LEU A CA 1
ATOM 5617 C C . LEU A 1 720 ? -29.742 -4.685 -7.022 1.00 92.56 720 LEU A C 1
ATOM 5619 O O . LEU A 1 720 ? -28.947 -5.498 -6.559 1.00 92.56 720 LEU A O 1
ATOM 5623 N N . GLN A 1 721 ? -30.981 -4.588 -6.526 1.00 95.44 721 GLN A N 1
ATOM 5624 C CA . GLN A 1 721 ? -31.450 -5.499 -5.479 1.00 95.44 721 GLN A CA 1
ATOM 5625 C C . GLN A 1 721 ? -31.578 -6.940 -5.988 1.00 95.44 721 GLN A C 1
ATOM 5627 O O . GLN A 1 721 ? -31.277 -7.870 -5.239 1.00 95.44 721 GLN A O 1
ATOM 5632 N N . ALA A 1 722 ? -32.027 -7.131 -7.232 1.00 94.38 722 ALA A N 1
ATOM 5633 C CA . ALA A 1 722 ? -32.084 -8.447 -7.861 1.00 94.38 722 ALA A CA 1
ATOM 5634 C C . ALA A 1 722 ? -30.678 -9.027 -8.094 1.00 94.38 722 ALA A C 1
ATOM 5636 O O . ALA A 1 722 ? -30.474 -10.215 -7.841 1.00 94.38 722 ALA A O 1
ATOM 5637 N N . GLU A 1 723 ? -29.711 -8.192 -8.489 1.00 92.44 723 GLU A N 1
ATOM 5638 C CA . GLU A 1 723 ? -28.291 -8.561 -8.583 1.00 92.44 723 GLU A CA 1
ATOM 5639 C C . GLU A 1 723 ? -27.752 -9.038 -7.226 1.00 92.44 723 GLU A C 1
ATOM 5641 O O . GLU A 1 723 ? -27.242 -10.152 -7.138 1.00 92.44 723 GLU A O 1
ATOM 5646 N N . PHE A 1 724 ? -27.951 -8.279 -6.140 1.00 93.81 724 PHE A N 1
ATOM 5647 C CA . PHE A 1 724 ? -27.498 -8.701 -4.805 1.00 93.81 724 PHE A CA 1
ATOM 5648 C C . PHE A 1 724 ? -28.191 -9.972 -4.294 1.00 93.81 724 PHE A C 1
ATOM 5650 O O . PHE A 1 724 ? -27.590 -10.750 -3.554 1.00 93.81 724 PHE A O 1
ATOM 5657 N N . ASP A 1 725 ? -29.449 -10.222 -4.672 1.00 95.12 725 ASP A N 1
ATOM 5658 C CA . ASP A 1 725 ? -30.118 -11.486 -4.342 1.00 95.12 725 ASP A CA 1
ATOM 5659 C C . ASP A 1 725 ? -29.551 -12.674 -5.136 1.00 95.12 725 ASP A C 1
ATOM 5661 O O . ASP A 1 725 ? -29.454 -13.785 -4.607 1.00 95.12 725 ASP A O 1
ATOM 5665 N N . ALA A 1 726 ? -29.162 -12.460 -6.396 1.00 93.88 726 ALA A N 1
ATOM 5666 C CA . ALA A 1 726 ? -28.451 -13.456 -7.193 1.00 93.88 726 ALA A CA 1
ATOM 5667 C C . ALA A 1 726 ? -27.058 -13.746 -6.609 1.00 93.88 726 ALA A C 1
ATOM 5669 O O . ALA A 1 726 ? -26.750 -14.912 -6.358 1.00 93.88 726 ALA A O 1
ATOM 5670 N N . GLU A 1 727 ? -26.287 -12.706 -6.280 1.00 92.19 727 GLU A N 1
ATOM 5671 C CA . GLU A 1 727 ? -24.968 -12.807 -5.642 1.00 92.19 727 GLU A CA 1
ATOM 5672 C C . GLU A 1 727 ? -25.048 -13.575 -4.317 1.00 92.19 727 GLU A C 1
ATOM 5674 O O . GLU A 1 727 ? -24.316 -14.540 -4.105 1.00 92.19 727 GLU A O 1
ATOM 5679 N N . LYS A 1 728 ? -25.998 -13.215 -3.444 1.00 94.25 728 LYS A N 1
ATOM 5680 C CA . LYS A 1 728 ? -26.224 -13.896 -2.161 1.00 94.25 728 LYS A CA 1
ATOM 5681 C C . LYS A 1 728 ? -26.508 -15.386 -2.357 1.00 94.25 728 LYS A C 1
ATOM 5683 O O . LYS A 1 728 ? -25.914 -16.219 -1.673 1.00 94.25 728 LYS A O 1
ATOM 5688 N N . ARG A 1 729 ? -27.401 -15.740 -3.291 1.00 95.56 729 ARG A N 1
ATOM 5689 C CA . ARG A 1 729 ? -27.722 -17.147 -3.592 1.00 95.56 729 ARG A CA 1
ATOM 5690 C C . ARG A 1 729 ? -26.507 -17.900 -4.125 1.00 95.56 729 ARG A C 1
ATOM 5692 O O . ARG A 1 729 ? -26.281 -19.027 -3.698 1.00 95.56 729 ARG A O 1
ATOM 5699 N N . LYS A 1 730 ? -25.715 -17.277 -4.999 1.00 95.00 730 LYS A N 1
ATOM 5700 C CA . LYS A 1 730 ? -24.514 -17.891 -5.574 1.00 95.00 730 LYS A CA 1
ATOM 5701 C C . LYS A 1 730 ? -23.400 -18.073 -4.539 1.00 95.00 730 LYS A C 1
ATOM 5703 O O . LYS A 1 730 ? -22.798 -19.141 -4.470 1.00 95.00 730 LYS A O 1
ATOM 5708 N N . ALA A 1 731 ? -23.171 -17.081 -3.680 1.00 93.56 731 ALA A N 1
ATOM 5709 C CA . ALA A 1 731 ? -22.235 -17.194 -2.564 1.00 93.56 731 ALA A CA 1
ATOM 5710 C C . ALA A 1 731 ? -22.655 -18.306 -1.587 1.00 93.56 731 ALA A C 1
ATOM 5712 O O . ALA A 1 731 ? -21.808 -19.062 -1.117 1.00 93.56 731 ALA A O 1
ATOM 5713 N N . GLN A 1 732 ? -23.959 -18.456 -1.319 1.00 95.88 732 GLN A N 1
ATOM 5714 C CA . GLN A 1 732 ? -24.467 -19.566 -0.510 1.00 95.88 732 GLN A CA 1
ATOM 5715 C C . GLN A 1 732 ? -24.265 -20.927 -1.200 1.00 95.88 732 GLN A C 1
ATOM 5717 O O . GLN A 1 732 ? -23.795 -21.854 -0.551 1.00 95.88 732 GLN A O 1
ATOM 5722 N N . GLU A 1 733 ? -24.535 -21.033 -2.506 1.00 96.00 733 GLU A N 1
ATOM 5723 C CA . GLU A 1 733 ? -24.302 -22.247 -3.313 1.00 96.00 733 GLU A CA 1
ATOM 5724 C C . GLU A 1 733 ? -22.832 -22.712 -3.218 1.00 96.00 733 GLU A C 1
ATOM 5726 O O . GLU A 1 733 ? -22.570 -23.889 -2.968 1.00 96.00 733 GLU A O 1
ATOM 5731 N N . LEU A 1 734 ? -21.869 -21.785 -3.319 1.00 95.56 734 LEU A N 1
ATOM 5732 C CA . LEU A 1 734 ? -20.437 -22.077 -3.155 1.00 95.56 734 LEU A CA 1
ATOM 5733 C C . LEU A 1 734 ? -20.071 -22.527 -1.737 1.00 95.56 734 LEU A C 1
ATOM 5735 O O . LEU A 1 734 ? -19.296 -23.470 -1.573 1.00 95.56 734 LEU A O 1
ATOM 5739 N N . ARG A 1 735 ? -20.625 -21.873 -0.707 1.00 95.56 735 ARG A N 1
ATOM 5740 C CA . ARG A 1 735 ? -20.419 -22.272 0.696 1.00 95.56 735 ARG A CA 1
ATOM 5741 C C . ARG A 1 735 ? -20.952 -23.676 0.951 1.00 95.56 735 ARG A C 1
ATOM 5743 O O . ARG A 1 735 ? -20.276 -24.475 1.590 1.00 95.56 735 ARG A O 1
ATOM 5750 N N . ASP A 1 736 ? -22.132 -23.990 0.429 1.00 96.06 736 ASP A N 1
ATOM 5751 C CA . ASP A 1 736 ? -22.741 -25.310 0.571 1.00 96.06 736 ASP A CA 1
ATOM 5752 C C . ASP A 1 736 ? -21.911 -26.383 -0.148 1.00 96.06 736 ASP A C 1
ATOM 5754 O O . ASP A 1 736 ? -21.666 -27.449 0.419 1.00 96.06 736 ASP A O 1
ATOM 5758 N N . ALA A 1 737 ? -21.401 -26.086 -1.350 1.00 95.69 737 ALA A N 1
ATOM 5759 C CA . ALA A 1 737 ? -20.492 -26.973 -2.074 1.00 95.69 737 ALA A CA 1
ATOM 5760 C C . ALA A 1 737 ? -19.185 -27.219 -1.295 1.00 95.69 737 ALA A C 1
ATOM 5762 O O . ALA A 1 737 ? -18.766 -28.369 -1.147 1.00 95.69 737 ALA A O 1
ATOM 5763 N N . ARG A 1 738 ? -18.586 -26.164 -0.724 1.00 95.12 738 ARG A N 1
ATOM 5764 C CA . ARG A 1 738 ? -17.379 -26.250 0.114 1.00 95.12 738 ARG A CA 1
ATOM 5765 C C . ARG A 1 738 ? -17.617 -27.065 1.388 1.00 95.12 738 ARG A C 1
ATOM 5767 O O . ARG A 1 738 ? -16.817 -27.937 1.714 1.00 95.12 738 ARG A O 1
ATOM 5774 N N . ASN A 1 739 ? -18.732 -26.836 2.079 1.00 94.88 739 ASN A N 1
ATOM 5775 C CA . ASN A 1 739 ? -19.108 -27.601 3.270 1.00 94.88 739 ASN A CA 1
ATOM 5776 C C . ASN A 1 739 ? -19.336 -29.083 2.949 1.00 94.88 739 ASN A C 1
ATOM 5778 O O . ASN A 1 739 ? -18.972 -29.952 3.741 1.00 94.88 739 ASN A O 1
ATOM 5782 N N . ALA A 1 740 ? -19.905 -29.387 1.780 1.00 94.75 740 ALA A N 1
ATOM 5783 C CA . ALA A 1 740 ? -20.077 -30.762 1.332 1.00 94.75 740 ALA A CA 1
ATOM 5784 C C . ALA A 1 740 ? -18.727 -31.450 1.050 1.00 94.75 740 ALA A C 1
ATOM 5786 O O . ALA A 1 740 ? -18.569 -32.625 1.380 1.00 94.75 740 ALA A O 1
ATOM 5787 N N . ASP A 1 741 ? -17.738 -30.737 0.499 1.00 93.44 741 ASP A N 1
ATOM 5788 C CA . ASP A 1 741 ? -16.384 -31.279 0.312 1.00 93.44 741 ASP A CA 1
ATOM 5789 C C . ASP A 1 741 ? -15.674 -31.544 1.640 1.00 93.44 741 ASP A C 1
ATOM 5791 O O . ASP A 1 741 ? -15.021 -32.579 1.782 1.00 93.44 741 ASP A O 1
ATOM 5795 N N . LEU A 1 742 ? -15.839 -30.657 2.626 1.00 91.19 742 LEU A N 1
ATOM 5796 C CA . LEU A 1 742 ? -15.326 -30.864 3.983 1.00 91.19 742 LEU A CA 1
ATOM 5797 C C . LEU A 1 742 ? -15.981 -32.081 4.653 1.00 91.19 742 LEU A C 1
ATOM 5799 O O . LEU A 1 742 ? -15.282 -32.913 5.227 1.00 91.19 742 LEU A O 1
ATOM 5803 N N . ALA A 1 743 ? -17.297 -32.250 4.510 1.00 93.12 743 ALA A N 1
ATOM 5804 C CA . ALA A 1 743 ? -17.998 -33.435 5.006 1.00 93.12 743 ALA A CA 1
ATOM 5805 C C . ALA A 1 743 ? -17.533 -34.726 4.301 1.00 93.12 743 ALA A C 1
ATOM 5807 O O . ALA A 1 743 ? -17.420 -35.786 4.924 1.00 93.12 743 ALA A O 1
ATOM 5808 N N . ASP A 1 744 ? -17.224 -34.657 3.002 1.00 90.56 744 ASP A N 1
ATOM 5809 C CA . ASP A 1 744 ? -16.640 -35.780 2.267 1.00 90.56 744 ASP A CA 1
ATOM 5810 C C . ASP A 1 744 ? -15.227 -36.107 2.749 1.00 90.56 744 ASP A C 1
ATOM 5812 O O . ASP A 1 744 ? -14.914 -37.292 2.897 1.00 90.56 744 ASP A O 1
ATOM 5816 N N . LYS A 1 745 ? -14.416 -35.096 3.083 1.00 90.81 745 LYS A N 1
ATOM 5817 C CA . LYS A 1 745 ? -13.099 -35.279 3.707 1.00 90.81 745 LYS A CA 1
ATOM 5818 C C . LYS A 1 745 ? -13.204 -35.990 5.044 1.00 90.81 745 LYS A C 1
ATOM 5820 O O . LYS A 1 745 ? -12.500 -36.973 5.260 1.00 90.81 745 LYS A O 1
ATOM 5825 N N . GLU A 1 746 ? -14.107 -35.552 5.916 1.00 91.31 746 GLU A N 1
ATOM 5826 C CA . GLU A 1 746 ? -14.337 -36.204 7.211 1.00 91.31 746 GLU A CA 1
ATOM 5827 C C . GLU A 1 746 ? -14.743 -37.675 7.048 1.00 91.31 746 GLU A C 1
ATOM 5829 O O . GLU A 1 746 ? -14.334 -38.535 7.828 1.00 91.31 746 GLU A O 1
ATOM 5834 N N . ARG A 1 747 ? -15.525 -37.983 6.008 1.00 94.06 747 ARG A N 1
ATOM 5835 C CA . ARG A 1 747 ? -16.039 -39.331 5.744 1.00 94.06 747 ARG A CA 1
ATOM 5836 C C . ARG A 1 747 ? -15.041 -40.254 5.044 1.00 94.06 747 ARG A C 1
ATOM 5838 O O . ARG A 1 747 ? -15.039 -41.453 5.316 1.00 94.06 747 ARG A O 1
ATOM 5845 N N . THR A 1 748 ? -14.265 -39.734 4.097 1.00 93.44 748 THR A N 1
ATOM 5846 C CA . THR A 1 748 ? -13.450 -40.537 3.165 1.00 93.44 748 THR A CA 1
ATOM 5847 C C . THR A 1 748 ? -11.946 -40.356 3.351 1.00 93.44 748 THR A C 1
ATOM 5849 O O . THR A 1 748 ? -11.172 -41.161 2.839 1.00 93.44 748 THR A O 1
ATOM 5852 N N . GLY A 1 749 ? -11.522 -39.335 4.099 1.00 90.94 749 GLY A N 1
ATOM 5853 C CA . GLY A 1 749 ? -10.123 -38.934 4.242 1.00 90.94 749 GLY A CA 1
ATOM 5854 C C . GLY A 1 749 ? -9.592 -38.092 3.078 1.00 90.94 749 GLY A C 1
ATOM 5855 O O . GLY A 1 749 ? -8.446 -37.662 3.132 1.00 90.94 749 GLY A O 1
ATOM 5856 N N . THR A 1 750 ? -10.405 -37.843 2.049 1.00 87.00 750 THR A N 1
ATOM 5857 C CA . THR A 1 750 ? -10.042 -37.049 0.869 1.00 87.00 750 THR A CA 1
ATOM 5858 C C . THR A 1 750 ? -11.059 -35.943 0.650 1.00 87.00 750 THR A C 1
ATOM 5860 O O . THR A 1 750 ? -12.263 -36.205 0.700 1.00 87.00 750 THR A O 1
ATOM 5863 N N . LEU A 1 751 ? -10.592 -34.722 0.396 1.00 86.44 751 LEU A N 1
ATOM 5864 C CA . LEU A 1 751 ? -11.470 -33.609 0.054 1.00 86.44 751 LEU A CA 1
ATOM 5865 C C . LEU A 1 751 ? -12.278 -33.928 -1.211 1.00 86.44 751 LEU A C 1
ATOM 5867 O O . LEU A 1 751 ? -11.738 -34.467 -2.179 1.00 86.44 751 LEU A O 1
ATOM 5871 N N . GLY A 1 752 ? -13.577 -33.619 -1.184 1.00 85.50 752 GLY A N 1
ATOM 5872 C CA . GLY A 1 752 ? -14.425 -33.748 -2.369 1.00 85.50 752 GLY A CA 1
ATOM 5873 C C . GLY A 1 752 ? -13.935 -32.870 -3.528 1.00 85.50 752 GLY A C 1
ATOM 5874 O O . GLY A 1 752 ? -13.131 -31.957 -3.347 1.00 85.50 752 GLY A O 1
ATOM 5875 N N . GLU A 1 753 ? -14.397 -33.163 -4.744 1.00 89.88 753 GLU A N 1
ATOM 5876 C CA . GLU A 1 753 ? -13.969 -32.433 -5.947 1.00 89.88 753 GLU A CA 1
ATOM 5877 C C . GLU A 1 753 ? -14.958 -31.333 -6.370 1.00 89.88 753 GLU A C 1
ATOM 5879 O O . GLU A 1 753 ? -14.880 -30.850 -7.499 1.00 89.88 753 GLU A O 1
ATOM 5884 N N . ARG A 1 754 ? -15.902 -30.925 -5.503 1.00 94.38 754 ARG A N 1
ATOM 5885 C CA . ARG A 1 754 ? -16.906 -29.909 -5.865 1.00 94.38 754 ARG A CA 1
ATOM 5886 C C . ARG A 1 754 ? -16.298 -28.520 -5.962 1.00 94.38 754 ARG A C 1
ATOM 5888 O O . ARG A 1 754 ? -16.739 -27.756 -6.807 1.00 94.38 754 ARG A O 1
ATOM 5895 N N . VAL A 1 755 ? -15.339 -28.169 -5.113 1.00 94.31 755 VAL A N 1
ATOM 5896 C CA . VAL A 1 755 ? -14.699 -26.852 -5.062 1.00 94.31 755 VAL A CA 1
ATOM 5897 C C . VAL A 1 755 ? -13.192 -27.036 -5.025 1.00 94.31 755 VAL A C 1
ATOM 5899 O O . VAL A 1 755 ? -12.637 -27.631 -4.104 1.00 94.31 755 VAL A O 1
ATOM 5902 N N . ARG A 1 756 ? -12.512 -26.480 -6.026 1.00 93.50 756 ARG A N 1
ATOM 5903 C CA . ARG A 1 756 ? -11.051 -26.513 -6.128 1.00 93.50 756 ARG A CA 1
ATOM 5904 C C . ARG A 1 756 ? -10.534 -25.079 -6.258 1.00 93.50 756 ARG A C 1
ATOM 5906 O O . ARG A 1 756 ? -11.115 -24.284 -7.001 1.00 93.50 756 ARG A O 1
ATOM 5913 N N . TYR A 1 757 ? -9.485 -24.747 -5.507 1.00 92.00 757 TYR A N 1
ATOM 5914 C CA . TYR A 1 757 ? -8.980 -23.380 -5.353 1.00 92.00 757 TYR A CA 1
ATOM 5915 C C . TYR A 1 757 ? -7.534 -23.278 -5.832 1.00 92.00 757 TYR A C 1
ATOM 5917 O O . TYR A 1 757 ? -6.679 -24.046 -5.397 1.00 92.00 757 TYR A O 1
ATOM 5925 N N . PHE A 1 758 ? -7.264 -22.337 -6.731 1.00 90.44 758 PHE A N 1
ATOM 5926 C CA . PHE A 1 758 ? -6.004 -22.256 -7.464 1.00 90.44 758 PHE A CA 1
ATOM 5927 C C . PHE A 1 758 ? -5.385 -20.869 -7.388 1.00 90.44 758 PHE A C 1
ATOM 5929 O O . PHE A 1 758 ? -6.083 -19.854 -7.416 1.00 90.44 758 PHE A O 1
ATOM 5936 N N . GLN A 1 759 ? -4.056 -20.842 -7.417 1.00 87.44 759 GLN A N 1
ATOM 5937 C CA . GLN A 1 759 ? -3.287 -19.670 -7.798 1.00 87.44 759 GLN A CA 1
ATOM 5938 C C . GLN A 1 759 ? -2.946 -19.760 -9.286 1.00 87.44 759 GLN A C 1
ATOM 5940 O O . GLN A 1 759 ? -2.223 -20.666 -9.698 1.00 87.44 759 GLN A O 1
ATOM 5945 N N . ALA A 1 760 ? -3.420 -18.810 -10.092 1.00 86.75 760 ALA A N 1
ATOM 5946 C CA . ALA A 1 760 ? -2.970 -18.656 -11.473 1.00 86.75 760 ALA A CA 1
ATOM 5947 C C . ALA A 1 760 ? -1.932 -17.534 -11.532 1.00 86.75 760 ALA A C 1
ATOM 5949 O O . ALA A 1 760 ? -2.271 -16.351 -11.475 1.00 86.75 760 ALA A O 1
ATOM 5950 N N . LYS A 1 761 ? -0.651 -17.895 -11.636 1.00 86.69 761 LYS A N 1
ATOM 5951 C CA . LYS A 1 761 ? 0.449 -16.932 -11.703 1.00 86.69 761 LYS A CA 1
ATOM 5952 C C . LYS A 1 761 ? 0.974 -16.813 -13.126 1.00 86.69 761 LYS A C 1
ATOM 5954 O O . LYS A 1 761 ? 1.408 -17.794 -13.727 1.00 86.69 761 LYS A O 1
ATOM 5959 N N . ALA A 1 762 ? 0.972 -15.605 -13.674 1.00 85.94 762 ALA A N 1
ATOM 5960 C CA . ALA A 1 762 ? 1.526 -15.386 -15.002 1.00 85.94 762 ALA A CA 1
ATOM 5961 C C . ALA A 1 762 ? 3.051 -15.555 -15.019 1.00 85.94 762 ALA A C 1
ATOM 5963 O O . ALA A 1 762 ? 3.757 -15.023 -14.163 1.00 85.94 762 ALA A O 1
ATOM 5964 N N . GLN A 1 763 ? 3.557 -16.247 -16.036 1.00 86.38 763 GLN A N 1
ATOM 5965 C CA . GLN A 1 763 ? 4.985 -16.393 -16.299 1.00 86.38 763 GLN A CA 1
ATOM 5966 C C . GLN A 1 763 ? 5.386 -15.401 -17.390 1.00 86.38 763 GLN A C 1
ATOM 5968 O O . GLN A 1 763 ? 4.806 -15.394 -18.480 1.00 86.38 763 GLN A O 1
ATOM 5973 N N . VAL A 1 764 ? 6.382 -14.561 -17.106 1.00 84.81 764 VAL A N 1
ATOM 5974 C CA . VAL A 1 764 ? 6.917 -13.588 -18.066 1.00 84.81 764 VAL A CA 1
ATOM 5975 C C . VAL A 1 764 ? 8.399 -13.838 -18.303 1.00 84.81 764 VAL A C 1
ATOM 5977 O O . VAL A 1 764 ? 9.143 -14.144 -17.376 1.00 84.81 764 VAL A O 1
ATOM 5980 N N . GLU A 1 765 ? 8.832 -13.705 -19.551 1.00 81.62 765 GLU A N 1
ATOM 5981 C CA . GLU A 1 765 ? 10.245 -13.758 -19.914 1.00 81.62 765 GLU A CA 1
ATOM 5982 C C . GLU A 1 765 ? 10.810 -12.331 -19.963 1.00 81.62 765 GLU A C 1
ATOM 5984 O O . GLU A 1 765 ? 10.236 -11.475 -20.656 1.00 81.62 765 GLU A O 1
ATOM 5989 N N . PRO A 1 766 ? 11.904 -12.038 -19.232 1.00 67.75 766 PRO A N 1
ATOM 5990 C CA . PRO A 1 766 ? 12.591 -10.759 -19.350 1.00 67.75 766 PRO A CA 1
ATOM 5991 C C . PRO A 1 766 ? 13.109 -10.606 -20.780 1.00 67.75 766 PRO A C 1
ATOM 5993 O O . PRO A 1 766 ? 13.762 -11.508 -21.301 1.00 67.75 766 PRO A O 1
ATOM 5996 N N . SER A 1 767 ? 12.839 -9.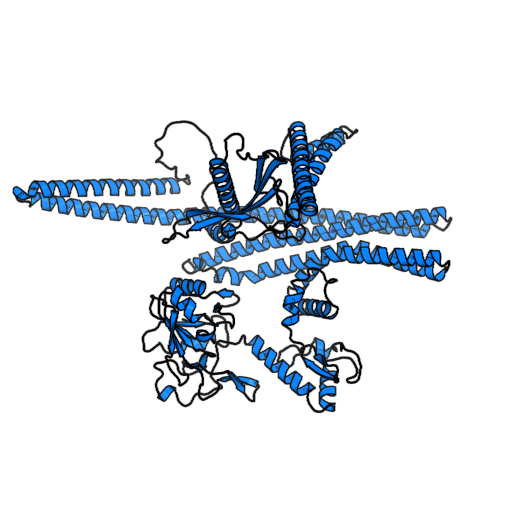477 -21.438 1.00 66.44 767 SER A N 1
ATOM 5997 C CA . SER A 1 767 ? 13.407 -9.269 -22.771 1.00 66.44 767 SER A CA 1
ATOM 5998 C C . SER A 1 767 ? 14.894 -8.901 -22.673 1.00 66.44 767 SER A C 1
ATOM 6000 O O . SER A 1 767 ? 15.292 -8.063 -21.863 1.00 66.44 767 SER A O 1
ATOM 6002 N N . GLU A 1 768 ? 15.722 -9.470 -23.549 1.00 53.28 768 GLU A N 1
ATOM 6003 C CA . GLU A 1 768 ? 17.182 -9.288 -23.529 1.00 53.28 768 GLU A CA 1
ATOM 6004 C C . GLU A 1 768 ? 17.665 -7.874 -23.931 1.00 53.28 768 GLU A C 1
ATOM 6006 O O . GLU A 1 768 ? 18.866 -7.617 -23.955 1.00 53.28 768 GLU A O 1
ATOM 6011 N N . ARG A 1 769 ? 16.773 -6.933 -24.288 1.00 51.62 769 ARG A N 1
ATOM 6012 C CA . ARG A 1 769 ? 17.163 -5.622 -24.864 1.00 51.62 769 ARG A CA 1
ATOM 6013 C C . ARG A 1 769 ? 16.348 -4.419 -24.380 1.00 51.62 769 ARG A C 1
ATOM 6015 O O . ARG A 1 769 ? 16.224 -3.436 -25.105 1.00 51.62 769 ARG A O 1
ATOM 6022 N N . GLY A 1 770 ? 15.760 -4.481 -23.185 1.00 47.22 770 GLY A N 1
ATOM 6023 C CA . GLY A 1 770 ? 14.937 -3.376 -22.665 1.00 47.22 770 GLY A CA 1
ATOM 6024 C C . GLY A 1 770 ? 13.589 -3.204 -23.382 1.00 47.22 770 GLY A C 1
ATOM 6025 O O . GLY A 1 770 ? 12.947 -2.165 -23.263 1.00 47.22 770 GLY A O 1
ATOM 6026 N N . LEU A 1 771 ? 13.144 -4.221 -24.125 1.00 44.94 771 LEU A N 1
ATOM 6027 C CA . LEU A 1 771 ? 11.768 -4.341 -24.610 1.00 44.94 771 LEU A CA 1
ATOM 6028 C C . LEU A 1 771 ? 10.849 -4.862 -23.485 1.00 44.94 771 LEU A C 1
ATOM 6030 O O . LEU A 1 771 ? 11.308 -5.420 -22.485 1.00 44.94 771 LEU A O 1
ATOM 6034 N N . LYS A 1 772 ? 9.535 -4.685 -23.649 1.00 61.62 772 LYS A N 1
ATOM 6035 C CA . LYS A 1 772 ? 8.515 -5.146 -22.691 1.00 61.62 772 LYS A CA 1
ATOM 6036 C C . LYS A 1 772 ? 8.632 -6.665 -22.465 1.00 61.62 772 LYS A C 1
ATOM 6038 O O . LYS A 1 772 ? 8.785 -7.400 -23.442 1.00 61.62 772 LYS A O 1
ATOM 6043 N N . SER A 1 773 ? 8.540 -7.120 -21.210 1.00 70.69 773 SER A N 1
ATOM 6044 C CA . SER A 1 773 ? 8.491 -8.550 -20.864 1.00 70.69 773 SER A CA 1
ATOM 6045 C C . SER A 1 773 ? 7.383 -9.252 -21.649 1.00 70.69 773 SER A C 1
ATOM 6047 O O . SER A 1 773 ? 6.286 -8.704 -21.798 1.00 70.69 773 SER A O 1
ATOM 6049 N N . GLN A 1 774 ? 7.671 -10.443 -22.170 1.00 79.56 774 GLN A N 1
ATOM 6050 C CA . GLN A 1 774 ? 6.716 -11.214 -22.967 1.00 79.56 774 GLN A CA 1
ATOM 6051 C C . GLN A 1 774 ? 6.029 -12.260 -22.090 1.00 79.56 774 GLN A C 1
ATOM 6053 O O . GLN A 1 774 ? 6.687 -12.948 -21.312 1.00 79.56 774 GLN A O 1
ATOM 6058 N N . TYR A 1 775 ? 4.705 -12.378 -22.205 1.00 83.19 775 TYR A N 1
ATOM 6059 C CA . TYR A 1 775 ? 3.954 -13.448 -21.552 1.00 83.19 775 TYR A CA 1
ATOM 6060 C C . TYR A 1 775 ? 4.368 -14.799 -22.149 1.00 83.19 775 TYR A C 1
ATOM 6062 O O . TYR A 1 775 ? 4.271 -14.993 -23.360 1.00 83.19 775 TYR A O 1
ATOM 6070 N N . LYS A 1 776 ? 4.840 -15.716 -21.301 1.00 87.06 776 LYS A N 1
ATOM 6071 C CA . LYS A 1 776 ? 5.353 -17.038 -21.696 1.00 87.06 776 LYS A CA 1
ATOM 6072 C C . LYS A 1 776 ? 4.357 -18.165 -21.412 1.00 87.06 776 LYS A C 1
ATOM 6074 O O . LYS A 1 776 ? 4.462 -19.239 -21.995 1.00 87.06 776 LYS A O 1
ATOM 6079 N N . GLY A 1 777 ? 3.396 -17.921 -20.524 1.00 83.44 777 GLY A N 1
ATOM 6080 C CA . GLY A 1 777 ? 2.412 -18.903 -20.084 1.00 83.44 777 GLY A CA 1
ATOM 6081 C C . GLY A 1 777 ? 1.919 -18.598 -18.674 1.00 83.44 777 GLY A C 1
ATOM 6082 O O . GLY A 1 777 ? 2.106 -17.497 -18.153 1.00 83.44 777 GLY A O 1
ATOM 6083 N N . TYR A 1 778 ? 1.298 -19.583 -18.043 1.00 88.31 778 TYR A N 1
ATOM 6084 C CA . TYR A 1 778 ? 0.863 -19.512 -16.654 1.00 88.31 778 TYR A CA 1
ATOM 6085 C C . TYR A 1 778 ? 1.487 -20.658 -15.852 1.00 88.31 778 TYR A C 1
ATOM 6087 O O . TYR A 1 778 ? 1.814 -21.711 -16.397 1.00 88.31 778 TYR A O 1
ATOM 6095 N N . GLN A 1 779 ? 1.654 -20.440 -14.554 1.00 86.38 779 GLN A N 1
ATOM 6096 C CA . GLN A 1 779 ? 1.866 -21.480 -13.559 1.00 86.38 779 GLN A CA 1
ATOM 6097 C C . GLN A 1 779 ? 0.580 -21.587 -12.746 1.00 86.38 779 GLN A C 1
ATOM 6099 O O . GLN A 1 779 ? 0.061 -20.574 -12.276 1.00 86.38 779 GLN A O 1
ATOM 6104 N N . GLU A 1 780 ? 0.059 -22.802 -12.631 1.00 85.12 780 GLU A N 1
ATOM 6105 C CA . GLU A 1 780 ? -1.080 -23.109 -11.776 1.00 85.12 780 GLU A CA 1
ATOM 6106 C C . GLU A 1 780 ? -0.559 -23.886 -10.574 1.00 85.12 780 GLU A C 1
ATOM 6108 O O . GLU A 1 780 ? -0.002 -24.973 -10.735 1.00 85.12 780 GLU A O 1
ATOM 6113 N N . ASP A 1 781 ? -0.748 -23.320 -9.390 1.00 83.94 781 ASP A N 1
ATOM 6114 C CA . ASP A 1 781 ? -0.511 -24.020 -8.139 1.00 83.94 781 ASP A CA 1
ATOM 6115 C C . ASP A 1 781 ? -1.881 -24.238 -7.488 1.00 83.94 781 ASP A C 1
ATOM 6117 O O . ASP A 1 781 ? -2.581 -23.282 -7.141 1.00 83.94 781 ASP A O 1
ATOM 6121 N N . GLU A 1 782 ? -2.304 -25.498 -7.376 1.00 85.81 782 GLU A N 1
ATOM 6122 C CA . GLU A 1 782 ? -3.481 -25.835 -6.578 1.00 85.81 782 GLU A CA 1
ATOM 6123 C C . GLU A 1 782 ? -3.163 -25.539 -5.115 1.00 85.81 782 GLU A C 1
ATOM 6125 O O . GLU A 1 782 ? -2.155 -26.009 -4.579 1.00 85.81 782 GLU A O 1
ATOM 6130 N N . PHE A 1 783 ? -4.001 -24.730 -4.473 1.00 81.12 783 PHE A N 1
ATOM 6131 C CA . PHE A 1 783 ? -3.839 -24.483 -3.057 1.00 81.12 783 PHE A CA 1
ATOM 6132 C C . PHE A 1 783 ? -4.222 -25.737 -2.290 1.00 81.12 783 PHE A C 1
ATOM 6134 O O . PHE A 1 783 ? -5.276 -26.331 -2.520 1.00 81.12 783 PHE A O 1
ATOM 6141 N N . ASP A 1 784 ? -3.348 -26.133 -1.373 1.00 70.75 784 ASP A N 1
ATOM 6142 C CA . ASP A 1 784 ? -3.604 -27.267 -0.508 1.00 70.75 784 ASP A CA 1
ATOM 6143 C C . ASP A 1 784 ? -4.716 -26.895 0.480 1.00 70.75 784 ASP A C 1
ATOM 6145 O O . ASP A 1 784 ? -4.502 -26.251 1.507 1.00 70.75 784 ASP A O 1
ATOM 6149 N N . LEU A 1 785 ? -5.939 -27.276 0.120 1.00 64.81 785 LEU A N 1
ATOM 6150 C CA . LEU A 1 785 ? -7.120 -27.095 0.951 1.00 64.81 785 LEU A CA 1
ATOM 6151 C C . LEU A 1 785 ? -7.174 -28.103 2.112 1.00 64.81 785 LEU A C 1
ATOM 6153 O O . LEU A 1 785 ? -8.137 -28.057 2.888 1.00 64.81 785 LEU A O 1
ATOM 6157 N N . ASP A 1 786 ? -6.181 -28.996 2.228 1.00 51.47 786 ASP A N 1
ATOM 6158 C CA . ASP A 1 786 ? -6.084 -29.969 3.305 1.00 51.47 786 ASP A CA 1
ATOM 6159 C C . ASP A 1 786 ? -5.251 -29.527 4.512 1.00 51.47 786 ASP A C 1
ATOM 6161 O O . ASP A 1 786 ? -5.456 -30.120 5.581 1.00 51.47 786 ASP A O 1
ATOM 6165 N N . LEU A 1 787 ? -4.383 -28.522 4.333 1.00 41.22 787 LEU A N 1
ATOM 6166 C CA . LEU A 1 787 ? -3.363 -28.054 5.284 1.00 41.22 787 LEU A CA 1
ATOM 6167 C C . LEU A 1 787 ? -3.892 -27.308 6.517 1.00 41.22 787 LEU A C 1
ATOM 6169 O O . LEU A 1 787 ? -4.769 -26.425 6.372 1.00 41.22 787 LEU A O 1
#

Sequence (787 aa):
MSFHRGDSKMGDLPQRVRPDPDGRFTADVHVTPDGHARIGNRLYSPEEFADLLRRSGNYDGRPVRLIGCDAGSNDFARRLSRALDTEVLAPNRAAWSDTDGRVFASEPEIGPNGERRPKIPPNGEWQVHRPDGTTTRAGDDGFVPGTRDADKVGLDPHTARDRGDDPEKANVEKVHKKIEAKLNGPRAEAEKFYRQYWNGSFDSNNPHPTRNAAGMKGKIDGVQVPPIGRNEDGSFFVKKLEQAEVKATESGSRDSLSPEQRWAADRLVHMRPGIQSRYDDADGPFAIERADKKVREAEEELKTAEDSGNDASIREAKKELAQAREHRAEAPVKAAEAKLAAAREAQEGAVTSRRYAAESDPWMADADPKRVREAGEDAALARKYTAAAQVKEAELDVAKARRDHAAARVKEAEKDLDQARTSRRSTDKAEADLAAVRKEHADAEARVKRAEADLDAARRAEADFNAKYAEAERAHRAAARHDDLEAEIRRAEQVVGDARARRAEAQRDLDAAPPADRARAEAALREVEADLAAARKQEWRAQAEHHLAQQGLPARTAASGDKDTPNDGQPGPVSPEELRAEHGIMRSERGEYIGQFAMNHRVADLNAQRPPDRAFTLVEELPDRGAGHLDGVFEAPHDTYGKEYRIYEAKGPEADRGHAGGYEQGHPQYLDNMLENLHRRAEENYNAIRDAKNIADPVARKQELDRLRAKFKTDDLDALQAEFDAEKRKAQELRDARNADLADKERTGTLGERVRYFQAKAQVEPSERGLKSQYKGYQEDEFDLDL

Foldseek 3Di:
DELCVPPPLCPCLQVLADQDPVRAAEYEFEAELQQWTDRPNDTHHLLRVLVVLVVVVPRDLAEYEYQYAQCVPNCNQQSNQLNSQHKYKYKNGWWKAFPNNWIFHAHWDQDPVRDTFGDPPGQIWIWIHHSVGDIDTQDGSRGDHPDDPVSSPDDDRVRMDTSHDPPVVSVQVSVQVVLLCQCPPDPVSNQVSCVQFWDDHLPDPPQATHTDPCLVVPDDVNHRDAGWGADPVSGIHGDDLPVQVVVLVPQLDLVSDDPVNNVSLVVVCPPDPLSVLVVLLSCLVVQLVVLVVQLVVLVVQLVVQVVVVDPVSNVVSVVSNVVSVLSNLCSQLSSLVSQLVNLVSQLVVLLVCLPVVLVPDPVCPPPDPVVSNVVSVLVSVLSNLVSQLSNLVSQLSNLVSQLSSLVVQLVVLVVVLVVCVVVVHDSVVSVVSNVVSVVSNVVSVVSNVVSVVSSVVSVVVSVVSVVVVVVVQVVVVLVVVLVVLVVQLVVLVVQLVVLVVQLVVLVVCLVVDDPVCNVVSVVSNVVSVVSNVVSVVSNVVSVVCSVCSVVVHDPDPPPDPDDDDDDDDDDDDDDPVVVVVVVVCCVDDVFLVLLLVQVVQVLVVVQVVDDVLFRWDWPPLQDPDDPLDFSTKTWGQDPPPRIAIETEDGGEQPDDFDDDPRDTPLELVSVLRSLVVQLVVLVVLLVQLVVLCVDPDPVSSVVSLVVNCVVVVHPDSVVVSVSSVSSNVVSVVVNVLQVVQVVVCVVPVHGDRRYWYKYWYWDWDDDPPPDDTHTPHTDIDTRDSPD

Secondary structure (DSSP, 8-state):
-B--TT-TTTSSHHHHSPPPTT-PEEEE-EE-TTS-EEETTEEE-HHHHHHHHHHTSS--SPPEEEE-TTTTTSSHHHHHHHHHTS-EEEESS-EEE-TT--EEE--EEE-TTS-EEE-SS----EEEE-TTS-EEEEESSSBPTT--GGGSS---TTT-EESS--HHHHHHHHHHHHHHHHHSS-HHHHHHHHHHHEES-TT---SSPEE-HHHHH-EETTEEPPPEEE-TTS-EEEPPSHHHHHHHHHS-STTTS-HHHHHHHHHHHTTSTTHHHHHHHHHHHHHHHHHHHHHHHHHHHHHHHHHHT-HHHHHHHHHHHHHHHHHHHHHHHHHHHHHHHHHHHHHHHHHHGGGTTTSS-GGGTTS-HHHHHHHHHHHHHHHHHHHHHHHHHHHHHHHHHHHHHHHHHHHHHHHHHHHHHHTT---HHHHHHHHHHHHHHHHHHHHHHHHHHHHHHHHHHHHHHHHHHHHHHHHHHHHHHHHHHHHHHHHHHHHHHHHHHHHHHHHHHHHH--TTTHHHHHHHHHHHHHHHHHHHHHHHHHHHHHHHHHTT-----TT---------PPPP---HHHHHHHTTGGGSTHHHHHHHHHHHHHHHHHHHTS-GGG--EE-TTS---STT--SEEEEEEETTTEEEEEEEEEE-TTPPPPEETTEETTSHHHHHHHHHHHHHHHHHHHHHHHHHHT-SSHHHHHHHHHHHHHHHT-S-HHHHHHHHHHHHHHHHHHHHHHHHHHHHHHHHSS--SSEEEEEEEEEEEPPTTSPPPEEEEEEEEE--TT-

Radius of gyration: 37.02 Å; chains: 1; bounding box: 101×65×124 Å

Organism: NCBI:txid334858

=== Feature glossary ===
A reading guide for the features in this record.

Start from the sequence.

  · Sequence gives the chain of amino acids in standard one-letter code (A=alanine, C=cysteine, …, Y=tyrosine), read N→C. It is the only feature that is directly encoded by the gene; all structural features are derived from the folded form of this sequence.

Fold it, and you get atomic coordinates and the backbone conformation that goes with them.

  · Structure coordinates are given as an mmCIF _atom_site loop: one row per atom with element, residue name, chain id, sequence number, and x/y/z position in Å. Only the four main-chain atoms per residue are included here; side chains are omitted to keep the record compact.

  · Backbone dihedral angles. Every residue except chain termini has a φ (preceding-C → N → Cα → C) and a ψ (N → Cα → C → next-N). They are reported in degrees following the IUPAC sign convention. Secondary structure is essentially a statement about which (φ, ψ) basin each residue occupies.

  · Eight-state secondary structure (DSSP): H is the canonical α-helix, G the tighter 3₁₀-helix, I the wider π-helix; E/B are β-structure, T and S are turns and bends, and '-' is everything else. DSSP derives these from the pattern of main-chain N–H···O=C hydrogen bonds, not from the sequence.

  · SS3 is a coarse helix/strand/coil call (letters a/b/c) made by the P-SEA algorithm from inter-Cα distances and dihedrals. It is less detailed than DSSP but needs only Cα positions.

Summarize the fold with a handful of shape descriptors and a per-residue structural alphabet.

  · Radius of gyration (Rg) is the root-mean-square distance of Cα atoms from their centroid — a single number for overall size and compactness. A globular domain of N residues has Rg ≈ 2.2·N^0.38 Å; an extended or disordered chain has a much larger Rg. The Cα contact count is the number of residue pairs whose Cα atoms are within 8 Å and are more than four positions apart in sequence — a standard proxy for tertiary packing density. The bounding box is the smallest axis-aligned box enclosing all Cα atoms.

  · 3Di is Foldseek's structural alphabet. Each residue is assigned one of twenty discrete states based on how its Cα sits relative to its spatial (not sequential) neighbors. Aligning 3Di strings finds structural homologs roughly as well as full 3D superposition, but orders of magnitude faster.

  · Solvent-accessible surface area (SASA) is the area in Å² traced out by the centre of a 1.4 Å probe sphere (a water molecule) rolled over the protein's van der Waals surface (Shrake–Rupley / Lee–Richards construction). Buried residues have near-zero SASA; fully exposed residues can exceed 200 Å². The total SASA scales roughly with the number of surface residues.

Ask how reliable the model is.

  · For AlphaFold models, the B-factor field carries pLDDT — the model's own estimate of local accuracy on a 0–100 scale. Regions with pLDDT<50 should be treated as essentially unmodeled; they often correspond to intrinsically disordered segments.

  · For experimental (PDB) structures, the B-factor (temperature factor) quantifies the positional spread of each atom in the crystal — a combination of thermal vibration and static disorder — in units of Å². High B-factors mark flexible loops or poorly resolved regions; low B-factors mark the rigid, well-ordered core.

  · Predicted Aligned Error (PAE) is an AlphaFold confidence matrix: entry (i, j) is the expected error in the position of residue j, in ångströms, when the prediction is superimposed on the true structure at residue i. Low PAE within a block of residues means that block is internally rigid and well-predicted; high PAE between two blocks means their relative placement is uncertain even if each block individually is confident.

Place it in context: what it resembles, what it is annotated as, and how it looks.

  · Structural nearest neighbors (via Foldseek easy-search vs the PDB). Reported per hit: target PDB id, E-value, and alignment TM-score. A TM-score above ~0.5 is the conventional threshold for 'same fold'.

  · Functional annotations link the protein to curated databases. InterPro entries identify conserved domains and families by matching the sequence against member-database signatures (Pfam, PROSITE, CDD, …). Gene Ontology (GO) terms describe molecular function, biological process, and cellular component in a controlled vocabulary. CATH places the structure in a hierarchical fold classification (Class/Architecture/Topology/Homologous-superfamily). The organism is the source species.

  · The contact map is a binary N×N matrix image: pixel (i, j) is dark where Cα_i and Cα_j are within 8 Å and |i−j|>4. Because the |i−j|>4 filter removes local helical contacts, off-diagonal stripes parallel to the main diagonal indicate parallel β-sheets; stripes perpendicular to it indicate antiparallel β-sheets. The Ramachandran plot scatters every residue's (φ, ψ) pair against the sterically allowed regions. The PAE heatmap renders the predicted-aligned-error matrix.

  · Six rendered views show the 3D structure from the faces of a cube — i.e. along ±x, ±y, ±z. Rendering representation is drawn randomly per protein from cartoon (secondary-structure ribbons), sticks (backbone bonds), or molecular surface; coloring is either N→C rainbow (blue at the N-terminus through red at the C-terminus) or one color per chain.